Protein AF-0000000087420440 (afdb_homodimer)

Structure (mmCIF, N/CA/C/O backbone):
data_AF-0000000087420440-model_v1
#
loop_
_entity.id
_entity.type
_entity.pdbx_description
1 polymer 'Glycosyl hydrolase family 32 N-terminal domain-containing protein'
#
loop_
_atom_site.group_PDB
_atom_site.id
_atom_site.type_symbol
_atom_site.label_atom_id
_atom_site.label_alt_id
_atom_site.label_comp_id
_atom_site.label_asym_id
_atom_site.label_entity_id
_atom_site.label_seq_id
_atom_site.pdbx_PDB_ins_code
_atom_site.Cartn_x
_atom_site.Cartn_y
_atom_site.Cartn_z
_atom_site.occupancy
_atom_site.B_iso_or_equiv
_atom_site.auth_seq_id
_atom_site.auth_comp_id
_atom_site.auth_asym_id
_atom_site.auth_atom_id
_atom_site.pdbx_PDB_model_num
ATOM 1 N N . MET A 1 1 ? -36.844 3.465 -57.312 1 21.88 1 MET A N 1
ATOM 2 C CA . MET A 1 1 ? -37.281 4.461 -56.344 1 21.88 1 MET A CA 1
ATOM 3 C C . MET A 1 1 ? -37 3.984 -54.906 1 21.88 1 MET A C 1
ATOM 5 O O . MET A 1 1 ? -37.875 3.34 -54.312 1 21.88 1 MET A O 1
ATOM 9 N N . SER A 1 2 ? -35.875 3.406 -54.656 1 19.83 2 SER A N 1
ATOM 10 C CA . SER A 1 2 ? -35.188 2.447 -53.781 1 19.83 2 SER A CA 1
ATOM 11 C C . SER A 1 2 ? -34.969 3.025 -52.406 1 19.83 2 SER A C 1
ATOM 13 O O . SER A 1 2 ? -34.281 4.035 -52.25 1 19.83 2 SER A O 1
ATOM 15 N N . ARG A 1 3 ? -36.031 2.863 -51.5 1 21.91 3 ARG A N 1
ATOM 16 C CA . ARG A 1 3 ? -36.406 3.396 -50.188 1 21.91 3 ARG A CA 1
ATOM 17 C C . ARG A 1 3 ? -35.344 3.098 -49.156 1 21.91 3 ARG A C 1
ATOM 19 O O . ARG A 1 3 ? -34.938 1.946 -48.969 1 21.91 3 ARG A O 1
ATOM 26 N N . VAL A 1 4 ? -34.438 4.074 -48.781 1 22.33 4 VAL A N 1
ATOM 27 C CA . VAL A 1 4 ? -33.25 4.277 -47.938 1 22.33 4 VAL A CA 1
ATOM 28 C C . VAL A 1 4 ? -33.656 4.055 -46.469 1 22.33 4 VAL A C 1
ATOM 30 O O . VAL A 1 4 ? -34.438 4.809 -45.906 1 22.33 4 VAL A O 1
ATOM 33 N N . THR A 1 5 ? -33.969 2.795 -46.062 1 22.33 5 THR A N 1
ATOM 34 C CA . THR A 1 5 ? -34.562 2.502 -44.781 1 22.33 5 THR A CA 1
ATOM 35 C C . THR A 1 5 ? -33.688 3.043 -43.656 1 22.33 5 THR A C 1
ATOM 37 O O . THR A 1 5 ? -32.5 2.736 -43.562 1 22.33 5 THR A O 1
ATOM 40 N N . THR A 1 6 ? -33.938 4.254 -43.094 1 23.73 6 THR A N 1
ATOM 41 C CA . THR A 1 6 ? -33.406 5.16 -42.062 1 23.73 6 THR A CA 1
ATOM 42 C C . THR A 1 6 ? -33.344 4.477 -40.719 1 23.73 6 THR A C 1
ATOM 44 O O . THR A 1 6 ? -34.406 4.121 -40.156 1 23.73 6 THR A O 1
ATOM 47 N N . GLY A 1 7 ? -32.531 3.455 -40.531 1 22.56 7 GLY A N 1
ATOM 48 C CA . GLY A 1 7 ? -32.531 2.652 -39.312 1 22.56 7 GLY A CA 1
ATOM 49 C C . GLY A 1 7 ? -32.438 3.484 -38.062 1 22.56 7 GLY A C 1
ATOM 50 O O . GLY A 1 7 ? -31.656 4.445 -38 1 22.56 7 GLY A O 1
ATOM 51 N N . LEU A 1 8 ? -33.5 3.559 -37.219 1 22.64 8 LEU A N 1
ATOM 52 C CA . LEU A 1 8 ? -33.844 4.254 -36 1 22.64 8 LEU A CA 1
ATOM 53 C C . LEU A 1 8 ? -32.781 4.07 -34.938 1 22.64 8 LEU A C 1
ATOM 55 O O . LEU A 1 8 ? -32.312 2.953 -34.688 1 22.64 8 LEU A O 1
ATOM 59 N N . ALA A 1 9 ? -32 5.148 -34.562 1 24.34 9 ALA A N 1
ATOM 60 C CA . ALA A 1 9 ? -31 5.582 -33.594 1 24.34 9 ALA A CA 1
ATOM 61 C C . ALA A 1 9 ? -31.453 5.262 -32.156 1 24.34 9 ALA A C 1
ATOM 63 O O . ALA A 1 9 ? -32.312 5.934 -31.609 1 24.34 9 ALA A O 1
ATOM 64 N N . GLY A 1 10 ? -31.828 3.967 -31.859 1 22.31 10 GLY A N 1
ATOM 65 C CA . GLY A 1 10 ? -32.344 3.758 -30.516 1 22.31 10 GLY A CA 1
ATOM 66 C C . GLY A 1 10 ? -31.422 4.289 -29.438 1 22.31 10 GLY A C 1
ATOM 67 O O . GLY A 1 10 ? -30.203 4.055 -29.484 1 22.31 10 GLY A O 1
ATOM 68 N N . ASN A 1 11 ? -31.734 5.438 -28.844 1 22.7 11 ASN A N 1
ATOM 69 C CA . ASN A 1 11 ? -31.188 6.23 -27.734 1 22.7 11 ASN A CA 1
ATOM 70 C C . ASN A 1 11 ? -30.969 5.383 -26.484 1 22.7 11 ASN A C 1
ATOM 72 O O . ASN A 1 11 ? -31.922 5.062 -25.781 1 22.7 11 ASN A O 1
ATOM 76 N N . ALA A 1 12 ? -30.219 4.375 -26.5 1 24 12 ALA A N 1
ATOM 77 C CA . ALA A 1 12 ? -29.984 3.656 -25.25 1 24 12 ALA A CA 1
ATOM 78 C C . ALA A 1 12 ? -29.578 4.613 -24.141 1 24 12 ALA A C 1
ATOM 80 O O . ALA A 1 12 ? -28.5 5.211 -24.188 1 24 12 ALA A O 1
ATOM 81 N N . SER A 1 13 ? -30.531 5.266 -23.547 1 22.03 13 SER A N 1
ATOM 82 C CA . SER A 1 13 ? -30.359 6.051 -22.328 1 22.03 13 SER A CA 1
ATOM 83 C C . SER A 1 13 ? -29.469 5.332 -21.328 1 22.03 13 SER A C 1
ATOM 85 O O . SER A 1 13 ? -29.766 4.211 -20.906 1 22.03 13 SER A O 1
ATOM 87 N N . ARG A 1 14 ? -28.25 5.473 -21.375 1 25.09 14 ARG A N 1
ATOM 88 C CA . ARG A 1 14 ? -27.25 5.09 -20.375 1 25.09 14 ARG A CA 1
ATOM 89 C C . ARG A 1 14 ? -27.734 5.402 -18.969 1 25.09 14 ARG A C 1
ATOM 91 O O . ARG A 1 14 ? -28.047 6.555 -18.656 1 25.09 14 ARG A O 1
ATOM 98 N N . SER A 1 15 ? -28.516 4.422 -18.453 1 23.16 15 SER A N 1
ATOM 99 C CA . SER A 1 15 ? -28.938 4.516 -17.062 1 23.16 15 SER A CA 1
ATOM 100 C C . SER A 1 15 ? -27.812 5.078 -16.188 1 23.16 15 SER A C 1
ATOM 102 O O . SER A 1 15 ? -26.734 4.5 -16.109 1 23.16 15 SER A O 1
ATOM 104 N N . VAL A 1 16 ? -27.609 6.371 -16.219 1 26.09 16 VAL A N 1
ATOM 105 C CA . VAL A 1 16 ? -27.016 7.016 -15.062 1 26.09 16 VAL A CA 1
ATOM 106 C C . VAL A 1 16 ? -27.453 6.297 -13.789 1 26.09 16 VAL A C 1
ATOM 108 O O . VAL A 1 16 ? -28.641 6.273 -13.461 1 26.09 16 VAL A O 1
ATOM 111 N N . SER A 1 17 ? -26.875 5.18 -13.555 1 27.86 17 SER A N 1
ATOM 112 C CA . SER A 1 17 ? -27.203 4.617 -12.25 1 27.86 17 SER A CA 1
ATOM 113 C C . SER A 1 17 ? -27.531 5.715 -11.242 1 27.86 17 SER A C 1
ATOM 115 O O . SER A 1 17 ? -26.734 6.637 -11.039 1 27.86 17 SER A O 1
ATOM 117 N N . ALA A 1 18 ? -28.703 6.098 -11.133 1 25.97 18 ALA A N 1
ATOM 118 C CA . ALA A 1 18 ? -29.281 6.895 -10.047 1 25.97 18 ALA A CA 1
ATOM 119 C C . ALA A 1 18 ? -28.547 6.641 -8.734 1 25.97 18 ALA A C 1
ATOM 121 O O . ALA A 1 18 ? -28.578 5.527 -8.203 1 25.97 18 ALA A O 1
ATOM 122 N N . PHE A 1 19 ? -27.359 7.184 -8.602 1 29.72 19 PHE A N 1
ATOM 123 C CA . PHE A 1 19 ? -26.969 7.332 -7.207 1 29.72 19 PHE A CA 1
ATOM 124 C C . PHE A 1 19 ? -28.172 7.625 -6.324 1 29.72 19 PHE A C 1
ATOM 126 O O . PHE A 1 19 ? -28.812 8.672 -6.469 1 29.72 19 PHE A O 1
ATOM 133 N N . SER A 1 20 ? -29.016 6.648 -6.148 1 29.95 20 SER A N 1
ATOM 134 C CA . SER A 1 20 ? -30.094 6.809 -5.168 1 29.95 20 SER A CA 1
ATOM 135 C C . SER A 1 20 ? -29.672 7.773 -4.062 1 29.95 20 SER A C 1
ATOM 137 O O . SER A 1 20 ? -28.484 7.934 -3.773 1 29.95 20 SER A O 1
ATOM 139 N N . GLU A 1 21 ? -30.5 8.766 -3.68 1 32.88 21 GLU A N 1
ATOM 140 C CA . GLU A 1 21 ? -30.547 9.68 -2.543 1 32.88 21 GLU A CA 1
ATOM 141 C C . GLU A 1 21 ? -30.031 9.008 -1.271 1 32.88 21 GLU A C 1
ATOM 143 O O . GLU A 1 21 ? -30.812 8.688 -0.373 1 32.88 21 GLU A O 1
ATOM 148 N N . THR A 1 22 ? -29.297 8.031 -1.387 1 32.94 22 THR A N 1
ATOM 149 C CA . THR A 1 22 ? -28.859 7.309 -0.197 1 32.94 22 THR A CA 1
ATOM 150 C C . THR A 1 22 ? -28.109 8.242 0.751 1 32.94 22 THR A C 1
ATOM 152 O O . THR A 1 22 ? -27.359 9.125 0.309 1 32.94 22 THR A O 1
ATOM 155 N N . SER A 1 23 ? -28.516 8.25 2.051 1 34.56 23 SER A N 1
ATOM 156 C CA . SER A 1 23 ? -28.156 8.867 3.322 1 34.56 23 SER A CA 1
ATOM 157 C C . SER A 1 23 ? -26.641 8.906 3.512 1 34.56 23 SER A C 1
ATOM 159 O O . SER A 1 23 ? -26.016 7.879 3.781 1 34.56 23 SER A O 1
ATOM 161 N N . PHE A 1 24 ? -26.062 9.727 2.811 1 40.41 24 PHE A N 1
ATOM 162 C CA . PHE A 1 24 ? -24.609 9.891 2.947 1 40.41 24 PHE A CA 1
ATOM 163 C C . PHE A 1 24 ? -24.266 10.5 4.301 1 40.41 24 PHE A C 1
ATOM 165 O O . PHE A 1 24 ? -24.812 11.539 4.68 1 40.41 24 PHE A O 1
ATOM 172 N N . ILE A 1 25 ? -23.969 9.891 5.277 1 38.62 25 ILE A N 1
ATOM 173 C CA . ILE A 1 25 ? -23.594 10.32 6.621 1 38.62 25 ILE A CA 1
ATOM 174 C C . ILE A 1 25 ? -22.328 11.172 6.555 1 38.62 25 ILE A C 1
ATOM 176 O O . ILE A 1 25 ? -21.828 11.633 7.586 1 38.62 25 ILE A O 1
ATOM 180 N N . VAL A 1 26 ? -21.703 11.266 5.344 1 42.38 26 VAL A N 1
ATOM 181 C CA . VAL A 1 26 ? -20.453 12.008 5.371 1 42.38 26 VAL A CA 1
ATOM 182 C C . VAL A 1 26 ? -20.656 13.383 4.727 1 42.38 26 VAL A C 1
ATOM 184 O O . VAL A 1 26 ? -21.359 13.508 3.73 1 42.38 26 VAL A O 1
ATOM 187 N N . TYR A 1 27 ? -20.469 14.438 5.551 1 41.41 27 TYR A N 1
ATOM 188 C CA . TYR A 1 27 ? -20.547 15.82 5.078 1 41.41 27 TYR A CA 1
ATOM 189 C C . TYR A 1 27 ? -19.891 15.961 3.713 1 41.41 27 TYR A C 1
ATOM 191 O O . TYR A 1 27 ? -18.719 15.625 3.543 1 41.41 27 TYR A O 1
ATOM 199 N N . THR A 1 28 ? -20.797 15.828 2.658 1 42.62 28 THR A N 1
ATOM 200 C CA . THR A 1 28 ? -20.297 16.203 1.34 1 42.62 28 THR A CA 1
ATOM 201 C C . THR A 1 28 ? -20.859 17.562 0.926 1 42.62 28 THR A C 1
ATOM 203 O O . THR A 1 28 ? -21.938 17.969 1.359 1 42.62 28 THR A O 1
ATOM 206 N N . GLU A 1 29 ? -20.156 18.484 0.527 1 39.81 29 GLU A N 1
ATOM 207 C CA . GLU A 1 29 ? -20.75 19.75 0.112 1 39.81 29 GLU A CA 1
ATOM 208 C C . GLU A 1 29 ? -22.016 19.516 -0.719 1 39.81 29 GLU A C 1
ATOM 210 O O . GLU A 1 29 ? -23.078 20.078 -0.427 1 39.81 29 GLU A O 1
ATOM 215 N N . THR A 1 30 ? -22.156 19.297 -2.092 1 38.19 30 THR A N 1
ATOM 216 C CA . THR A 1 30 ? -23.344 19.047 -2.904 1 38.19 30 THR A CA 1
ATOM 217 C C . THR A 1 30 ? -23.203 17.766 -3.709 1 38.19 30 THR A C 1
ATOM 219 O O . THR A 1 30 ? -22.203 17.562 -4.402 1 38.19 30 THR A O 1
ATOM 222 N N . GLU A 1 31 ? -24.062 16.891 -3.418 1 41.88 31 GLU A N 1
ATOM 223 C CA . GLU A 1 31 ? -24.172 15.75 -4.312 1 41.88 31 GLU A CA 1
ATOM 224 C C . GLU A 1 31 ? -24.344 16.188 -5.762 1 41.88 31 GLU A C 1
ATOM 226 O O . GLU A 1 31 ? -25.172 17.047 -6.059 1 41.88 31 GLU A O 1
ATOM 231 N N . GLY A 1 32 ? -23.641 15.75 -6.637 1 43.91 32 GLY A N 1
ATOM 232 C CA . GLY A 1 32 ? -23.688 16.156 -8.031 1 43.91 32 GLY A CA 1
ATOM 233 C C . GLY A 1 32 ? -22.906 17.422 -8.305 1 43.91 32 GLY A C 1
ATOM 234 O O . GLY A 1 32 ? -22.797 17.859 -9.461 1 43.91 32 GLY A O 1
ATOM 235 N N . SER A 1 33 ? -22.75 18.125 -7.16 1 50.22 33 SER A N 1
ATOM 236 C CA . SER A 1 33 ? -21.984 19.344 -7.406 1 50.22 33 SER A CA 1
ATOM 237 C C . SER A 1 33 ? -20.5 19.031 -7.574 1 50.22 33 SER A C 1
ATOM 239 O O . SER A 1 33 ? -20 18.016 -7.09 1 50.22 33 SER A O 1
ATOM 241 N N . ARG A 1 34 ? -19.969 19.766 -8.211 1 56.94 34 ARG A N 1
ATOM 242 C CA . ARG A 1 34 ? -18.531 19.781 -8.516 1 56.94 34 ARG A CA 1
ATOM 243 C C . ARG A 1 34 ? -17.719 20.281 -7.324 1 56.94 34 ARG A C 1
ATOM 245 O O . ARG A 1 34 ? -16.5 20.375 -7.398 1 56.94 34 ARG A O 1
ATOM 252 N N . LYS A 1 35 ? -18.484 20.438 -6.066 1 63.03 35 LYS A N 1
ATOM 253 C CA . LYS A 1 35 ? -17.75 21.016 -4.941 1 63.03 35 LYS A CA 1
ATOM 254 C C . LYS A 1 35 ? -17.422 19.953 -3.898 1 63.03 35 LYS A C 1
ATOM 256 O O . LYS A 1 35 ? -18.141 18.953 -3.781 1 63.03 35 LYS A O 1
ATOM 261 N N . ALA A 1 36 ? -16.344 20.234 -3.176 1 76.62 36 ALA A N 1
ATOM 262 C CA . ALA A 1 36 ? -15.859 19.328 -2.141 1 76.62 36 ALA A CA 1
ATOM 263 C C . ALA A 1 36 ? -15.391 20.094 -0.908 1 76.62 36 ALA A C 1
ATOM 265 O O . ALA A 1 36 ? -15.102 21.297 -0.99 1 76.62 36 ALA A O 1
ATOM 266 N N . ILE A 1 37 ? -15.469 19.406 0.214 1 84.69 37 ILE A N 1
ATOM 267 C CA . ILE A 1 37 ? -14.953 20 1.444 1 84.69 37 ILE A CA 1
ATOM 268 C C . ILE A 1 37 ? -13.422 20 1.416 1 84.69 37 ILE A C 1
ATOM 270 O O . ILE A 1 37 ? -12.805 19.031 0.957 1 84.69 37 ILE A O 1
ATOM 274 N N . GLY A 1 38 ? -12.906 21.109 1.828 1 89.81 38 GLY A N 1
ATOM 275 C CA . GLY A 1 38 ? -11.469 21.203 2.002 1 89.81 38 GLY A CA 1
ATOM 276 C C . GLY A 1 38 ? -11.039 21.156 3.455 1 89.81 38 GLY A C 1
ATOM 277 O O . GLY A 1 38 ? -11.586 20.375 4.242 1 89.81 38 GLY A O 1
ATOM 278 N N . ASP A 1 39 ? -10.07 21.938 3.725 1 94.19 39 ASP A N 1
ATOM 279 C CA . ASP A 1 39 ? -9.562 22 5.094 1 94.19 39 ASP A CA 1
ATOM 280 C C . ASP A 1 39 ? -10.656 22.453 6.062 1 94.19 39 ASP A C 1
ATOM 282 O O . ASP A 1 39 ? -11.492 23.281 5.723 1 94.19 39 ASP A O 1
ATOM 286 N N . VAL A 1 40 ? -10.547 21.938 7.273 1 95.19 40 VAL A N 1
ATOM 287 C CA . VAL A 1 40 ? -11.594 22.203 8.25 1 95.19 40 VAL A CA 1
ATOM 288 C C . VAL A 1 40 ? -10.977 22.828 9.508 1 95.19 40 VAL A C 1
ATOM 290 O O . VAL A 1 40 ? -9.781 22.688 9.75 1 95.19 40 VAL A O 1
ATOM 293 N N . ASP A 1 41 ? -11.758 23.547 10.219 1 97.88 41 ASP A N 1
ATOM 294 C CA . ASP A 1 41 ? -11.531 23.938 11.609 1 97.88 41 ASP A CA 1
ATOM 295 C C . ASP A 1 41 ? -12.812 23.844 12.422 1 97.88 41 ASP A C 1
ATOM 297 O O . ASP A 1 41 ? -13.891 24.203 11.945 1 97.88 41 ASP A O 1
ATOM 301 N N . VAL A 1 42 ? -12.688 23.266 13.594 1 97.62 42 VAL A N 1
ATOM 302 C CA . VAL A 1 42 ? -13.875 23.062 14.414 1 97.62 42 VAL A CA 1
ATOM 303 C C . VAL A 1 42 ? -13.656 23.656 15.805 1 97.62 42 VAL A C 1
ATOM 305 O O . VAL A 1 42 ? -12.578 23.5 16.391 1 97.62 42 VAL A O 1
ATOM 308 N N . LEU A 1 43 ? -14.656 24.297 16.25 1 97 43 LEU A N 1
ATOM 309 C CA . LEU A 1 43 ? -14.688 24.859 17.594 1 97 43 LEU A CA 1
ATOM 310 C C . LEU A 1 43 ? -15.922 24.391 18.359 1 97 43 LEU A C 1
ATOM 312 O O . LEU A 1 43 ? -17.016 24.297 17.781 1 97 43 LEU A O 1
ATOM 316 N N . TYR A 1 44 ? -15.711 24.016 19.625 1 97.75 44 TYR A N 1
ATOM 317 C CA . TYR A 1 44 ? -16.828 23.656 20.5 1 97.75 44 TYR A CA 1
ATOM 318 C C . TYR A 1 44 ? -17.125 24.781 21.484 1 97.75 44 TYR A C 1
ATOM 320 O O . TYR A 1 44 ? -16.25 25.203 22.234 1 97.75 44 TYR A O 1
ATOM 328 N N . HIS A 1 45 ? -18.359 25.297 21.438 1 97.06 45 HIS A N 1
ATOM 329 C CA . HIS A 1 45 ? -18.75 26.406 22.297 1 97.06 45 HIS A CA 1
ATOM 330 C C . HIS A 1 45 ? -20.219 26.312 22.672 1 97.06 45 HIS A C 1
ATOM 332 O O . HIS A 1 45 ? -21.094 26.234 21.797 1 97.06 45 HIS A O 1
ATOM 338 N N . ASP A 1 46 ? -20.484 26.312 23.969 1 95.19 46 ASP A N 1
ATOM 339 C CA . ASP A 1 46 ? -21.828 26.328 24.531 1 95.19 46 ASP A CA 1
ATOM 340 C C . ASP A 1 46 ? -22.688 25.203 23.953 1 95.19 46 ASP A C 1
ATOM 342 O O . ASP A 1 46 ? -23.797 25.438 23.469 1 95.19 46 ASP A O 1
ATOM 346 N N . GLY A 1 47 ? -22.094 24.047 23.844 1 96.25 47 GLY A N 1
ATOM 347 C CA . GLY A 1 47 ? -22.828 22.859 23.469 1 96.25 47 GLY A CA 1
ATOM 348 C C . GLY A 1 47 ? -22.953 22.703 21.953 1 96.25 47 GLY A C 1
ATOM 349 O O . GLY A 1 47 ? -23.609 21.766 21.484 1 96.25 47 GLY A O 1
ATOM 350 N N . LEU A 1 48 ? -22.281 23.594 21.266 1 97.19 48 LEU A N 1
ATOM 351 C CA . LEU A 1 48 ? -22.391 23.578 19.812 1 97.19 48 LEU A CA 1
ATOM 352 C C . LEU A 1 48 ? -21.031 23.438 19.172 1 97.19 48 LEU A C 1
ATOM 354 O O . LEU A 1 48 ? -20.078 24.109 19.562 1 97.19 48 LEU A O 1
ATOM 358 N N . TYR A 1 49 ? -20.969 22.5 18.203 1 97.44 49 TYR A N 1
ATOM 359 C CA . TYR A 1 49 ? -19.797 22.438 17.328 1 97.44 49 TYR A CA 1
ATOM 360 C C . TYR A 1 49 ? -19.938 23.406 16.172 1 97.44 49 TYR A C 1
ATOM 362 O O . TYR A 1 49 ? -20.953 23.406 15.461 1 97.44 49 TYR A O 1
ATOM 370 N N . HIS A 1 50 ? -18.984 24.25 16 1 97.88 50 HIS A N 1
ATOM 371 C CA . HIS A 1 50 ? -18.891 25.156 14.859 1 97.88 50 HIS A CA 1
ATOM 372 C C . HIS A 1 50 ? -17.844 24.672 13.859 1 97.88 50 HIS A C 1
ATOM 374 O O . HIS A 1 50 ? -16.656 24.594 14.195 1 97.88 50 HIS A O 1
ATOM 380 N N . LEU A 1 51 ? -18.297 24.359 12.695 1 96.94 51 LEU A N 1
ATOM 381 C CA . LEU A 1 51 ? -17.406 23.922 11.625 1 96.94 51 LEU A CA 1
ATOM 382 C C . LEU A 1 51 ? -17.156 25.031 10.625 1 96.94 51 LEU A C 1
ATOM 384 O O . LEU A 1 51 ? -18.094 25.562 10.023 1 96.94 51 LEU A O 1
ATOM 388 N N . PHE A 1 52 ? -15.984 25.469 10.508 1 97.56 52 PHE A N 1
ATOM 389 C CA . PHE A 1 52 ? -15.531 26.328 9.43 1 97.56 52 PHE A CA 1
ATOM 390 C C . PHE A 1 52 ? -14.711 25.547 8.406 1 97.56 52 PHE A C 1
ATOM 392 O O . PHE A 1 52 ? -13.836 24.766 8.781 1 97.56 52 PHE A O 1
ATOM 399 N N . HIS A 1 53 ? -15 25.688 7.164 1 94.69 53 HIS A N 1
ATOM 400 C CA . HIS A 1 53 ? -14.258 24.875 6.215 1 94.69 53 HIS A CA 1
ATOM 401 C C . HIS A 1 53 ? -14.148 25.562 4.859 1 94.69 53 HIS A C 1
ATOM 403 O O . HIS A 1 53 ? -14.961 26.438 4.535 1 94.69 53 HIS A O 1
ATOM 409 N N . LEU A 1 54 ? -13.156 25.172 4.164 1 94 54 LEU A N 1
ATOM 410 C CA . LEU A 1 54 ? -12.984 25.609 2.779 1 94 54 LEU A CA 1
ATOM 411 C C . LEU A 1 54 ? -13.922 24.844 1.852 1 94 54 LEU A C 1
ATOM 413 O O . LEU A 1 54 ? -14.344 23.719 2.174 1 94 54 LEU A O 1
ATOM 417 N N . VAL A 1 55 ? -14.188 25.484 0.77 1 87.44 55 VAL A N 1
ATOM 418 C CA . VAL A 1 55 ? -14.992 24.875 -0.277 1 87.44 55 VAL A CA 1
ATOM 419 C C . VAL A 1 55 ? -14.172 24.766 -1.563 1 87.44 55 VAL A C 1
ATOM 421 O O . VAL A 1 55 ? -13.711 25.781 -2.096 1 87.44 55 VAL A O 1
ATOM 424 N N . LEU A 1 56 ? -14.031 23.594 -1.996 1 83.88 56 LEU A N 1
ATOM 425 C CA . LEU A 1 56 ? -13.227 23.312 -3.186 1 83.88 56 LEU A CA 1
ATOM 426 C C . LEU A 1 56 ? -14.117 23.125 -4.41 1 83.88 56 LEU A C 1
ATOM 428 O O . LEU A 1 56 ? -15.242 22.641 -4.293 1 83.88 56 LEU A O 1
ATOM 432 N N . PRO A 1 57 ? -13.688 23.578 -5.645 1 79.38 57 PRO A N 1
ATOM 433 C CA . PRO A 1 57 ? -12.312 23.984 -5.945 1 79.38 57 PRO A CA 1
ATOM 434 C C . PRO A 1 57 ? -12.109 25.5 -5.871 1 79.38 57 PRO A C 1
ATOM 436 O O . PRO A 1 57 ? -10.977 25.969 -5.988 1 79.38 57 PRO A O 1
ATOM 439 N N . ASN A 1 58 ? -13.023 26.344 -5.688 1 76.75 58 ASN A N 1
ATOM 440 C CA . ASN A 1 58 ? -12.945 27.766 -5.953 1 76.75 58 ASN A CA 1
ATOM 441 C C . ASN A 1 58 ? -12.234 28.516 -4.82 1 76.75 58 ASN A C 1
ATOM 443 O O . ASN A 1 58 ? -11.555 29.5 -5.055 1 76.75 58 ASN A O 1
ATOM 447 N N . HIS A 1 59 ? -12.352 28.203 -3.582 1 89.31 59 HIS A N 1
ATOM 448 C CA . HIS A 1 59 ? -11.688 28.828 -2.443 1 89.31 59 HIS A CA 1
ATOM 449 C C . HIS A 1 59 ? -12.172 30.266 -2.256 1 89.31 59 HIS A C 1
ATOM 451 O O . HIS A 1 59 ? -11.391 31.141 -1.853 1 89.31 59 HIS A O 1
ATOM 457 N N . ASP A 1 60 ? -13.391 30.609 -2.564 1 91.5 60 ASP A N 1
ATOM 458 C CA . ASP A 1 60 ? -13.891 31.969 -2.584 1 91.5 60 ASP A CA 1
ATOM 459 C C . ASP A 1 60 ? -14.406 32.406 -1.208 1 91.5 60 ASP A C 1
ATOM 461 O O . ASP A 1 60 ? -14.555 33.594 -0.933 1 91.5 60 ASP A O 1
ATOM 465 N N . PHE A 1 61 ? -14.711 31.453 -0.456 1 94.31 61 PHE A N 1
ATOM 466 C CA . PHE A 1 61 ? -15.219 31.797 0.868 1 94.31 61 PHE A CA 1
ATOM 467 C C . PHE A 1 61 ? -14.945 30.672 1.857 1 94.31 61 PHE A C 1
ATOM 469 O O . PHE A 1 61 ? -14.617 29.547 1.457 1 94.31 61 PHE A O 1
ATOM 476 N N . ILE A 1 62 ? -15.008 31.016 3.117 1 96.94 62 ILE A N 1
ATOM 477 C CA . ILE A 1 62 ? -15.008 30.062 4.223 1 96.94 62 ILE A CA 1
ATOM 478 C C . ILE A 1 62 ? -16.438 29.812 4.684 1 96.94 62 ILE A C 1
ATOM 480 O O . ILE A 1 62 ? -17.141 30.734 5.109 1 96.94 62 ILE A O 1
ATOM 484 N N . ALA A 1 63 ? -16.797 28.531 4.598 1 94.5 63 ALA A N 1
ATOM 485 C CA . ALA A 1 63 ? -18.156 28.141 4.969 1 94.5 63 ALA A CA 1
ATOM 486 C C . ALA A 1 63 ? -18.25 27.875 6.473 1 94.5 63 ALA A C 1
ATOM 488 O O . ALA A 1 63 ? -17.234 27.703 7.148 1 94.5 63 ALA A O 1
ATOM 489 N N . HIS A 1 64 ? -19.484 27.969 6.973 1 95.44 64 HIS A N 1
ATOM 490 C CA . HIS A 1 64 ? -19.781 27.75 8.391 1 95.44 64 HIS A CA 1
ATOM 491 C C . HIS A 1 64 ? -20.984 26.828 8.57 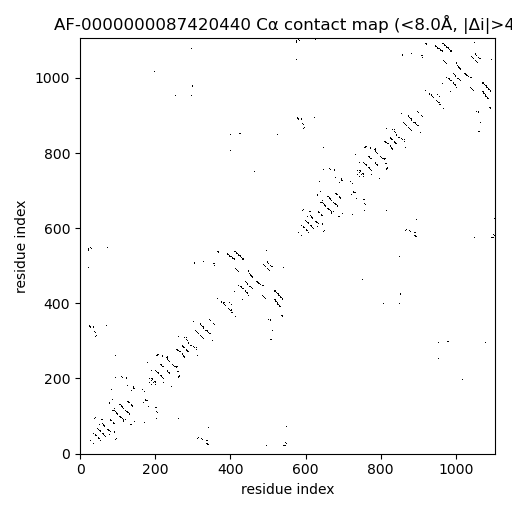1 95.44 64 HIS A C 1
ATOM 493 O O . HIS A 1 64 ? -22.016 27.031 7.945 1 95.44 64 HIS A O 1
ATOM 499 N N . ALA A 1 65 ? -20.766 25.75 9.297 1 93.94 65 ALA A N 1
ATOM 500 C CA . ALA A 1 65 ? -21.844 24.844 9.688 1 93.94 65 ALA A CA 1
ATOM 501 C C . ALA A 1 65 ? -21.812 24.562 11.188 1 93.94 65 ALA A C 1
ATOM 503 O O . ALA A 1 65 ? -20.781 24.781 11.844 1 93.94 65 ALA A O 1
ATOM 504 N N . VAL A 1 66 ? -22.969 24.188 11.734 1 94.88 66 VAL A N 1
ATOM 505 C CA . VAL A 1 66 ? -23.047 23.922 13.164 1 94.88 66 VAL A CA 1
ATOM 506 C C . VAL A 1 66 ? -23.672 22.547 13.406 1 94.88 66 VAL A C 1
ATOM 508 O O . VAL A 1 66 ? -24.406 22.031 12.555 1 94.88 66 VAL A O 1
ATOM 511 N N . SER A 1 67 ? -23.297 21.953 14.547 1 94.12 67 SER A N 1
ATOM 512 C CA . SER A 1 67 ? -23.812 20.641 14.922 1 94.12 67 SER A CA 1
ATOM 513 C C . SER A 1 67 ? -23.922 20.5 16.438 1 94.12 67 SER A C 1
ATOM 515 O O . SER A 1 67 ? -23.062 21.016 17.172 1 94.12 67 SER A O 1
ATOM 517 N N . THR A 1 68 ? -24.953 19.75 16.922 1 94.94 68 THR A N 1
ATOM 518 C CA . THR A 1 68 ? -25.078 19.453 18.344 1 94.94 68 THR A CA 1
ATOM 519 C C . THR A 1 68 ? -24.469 18.094 18.672 1 94.94 68 THR A C 1
ATOM 521 O O . THR A 1 68 ? -24.266 17.781 19.844 1 94.94 68 THR A O 1
ATOM 524 N N . ASP A 1 69 ? -24.156 17.344 17.578 1 93.25 69 ASP A N 1
ATOM 525 C CA . ASP A 1 69 ? -23.75 15.969 17.859 1 93.25 69 ASP A CA 1
ATOM 526 C C . ASP A 1 69 ? -22.5 15.602 17.062 1 93.25 69 ASP A C 1
ATOM 528 O O . ASP A 1 69 ? -22.047 14.445 17.094 1 93.25 69 ASP A O 1
ATOM 532 N N . ALA A 1 70 ? -21.906 16.516 16.297 1 94 70 ALA A N 1
ATOM 533 C CA . ALA A 1 70 ? -20.672 16.359 15.539 1 94 70 ALA A CA 1
ATOM 534 C C . ALA A 1 70 ? -20.875 15.438 14.336 1 94 70 ALA A C 1
ATOM 536 O O . ALA A 1 70 ? -19.906 15.039 13.688 1 94 70 ALA A O 1
ATOM 537 N N . ILE A 1 71 ? -22.047 15.047 14 1 91.94 71 ILE A N 1
ATOM 538 C CA . ILE A 1 71 ? -22.344 14.148 12.891 1 91.94 71 ILE A CA 1
ATOM 539 C C . ILE A 1 71 ? -23.281 14.844 11.898 1 91.94 71 ILE A C 1
ATOM 541 O O . ILE A 1 71 ? -22.969 14.922 10.703 1 91.94 71 ILE A O 1
ATOM 545 N N . ASN A 1 72 ? -24.312 15.352 12.453 1 88.56 72 ASN A N 1
ATOM 546 C CA . ASN A 1 72 ? -25.266 16.094 11.633 1 88.56 72 ASN A CA 1
ATOM 547 C C . ASN A 1 72 ? -24.953 17.594 11.625 1 88.56 72 ASN A C 1
ATOM 549 O O . ASN A 1 72 ? -24.938 18.234 12.672 1 88.56 72 ASN A O 1
ATOM 553 N N . TRP A 1 73 ? -24.797 18.109 10.469 1 90.38 73 TRP A N 1
ATOM 554 C CA . TRP A 1 73 ? -24.375 19.5 10.352 1 90.38 73 TRP A CA 1
ATOM 555 C C . TRP A 1 73 ? -25.422 20.328 9.617 1 90.38 73 TRP A C 1
ATOM 557 O O . TRP A 1 73 ? -26.062 19.828 8.68 1 90.38 73 TRP A O 1
ATOM 567 N N . ARG A 1 74 ? -25.578 21.516 10.039 1 90.12 74 ARG A N 1
ATOM 568 C CA . ARG A 1 74 ? -26.422 22.484 9.367 1 90.12 74 ARG A CA 1
ATOM 569 C C . ARG A 1 74 ? -25.625 23.703 8.922 1 90.12 74 ARG A C 1
ATOM 571 O O . ARG A 1 74 ? -25 24.375 9.75 1 90.12 74 ARG A O 1
ATOM 578 N N . ARG A 1 75 ? -25.75 24 7.684 1 91.38 75 ARG A N 1
ATOM 579 C CA . ARG A 1 75 ? -25.094 25.188 7.152 1 91.38 75 ARG A CA 1
ATOM 580 C C . ARG A 1 75 ? -25.766 26.453 7.66 1 91.38 75 ARG A C 1
ATOM 582 O O . ARG A 1 75 ? -27 26.516 7.746 1 91.38 75 ARG A O 1
ATOM 589 N N . VAL A 1 76 ? -24.938 27.406 7.918 1 93.25 76 VAL A N 1
ATOM 590 C CA . VAL A 1 76 ? -25.391 28.766 8.211 1 93.25 76 VAL A CA 1
ATOM 591 C C . VAL A 1 76 ? -24.703 29.75 7.27 1 93.25 76 VAL A C 1
ATOM 593 O O . VAL A 1 76 ? -24.266 29.391 6.18 1 93.25 76 VAL A O 1
ATOM 596 N N . ASN A 1 77 ? -24.688 31 7.668 1 92.31 77 ASN A N 1
ATOM 597 C CA . ASN A 1 77 ? -24.062 31.984 6.785 1 92.31 77 ASN A CA 1
ATOM 598 C C . ASN A 1 77 ? -22.562 31.703 6.633 1 92.31 77 ASN A C 1
ATOM 600 O O . ASN A 1 77 ? -21.906 31.297 7.59 1 92.31 77 ASN A O 1
ATOM 604 N N . ASN A 1 78 ? -22.125 31.953 5.438 1 94 78 ASN A N 1
ATOM 605 C CA . ASN A 1 78 ? -20.672 31.891 5.25 1 94 78 ASN A CA 1
ATOM 606 C C . ASN A 1 78 ? -19.953 32.875 6.152 1 94 78 ASN A C 1
ATOM 608 O O . ASN A 1 78 ? -20.469 33.969 6.445 1 94 78 ASN A O 1
ATOM 612 N N . ALA A 1 79 ? -18.797 32.5 6.508 1 96.81 79 ALA A N 1
ATOM 613 C CA . ALA A 1 79 ? -18.094 33.281 7.516 1 96.81 79 ALA A CA 1
ATOM 614 C C . ALA A 1 79 ? -17.281 34.406 6.867 1 96.81 79 ALA A C 1
ATOM 616 O O . ALA A 1 79 ? -17.328 35.562 7.312 1 96.81 79 ALA A O 1
ATOM 617 N N . LEU A 1 80 ? -16.531 34.125 5.902 1 97.12 80 LEU A N 1
ATOM 618 C CA . LEU A 1 80 ? -15.578 35.062 5.305 1 97.12 80 LEU A CA 1
ATOM 619 C C . LEU A 1 80 ? -15.523 34.875 3.789 1 97.12 80 LEU A C 1
ATOM 621 O O . LEU A 1 80 ? -15.68 33.75 3.283 1 97.12 80 LEU A O 1
ATOM 625 N N . PHE A 1 81 ? -15.273 36 3.035 1 96.31 81 PHE A N 1
ATOM 626 C CA . PHE A 1 81 ? -15.156 35.969 1.582 1 96.31 81 PHE A CA 1
ATOM 627 C C . PHE A 1 81 ? -13.82 36.531 1.137 1 96.31 81 PHE A C 1
ATOM 629 O O . PHE A 1 81 ? -13.188 37.312 1.876 1 96.31 81 PHE A O 1
ATOM 636 N N . ILE A 1 82 ? -13.43 36.219 -0.028 1 95.75 82 ILE A N 1
ATOM 637 C CA . ILE A 1 82 ? -12.258 36.844 -0.614 1 95.75 82 ILE A CA 1
ATOM 638 C C . ILE A 1 82 ? -12.492 38.375 -0.743 1 95.75 82 ILE A C 1
ATOM 640 O O . ILE A 1 82 ? -13.633 38.812 -0.865 1 95.75 82 ILE A O 1
ATOM 644 N N . GLY A 1 83 ? -11.414 39.062 -0.741 1 94.44 83 GLY A N 1
ATOM 645 C CA . GLY A 1 83 ? -11.508 40.5 -0.903 1 94.44 83 GLY A CA 1
ATOM 646 C C . GLY A 1 83 ? -11.734 40.906 -2.342 1 94.44 83 GLY A C 1
ATOM 647 O O . GLY A 1 83 ? -11.609 40.094 -3.262 1 94.44 83 GLY A O 1
ATOM 648 N N . ASP A 1 84 ? -12.07 42.156 -2.441 1 91.38 84 ASP A N 1
ATOM 649 C CA . ASP A 1 84 ? -12.227 42.75 -3.771 1 91.38 84 ASP A CA 1
ATOM 650 C C . ASP A 1 84 ? -10.875 42.844 -4.477 1 91.38 84 ASP A C 1
ATOM 652 O O . ASP A 1 84 ? -9.828 42.844 -3.832 1 91.38 84 ASP A O 1
ATOM 656 N N . PRO A 1 85 ? -10.945 43.031 -5.797 1 90.75 85 PRO A N 1
ATOM 657 C CA . PRO A 1 85 ? -9.688 43.156 -6.531 1 90.75 85 PRO A CA 1
ATOM 658 C C . PRO A 1 85 ? -8.773 44.219 -5.945 1 90.75 85 PRO A C 1
ATOM 660 O O . PRO A 1 85 ? -9.219 45.344 -5.664 1 90.75 85 PRO A O 1
ATOM 663 N N . GLY A 1 86 ? -7.523 43.875 -5.789 1 91.19 86 GLY A N 1
ATOM 664 C CA . GLY A 1 86 ? -6.551 44.781 -5.223 1 91.19 86 GLY A CA 1
ATOM 665 C C . GLY A 1 86 ? -6.258 44.5 -3.76 1 91.19 86 GLY A C 1
ATOM 666 O O . GLY A 1 86 ? -5.258 45 -3.223 1 91.19 86 GLY A O 1
ATOM 667 N N . SER A 1 87 ? -7.145 43.75 -3.107 1 93.94 87 SER A N 1
ATOM 668 C CA . SER A 1 87 ? -6.902 43.375 -1.723 1 93.94 87 SER A CA 1
ATOM 669 C C . SER A 1 87 ? -5.859 42.281 -1.634 1 93.94 87 SER A C 1
ATOM 671 O O . SER A 1 87 ? -5.547 41.625 -2.635 1 93.94 87 SER A O 1
ATOM 673 N N . TRP A 1 88 ? -5.273 42.031 -0.431 1 96.81 88 TRP A N 1
ATOM 674 C CA . TRP A 1 88 ? -4.18 41.094 -0.229 1 96.81 88 TRP A CA 1
ATOM 675 C C . TRP A 1 88 ? -4.676 39.656 -0.332 1 96.81 88 TRP A C 1
ATOM 677 O O . TRP A 1 88 ? -3.877 38.719 -0.461 1 96.81 88 TRP A O 1
ATOM 687 N N . ASP A 1 89 ? -5.945 39.438 -0.258 1 97.62 89 ASP A N 1
ATOM 688 C CA . ASP A 1 89 ? -6.562 38.094 -0.292 1 97.62 89 ASP A CA 1
ATOM 689 C C . ASP A 1 89 ? -7.629 38.031 -1.385 1 97.62 89 ASP A C 1
ATOM 691 O O . ASP A 1 89 ? -8.68 37.406 -1.191 1 97.62 89 ASP A O 1
ATOM 695 N N . ASP A 1 90 ? -7.375 38.625 -2.545 1 95.19 90 ASP A N 1
ATOM 696 C CA . ASP A 1 90 ? -8.383 38.781 -3.588 1 95.19 90 ASP A CA 1
ATOM 697 C C . ASP A 1 90 ? -8.367 37.562 -4.543 1 95.19 90 ASP A C 1
ATOM 699 O O . ASP A 1 90 ? -9.18 37.5 -5.469 1 95.19 90 ASP A O 1
ATOM 703 N N . LEU A 1 91 ? -7.48 36.625 -4.312 1 95.19 91 LEU A N 1
ATOM 704 C CA . LEU A 1 91 ? -7.426 35.469 -5.211 1 95.19 91 LEU A CA 1
ATOM 705 C C . LEU A 1 91 ? -8.086 34.25 -4.574 1 95.19 91 LEU A C 1
ATOM 707 O O . LEU A 1 91 ? -8.977 33.656 -5.164 1 95.19 91 LEU A O 1
ATOM 711 N N . MET A 1 92 ? -7.57 33.844 -3.412 1 96.06 92 MET A N 1
ATOM 712 C CA . MET A 1 92 ? -8.078 32.656 -2.738 1 96.06 92 MET A CA 1
ATOM 713 C C . MET A 1 92 ? -7.969 32.812 -1.224 1 96.06 92 MET A C 1
ATOM 715 O O . MET A 1 92 ? -7.094 33.531 -0.724 1 96.06 92 MET A O 1
ATOM 719 N N . LEU A 1 93 ? -8.859 32.156 -0.548 1 96.94 93 LEU A N 1
ATOM 720 C CA . LEU A 1 93 ? -8.734 31.891 0.878 1 96.94 93 LEU A CA 1
ATOM 721 C C . LEU A 1 93 ? -8.344 30.438 1.12 1 96.94 93 LEU A C 1
ATOM 723 O O . LEU A 1 93 ? -8.852 29.531 0.443 1 96.94 93 LEU A O 1
ATOM 727 N N . TRP A 1 94 ? -7.449 30.266 2.008 1 97.38 94 TRP A N 1
ATOM 728 C CA . TRP A 1 94 ? -7.031 28.922 2.389 1 97.38 94 TRP A CA 1
ATOM 729 C C . TRP A 1 94 ? -7.297 28.672 3.869 1 97.38 94 TRP A C 1
ATOM 731 O O . TRP A 1 94 ? -8.148 29.328 4.473 1 97.38 94 TRP A O 1
ATOM 741 N N . THR A 1 95 ? -6.699 27.719 4.469 1 97.25 95 THR A N 1
ATOM 742 C CA . THR A 1 95 ? -7.012 27.156 5.781 1 97.25 95 THR A CA 1
ATOM 743 C C . THR A 1 95 ? -7.09 28.266 6.832 1 97.25 95 THR A C 1
ATOM 745 O O . THR A 1 95 ? -6.332 29.234 6.777 1 97.25 95 THR A O 1
ATOM 748 N N . MET A 1 96 ? -7.988 28.062 7.809 1 98.19 96 MET A N 1
ATOM 749 C CA . MET A 1 96 ? -8.195 29.031 8.883 1 98.19 96 MET A CA 1
ATOM 750 C C . MET A 1 96 ? -8.133 28.344 10.242 1 98.19 96 MET A C 1
ATOM 752 O O . MET A 1 96 ? -8.125 27.125 10.328 1 98.19 96 MET A O 1
ATOM 756 N N . ALA A 1 97 ? -8.055 29.172 11.242 1 98 97 ALA A N 1
ATOM 757 C CA . ALA A 1 97 ? -8.148 28.734 12.625 1 98 97 ALA A CA 1
ATOM 758 C C . ALA A 1 97 ? -8.953 29.719 13.461 1 98 97 ALA A C 1
ATOM 760 O O . ALA A 1 97 ? -8.672 30.922 13.461 1 98 97 ALA A O 1
ATOM 761 N N . VAL A 1 98 ? -9.938 29.203 14.141 1 98.31 98 VAL A N 1
ATOM 762 C CA . VAL A 1 98 ? -10.797 30.031 14.984 1 98.31 98 VAL A CA 1
ATOM 763 C C . VAL A 1 98 ? -10.492 29.766 16.453 1 98.31 98 VAL A C 1
ATOM 765 O O . VAL A 1 98 ? -10.414 28.609 16.875 1 98.31 98 VAL A O 1
ATOM 768 N N . SER A 1 99 ? -10.336 30.844 17.25 1 97.19 99 SER A N 1
ATOM 769 C CA . SER A 1 99 ? -10.07 30.719 18.672 1 97.19 99 SER A CA 1
ATOM 770 C C . SER A 1 99 ? -10.633 31.906 19.453 1 97.19 99 SER A C 1
ATOM 772 O O . SER A 1 99 ? -10.945 32.938 18.859 1 97.19 99 SER A O 1
ATOM 774 N N . PRO A 1 100 ? -10.758 31.703 20.75 1 96.5 100 PRO A N 1
ATOM 775 C CA . PRO A 1 100 ? -11.133 32.875 21.547 1 96.5 100 PRO A CA 1
ATOM 776 C C . PRO A 1 100 ? -10.039 33.938 21.594 1 96.5 100 PRO A C 1
ATOM 778 O O . PRO A 1 100 ? -8.852 33.594 21.531 1 96.5 100 PRO A O 1
ATOM 781 N N . ASN A 1 101 ? -10.461 35.156 21.703 1 97.12 101 ASN A N 1
ATOM 782 C CA . ASN A 1 101 ? -9.523 36.25 21.922 1 97.12 101 ASN A CA 1
ATOM 783 C C . ASN A 1 101 ? -9.102 36.344 23.391 1 97.12 101 ASN A C 1
ATOM 785 O O . ASN A 1 101 ? -9.914 36.688 24.25 1 97.12 101 ASN A O 1
ATOM 789 N N . PRO A 1 102 ? -7.863 36.094 23.641 1 96.12 102 PRO A N 1
ATOM 790 C CA . PRO A 1 102 ? -7.449 36.094 25.047 1 96.12 102 PRO A CA 1
ATOM 791 C C . PRO A 1 102 ? -7.438 37.5 25.656 1 96.12 102 PRO A C 1
ATOM 793 O O . PRO A 1 102 ? -7.438 37.656 26.875 1 96.12 102 PRO A O 1
ATOM 796 N N . HIS A 1 103 ? -7.5 38.5 24.859 1 95.25 103 HIS A N 1
ATOM 797 C CA . HIS A 1 103 ? -7.375 39.875 25.328 1 95.25 103 HIS A CA 1
ATOM 798 C C . HIS A 1 103 ? -8.742 40.531 25.469 1 95.25 103 HIS A C 1
ATOM 800 O O . HIS A 1 103 ? -8.867 41.594 26.094 1 95.25 103 HIS A O 1
ATOM 806 N N . GLN A 1 104 ? -9.727 39.938 24.875 1 94.75 104 GLN A N 1
ATOM 807 C CA . GLN A 1 104 ? -11.094 40.469 24.922 1 94.75 104 GLN A CA 1
ATOM 808 C C . GLN A 1 104 ? -12.102 39.312 25.109 1 94.75 104 GLN A C 1
ATOM 810 O O . GLN A 1 104 ? -12.648 38.812 24.125 1 94.75 104 GLN A O 1
ATOM 815 N N . PRO A 1 105 ? -12.453 39.062 26.359 1 92.56 105 PRO A N 1
ATOM 816 C CA . PRO A 1 105 ? -13.383 37.969 26.625 1 92.56 105 PRO A CA 1
ATOM 817 C C . PRO A 1 105 ? -14.68 38.062 25.828 1 92.56 105 PRO A C 1
ATOM 819 O O . PRO A 1 105 ? -15.234 39.156 25.703 1 92.56 105 PRO A O 1
ATOM 822 N N . GLY A 1 106 ? -15.023 37 25.203 1 93.62 106 GLY A N 1
ATOM 823 C CA . GLY A 1 106 ? -16.266 36.938 24.438 1 93.62 106 GLY A CA 1
ATOM 824 C C . GLY A 1 106 ? -16.047 37.125 22.953 1 93.62 106 GLY A C 1
ATOM 825 O O . GLY A 1 106 ? -16.938 36.844 22.156 1 93.62 106 GLY A O 1
ATOM 826 N N . GLN A 1 107 ? -14.914 37.688 22.656 1 97 107 GLN A N 1
ATOM 827 C CA . GLN A 1 107 ? -14.602 37.906 21.25 1 97 107 GLN A CA 1
ATOM 828 C C . GLN A 1 107 ? -13.852 36.688 20.672 1 97 107 GLN A C 1
ATOM 830 O O . GLN A 1 107 ? -13.133 36 21.391 1 97 107 GLN A O 1
ATOM 835 N N . TRP A 1 108 ? -14.07 36.5 19.375 1 98 108 TRP A N 1
ATOM 836 C CA . TRP A 1 108 ? -13.438 35.406 18.656 1 98 108 TRP A CA 1
ATOM 837 C C . TRP A 1 108 ? -12.523 35.938 17.562 1 98 108 TRP A C 1
ATOM 839 O O . TRP A 1 108 ? -12.781 37 16.984 1 98 108 TRP A O 1
ATOM 849 N N . ARG A 1 109 ? -11.508 35.219 17.328 1 98.44 109 ARG A N 1
ATOM 850 C CA . ARG A 1 109 ? -10.555 35.531 16.266 1 98.44 109 ARG A CA 1
ATOM 851 C C . ARG A 1 109 ? -10.484 34.406 15.25 1 98.44 109 ARG A C 1
ATOM 853 O O . ARG A 1 109 ? -10.516 33.219 15.617 1 98.44 109 ARG A O 1
ATOM 860 N N . MET A 1 110 ? -10.508 34.781 13.992 1 98.62 110 MET A N 1
ATOM 861 C CA . MET A 1 110 ? -10.219 33.844 12.891 1 98.62 110 MET A CA 1
ATOM 862 C C . MET A 1 110 ? -8.945 34.281 12.164 1 98.62 110 MET A C 1
ATOM 864 O O . MET A 1 110 ? -8.945 35.25 11.398 1 98.62 110 MET A O 1
ATOM 868 N N . PHE A 1 111 ? -7.879 33.562 12.43 1 98.75 111 PHE A N 1
ATOM 869 C CA . PHE A 1 111 ? -6.719 33.719 11.555 1 98.75 111 PHE A CA 1
ATOM 870 C C . PHE A 1 111 ? -6.91 32.875 10.281 1 98.75 111 PHE A C 1
ATOM 872 O O . PHE A 1 111 ? -7.391 31.75 10.328 1 98.75 111 PHE A O 1
ATOM 879 N N . TYR A 1 112 ? -6.652 33.438 9.141 1 98.62 112 TYR A N 1
ATOM 880 C CA . TYR A 1 112 ? -6.891 32.719 7.891 1 98.62 112 TYR A CA 1
ATOM 881 C C . TYR A 1 112 ? -5.785 33.031 6.883 1 98.62 112 TYR A C 1
ATOM 883 O O . TYR A 1 112 ? -5.059 34 7.016 1 98.62 112 TYR A O 1
ATOM 891 N N . THR A 1 113 ? -5.617 32.125 5.906 1 98.75 113 THR A N 1
ATOM 892 C CA . THR A 1 113 ? -4.625 32.281 4.848 1 98.75 113 THR A CA 1
ATOM 893 C C . THR A 1 113 ? -5.242 32.938 3.623 1 98.75 113 THR A C 1
ATOM 895 O O . THR A 1 113 ? -6.332 32.562 3.188 1 98.75 113 THR A O 1
ATOM 898 N N . GLY A 1 114 ? -4.527 33.938 3.094 1 98.12 114 GLY A N 1
ATOM 899 C CA . GLY A 1 114 ? -4.949 34.594 1.874 1 98.12 114 GLY A CA 1
ATOM 900 C C . GLY A 1 114 ? -3.867 34.625 0.811 1 98.12 114 GLY A C 1
ATOM 901 O O . GLY A 1 114 ? -2.676 34.594 1.127 1 98.12 114 GLY A O 1
ATOM 902 N N . LEU A 1 115 ? -4.355 34.656 -0.401 1 97.06 115 LEU A N 1
ATOM 903 C CA . LEU A 1 115 ? -3.486 34.812 -1.562 1 97.06 115 LEU A CA 1
ATOM 904 C C . LEU A 1 115 ? -3.951 35.969 -2.439 1 97.06 115 LEU A C 1
ATOM 906 O O . LEU A 1 115 ? -5.152 36.219 -2.574 1 97.06 115 LEU A O 1
ATOM 910 N N . SER A 1 116 ? -2.955 36.594 -3.043 1 95.5 116 SER A N 1
ATOM 911 C CA . SER A 1 116 ? -3.254 37.781 -3.855 1 95.5 116 SER A CA 1
ATOM 912 C C . SER A 1 116 ? -3.01 37.5 -5.336 1 95.5 116 SER A C 1
ATOM 914 O O . SER A 1 116 ? -2.082 36.781 -5.691 1 95.5 116 SER A O 1
ATOM 916 N N . ARG A 1 117 ? -3.781 38.125 -6.152 1 93.06 117 ARG A N 1
ATOM 917 C CA . ARG A 1 117 ? -3.566 38.094 -7.598 1 93.06 117 ARG A CA 1
ATOM 918 C C . ARG A 1 117 ? -2.248 38.781 -7.969 1 93.06 117 ARG A C 1
ATOM 920 O O . ARG A 1 117 ? -1.62 38.406 -8.969 1 93.06 117 ARG A O 1
ATOM 927 N N . ARG A 1 118 ? -1.856 39.688 -7.168 1 91.94 118 ARG A N 1
ATOM 928 C CA . ARG A 1 118 ? -0.639 40.438 -7.43 1 91.94 118 ARG A CA 1
ATOM 929 C C . ARG A 1 118 ? 0.544 39.531 -7.68 1 91.94 118 ARG A C 1
ATOM 931 O O . ARG A 1 118 ? 1.347 39.75 -8.586 1 91.94 118 ARG A O 1
ATOM 938 N N . GLU A 1 119 ? 0.641 38.562 -6.883 1 92.44 119 GLU A N 1
ATOM 939 C CA . GLU A 1 119 ? 1.747 37.625 -7.012 1 92.44 119 GLU A CA 1
ATOM 940 C C . GLU A 1 119 ? 1.277 36.281 -7.609 1 92.44 119 GLU A C 1
ATOM 942 O O . GLU A 1 119 ? 1.947 35.281 -7.465 1 92.44 119 GLU A O 1
ATOM 947 N N . GLN A 1 120 ? 0.089 36.281 -8.188 1 91.19 120 GLN A N 1
ATOM 948 C CA . GLN A 1 120 ? -0.492 35.094 -8.812 1 91.19 120 GLN A CA 1
ATOM 949 C C . GLN A 1 120 ? -0.596 33.938 -7.82 1 91.19 120 GLN A C 1
ATOM 951 O O . GLN A 1 120 ? -0.406 32.781 -8.188 1 91.19 120 GLN A O 1
ATOM 956 N N . GLY A 1 121 ? -0.689 34.281 -6.559 1 92.56 121 GLY A N 1
ATOM 957 C CA . GLY A 1 121 ? -0.898 33.281 -5.527 1 92.56 121 GLY A CA 1
ATOM 958 C C . GLY A 1 121 ? 0.391 32.656 -5.043 1 92.56 121 GLY A C 1
ATOM 959 O O . GLY A 1 121 ? 0.363 31.656 -4.316 1 92.56 121 GLY A O 1
ATOM 960 N N . ASN A 1 122 ? 1.543 33.156 -5.363 1 94.12 122 ASN A N 1
ATOM 961 C CA . ASN A 1 122 ? 2.818 32.531 -5.07 1 94.12 122 ASN A CA 1
ATOM 962 C C . ASN A 1 122 ? 3.334 32.906 -3.686 1 94.12 122 ASN A C 1
ATOM 964 O O . ASN A 1 122 ? 4.301 32.312 -3.197 1 94.12 122 ASN A O 1
ATOM 968 N N . ILE A 1 123 ? 2.717 33.875 -3.088 1 96.38 123 ILE A N 1
ATOM 969 C CA . ILE A 1 123 ? 3.057 34.281 -1.726 1 96.38 123 ILE A CA 1
ATOM 970 C C . ILE A 1 123 ? 1.843 34.094 -0.817 1 96.38 123 ILE A C 1
ATOM 972 O O . ILE A 1 123 ? 0.784 34.688 -1.061 1 96.38 123 ILE A O 1
ATOM 976 N N . GLN A 1 124 ? 2 33.312 0.169 1 97.75 124 GLN A N 1
ATOM 977 C CA . GLN A 1 124 ? 0.951 33.094 1.151 1 97.75 124 GLN A CA 1
ATOM 978 C C . GLN A 1 124 ? 1.085 34 2.35 1 97.75 124 GLN A C 1
ATOM 980 O O . GLN A 1 124 ? 2.195 34.281 2.805 1 97.75 124 GLN A O 1
ATOM 985 N N . ARG A 1 125 ? -0.068 34.5 2.809 1 98.5 125 ARG A N 1
ATOM 986 C CA . ARG A 1 125 ? -0.094 35.438 3.941 1 98.5 125 ARG A CA 1
ATOM 987 C C . ARG A 1 125 ? -1.2 35.062 4.922 1 98.5 125 ARG A C 1
ATOM 989 O O . ARG A 1 125 ? -2.121 34.312 4.578 1 98.5 125 ARG A O 1
ATOM 996 N N . ILE A 1 126 ? -1.077 35.594 6.145 1 98.75 126 ILE A N 1
ATOM 997 C CA . ILE A 1 126 ? -2.07 35.281 7.172 1 98.75 126 ILE A CA 1
ATOM 998 C C . ILE A 1 126 ? -2.768 36.594 7.594 1 98.75 126 ILE A C 1
ATOM 1000 O O . ILE A 1 126 ? -2.109 37.594 7.867 1 98.75 126 ILE A O 1
ATOM 1004 N N . GLY A 1 127 ? -4.086 36.562 7.559 1 98.44 127 GLY A N 1
ATOM 1005 C CA . GLY A 1 127 ? -4.902 37.656 8.031 1 98.44 127 GLY A CA 1
ATOM 1006 C C . GLY A 1 127 ? -5.676 37.344 9.297 1 98.44 127 GLY A C 1
ATOM 1007 O O . GLY A 1 127 ? -5.496 36.281 9.883 1 98.44 127 GLY A O 1
ATOM 1008 N N . LEU A 1 128 ? -6.48 38.344 9.719 1 98.44 128 LEU A N 1
ATOM 1009 C CA . LEU A 1 128 ? -7.273 38.219 10.938 1 98.44 128 LEU A CA 1
ATOM 1010 C C . LEU A 1 128 ? -8.68 38.781 10.727 1 98.44 128 LEU A C 1
ATOM 1012 O O . LEU A 1 128 ? -8.844 39.844 10.133 1 98.44 128 LEU A O 1
ATOM 1016 N N . ALA A 1 129 ? -9.617 38.031 11.078 1 98.44 129 ALA A N 1
ATOM 1017 C CA . ALA A 1 129 ? -11 38.5 11.227 1 98.44 129 ALA A CA 1
ATOM 1018 C C . ALA A 1 129 ? -11.5 38.312 12.648 1 98.44 129 ALA A C 1
ATOM 1020 O O . ALA A 1 129 ? -11.023 37.406 13.359 1 98.44 129 ALA A O 1
ATOM 1021 N N . VAL A 1 130 ? -12.484 39.094 13.047 1 97.94 130 VAL A N 1
ATOM 1022 C CA . VAL A 1 130 ? -12.977 39.031 14.414 1 97.94 130 VAL A CA 1
ATOM 1023 C C . VAL A 1 130 ? -14.5 38.938 14.414 1 97.94 130 VAL A C 1
ATOM 1025 O O . VAL A 1 130 ? -15.156 39.344 13.461 1 97.94 130 VAL A O 1
ATOM 1028 N N . SER A 1 131 ? -14.984 38.312 15.422 1 98.06 131 SER A N 1
ATOM 1029 C CA . SER A 1 131 ? -16.422 38.156 15.625 1 98.06 131 SER A CA 1
ATOM 1030 C C . SER A 1 131 ? -16.781 38.219 17.109 1 98.06 131 SER A C 1
ATOM 1032 O O . SER A 1 131 ? -15.984 37.812 17.953 1 98.06 131 SER A O 1
ATOM 1034 N N . GLU A 1 132 ? -18.062 38.688 17.375 1 97 132 GLU A N 1
ATOM 1035 C CA . GLU A 1 132 ? -18.547 38.688 18.766 1 97 132 GLU A CA 1
ATOM 1036 C C . GLU A 1 132 ? -19.469 37.5 19.031 1 97 132 GLU A C 1
ATOM 1038 O O . GLU A 1 132 ? -19.859 37.281 20.172 1 97 132 GLU A O 1
ATOM 1043 N N . ASP A 1 133 ? -19.797 36.75 18 1 96.62 133 ASP A N 1
ATOM 1044 C CA . ASP A 1 133 ? -20.828 35.75 18.203 1 96.62 133 ASP A CA 1
ATOM 1045 C C . ASP A 1 133 ? -20.547 34.5 17.359 1 96.62 133 ASP A C 1
ATOM 1047 O O . ASP A 1 133 ? -21.375 33.562 17.312 1 96.62 133 ASP A O 1
ATOM 1051 N N . LEU A 1 134 ? -19.438 34.406 16.625 1 96.94 134 LEU A N 1
ATOM 1052 C CA . LEU A 1 134 ? -19 33.312 15.766 1 96.94 134 LEU A CA 1
ATOM 1053 C C . LEU A 1 134 ? -19.766 33.312 14.453 1 96.94 134 LEU A C 1
ATOM 1055 O O . LEU A 1 134 ? -19.469 32.5 13.555 1 96.94 134 LEU A O 1
ATOM 1059 N N . TYR A 1 135 ? -20.719 34.25 14.188 1 96.88 135 TYR A N 1
ATOM 1060 C CA . TYR A 1 135 ? -21.562 34.219 12.992 1 96.88 135 TYR A CA 1
ATOM 1061 C C . TYR A 1 135 ? -21.281 35.438 12.109 1 96.88 135 TYR A C 1
ATOM 1063 O O . TYR A 1 135 ? -21.344 35.344 10.883 1 96.88 135 TYR A O 1
ATOM 1071 N N . HIS A 1 136 ? -21.062 36.5 12.734 1 97.06 136 HIS A N 1
ATOM 1072 C CA . HIS A 1 136 ? -20.781 37.75 12.016 1 97.06 136 HIS A CA 1
ATOM 1073 C C . HIS A 1 136 ? -19.312 38.125 12.141 1 97.06 136 HIS A C 1
ATOM 1075 O O . HIS A 1 136 ? -18.859 38.531 13.211 1 97.06 136 HIS A O 1
ATOM 1081 N N . TRP A 1 137 ? -18.656 38.125 10.992 1 98 137 TRP A N 1
ATOM 1082 C CA . TRP A 1 137 ? -17.203 38.312 11 1 98 137 TRP A CA 1
ATOM 1083 C C . TRP A 1 137 ? -16.828 39.625 10.281 1 98 137 TRP A C 1
ATOM 1085 O O . TRP A 1 137 ? -17.453 39.969 9.281 1 98 137 TRP A O 1
ATOM 1095 N N . HIS A 1 138 ? -15.844 40.25 10.773 1 96.81 138 HIS A N 1
ATOM 1096 C CA . HIS A 1 138 ? -15.242 41.438 10.133 1 96.81 138 HIS A CA 1
ATOM 1097 C C . HIS A 1 138 ? -13.727 41.281 10.039 1 96.81 138 HIS A C 1
ATOM 1099 O O . HIS A 1 138 ? -13.07 40.938 11.023 1 96.81 138 HIS A O 1
ATOM 1105 N N . LYS A 1 139 ? -13.25 41.625 8.883 1 97.5 139 LYS A N 1
ATOM 1106 C CA . LYS A 1 139 ? -11.805 41.562 8.703 1 97.5 139 LYS A CA 1
ATOM 1107 C C . LYS A 1 139 ? -11.109 42.656 9.492 1 97.5 139 LYS A C 1
ATOM 1109 O O . LYS A 1 139 ? -11.602 43.781 9.555 1 97.5 139 LYS A O 1
ATOM 1114 N N . ALA A 1 140 ? -9.977 42.344 10.055 1 96.94 140 ALA A N 1
ATOM 1115 C CA . ALA A 1 140 ? -9.164 43.344 10.75 1 96.94 140 ALA A CA 1
ATOM 1116 C C . ALA A 1 140 ? -8.492 44.281 9.766 1 96.94 140 ALA A C 1
ATOM 1118 O O . ALA A 1 140 ? -8.32 43.969 8.594 1 96.94 140 ALA A O 1
ATOM 1119 N N . PRO A 1 141 ? -8.133 45.5 10.328 1 96.06 141 PRO A N 1
ATOM 1120 C CA . PRO A 1 141 ? -7.41 46.438 9.461 1 96.06 141 PRO A CA 1
ATOM 1121 C C . PRO A 1 141 ? -6.082 45.875 8.961 1 96.06 141 PRO A C 1
ATOM 1123 O O . PRO A 1 141 ? -5.441 45.062 9.664 1 96.06 141 PRO A O 1
ATOM 1126 N N . VAL A 1 142 ? -5.723 46.281 7.77 1 96.88 142 VAL A N 1
ATOM 1127 C CA . VAL A 1 142 ? -4.512 45.75 7.164 1 96.88 142 VAL A CA 1
ATOM 1128 C C . VAL A 1 142 ? -3.627 46.875 6.668 1 96.88 142 VAL A C 1
ATOM 1130 O O . VAL A 1 142 ? -4.125 47.938 6.297 1 96.88 142 VAL A O 1
ATOM 1133 N N . ASN A 1 143 ? -2.336 46.688 6.703 1 96.5 143 ASN A N 1
ATOM 1134 C CA . ASN A 1 143 ? -1.363 47.562 6.066 1 96.5 143 ASN A CA 1
ATOM 1135 C C . ASN A 1 143 ? -1.015 47.094 4.66 1 96.5 143 ASN A C 1
ATOM 1137 O O . ASN A 1 143 ? 0.097 46.625 4.414 1 96.5 143 ASN A O 1
ATOM 1141 N N . TRP A 1 144 ? -1.963 47.219 3.738 1 95.12 144 TRP A N 1
ATOM 1142 C CA . TRP A 1 144 ? -1.876 46.781 2.348 1 95.12 144 TRP A CA 1
ATOM 1143 C C . TRP A 1 144 ? -2.543 47.812 1.42 1 95.12 144 TRP A C 1
ATOM 1145 O O . TRP A 1 144 ? -3.695 48.188 1.635 1 95.12 144 TRP A O 1
ATOM 1155 N N . ARG A 1 145 ? -1.843 48.188 0.395 1 89.25 145 ARG A N 1
ATOM 1156 C CA . ARG A 1 145 ? -2.369 49.156 -0.553 1 89.25 145 ARG A CA 1
ATOM 1157 C C . ARG A 1 145 ? -2.498 48.562 -1.947 1 89.25 145 ARG A C 1
ATOM 1159 O O . ARG A 1 145 ? -1.638 47.781 -2.377 1 89.25 145 ARG A O 1
ATOM 1166 N N . ASP A 1 146 ? -3.613 48.875 -2.541 1 86.44 146 ASP A N 1
ATOM 1167 C CA . ASP A 1 146 ? -3.791 48.531 -3.951 1 86.44 146 ASP A CA 1
ATOM 1168 C C . ASP A 1 146 ? -2.912 49.406 -4.84 1 86.44 146 ASP A C 1
ATOM 1170 O O . ASP A 1 146 ? -3.154 50.625 -4.969 1 86.44 146 ASP A O 1
ATOM 1174 N N . GLU A 1 147 ? -1.983 48.812 -5.441 1 81.38 147 GLU A N 1
ATOM 1175 C CA . GLU A 1 147 ? -1.045 49.562 -6.246 1 81.38 147 GLU A CA 1
ATOM 1176 C C . GLU A 1 147 ? -1.315 49.406 -7.738 1 81.38 147 GLU A C 1
ATOM 1178 O O . GLU A 1 147 ? -0.521 49.844 -8.578 1 81.38 147 GLU A O 1
ATOM 1183 N N . ARG A 1 148 ? -2.336 48.875 -8.031 1 81.69 148 ARG A N 1
ATOM 1184 C CA . ARG A 1 148 ? -2.65 48.656 -9.445 1 81.69 148 ARG A CA 1
ATOM 1185 C C . ARG A 1 148 ? -2.949 50 -10.133 1 81.69 148 ARG A C 1
ATOM 1187 O O . ARG A 1 148 ? -3.404 50.938 -9.492 1 81.69 148 ARG A O 1
ATOM 1194 N N . GLY A 1 149 ? -2.65 50.219 -11.391 1 82.81 149 GLY A N 1
ATOM 1195 C CA . GLY A 1 149 ? -3.043 51.25 -12.312 1 82.81 149 GLY A CA 1
ATOM 1196 C C . GLY A 1 149 ? -2.604 52.656 -11.859 1 82.81 149 GLY A C 1
ATOM 1197 O O . GLY A 1 149 ? -3.41 53.562 -11.82 1 82.81 149 GLY A O 1
ATOM 1198 N N . PRO A 1 150 ? -1.419 52.781 -11.609 1 81.12 150 PRO A N 1
ATOM 1199 C CA . PRO A 1 150 ? -0.983 54.125 -11.148 1 81.12 150 PRO A CA 1
ATOM 1200 C C . PRO A 1 150 ? -1.154 55.188 -12.219 1 81.12 150 PRO A C 1
ATOM 1202 O O . PRO A 1 150 ? -1.278 56.375 -11.891 1 81.12 150 PRO A O 1
ATOM 1205 N N . ASN A 1 151 ? -1.243 54.75 -13.492 1 89.81 151 ASN A N 1
ATOM 1206 C CA . ASN A 1 151 ? -1.357 55.688 -14.586 1 89.81 151 ASN A CA 1
ATOM 1207 C C . ASN A 1 151 ? -2.773 55.719 -15.156 1 89.81 151 ASN A C 1
ATOM 1209 O O . ASN A 1 151 ? -2.984 56.188 -16.281 1 89.81 151 ASN A O 1
ATOM 1213 N N . ASP A 1 152 ? -3.564 55.188 -14.367 1 90 152 ASP A N 1
ATOM 1214 C CA . ASP A 1 152 ? -4.953 55.219 -14.82 1 90 152 ASP A CA 1
ATOM 1215 C C . ASP A 1 152 ? -5.457 56.656 -14.953 1 90 152 ASP A C 1
ATOM 1217 O O . ASP A 1 152 ? -4.98 57.562 -14.25 1 90 152 ASP A O 1
ATOM 1221 N N . PRO A 1 153 ? -6.41 56.844 -15.875 1 92 153 PRO A N 1
ATOM 1222 C CA . PRO A 1 153 ? -7.016 58.188 -15.977 1 92 153 PRO A CA 1
ATOM 1223 C C . PRO A 1 153 ? -7.645 58.656 -14.664 1 92 153 PRO A C 1
ATOM 1225 O O . PRO A 1 153 ? -8.125 57.812 -13.883 1 92 153 PRO A O 1
ATOM 1228 N N . PRO A 1 154 ? -7.711 59.938 -14.461 1 88.75 154 PRO A N 1
ATOM 1229 C CA . PRO A 1 154 ? -8.234 60.469 -13.203 1 88.75 154 PRO A CA 1
ATOM 1230 C C . PRO A 1 154 ? -9.641 59.969 -12.883 1 88.75 154 PRO A C 1
ATOM 1232 O O . PRO A 1 154 ? -9.953 59.688 -11.719 1 88.75 154 PRO A O 1
ATOM 1235 N N . ALA A 1 155 ? -10.391 59.844 -13.891 1 89.06 155 ALA A N 1
ATOM 1236 C CA . ALA A 1 155 ? -11.75 59.344 -13.672 1 89.06 155 ALA A CA 1
ATOM 1237 C C . ALA A 1 155 ? -11.742 57.938 -13.102 1 89.06 155 ALA A C 1
ATOM 1239 O O . ALA A 1 155 ? -12.586 57.594 -12.266 1 89.06 155 ALA A O 1
ATOM 1240 N N . VAL A 1 156 ? -10.883 57.219 -13.602 1 88 156 VAL A N 1
ATOM 1241 C CA . VAL A 1 156 ? -10.758 55.844 -13.141 1 88 156 VAL A CA 1
ATOM 1242 C C . VAL A 1 156 ? -10.203 55.812 -11.719 1 88 156 VAL A C 1
ATOM 1244 O O . VAL A 1 156 ? -10.68 55.062 -10.875 1 88 156 VAL A O 1
ATOM 1247 N N . LEU A 1 157 ? -9.234 56.594 -11.43 1 86.44 157 LEU A N 1
ATOM 1248 C CA . LEU A 1 157 ? -8.656 56.719 -10.094 1 86.44 157 LEU A CA 1
ATOM 1249 C C . LEU A 1 157 ? -9.711 57.125 -9.07 1 86.44 157 LEU A C 1
ATOM 1251 O O . LEU A 1 157 ? -9.758 56.562 -7.969 1 86.44 157 LEU A O 1
ATOM 1255 N N . ARG A 1 158 ? -10.531 58.062 -9.492 1 86.62 158 ARG A N 1
ATOM 1256 C CA . ARG A 1 158 ? -11.602 58.531 -8.617 1 86.62 158 ARG A CA 1
ATOM 1257 C C . ARG A 1 158 ? -12.625 57.438 -8.359 1 86.62 158 ARG A C 1
ATOM 1259 O O . ARG A 1 158 ? -13.117 57.312 -7.238 1 86.62 158 ARG A O 1
ATOM 1266 N N . ALA A 1 159 ? -12.945 56.75 -9.32 1 87.62 159 ALA A N 1
ATOM 1267 C CA . ALA A 1 159 ? -13.898 55.656 -9.18 1 87.62 159 ALA A CA 1
ATOM 1268 C C . ALA A 1 159 ? -13.383 54.594 -8.219 1 87.62 159 ALA A C 1
ATOM 1270 O O . ALA A 1 159 ? -14.148 54.062 -7.414 1 87.62 159 ALA A O 1
ATOM 1271 N N . ARG A 1 160 ? -12.188 54.312 -8.305 1 83.38 160 ARG A N 1
ATOM 1272 C CA . ARG A 1 160 ? -11.578 53.344 -7.414 1 83.38 160 ARG A CA 1
ATOM 1273 C C . ARG A 1 160 ? -11.578 53.812 -5.969 1 83.38 160 ARG A C 1
ATOM 1275 O O . ARG A 1 160 ? -11.773 53.031 -5.039 1 83.38 160 ARG A O 1
ATOM 1282 N N . GLU A 1 161 ? -11.359 55 -5.812 1 82.19 161 GLU A N 1
ATOM 1283 C CA . GLU A 1 161 ? -11.375 55.594 -4.477 1 82.19 161 GLU A CA 1
ATOM 1284 C C . GLU A 1 161 ? -12.766 55.531 -3.854 1 82.19 161 GLU A C 1
ATOM 1286 O O . GLU A 1 161 ? -12.898 55.25 -2.658 1 82.19 161 GLU A O 1
ATOM 1291 N N . ILE A 1 162 ? -13.734 55.812 -4.57 1 83.25 162 ILE A N 1
ATOM 1292 C CA . ILE A 1 162 ? -15.117 55.781 -4.102 1 83.25 162 ILE A CA 1
ATOM 1293 C C . ILE A 1 162 ? -15.484 54.344 -3.756 1 83.25 162 ILE A C 1
ATOM 1295 O O . ILE A 1 162 ? -16.109 54.062 -2.721 1 83.25 162 ILE A O 1
ATOM 1299 N N . ALA A 1 163 ? -15.078 53.5 -4.582 1 79.06 163 ALA A N 1
ATOM 1300 C CA . ALA A 1 163 ? -15.414 52.094 -4.414 1 79.06 163 ALA A CA 1
ATOM 1301 C C . ALA A 1 163 ? -14.789 51.531 -3.135 1 79.06 163 ALA A C 1
ATOM 1303 O O . ALA A 1 163 ? -15.359 50.625 -2.506 1 79.06 163 ALA A O 1
ATOM 1304 N N . ARG A 1 164 ? -13.781 52.062 -2.725 1 78.94 164 ARG A N 1
ATOM 1305 C CA . ARG A 1 164 ? -13.031 51.531 -1.581 1 78.94 164 ARG A CA 1
ATOM 1306 C C . ARG A 1 164 ? -13.609 52.062 -0.27 1 78.94 164 ARG A C 1
ATOM 1308 O O . ARG A 1 164 ? -13.312 51.531 0.801 1 78.94 164 ARG A O 1
ATOM 1315 N N . GLN A 1 165 ? -14.391 53.031 -0.449 1 76.69 165 GLN A N 1
ATOM 1316 C CA . GLN A 1 165 ? -14.977 53.625 0.748 1 76.69 165 GLN A CA 1
ATOM 1317 C C . GLN A 1 165 ? -16.109 52.75 1.291 1 76.69 165 GLN A C 1
ATOM 1319 O O . GLN A 1 165 ? -17.281 53.062 1.077 1 76.69 165 GLN A O 1
ATOM 1324 N N . GLN A 1 166 ? -15.773 51.656 1.879 1 79.75 166 GLN A N 1
ATOM 1325 C CA . GLN A 1 166 ? -16.703 50.719 2.49 1 79.75 166 GLN A CA 1
ATOM 1326 C C . GLN A 1 166 ? -16.297 50.375 3.916 1 79.75 166 GLN A C 1
ATOM 1328 O O . GLN A 1 166 ? -15.102 50.375 4.234 1 79.75 166 GLN A O 1
ATOM 1333 N N . PRO A 1 167 ? -17.281 50.219 4.703 1 81.25 167 PRO A N 1
ATOM 1334 C CA . PRO A 1 167 ? -16.922 49.75 6.051 1 81.25 167 PRO A CA 1
ATOM 1335 C C . PRO A 1 167 ? -16.344 48.344 6.074 1 81.25 167 PRO A C 1
ATOM 1337 O O . PRO A 1 167 ? -16.484 47.594 5.102 1 81.25 167 PRO A O 1
ATOM 1340 N N . THR A 1 168 ? -15.688 48.125 7.176 1 82.94 168 THR A N 1
ATOM 1341 C CA . THR A 1 168 ? -15.18 46.781 7.363 1 82.94 168 THR A CA 1
ATOM 1342 C C . THR A 1 168 ? -16.312 45.75 7.312 1 82.94 168 THR A C 1
ATOM 1344 O O . THR A 1 168 ? -17.438 46.031 7.75 1 82.94 168 THR A O 1
ATOM 1347 N N . SER A 1 169 ? -15.984 44.562 6.746 1 87.06 169 SER A N 1
ATOM 1348 C CA . SER A 1 169 ? -16.938 43.469 6.617 1 87.06 169 SER A CA 1
ATOM 1349 C C . SER A 1 169 ? -16.219 42.125 6.477 1 87.06 169 SER A C 1
ATOM 1351 O O . SER A 1 169 ? -15 42.062 6.688 1 87.06 169 SER A O 1
ATOM 1353 N N . CYS A 1 170 ? -17.031 41.188 6.195 1 91.31 170 CYS A N 1
ATOM 1354 C CA . CYS A 1 170 ? -16.469 39.875 5.965 1 91.31 170 CYS A CA 1
ATOM 1355 C C . CYS A 1 170 ? -15.789 39.781 4.602 1 91.31 170 CYS A C 1
ATOM 1357 O O . CYS A 1 170 ? -15.219 38.75 4.25 1 91.31 170 CYS A O 1
ATOM 1359 N N . ARG A 1 171 ? -15.797 40.875 3.91 1 91.81 171 ARG A N 1
ATOM 1360 C CA . ARG A 1 171 ? -15.188 40.938 2.586 1 91.81 171 ARG A CA 1
ATOM 1361 C C . ARG A 1 171 ? -14.086 42 2.539 1 91.81 171 ARG A C 1
ATOM 1363 O O . ARG A 1 171 ? -13.125 41.875 1.779 1 91.81 171 ARG A O 1
ATOM 1370 N N . HIS A 1 172 ? -14.266 43 3.324 1 92.12 172 HIS A N 1
ATOM 1371 C CA . HIS A 1 172 ? -13.438 44.188 3.168 1 92.12 172 HIS A CA 1
ATOM 1372 C C . HIS A 1 172 ? -12.672 44.5 4.453 1 92.12 172 HIS A C 1
ATOM 1374 O O . HIS A 1 172 ? -13.266 44.562 5.535 1 92.12 172 HIS A O 1
ATOM 1380 N N . ALA A 1 173 ? -11.43 44.75 4.312 1 94.31 173 ALA A N 1
ATOM 1381 C CA . ALA A 1 173 ? -10.586 45.219 5.402 1 94.31 173 ALA A CA 1
ATOM 1382 C C . ALA A 1 173 ? -10.18 46.688 5.168 1 94.31 173 ALA A C 1
ATOM 1384 O O . ALA A 1 173 ? -9.82 47.062 4.051 1 94.31 173 ALA A O 1
ATOM 1385 N N . VAL A 1 174 ? -10.219 47.438 6.203 1 92.62 174 VAL A N 1
ATOM 1386 C CA . VAL A 1 174 ? -9.836 48.844 6.082 1 92.62 174 VAL A CA 1
ATOM 1387 C C . VAL A 1 174 ? -8.312 48.969 6.176 1 92.62 174 VAL A C 1
ATOM 1389 O O . VAL A 1 174 ? -7.656 48.125 6.809 1 92.62 174 VAL A O 1
ATOM 1392 N N . PHE A 1 175 ? -7.836 50.062 5.547 1 93.31 175 PHE A N 1
ATOM 1393 C CA . PHE A 1 175 ? -6.402 50.312 5.574 1 93.31 175 PHE A CA 1
ATOM 1394 C C . PHE A 1 175 ? -5.984 50.938 6.902 1 93.31 175 PHE A C 1
ATOM 1396 O O . PHE A 1 175 ? -6.645 51.875 7.398 1 93.31 175 PHE A O 1
ATOM 1403 N N . ASP A 1 176 ? -4.934 50.406 7.484 1 95.38 176 ASP A N 1
ATOM 1404 C CA . ASP A 1 176 ? -4.281 50.969 8.672 1 95.38 176 ASP A CA 1
ATOM 1405 C C . ASP A 1 176 ? -2.77 50.75 8.617 1 95.38 176 ASP A C 1
ATOM 1407 O O . ASP A 1 176 ? -2.297 49.594 8.727 1 95.38 176 ASP A O 1
ATOM 1411 N N . ALA A 1 177 ? -2.004 51.781 8.625 1 94.38 177 ALA A N 1
ATOM 1412 C CA . ALA A 1 177 ? -0.554 51.719 8.469 1 94.38 177 ALA A CA 1
ATOM 1413 C C . ALA A 1 177 ? 0.105 51.094 9.688 1 94.38 177 ALA A C 1
ATOM 1415 O O . ALA A 1 177 ? 1.245 50.625 9.617 1 94.38 177 ALA A O 1
ATOM 1416 N N . GLU A 1 178 ? -0.56 51.094 10.75 1 94.06 178 GLU A N 1
ATOM 1417 C CA . GLU A 1 178 ? 0.017 50.594 11.984 1 94.06 178 GLU A CA 1
ATOM 1418 C C . GLU A 1 178 ? -0.31 49.125 12.18 1 94.06 178 GLU A C 1
ATOM 1420 O O . GLU A 1 178 ? 0.168 48.469 13.125 1 94.06 178 GLU A O 1
ATOM 1425 N N . SER A 1 179 ? -1.078 48.562 11.242 1 96 179 SER A N 1
ATOM 1426 C CA . SER A 1 179 ? -1.467 47.156 11.359 1 96 179 SER A CA 1
ATOM 1427 C C . SER A 1 179 ? -0.315 46.219 10.984 1 96 179 SER A C 1
ATOM 1429 O O . SER A 1 179 ? 0.44 46.5 10.055 1 96 179 SER A O 1
ATOM 1431 N N . ASP A 1 180 ? -0.218 45.094 11.727 1 95.31 180 ASP A N 1
ATOM 1432 C CA . ASP A 1 180 ? 0.752 44.062 11.375 1 95.31 180 ASP A CA 1
ATOM 1433 C C . ASP A 1 180 ? 0.235 43.188 10.242 1 95.31 180 ASP A C 1
ATOM 1435 O O . ASP A 1 180 ? 0.999 42.438 9.641 1 95.31 180 ASP A O 1
ATOM 1439 N N . PHE A 1 181 ? -1.076 43.312 9.945 1 97.75 181 PHE A N 1
ATOM 1440 C CA . PHE A 1 181 ? -1.675 42.406 8.992 1 97.75 181 PHE A CA 1
ATOM 1441 C C . PHE A 1 181 ? -1.678 43 7.59 1 97.75 181 PHE A C 1
ATOM 1443 O O . PHE A 1 181 ? -1.731 44.219 7.434 1 97.75 181 PHE A O 1
ATOM 1450 N N . PRO A 1 182 ? -1.632 42.125 6.566 1 98 182 PRO A N 1
ATOM 1451 C CA . PRO A 1 182 ? -1.432 40.688 6.707 1 98 182 PRO A CA 1
ATOM 1452 C C . PRO A 1 182 ? -0.014 40.344 7.148 1 98 182 PRO A C 1
ATOM 1454 O O . PRO A 1 182 ? 0.933 41.062 6.844 1 98 182 PRO A O 1
ATOM 1457 N N . LEU A 1 183 ? 0.141 39.219 7.855 1 98.38 183 LEU A N 1
ATOM 1458 C CA . LEU A 1 183 ? 1.444 38.719 8.25 1 98.38 183 LEU A CA 1
ATOM 1459 C C . LEU A 1 183 ? 2.109 37.969 7.086 1 98.38 183 LEU A C 1
ATOM 1461 O O . LEU A 1 183 ? 1.444 37.25 6.34 1 98.38 183 LEU A O 1
ATOM 1465 N N . GLU A 1 184 ? 3.367 38.156 6.973 1 97.5 184 GLU A N 1
ATOM 1466 C CA . GLU A 1 184 ? 4.172 37.5 5.945 1 97.5 184 GLU A CA 1
ATOM 1467 C C . GLU A 1 184 ? 5.367 36.781 6.562 1 97.5 184 GLU A C 1
ATOM 1469 O O . GLU A 1 184 ? 5.75 37.062 7.699 1 97.5 184 GLU A O 1
ATOM 1474 N N . ALA A 1 185 ? 5.91 35.906 5.789 1 98.12 185 ALA A N 1
ATOM 1475 C CA . ALA A 1 185 ? 7.082 35.156 6.273 1 98.12 185 ALA A CA 1
ATOM 1476 C C . ALA A 1 185 ? 8.25 36.125 6.527 1 98.12 185 ALA A C 1
ATOM 1478 O O . ALA A 1 185 ? 8.695 36.812 5.621 1 98.12 185 ALA A O 1
ATOM 1479 N N . PRO A 1 186 ? 8.75 36.125 7.754 1 97.44 186 PRO A N 1
ATOM 1480 C CA . PRO A 1 186 ? 9.891 37 8.039 1 97.44 186 PRO A CA 1
ATOM 1481 C C . PRO A 1 186 ? 11.188 36.5 7.398 1 97.44 186 PRO A C 1
ATOM 1483 O O . PRO A 1 186 ? 11.555 35.312 7.547 1 97.44 186 PRO A O 1
ATOM 1486 N N . GLN A 1 187 ? 11.859 37.344 6.828 1 95.88 187 GLN A N 1
ATOM 1487 C CA . GLN A 1 187 ? 13.062 37 6.082 1 95.88 187 GLN A CA 1
ATOM 1488 C C . GLN A 1 187 ? 14.156 36.5 7.012 1 95.88 187 GLN A C 1
ATOM 1490 O O . GLN A 1 187 ? 15.039 35.75 6.586 1 95.88 187 GLN A O 1
ATOM 1495 N N . GLU A 1 188 ? 14.07 36.906 8.211 1 95.69 188 GLU A N 1
ATOM 1496 C CA . GLU A 1 188 ? 15.094 36.5 9.172 1 95.69 188 GLU A CA 1
ATOM 1497 C C . GLU A 1 188 ? 15.141 35 9.359 1 95.69 188 GLU A C 1
ATOM 1499 O O . GLU A 1 188 ? 16.219 34.438 9.562 1 95.69 188 GLU A O 1
ATOM 1504 N N . PHE A 1 189 ? 13.984 34.312 9.258 1 96.81 189 PHE A N 1
ATOM 1505 C CA . PHE A 1 189 ? 13.977 32.906 9.695 1 96.81 189 PHE A CA 1
ATOM 1506 C C . PHE A 1 189 ? 13.438 32 8.594 1 96.81 189 PHE A C 1
ATOM 1508 O O . PHE A 1 189 ? 13.711 30.812 8.586 1 96.81 189 PHE A O 1
ATOM 1515 N N . TYR A 1 190 ? 12.656 32.562 7.652 1 98.12 190 TYR A N 1
ATOM 1516 C CA . TYR A 1 190 ? 11.906 31.734 6.723 1 98.12 190 TYR A CA 1
ATOM 1517 C C . TYR A 1 190 ? 12.141 32.188 5.285 1 98.12 190 TYR A C 1
ATOM 1519 O O . TYR A 1 190 ? 12.586 33.281 5.035 1 98.12 190 TYR A O 1
ATOM 1527 N N . GLU A 1 191 ? 11.898 31.219 4.328 1 96.12 191 GLU A N 1
ATOM 1528 C CA . GLU A 1 191 ? 11.789 31.641 2.938 1 96.12 191 GLU A CA 1
ATOM 1529 C C . GLU A 1 191 ? 10.734 32.75 2.777 1 96.12 191 GLU A C 1
ATOM 1531 O O . GLU A 1 191 ? 9.586 32.562 3.186 1 96.12 191 GLU A O 1
ATOM 1536 N N . SER A 1 192 ? 11.211 33.875 2.156 1 96.25 192 SER A N 1
ATOM 1537 C CA . SER A 1 192 ? 10.32 35.031 2.188 1 96.25 192 SER A CA 1
ATOM 1538 C C . SER A 1 192 ? 10.266 35.719 0.833 1 96.25 192 SER A C 1
ATOM 1540 O O . SER A 1 192 ? 9.578 36.719 0.672 1 96.25 192 SER A O 1
ATOM 1542 N N . SER A 1 193 ? 11.031 35.188 -0.128 1 94.31 193 SER A N 1
ATOM 1543 C CA . SER A 1 193 ? 11.078 35.781 -1.458 1 94.31 193 SER A CA 1
ATOM 1544 C C . SER A 1 193 ? 10.898 34.719 -2.545 1 94.31 193 SER A C 1
ATOM 1546 O O . SER A 1 193 ? 11.281 33.562 -2.363 1 94.31 193 SER A O 1
ATOM 1548 N N . LEU A 1 194 ? 10.391 35.219 -3.668 1 92.31 194 LEU A N 1
ATOM 1549 C CA . LEU A 1 194 ? 10.156 34.281 -4.777 1 92.31 194 LEU A CA 1
ATOM 1550 C C . LEU A 1 194 ? 11.477 33.875 -5.434 1 92.31 194 LEU A C 1
ATOM 1552 O O . LEU A 1 194 ? 11.5 32.969 -6.27 1 92.31 194 LEU A O 1
ATOM 1556 N N . ASN A 1 195 ? 12.531 34.469 -5.059 1 90.75 195 ASN A N 1
ATOM 1557 C CA . ASN A 1 195 ? 13.844 34.094 -5.586 1 90.75 195 ASN A CA 1
ATOM 1558 C C . ASN A 1 195 ? 14.508 33 -4.746 1 90.75 195 ASN A C 1
ATOM 1560 O O . ASN A 1 195 ? 15.633 32.594 -5.039 1 90.75 195 ASN A O 1
ATOM 1564 N N . GLU A 1 196 ? 13.805 32.594 -3.791 1 89.62 196 GLU A N 1
ATOM 1565 C CA . GLU A 1 196 ? 14.359 31.578 -2.9 1 89.62 196 GLU A CA 1
ATOM 1566 C C . GLU A 1 196 ? 13.656 30.234 -3.096 1 89.62 196 GLU A C 1
ATOM 1568 O O . GLU A 1 196 ? 12.508 30.188 -3.541 1 89.62 196 GLU A O 1
ATOM 1573 N N . GLY A 1 197 ? 14.492 29.203 -2.822 1 88 197 GLY A N 1
ATOM 1574 C CA . GLY A 1 197 ? 13.922 27.875 -2.697 1 88 197 GLY A CA 1
ATOM 1575 C C . GLY A 1 197 ? 13.156 27.438 -3.932 1 88 197 GLY A C 1
ATOM 1576 O O . GLY A 1 197 ? 13.703 27.422 -5.035 1 88 197 GLY A O 1
ATOM 1577 N N . ARG A 1 198 ? 11.828 27.156 -3.748 1 88.75 198 ARG A N 1
ATOM 1578 C CA . ARG A 1 198 ? 10.984 26.641 -4.816 1 88.75 198 ARG A CA 1
ATOM 1579 C C . ARG A 1 198 ? 10.281 27.766 -5.57 1 88.75 198 ARG A C 1
ATOM 1581 O O . ARG A 1 198 ? 9.445 27.5 -6.434 1 88.75 198 ARG A O 1
ATOM 1588 N N . HIS A 1 199 ? 10.508 28.984 -5.23 1 89.44 199 HIS A N 1
ATOM 1589 C CA . HIS A 1 199 ? 9.883 30.156 -5.836 1 89.44 199 HIS A CA 1
ATOM 1590 C C . HIS A 1 199 ? 8.391 30.203 -5.531 1 89.44 199 HIS A C 1
ATOM 1592 O O . HIS A 1 199 ? 7.59 30.578 -6.391 1 89.44 199 HIS A O 1
ATOM 1598 N N . TRP A 1 200 ? 8.109 29.703 -4.422 1 92.25 200 TRP A N 1
ATOM 1599 C CA . TRP A 1 200 ? 6.773 29.641 -3.848 1 92.25 200 TRP A CA 1
ATOM 1600 C C . TRP A 1 200 ? 6.828 29.734 -2.326 1 92.25 200 TRP A C 1
ATOM 1602 O O . TRP A 1 200 ? 7.41 28.859 -1.668 1 92.25 200 TRP A O 1
ATOM 1612 N N . ILE A 1 201 ? 6.246 30.781 -1.771 1 95.19 201 ILE A N 1
ATOM 1613 C CA . ILE A 1 201 ? 6.449 31.047 -0.352 1 95.19 201 ILE A CA 1
ATOM 1614 C C . ILE A 1 201 ? 5.328 30.406 0.46 1 95.19 201 ILE A C 1
ATOM 1616 O O . ILE A 1 201 ? 4.148 30.688 0.236 1 95.19 201 ILE A O 1
ATOM 1620 N N . SER A 1 202 ? 5.785 29.547 1.355 1 96.44 202 SER A N 1
ATOM 1621 C CA . SER A 1 202 ? 4.855 28.938 2.301 1 96.44 202 SER A CA 1
ATOM 1622 C C . SER A 1 202 ? 4.75 29.766 3.58 1 96.44 202 SER A C 1
ATOM 1624 O O . SER A 1 202 ? 5.75 29.984 4.27 1 96.44 202 SER A O 1
ATOM 1626 N N . PHE A 1 203 ? 3.648 30.203 3.916 1 98.31 203 PHE A N 1
ATOM 1627 C CA . PHE A 1 203 ? 3.273 30.875 5.148 1 98.31 203 PHE A CA 1
ATOM 1628 C C . PHE A 1 203 ? 1.764 30.844 5.352 1 98.31 203 PHE A C 1
ATOM 1630 O O . PHE A 1 203 ? 1.077 31.844 5.137 1 98.31 203 PHE A O 1
ATOM 1637 N N . ARG A 1 204 ? 1.314 29.641 5.863 1 98.38 204 ARG A N 1
ATOM 1638 C CA . ARG A 1 204 ? -0.114 29.344 5.785 1 98.38 204 ARG A CA 1
ATOM 1639 C C . ARG A 1 204 ? -0.548 28.422 6.918 1 98.38 204 ARG A C 1
ATOM 1641 O O . ARG A 1 204 ? 0.282 27.969 7.703 1 98.38 204 ARG A O 1
ATOM 1648 N N . ASP A 1 205 ? -1.844 28.156 6.973 1 98.56 205 ASP A N 1
ATOM 1649 C CA . ASP A 1 205 ? -2.467 27.203 7.883 1 98.56 205 ASP A CA 1
ATOM 1650 C C . ASP A 1 205 ? -2.232 27.594 9.336 1 98.56 205 ASP A C 1
ATOM 1652 O O . ASP A 1 205 ? -1.717 26.797 10.133 1 98.56 205 ASP A O 1
ATOM 1656 N N . PRO A 1 206 ? -2.73 28.766 9.688 1 98.75 206 PRO A N 1
ATOM 1657 C CA . PRO A 1 206 ? -2.461 29.266 11.031 1 98.75 206 PRO A CA 1
ATOM 1658 C C . PRO A 1 206 ? -3.129 28.438 12.125 1 98.75 206 PRO A C 1
ATOM 1660 O O . PRO A 1 206 ? -4.16 27.812 11.883 1 98.75 206 PRO A O 1
ATOM 1663 N N . PHE A 1 207 ? -2.518 28.438 13.305 1 98.62 207 PHE A N 1
ATOM 1664 C CA . PHE A 1 207 ? -3.055 27.891 14.547 1 98.62 207 PHE A CA 1
ATOM 1665 C C . PHE A 1 207 ? -2.617 28.719 15.742 1 98.62 207 PHE A C 1
ATOM 1667 O O . PHE A 1 207 ? -1.42 28.891 15.984 1 98.62 207 PHE A O 1
ATOM 1674 N N . TYR A 1 208 ? -3.562 29.219 16.469 1 98.19 208 TYR A N 1
ATOM 1675 C CA . TYR A 1 208 ? -3.232 30.078 17.609 1 98.19 208 TYR A CA 1
ATOM 1676 C C . TYR A 1 208 ? -3.234 29.297 18.906 1 98.19 208 TYR A C 1
ATOM 1678 O O . TYR A 1 208 ? -4.223 28.625 19.234 1 98.19 208 TYR A O 1
ATOM 1686 N N . TYR A 1 209 ? -2.123 29.344 19.609 1 97.12 209 TYR A N 1
ATOM 1687 C CA . TYR A 1 209 ? -1.968 28.703 20.922 1 97.12 209 TYR A CA 1
ATOM 1688 C C . TYR A 1 209 ? -1.704 29.75 22 1 97.12 209 TYR A C 1
ATOM 1690 O O . TYR A 1 209 ? -0.852 30.625 21.844 1 97.12 209 TYR A O 1
ATOM 1698 N N . HIS A 1 210 ? -2.492 29.625 23.047 1 95.31 210 HIS A N 1
ATOM 1699 C CA . HIS A 1 210 ? -2.35 30.562 24.156 1 95.31 210 HIS A CA 1
ATOM 1700 C C . HIS A 1 210 ? -2.156 29.828 25.469 1 95.31 210 HIS A C 1
ATOM 1702 O O . HIS A 1 210 ? -2.848 28.844 25.75 1 95.31 210 HIS A O 1
ATOM 1708 N N . GLU A 1 211 ? -1.194 30.25 26.219 1 92 211 GLU A N 1
ATOM 1709 C CA . GLU A 1 211 ? -0.923 29.719 27.547 1 92 211 GLU A CA 1
ATOM 1710 C C . GLU A 1 211 ? -0.463 30.812 28.5 1 92 211 GLU A C 1
ATOM 1712 O O . GLU A 1 211 ? 0.577 31.438 28.281 1 92 211 GLU A O 1
ATOM 1717 N N . GLY A 1 212 ? -1.202 30.953 29.562 1 89.81 212 GLY A N 1
ATOM 1718 C CA . GLY A 1 212 ? -0.896 32.062 30.453 1 89.81 212 GLY A CA 1
ATOM 1719 C C . GLY A 1 212 ? -0.933 33.406 29.766 1 89.81 212 GLY A C 1
ATOM 1720 O O . GLY A 1 212 ? -1.938 33.781 29.156 1 89.81 212 GLY A O 1
ATOM 1721 N N . ASP A 1 213 ? 0.208 34.031 29.781 1 89.12 213 ASP A N 1
ATOM 1722 C CA . ASP A 1 213 ? 0.275 35.344 29.188 1 89.12 213 ASP A CA 1
ATOM 1723 C C . ASP A 1 213 ? 0.969 35.312 27.828 1 89.12 213 ASP A C 1
ATOM 1725 O O . ASP A 1 213 ? 1.246 36.375 27.25 1 89.12 213 ASP A O 1
ATOM 1729 N N . ARG A 1 214 ? 1.148 34.125 27.422 1 90.88 214 ARG A N 1
ATOM 1730 C CA . ARG A 1 214 ? 1.876 34 26.172 1 90.88 214 ARG A CA 1
ATOM 1731 C C . ARG A 1 214 ? 0.964 33.469 25.062 1 90.88 214 ARG A C 1
ATOM 1733 O O . ARG A 1 214 ? 0.109 32.625 25.297 1 90.88 214 ARG A O 1
ATOM 1740 N N . GLY A 1 215 ? 1.1 34.125 23.875 1 95.12 215 GLY A N 1
ATOM 1741 C CA . GLY A 1 215 ? 0.377 33.719 22.688 1 95.12 215 GLY A CA 1
ATOM 1742 C C . GLY A 1 215 ? 1.286 33.438 21.5 1 95.12 215 GLY A C 1
ATOM 1743 O O . GLY A 1 215 ? 2.225 34.188 21.25 1 95.12 215 GLY A O 1
ATOM 1744 N N . TRP A 1 216 ? 1.077 32.25 20.875 1 95.88 216 TRP A N 1
ATOM 1745 C CA . TRP A 1 216 ? 1.858 31.844 19.719 1 95.88 216 TRP A CA 1
ATOM 1746 C C . TRP A 1 216 ? 0.952 31.578 18.516 1 95.88 216 TRP A C 1
ATOM 1748 O O . TRP A 1 216 ? -0.078 30.906 18.656 1 95.88 216 TRP A O 1
ATOM 1758 N N . LEU A 1 217 ? 1.325 32.219 17.453 1 98.25 217 LEU A N 1
ATOM 1759 C CA . LEU A 1 217 ? 0.687 31.875 16.172 1 98.25 217 LEU A CA 1
ATOM 1760 C C . LEU A 1 217 ? 1.567 30.938 15.359 1 98.25 217 LEU A C 1
ATOM 1762 O O . LEU A 1 217 ? 2.623 31.344 14.859 1 98.25 217 LEU A O 1
ATOM 1766 N N . LEU A 1 218 ? 1.126 29.688 15.242 1 98.44 218 LEU A N 1
ATOM 1767 C CA . LEU A 1 218 ? 1.839 28.703 14.438 1 98.44 218 LEU A CA 1
ATOM 1768 C C . LEU A 1 218 ? 1.385 28.75 12.984 1 98.44 218 LEU A C 1
ATOM 1770 O O . LEU A 1 218 ? 0.242 29.109 12.695 1 98.44 218 LEU A O 1
ATOM 1774 N N . MET A 1 219 ? 2.26 28.375 12.078 1 98.69 219 MET A N 1
ATOM 1775 C CA . MET A 1 219 ? 1.905 28.25 10.664 1 98.69 219 MET A CA 1
ATOM 1776 C C . MET A 1 219 ? 2.855 27.297 9.945 1 98.69 219 MET A C 1
ATOM 1778 O O . MET A 1 219 ? 3.926 26.969 10.461 1 98.69 219 MET A O 1
ATOM 1782 N N . ALA A 1 220 ? 2.443 26.766 8.859 1 98.31 220 ALA A N 1
ATOM 1783 C CA . ALA A 1 220 ? 3.348 26.062 7.945 1 98.31 220 ALA A CA 1
ATOM 1784 C C . ALA A 1 220 ? 4.312 27.047 7.273 1 98.31 220 ALA A C 1
ATOM 1786 O O . ALA A 1 220 ? 3.887 28.016 6.66 1 98.31 220 ALA A O 1
ATOM 1787 N N . ALA A 1 221 ? 5.52 26.844 7.41 1 98.5 221 ALA A N 1
ATOM 1788 C CA . ALA A 1 221 ? 6.57 27.672 6.82 1 98.5 221 ALA A CA 1
ATOM 1789 C C . ALA A 1 221 ? 7.75 26.812 6.359 1 98.5 221 ALA A C 1
ATOM 1791 O O . ALA A 1 221 ? 7.691 25.578 6.414 1 98.5 221 ALA A O 1
ATOM 1792 N N . ARG A 1 222 ? 8.703 27.438 5.766 1 97.19 222 ARG A N 1
ATOM 1793 C CA . ARG A 1 222 ? 9.906 26.766 5.309 1 97.19 222 ARG A CA 1
ATOM 1794 C C . ARG A 1 222 ? 11.156 27.5 5.758 1 97.19 222 ARG A C 1
ATOM 1796 O O . ARG A 1 222 ? 11.219 28.734 5.668 1 97.19 222 ARG A O 1
ATOM 1803 N N . THR A 1 223 ? 12.125 26.781 6.227 1 95.88 223 THR A N 1
ATOM 1804 C CA . THR A 1 223 ? 13.383 27.391 6.621 1 95.88 223 THR A CA 1
ATOM 1805 C C . THR A 1 223 ? 14.188 27.812 5.395 1 95.88 223 THR A C 1
ATOM 1807 O O . THR A 1 223 ? 13.859 27.438 4.27 1 95.88 223 THR A O 1
ATOM 1810 N N . LYS A 1 224 ? 15.266 28.469 5.672 1 93.44 224 LYS A N 1
ATOM 1811 C CA . LYS A 1 224 ? 16.078 29.016 4.578 1 93.44 224 LYS A CA 1
ATOM 1812 C C . LYS A 1 224 ? 17.203 28.062 4.211 1 93.44 224 LYS A C 1
ATOM 1814 O O . LYS A 1 224 ? 17.734 28.125 3.1 1 93.44 224 LYS A O 1
ATOM 1819 N N . GLU A 1 225 ? 17.5 27.219 5.125 1 88.69 225 GLU A N 1
ATOM 1820 C CA . GLU A 1 225 ? 18.656 26.359 4.93 1 88.69 225 GLU A CA 1
ATOM 1821 C C . GLU A 1 225 ? 18.25 24.891 4.82 1 88.69 225 GLU A C 1
ATOM 1823 O O . GLU A 1 225 ? 17.141 24.516 5.238 1 88.69 225 GLU A O 1
ATOM 1828 N N . GLY A 1 226 ? 19.219 24.109 4.211 1 87.31 226 GLY A N 1
ATOM 1829 C CA . GLY A 1 226 ? 18.953 22.688 4.008 1 87.31 226 GLY A CA 1
ATOM 1830 C C . GLY A 1 226 ? 18.5 22.359 2.598 1 87.31 226 GLY A C 1
ATOM 1831 O O . GLY A 1 226 ? 18.344 23.266 1.769 1 87.31 226 GLY A O 1
ATOM 1832 N N . PRO A 1 227 ? 18.281 21.047 2.377 1 89.06 227 PRO A N 1
ATOM 1833 C CA . PRO A 1 227 ? 17.766 20.688 1.052 1 89.06 227 PRO A CA 1
ATOM 1834 C C . PRO A 1 227 ? 16.422 21.344 0.737 1 89.06 227 PRO A C 1
ATOM 1836 O O . PRO A 1 227 ? 15.516 21.312 1.565 1 89.06 227 PRO A O 1
ATOM 1839 N N . VAL A 1 228 ? 16.266 21.844 -0.41 1 89.81 228 VAL A N 1
ATOM 1840 C CA . VAL A 1 228 ? 15.148 22.703 -0.761 1 89.81 228 VAL A CA 1
ATOM 1841 C C . VAL A 1 228 ? 13.828 21.984 -0.522 1 89.81 228 VAL A C 1
ATOM 1843 O O . VAL A 1 228 ? 12.875 22.562 0.007 1 89.81 228 VAL A O 1
ATOM 1846 N N . VAL A 1 229 ? 13.75 20.703 -0.84 1 90.56 229 VAL A N 1
ATOM 1847 C CA . VAL A 1 229 ? 12.469 20 -0.806 1 90.56 229 VAL A CA 1
ATOM 1848 C C . VAL A 1 229 ? 12.219 19.453 0.595 1 90.56 229 VAL A C 1
ATOM 1850 O O . VAL A 1 229 ? 11.25 18.719 0.819 1 90.56 229 VAL A O 1
ATOM 1853 N N . ARG A 1 230 ? 13.031 19.781 1.56 1 92 230 ARG A N 1
ATOM 1854 C CA . ARG A 1 230 ? 12.875 19.281 2.92 1 92 230 ARG A CA 1
ATOM 1855 C C . ARG A 1 230 ? 12.961 20.422 3.938 1 92 230 ARG A C 1
ATOM 1857 O O . ARG A 1 230 ? 13.422 20.203 5.062 1 92 230 ARG A O 1
ATOM 1864 N N . ARG A 1 231 ? 12.578 21.562 3.576 1 94.06 231 ARG A N 1
ATOM 1865 C CA . ARG A 1 231 ? 12.727 22.75 4.414 1 94.06 231 ARG A CA 1
ATOM 1866 C C . ARG A 1 231 ? 11.438 23.047 5.172 1 94.06 231 ARG A C 1
ATOM 1868 O O . ARG A 1 231 ? 11.352 24.047 5.891 1 94.06 231 ARG A O 1
ATOM 1875 N N . GLY A 1 232 ? 10.461 22.172 5.023 1 95.81 232 GLY A N 1
ATOM 1876 C CA . GLY A 1 232 ? 9.203 22.391 5.719 1 95.81 232 GLY A CA 1
ATOM 1877 C C . GLY A 1 232 ? 9.352 22.422 7.23 1 95.81 232 GLY A C 1
ATOM 1878 O O . GLY A 1 232 ? 10.023 21.562 7.805 1 95.81 232 GLY A O 1
ATOM 1879 N N . CYS A 1 233 ? 8.734 23.406 7.871 1 97.06 233 CYS A N 1
ATOM 1880 C CA . CYS A 1 233 ? 8.82 23.531 9.32 1 97.06 233 CYS A CA 1
ATOM 1881 C C . CYS A 1 233 ? 7.535 24.125 9.891 1 97.06 233 CYS A C 1
ATOM 1883 O O . CYS A 1 233 ? 6.676 24.578 9.141 1 97.06 233 CYS A O 1
ATOM 1885 N N . VAL A 1 234 ? 7.422 23.969 11.188 1 97.94 234 VAL A N 1
ATOM 1886 C CA . VAL A 1 234 ? 6.359 24.672 11.906 1 97.94 234 VAL A CA 1
ATOM 1887 C C . VAL A 1 234 ? 6.859 26.031 12.359 1 97.94 234 VAL A C 1
ATOM 1889 O O . VAL A 1 234 ? 7.555 26.141 13.367 1 97.94 234 VAL A O 1
ATOM 1892 N N . GLY A 1 235 ? 6.473 27.031 11.578 1 97.94 235 GLY A N 1
ATOM 1893 C CA . GLY A 1 235 ? 6.812 28.406 11.945 1 97.94 235 GLY A CA 1
ATOM 1894 C C . GLY A 1 235 ? 6.008 28.922 13.125 1 97.94 235 GLY A C 1
ATOM 1895 O O . GLY A 1 235 ? 4.992 28.328 13.492 1 97.94 235 GLY A O 1
ATOM 1896 N N . VAL A 1 236 ? 6.578 30.016 13.695 1 97.81 236 VAL A N 1
ATOM 1897 C CA . VAL A 1 236 ? 5.875 30.578 14.836 1 97.81 236 VAL A CA 1
ATOM 1898 C C . VAL A 1 236 ? 6.121 32.094 14.914 1 97.81 236 VAL A C 1
ATOM 1900 O O . VAL A 1 236 ? 7.195 32.562 14.531 1 97.81 236 VAL A O 1
ATOM 1903 N N . MET A 1 237 ? 5.094 32.781 15.227 1 97.75 237 MET A N 1
ATOM 1904 C CA . MET A 1 237 ? 5.172 34.156 15.656 1 97.75 237 MET A CA 1
ATOM 1905 C C . MET A 1 237 ? 4.609 34.344 17.062 1 97.75 237 MET A C 1
ATOM 1907 O O . MET A 1 237 ? 3.637 33.688 17.438 1 97.75 237 MET A O 1
ATOM 1911 N N . GLU A 1 238 ? 5.219 35.188 17.828 1 96.88 238 GLU A N 1
ATOM 1912 C CA . GLU A 1 238 ? 4.77 35.438 19.188 1 96.88 238 GLU A CA 1
ATOM 1913 C C . GLU A 1 238 ? 3.914 36.719 19.266 1 96.88 238 GLU A C 1
ATOM 1915 O O . GLU A 1 238 ? 4.281 37.75 18.703 1 96.88 238 GLU A O 1
ATOM 1920 N N . GLU A 1 239 ? 2.744 36.562 19.859 1 97.31 239 GLU A N 1
ATOM 1921 C CA . GLU A 1 239 ? 1.929 37.75 20.109 1 97.31 239 GLU A CA 1
ATOM 1922 C C . GLU A 1 239 ? 2.439 38.531 21.312 1 97.31 239 GLU A C 1
ATOM 1924 O O . GLU A 1 239 ? 2.133 38.188 22.453 1 97.31 239 GLU A O 1
ATOM 1929 N N . THR A 1 240 ? 3.066 39.656 21.109 1 95.62 240 THR A N 1
ATOM 1930 C CA . THR A 1 240 ? 3.723 40.406 22.156 1 95.62 240 THR A CA 1
ATOM 1931 C C . THR A 1 240 ? 2.762 41.438 22.766 1 95.62 240 THR A C 1
ATOM 1933 O O . THR A 1 240 ? 2.965 41.875 23.891 1 95.62 240 THR A O 1
ATOM 1936 N N . ALA A 1 241 ? 1.811 41.844 22 1 94.38 241 ALA A N 1
ATOM 1937 C CA . ALA A 1 241 ? 0.665 42.688 22.375 1 94.38 241 ALA A CA 1
ATOM 1938 C C . ALA A 1 241 ? -0.572 42.312 21.562 1 94.38 241 ALA A C 1
ATOM 1940 O O . ALA A 1 241 ? -0.473 41.594 20.562 1 94.38 241 ALA A O 1
ATOM 1941 N N . PRO A 1 242 ? -1.713 42.719 22.062 1 93.19 242 PRO A N 1
ATOM 1942 C CA . PRO A 1 242 ? -2.91 42.344 21.297 1 93.19 242 PRO A CA 1
ATOM 1943 C C . PRO A 1 242 ? -2.818 42.688 19.828 1 93.19 242 PRO A C 1
ATOM 1945 O O . PRO A 1 242 ? -2.787 43.875 19.484 1 93.19 242 PRO A O 1
ATOM 1948 N N . GLY A 1 243 ? -2.666 41.688 19.016 1 92.62 243 GLY A N 1
ATOM 1949 C CA . GLY A 1 243 ? -2.654 41.875 17.562 1 92.62 243 GLY A CA 1
ATOM 1950 C C . GLY A 1 243 ? -1.271 42.188 17.016 1 92.62 243 GLY A C 1
ATOM 1951 O O . GLY A 1 243 ? -1.115 42.438 15.828 1 92.62 243 GLY A O 1
ATOM 1952 N N . LYS A 1 244 ? -0.289 42.188 17.891 1 95.75 244 LYS A N 1
ATOM 1953 C CA . LYS A 1 244 ? 1.088 42.438 17.469 1 95.75 244 LYS A CA 1
ATOM 1954 C C . LYS A 1 244 ? 1.911 41.156 17.531 1 95.75 244 LYS A C 1
ATOM 1956 O O . LYS A 1 244 ? 1.972 40.5 18.562 1 95.75 244 LYS A O 1
ATOM 1961 N N . PHE A 1 245 ? 2.527 40.875 16.391 1 97.31 245 PHE A N 1
ATOM 1962 C CA . PHE A 1 245 ? 3.215 39.594 16.297 1 97.31 245 PHE A CA 1
ATOM 1963 C C . PHE A 1 245 ? 4.684 39.781 15.945 1 97.31 245 PHE A C 1
ATOM 1965 O O . PHE A 1 245 ? 5.004 40.5 15 1 97.31 245 PHE A O 1
ATOM 1972 N N . ALA A 1 246 ? 5.562 39.094 16.719 1 97.12 246 ALA A N 1
ATOM 1973 C CA . ALA A 1 246 ? 7.004 39.156 16.469 1 97.12 246 ALA A CA 1
ATOM 1974 C C . ALA A 1 246 ? 7.5 37.844 15.883 1 97.12 246 ALA A C 1
ATOM 1976 O O . ALA A 1 246 ? 7.07 36.75 16.297 1 97.12 246 ALA A O 1
ATOM 1977 N N . ALA A 1 247 ? 8.391 37.938 15 1 95.12 247 ALA A N 1
ATOM 1978 C CA . ALA A 1 247 ? 8.969 36.781 14.352 1 95.12 247 ALA A CA 1
ATOM 1979 C C . ALA A 1 247 ? 9.828 35.969 15.336 1 95.12 247 ALA A C 1
ATOM 1981 O O . ALA A 1 247 ? 10.508 36.562 16.188 1 95.12 247 ALA A O 1
ATOM 1982 N N . ARG A 1 248 ? 9.789 34.656 15.258 1 96.31 248 ARG A N 1
ATOM 1983 C CA . ARG A 1 248 ? 10.633 33.719 16.016 1 96.31 248 ARG A CA 1
ATOM 1984 C C . ARG A 1 248 ? 11.117 32.594 15.125 1 96.31 248 ARG A C 1
ATOM 1986 O O . ARG A 1 248 ? 10.531 32.312 14.07 1 96.31 248 ARG A O 1
ATOM 1993 N N . PRO A 1 249 ? 12.258 31.922 15.547 1 94.94 249 PRO A N 1
ATOM 1994 C CA . PRO A 1 249 ? 12.625 30.703 14.828 1 94.94 249 PRO A CA 1
ATOM 1995 C C . PRO A 1 249 ? 11.547 29.625 14.906 1 94.94 249 PRO A C 1
ATOM 1997 O O . PRO A 1 249 ? 10.75 29.609 15.844 1 94.94 249 PRO A O 1
ATOM 2000 N N . CYS A 1 250 ? 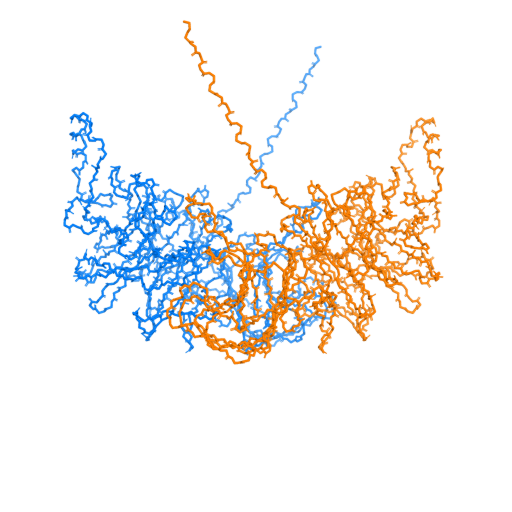11.57 28.812 13.914 1 95.88 250 CYS A N 1
ATOM 2001 C CA . CYS A 1 250 ? 10.523 27.797 13.852 1 95.88 250 CYS A CA 1
ATOM 2002 C C . CYS A 1 250 ? 10.539 26.922 15.094 1 95.88 250 CYS A C 1
ATOM 2004 O O . CYS A 1 250 ? 11.586 26.734 15.719 1 95.88 250 CYS A O 1
ATOM 2006 N N . LEU A 1 251 ? 9.406 26.375 15.453 1 95.44 251 LEU A N 1
ATOM 2007 C CA . LEU A 1 251 ? 9.281 25.469 16.594 1 95.44 251 LEU A CA 1
ATOM 2008 C C . LEU A 1 251 ? 9.914 24.125 16.297 1 95.44 251 LEU A C 1
ATOM 2010 O O . LEU A 1 251 ? 10.508 23.5 17.188 1 95.44 251 LEU A O 1
ATOM 2014 N N . HIS A 1 252 ? 9.742 23.688 15.102 1 95.62 252 HIS A N 1
ATOM 2015 C CA . HIS A 1 252 ? 10.211 22.344 14.734 1 95.62 252 HIS A CA 1
ATOM 2016 C C . HIS A 1 252 ? 10.5 22.25 13.242 1 95.62 252 HIS A C 1
ATOM 2018 O O . HIS A 1 252 ? 9.672 22.656 12.422 1 95.62 252 HIS A O 1
ATOM 2024 N N . HIS A 1 253 ? 11.625 21.812 12.93 1 94.94 253 HIS A N 1
ATOM 2025 C CA . HIS A 1 253 ? 12.047 21.5 11.57 1 94.94 253 HIS A CA 1
ATOM 2026 C C . HIS A 1 253 ? 12.555 20.062 11.477 1 94.94 253 HIS A C 1
ATOM 2028 O O . HIS A 1 253 ? 13.727 19.797 11.742 1 94.94 253 HIS A O 1
ATOM 2034 N N . PRO A 1 254 ? 11.727 19.172 10.984 1 92 254 PRO A N 1
ATOM 2035 C CA . PRO A 1 254 ? 12.133 17.766 10.938 1 92 254 PRO A CA 1
ATOM 2036 C C . PRO A 1 254 ? 13.188 17.5 9.867 1 92 254 PRO A C 1
ATOM 2038 O O . PRO A 1 254 ? 13.93 16.516 9.969 1 92 254 PRO A O 1
ATOM 2041 N N . GLY A 1 255 ? 13.219 18.25 8.82 1 90.12 255 GLY A N 1
ATOM 2042 C CA . GLY A 1 255 ? 14.156 18.031 7.723 1 90.12 255 GLY A CA 1
ATOM 2043 C C . GLY A 1 255 ? 13.734 16.906 6.793 1 90.12 255 GLY A C 1
ATOM 2044 O O . GLY A 1 255 ? 14.57 16.297 6.125 1 90.12 255 GLY A O 1
ATOM 2045 N N . LEU A 1 256 ? 12.484 16.625 6.742 1 90.31 256 LEU A N 1
ATOM 2046 C CA . LEU A 1 256 ? 12 15.477 5.992 1 90.31 256 LEU A CA 1
ATOM 2047 C C . LEU A 1 256 ? 10.945 15.898 4.977 1 90.31 256 LEU A C 1
ATOM 2049 O O . LEU A 1 256 ? 10.758 15.234 3.955 1 90.31 256 LEU A O 1
ATOM 2053 N N . TYR A 1 257 ? 10.328 16.984 5.242 1 92.5 257 TYR A N 1
ATOM 2054 C CA . TYR A 1 257 ? 9.102 17.25 4.5 1 92.5 257 TYR A CA 1
ATOM 2055 C C . TYR A 1 257 ? 9.203 18.578 3.752 1 92.5 257 TYR A C 1
ATOM 2057 O O . TYR A 1 257 ? 9.977 19.453 4.137 1 92.5 257 TYR A O 1
ATOM 2065 N N . ASP A 1 258 ? 8.375 18.641 2.723 1 93.75 258 ASP A N 1
ATOM 2066 C CA . ASP A 1 258 ? 8.281 19.891 1.97 1 93.75 258 ASP A CA 1
ATOM 2067 C C . ASP A 1 258 ? 7.555 20.969 2.771 1 93.75 258 ASP A C 1
ATOM 2069 O O . ASP A 1 258 ? 7.926 22.141 2.727 1 93.75 258 ASP A O 1
ATOM 2073 N N . ASP A 1 259 ? 6.52 20.578 3.383 1 95.81 259 ASP A N 1
ATOM 2074 C CA . ASP A 1 259 ? 5.73 21.422 4.281 1 95.81 259 ASP A CA 1
ATOM 2075 C C . ASP A 1 259 ? 5.121 20.594 5.41 1 95.81 259 ASP A C 1
ATOM 2077 O O . ASP A 1 259 ? 4.953 19.375 5.277 1 95.81 259 ASP A O 1
ATOM 2081 N N . ILE A 1 260 ? 4.945 21.203 6.508 1 97 260 ILE A N 1
ATOM 2082 C CA . ILE A 1 260 ? 4.102 20.656 7.566 1 97 260 ILE A CA 1
ATOM 2083 C C . ILE A 1 260 ? 2.775 21.422 7.609 1 97 260 ILE A C 1
ATOM 2085 O O . ILE A 1 260 ? 2.672 22.469 8.234 1 97 260 ILE A O 1
ATOM 2089 N N . GLU A 1 261 ? 1.843 20.828 7.035 1 97.25 261 GLU A N 1
ATOM 2090 C CA . GLU A 1 261 ? 0.59 21.531 6.805 1 97.25 261 GLU A CA 1
ATOM 2091 C C . GLU A 1 261 ? -0.333 21.438 8.016 1 97.25 261 GLU A C 1
ATOM 2093 O O . GLU A 1 261 ? -0.242 20.484 8.797 1 97.25 261 GLU A O 1
ATOM 2098 N N . VAL A 1 262 ? -1.132 22.438 8.133 1 98.19 262 VAL A N 1
ATOM 2099 C CA . VAL A 1 262 ? -2.215 22.516 9.109 1 98.19 262 VAL A CA 1
ATOM 2100 C C . VAL A 1 262 ? -1.689 22.141 10.492 1 98.19 262 VAL A C 1
ATOM 2102 O O . VAL A 1 262 ? -2.227 21.25 11.148 1 98.19 262 VAL A O 1
ATOM 2105 N N . PRO A 1 263 ? -0.712 22.844 10.93 1 98.38 263 PRO A N 1
ATOM 2106 C CA . PRO A 1 263 ? -0.148 22.5 12.242 1 98.38 263 PRO A CA 1
ATOM 2107 C C . PRO A 1 263 ? -1.111 22.797 13.391 1 98.38 263 PRO A C 1
ATOM 2109 O O . PRO A 1 263 ? -1.917 23.734 13.305 1 98.38 263 PRO A O 1
ATOM 2112 N N . ASN A 1 264 ? -1.05 22 14.43 1 98.06 264 ASN A N 1
ATOM 2113 C CA . ASN A 1 264 ? -1.735 22.125 15.711 1 98.06 264 ASN A CA 1
ATOM 2114 C C . ASN A 1 264 ? -0.763 22.016 16.891 1 98.06 264 ASN A C 1
ATOM 2116 O O . ASN A 1 264 ? 0.271 21.359 16.766 1 98.06 264 ASN A O 1
ATOM 2120 N N . LEU A 1 265 ? -1.107 22.656 17.938 1 97.94 265 LEU A N 1
ATOM 2121 C CA . LEU A 1 265 ? -0.379 22.484 19.188 1 97.94 265 LEU A CA 1
ATOM 2122 C C . LEU A 1 265 ? -1.342 22.266 20.344 1 97.94 265 LEU A C 1
ATOM 2124 O O . LEU A 1 265 ? -2.24 23.078 20.578 1 97.94 265 LEU A O 1
ATOM 2128 N N . ILE A 1 266 ? -1.131 21.172 21.062 1 97.38 266 ILE A N 1
ATOM 2129 C CA . ILE A 1 266 ? -1.96 20.906 22.234 1 97.38 266 ILE A CA 1
ATOM 2130 C C . ILE A 1 266 ? -1.08 20.438 23.391 1 97.38 266 ILE A C 1
ATOM 2132 O O . ILE A 1 266 ? 0.056 20 23.188 1 97.38 266 ILE A O 1
ATOM 2136 N N . ARG A 1 267 ? -1.635 20.609 24.516 1 96.44 267 ARG A N 1
ATOM 2137 C CA . ARG A 1 267 ? -0.993 20.109 25.734 1 96.44 267 ARG A CA 1
ATOM 2138 C C . ARG A 1 267 ? -1.879 19.094 26.438 1 96.44 267 ARG A C 1
ATOM 2140 O O . ARG A 1 267 ? -3.074 19.328 26.641 1 96.44 267 ARG A O 1
ATOM 2147 N N . ILE A 1 268 ? -1.358 17.953 26.688 1 96.19 268 ILE A N 1
ATOM 2148 C CA . ILE A 1 268 ? -2.004 16.938 27.516 1 96.19 268 ILE A CA 1
ATOM 2149 C C . ILE A 1 268 ? -1.125 16.625 28.734 1 96.19 268 ILE A C 1
ATOM 2151 O O . ILE A 1 268 ? -0.022 16.094 28.578 1 96.19 268 ILE A O 1
ATOM 2155 N N . GLU A 1 269 ? -1.628 17.016 29.891 1 92.06 269 GLU A N 1
ATOM 2156 C CA . GLU A 1 269 ? -0.846 16.938 31.125 1 92.06 269 GLU A CA 1
ATOM 2157 C C . GLU A 1 269 ? 0.439 17.75 31.016 1 92.06 269 GLU A C 1
ATOM 2159 O O . GLU A 1 269 ? 0.399 18.938 30.719 1 92.06 269 GLU A O 1
ATOM 2164 N N . ASN A 1 270 ? 1.56 17.094 31.047 1 91.19 270 ASN A N 1
ATOM 2165 C CA . ASN A 1 270 ? 2.799 17.859 31.062 1 91.19 270 ASN A CA 1
ATOM 2166 C C . ASN A 1 270 ? 3.584 17.688 29.766 1 91.19 270 ASN A C 1
ATOM 2168 O O . ASN A 1 270 ? 4.797 17.906 29.734 1 91.19 270 ASN A O 1
ATOM 2172 N N . GLU A 1 271 ? 2.877 17.359 28.797 1 95.5 271 GLU A N 1
ATOM 2173 C CA . GLU A 1 271 ? 3.533 17.141 27.516 1 95.5 271 GLU A CA 1
ATOM 2174 C C . GLU A 1 271 ? 2.842 17.938 26.406 1 95.5 271 GLU A C 1
ATOM 2176 O O . GLU A 1 271 ? 1.614 18.062 26.391 1 95.5 271 GLU A O 1
ATOM 2181 N N . TYR A 1 272 ? 3.684 18.484 25.531 1 97.31 272 TYR A N 1
ATOM 2182 C CA . TYR A 1 272 ? 3.178 19.203 24.375 1 97.31 272 TYR A CA 1
ATOM 2183 C C . TYR A 1 272 ? 3.244 18.328 23.125 1 97.31 272 TYR A C 1
ATOM 2185 O O . TYR A 1 272 ? 4.195 17.562 22.953 1 97.31 272 TYR A O 1
ATOM 2193 N N . TYR A 1 273 ? 2.262 18.438 22.312 1 98.12 273 TYR A N 1
ATOM 2194 C CA . TYR A 1 273 ? 2.213 17.703 21.062 1 98.12 273 TYR A CA 1
ATOM 2195 C C . TYR A 1 273 ? 1.982 18.641 19.875 1 98.12 273 TYR A C 1
ATOM 2197 O O . TYR A 1 273 ? 1.074 19.469 19.906 1 98.12 273 TYR A O 1
ATOM 2205 N N . LEU A 1 274 ? 2.842 18.531 18.906 1 98 274 LEU A N 1
ATOM 2206 C CA . LEU A 1 274 ? 2.633 19.141 17.594 1 98 274 LEU A CA 1
ATOM 2207 C C . LEU A 1 274 ? 2.014 18.141 16.625 1 98 274 LEU A C 1
ATOM 2209 O O . LEU A 1 274 ? 2.486 17 16.5 1 98 274 LEU A O 1
ATOM 2213 N N . ILE A 1 275 ? 0.941 18.484 15.992 1 98.19 275 ILE A N 1
ATOM 2214 C CA . ILE A 1 275 ? 0.285 17.656 15 1 98.19 275 ILE A CA 1
ATOM 2215 C C . ILE A 1 275 ? 0.306 18.359 13.641 1 98.19 275 ILE A C 1
ATOM 2217 O O . ILE A 1 275 ? 0.056 19.562 13.555 1 98.19 275 ILE A O 1
ATOM 2221 N N . GLY A 1 276 ? 0.67 17.672 12.602 1 97.81 276 GLY A N 1
ATOM 2222 C CA . GLY A 1 276 ? 0.699 18.219 11.25 1 97.81 276 GLY A CA 1
ATOM 2223 C C . GLY A 1 276 ? 0.36 17.203 10.18 1 97.81 276 GLY A C 1
ATOM 2224 O O . GLY A 1 276 ? 0.34 16 10.445 1 97.81 276 GLY A O 1
ATOM 2225 N N . SER A 1 277 ? -0.005 17.703 9.016 1 96.31 277 SER A N 1
ATOM 2226 C CA . SER A 1 277 ? -0.344 16.859 7.871 1 96.31 277 SER A CA 1
ATOM 2227 C C . SER A 1 277 ? 0.717 16.969 6.781 1 96.31 277 SER A C 1
ATOM 2229 O O . SER A 1 277 ? 1.204 18.047 6.48 1 96.31 277 SER A O 1
ATOM 2231 N N . LEU A 1 278 ? 1.076 15.844 6.277 1 93.06 278 LEU A N 1
ATOM 2232 C CA . LEU A 1 278 ? 2.139 15.766 5.277 1 93.06 278 LEU A CA 1
ATOM 2233 C C . LEU A 1 278 ? 1.595 15.281 3.939 1 93.06 278 LEU A C 1
ATOM 2235 O O . LEU A 1 278 ? 0.975 14.219 3.867 1 93.06 278 LEU A O 1
ATOM 2239 N N . ARG A 1 279 ? 1.903 15.93 2.939 1 86.25 279 ARG A N 1
ATOM 2240 C CA . ARG A 1 279 ? 1.342 15.672 1.619 1 86.25 279 ARG A CA 1
ATOM 2241 C C . ARG A 1 279 ? 1.987 14.445 0.985 1 86.25 279 ARG A C 1
ATOM 2243 O O . ARG A 1 279 ? 1.341 13.719 0.226 1 86.25 279 ARG A O 1
ATOM 2250 N N . GLU A 1 280 ? 3.258 14.203 1.263 1 80.62 280 GLU A N 1
ATOM 2251 C CA . GLU A 1 280 ? 4.059 13.172 0.614 1 80.62 280 GLU A CA 1
ATOM 2252 C C . GLU A 1 280 ? 3.404 11.797 0.747 1 80.62 280 GLU A C 1
ATOM 2254 O O . GLU A 1 280 ? 3.385 11.016 -0.208 1 80.62 280 GLU A O 1
ATOM 2259 N N . ASP A 1 281 ? 2.85 11.57 1.833 1 76.19 281 ASP A N 1
ATOM 2260 C CA . ASP A 1 281 ? 2.195 10.273 2.006 1 76.19 281 ASP A CA 1
ATOM 2261 C C . ASP A 1 281 ? 0.786 10.445 2.566 1 76.19 281 ASP A C 1
ATOM 2263 O O . ASP A 1 281 ? 0.166 9.469 3.004 1 76.19 281 ASP A O 1
ATOM 2267 N N . ALA A 1 282 ? 0.31 11.711 2.557 1 82.19 282 ALA A N 1
ATOM 2268 C CA . ALA A 1 282 ? -1.051 12.039 2.973 1 82.19 282 ALA A CA 1
ATOM 2269 C C . ALA A 1 282 ? -1.36 11.453 4.348 1 82.19 282 ALA A C 1
ATOM 2271 O O . ALA A 1 282 ? -2.35 10.734 4.516 1 82.19 282 ALA A O 1
ATOM 2272 N N . LYS A 1 283 ? -0.528 11.789 5.289 1 90.88 283 LYS A N 1
ATOM 2273 C CA . LYS A 1 283 ? -0.717 11.297 6.648 1 90.88 283 LYS A CA 1
ATOM 2274 C C . LYS A 1 283 ? -0.72 12.445 7.652 1 90.88 283 LYS A C 1
ATOM 2276 O O . LYS A 1 283 ? -0.198 13.531 7.371 1 90.88 283 LYS A O 1
ATOM 2281 N N . ILE A 1 284 ? -1.338 12.156 8.727 1 96.94 284 ILE A N 1
ATOM 2282 C CA . ILE A 1 284 ? -1.306 13.047 9.883 1 96.94 284 ILE A CA 1
ATOM 2283 C C . ILE A 1 284 ? -0.28 12.539 10.898 1 96.94 284 ILE A C 1
ATOM 2285 O O . ILE A 1 284 ? -0.4 11.422 11.406 1 96.94 284 ILE A O 1
ATOM 2289 N N . ARG A 1 285 ? 0.691 13.367 11.125 1 96.62 285 ARG A N 1
ATOM 2290 C CA . ARG A 1 285 ? 1.75 12.969 12.055 1 96.62 285 ARG A CA 1
ATOM 2291 C C . ARG A 1 285 ? 1.809 13.914 13.25 1 96.62 285 ARG A C 1
ATOM 2293 O O . ARG A 1 285 ? 1.198 14.984 13.234 1 96.62 285 ARG A O 1
ATOM 2300 N N . TYR A 1 286 ? 2.547 13.453 14.297 1 97.44 286 TYR A N 1
ATOM 2301 C CA . TYR A 1 286 ? 2.709 14.312 15.461 1 97.44 286 TYR A CA 1
ATOM 2302 C C . TYR A 1 286 ? 4.109 14.18 16.047 1 97.44 286 TYR A C 1
ATOM 2304 O O . TYR A 1 286 ? 4.812 13.203 15.781 1 97.44 286 TYR A O 1
ATOM 2312 N N . TRP A 1 287 ? 4.531 15.172 16.781 1 97.12 287 TRP A N 1
ATOM 2313 C CA . TRP A 1 287 ? 5.777 15.281 17.531 1 97.12 287 TRP A CA 1
ATOM 2314 C C . TRP A 1 287 ? 5.52 15.742 18.969 1 97.12 287 TRP A C 1
ATOM 2316 O O . TRP A 1 287 ? 4.449 16.281 19.266 1 97.12 287 TRP A O 1
ATOM 2326 N N . HIS A 1 288 ? 6.504 15.523 19.859 1 96.44 288 HIS A N 1
ATOM 2327 C CA . HIS A 1 288 ? 6.258 15.859 21.266 1 96.44 288 HIS A CA 1
ATOM 2328 C C . HIS A 1 288 ? 7.488 16.484 21.906 1 96.44 288 HIS A C 1
ATOM 2330 O O . HIS A 1 288 ? 8.609 16.312 21.406 1 96.44 288 HIS A O 1
ATOM 2336 N N . THR A 1 289 ? 7.254 17.266 22.875 1 96.19 289 THR A N 1
ATOM 2337 C CA . THR A 1 289 ? 8.289 17.844 23.734 1 96.19 289 THR A CA 1
ATOM 2338 C C . THR A 1 289 ? 7.742 18.141 25.125 1 96.19 289 THR A C 1
ATOM 2340 O O . THR A 1 289 ? 6.527 18.188 25.328 1 96.19 289 THR A O 1
ATOM 2343 N N . ASN A 1 290 ? 8.641 18.281 26.078 1 94.19 290 ASN A N 1
ATOM 2344 C CA . ASN A 1 290 ? 8.211 18.625 27.438 1 94.19 290 ASN A CA 1
ATOM 2345 C C . ASN A 1 290 ? 8.188 20.125 27.656 1 94.19 290 ASN A C 1
ATOM 2347 O O . ASN A 1 290 ? 7.555 20.609 28.594 1 94.19 290 ASN A O 1
ATOM 2351 N N . GLN A 1 291 ? 8.898 20.75 26.812 1 92.88 291 GLN A N 1
ATOM 2352 C CA . GLN A 1 291 ? 8.914 22.219 26.828 1 92.88 291 GLN A CA 1
ATOM 2353 C C . GLN A 1 291 ? 8.891 22.766 25.406 1 92.88 291 GLN A C 1
ATOM 2355 O O . GLN A 1 291 ? 9.672 22.344 24.547 1 92.88 291 GLN A O 1
ATOM 2360 N N . ILE A 1 292 ? 8.102 23.766 25.125 1 89.69 292 ILE A N 1
ATOM 2361 C CA . ILE A 1 292 ? 7.797 24.25 23.797 1 89.69 292 ILE A CA 1
ATOM 2362 C C . ILE A 1 292 ? 9.086 24.688 23.094 1 89.69 292 ILE A C 1
ATOM 2364 O O . ILE A 1 292 ? 9.227 24.516 21.875 1 89.69 292 ILE A O 1
ATOM 2368 N N . ARG A 1 293 ? 10.062 25.203 23.828 1 84.31 293 ARG A N 1
ATOM 2369 C CA . ARG A 1 293 ? 11.273 25.734 23.203 1 84.31 293 ARG A CA 1
ATOM 2370 C C . ARG A 1 293 ? 12.391 24.703 23.188 1 84.31 293 ARG A C 1
ATOM 2372 O O . ARG A 1 293 ? 13.516 25 22.797 1 84.31 293 ARG A O 1
ATOM 2379 N N . GLN A 1 294 ? 12.039 23.469 23.625 1 88.94 294 GLN A N 1
ATOM 2380 C CA . GLN A 1 294 ? 12.977 22.344 23.547 1 88.94 294 GLN A CA 1
ATOM 2381 C C . GLN A 1 294 ? 12.742 21.531 22.266 1 88.94 294 GLN A C 1
ATOM 2383 O O . GLN A 1 294 ? 11.688 21.641 21.641 1 88.94 294 GLN A O 1
ATOM 2388 N N . PRO A 1 295 ? 13.75 20.766 21.984 1 91.81 295 PRO A N 1
ATOM 2389 C CA . PRO A 1 295 ? 13.648 19.969 20.766 1 91.81 295 PRO A CA 1
ATOM 2390 C C . PRO A 1 295 ? 12.43 19.062 20.75 1 91.81 295 PRO A C 1
ATOM 2392 O O . PRO A 1 295 ? 12.086 18.469 21.781 1 91.81 295 PRO A O 1
ATOM 2395 N N . TRP A 1 296 ? 11.836 19.062 19.609 1 95 296 TRP A N 1
ATOM 2396 C CA . TRP A 1 296 ? 10.688 18.188 19.391 1 95 296 TRP A CA 1
ATOM 2397 C C . TRP A 1 296 ? 11.141 16.828 18.875 1 95 296 TRP A C 1
ATOM 2399 O O . TRP A 1 296 ? 12.055 16.734 18.047 1 95 296 TRP A O 1
ATOM 2409 N N . ARG A 1 297 ? 10.445 15.781 19.375 1 93.31 297 ARG A N 1
ATOM 2410 C CA . ARG A 1 297 ? 10.852 14.406 19.078 1 93.31 297 ARG A CA 1
ATOM 2411 C C . ARG A 1 297 ? 9.695 13.617 18.469 1 93.31 297 ARG A C 1
ATOM 2413 O O . ARG A 1 297 ? 8.531 13.969 18.641 1 93.31 297 ARG A O 1
ATOM 2420 N N . SER A 1 298 ? 10.141 12.594 17.766 1 92.25 298 SER A N 1
ATOM 2421 C CA . SER A 1 298 ? 9.156 11.695 17.172 1 92.25 298 SER A CA 1
ATOM 2422 C C . SER A 1 298 ? 9.141 10.344 17.875 1 92.25 298 SER A C 1
ATOM 2424 O O . SER A 1 298 ? 10.172 9.875 18.359 1 92.25 298 SER A O 1
ATOM 2426 N N . TYR A 1 299 ? 7.957 9.758 17.906 1 91.69 299 TYR A N 1
ATOM 2427 C CA . TYR A 1 299 ? 7.836 8.352 18.281 1 91.69 299 TYR A CA 1
ATOM 2428 C C . TYR A 1 299 ? 7.957 7.445 17.062 1 91.69 299 TYR A C 1
ATOM 2430 O O . TYR A 1 299 ? 7.809 7.898 15.93 1 91.69 299 TYR A O 1
ATOM 2438 N N . TYR A 1 300 ? 8.172 6.148 17.328 1 88.31 300 TYR A N 1
ATOM 2439 C CA . TYR A 1 300 ? 8.234 5.176 16.234 1 88.31 300 TYR A CA 1
ATOM 2440 C C . TYR A 1 300 ? 6.922 5.129 15.469 1 88.31 300 TYR A C 1
ATOM 2442 O O . TYR A 1 300 ? 6.91 4.844 14.273 1 88.31 300 TYR A O 1
ATOM 2450 N N . ASP A 1 301 ? 5.914 5.328 16.203 1 91.12 301 ASP A N 1
ATOM 2451 C CA . ASP A 1 301 ? 4.57 5.391 15.633 1 91.12 301 ASP A CA 1
ATOM 2452 C C . ASP A 1 301 ? 3.936 6.758 15.867 1 91.12 301 ASP A C 1
ATOM 2454 O O . ASP A 1 301 ? 3.223 6.953 16.859 1 91.12 301 ASP A O 1
ATOM 2458 N N . ASN A 1 302 ? 4.168 7.641 14.898 1 93.88 302 ASN A N 1
ATOM 2459 C CA . ASN A 1 302 ? 3.686 9.008 15.078 1 93.88 302 ASN A CA 1
ATOM 2460 C C . ASN A 1 302 ? 2.598 9.352 14.062 1 93.88 302 ASN A C 1
ATOM 2462 O O . ASN A 1 302 ? 2.391 10.523 13.75 1 93.88 302 ASN A O 1
ATOM 2466 N N . VAL A 1 303 ? 2.01 8.297 13.484 1 94.5 303 VAL A N 1
ATOM 2467 C CA . VAL A 1 303 ? 0.911 8.484 12.539 1 94.5 303 VAL A CA 1
ATOM 2468 C C . VAL A 1 303 ? -0.424 8.312 13.266 1 94.5 303 VAL A C 1
ATOM 2470 O O . VAL A 1 303 ? -0.642 7.312 13.953 1 94.5 303 VAL A O 1
ATOM 2473 N N . LEU A 1 304 ? -1.302 9.211 13.07 1 96.62 304 LEU A N 1
ATOM 2474 C CA . LEU A 1 304 ? -2.537 9.203 13.844 1 96.62 304 LEU A CA 1
ATOM 2475 C C . LEU A 1 304 ? -3.646 8.477 13.086 1 96.62 304 LEU A C 1
ATOM 2477 O O . LEU A 1 304 ? -4.469 7.789 13.695 1 96.62 304 LEU A O 1
ATOM 2481 N N . LEU A 1 305 ? -3.744 8.656 11.812 1 95.81 305 LEU A N 1
ATOM 2482 C CA . LEU A 1 305 ? -4.793 8.023 11.016 1 95.81 305 LEU A CA 1
ATOM 2483 C C . LEU A 1 305 ? -4.219 7.441 9.727 1 95.81 305 LEU A C 1
ATOM 2485 O O . LEU A 1 305 ? -3.195 7.914 9.227 1 95.81 305 LEU A O 1
ATOM 2489 N N . ALA A 1 306 ? -4.918 6.492 9.227 1 94 306 ALA A N 1
ATOM 2490 C CA . ALA A 1 306 ? -4.488 5.812 8.008 1 94 306 ALA A CA 1
ATOM 2491 C C . ALA A 1 306 ? -4.488 6.766 6.812 1 94 306 ALA A C 1
ATOM 2493 O O . ALA A 1 306 ? -5.117 7.824 6.859 1 94 306 ALA A O 1
ATOM 2494 N N . GLN A 1 307 ? -3.793 6.277 5.832 1 90.62 307 GLN A N 1
ATOM 2495 C CA . GLN A 1 307 ? -3.613 7.086 4.629 1 90.62 307 GLN A CA 1
ATOM 2496 C C . GLN A 1 307 ? -4.961 7.504 4.043 1 90.62 307 GLN A C 1
ATOM 2498 O O . GLN A 1 307 ? -5.91 6.719 4.035 1 90.62 307 GLN A O 1
ATOM 2503 N N . GLY A 1 308 ? -5.008 8.68 3.512 1 89.38 308 GLY A N 1
ATOM 2504 C CA . GLY A 1 308 ? -6.223 9.234 2.939 1 89.38 308 GLY A CA 1
ATOM 2505 C C . GLY A 1 308 ? -6.863 10.297 3.814 1 89.38 308 GLY A C 1
ATOM 2506 O O . GLY A 1 308 ? -7.66 11.102 3.336 1 89.38 308 GLY A O 1
ATOM 2507 N N . ASN A 1 309 ? -6.582 10.227 5.098 1 94 309 ASN A N 1
ATOM 2508 C CA . ASN A 1 309 ? -7.023 11.242 6.047 1 94 309 ASN A CA 1
ATOM 2509 C C . ASN A 1 309 ? -6.016 12.383 6.148 1 94 309 ASN A C 1
ATOM 2511 O O . ASN A 1 309 ? -4.824 12.148 6.359 1 94 309 ASN A O 1
ATOM 2515 N N . TYR A 1 310 ? -6.586 13.602 6.051 1 92.94 310 TYR A N 1
ATOM 2516 C CA . TYR A 1 310 ? -5.625 14.68 5.859 1 92.94 310 TYR A CA 1
ATOM 2517 C C . TYR A 1 310 ? -6.137 15.977 6.48 1 92.94 310 TYR A C 1
ATOM 2519 O O . TYR A 1 310 ? -7.316 16.094 6.82 1 92.94 310 TYR A O 1
ATOM 2527 N N . ALA A 1 311 ? -5.211 16.922 6.73 1 95.06 311 ALA A N 1
ATOM 2528 C CA . ALA A 1 311 ? -5.473 18.297 7.188 1 95.06 311 ALA A CA 1
ATOM 2529 C C . ALA A 1 311 ? -6.246 18.297 8.5 1 95.06 311 ALA A C 1
ATOM 2531 O O . ALA A 1 311 ? -7.297 18.922 8.609 1 95.06 311 ALA A O 1
ATOM 2532 N N . ALA A 1 312 ? -5.648 17.672 9.445 1 97.19 312 ALA A N 1
ATOM 2533 C CA . ALA A 1 312 ? -6.363 17.453 10.695 1 97.19 312 ALA A CA 1
ATOM 2534 C C . ALA A 1 312 ? -6.324 18.703 11.578 1 97.19 312 ALA A C 1
ATOM 2536 O O . ALA A 1 312 ? -5.309 19.406 11.633 1 97.19 312 ALA A O 1
ATOM 2537 N N . ARG A 1 313 ? -7.41 18.953 12.242 1 98.25 313 ARG A N 1
ATOM 2538 C CA . ARG A 1 313 ? -7.539 20 13.25 1 98.25 313 ARG A CA 1
ATOM 2539 C C . ARG A 1 313 ? -8.07 19.438 14.562 1 98.25 313 ARG A C 1
ATOM 2541 O O . ARG A 1 313 ? -8.844 18.469 14.57 1 98.25 313 ARG A O 1
ATOM 2548 N N . VAL A 1 314 ? -7.66 20.078 15.648 1 98 314 VAL A N 1
ATOM 2549 C CA . VAL A 1 314 ? -8.078 19.609 16.969 1 98 314 VAL A CA 1
ATOM 2550 C C . VAL A 1 314 ? -9.094 20.578 17.562 1 98 314 VAL A C 1
ATOM 2552 O O . VAL A 1 314 ? -9.07 21.766 17.266 1 98 314 VAL A O 1
ATOM 2555 N N . CYS A 1 315 ? -9.984 20.062 18.328 1 96.69 315 CYS A N 1
ATOM 2556 C CA . CYS A 1 315 ? -10.984 20.781 19.109 1 96.69 315 CYS A CA 1
ATOM 2557 C C . CYS A 1 315 ? -11.203 20.109 20.453 1 96.69 315 CYS A C 1
ATOM 2559 O O . CYS A 1 315 ? -11.25 18.875 20.547 1 96.69 315 CYS A O 1
ATOM 2561 N N . ARG A 1 316 ? -11.273 20.922 21.438 1 96.81 316 ARG A N 1
ATOM 2562 C CA . ARG A 1 316 ? -11.562 20.344 22.75 1 96.81 316 ARG A CA 1
ATOM 2563 C C . ARG A 1 316 ? -13.039 20.516 23.109 1 96.81 316 ARG A C 1
ATOM 2565 O O . ARG A 1 316 ? -13.562 21.625 23.094 1 96.81 316 ARG A O 1
ATOM 2572 N N . ASP A 1 317 ? -13.672 19.469 23.391 1 97.44 317 ASP A N 1
ATOM 2573 C CA . ASP A 1 317 ? -15.031 19.547 23.938 1 97.44 317 ASP A CA 1
ATOM 2574 C C . ASP A 1 317 ? -15.055 19.141 25.406 1 97.44 317 ASP A C 1
ATOM 2576 O O . ASP A 1 317 ? -14.023 19.172 26.078 1 97.44 317 ASP A O 1
ATOM 2580 N N . ASP A 1 318 ? -16.203 18.844 25.969 1 96.25 318 ASP A N 1
ATOM 2581 C CA . ASP A 1 318 ? -16.375 18.578 27.391 1 96.25 318 ASP A CA 1
ATOM 2582 C C . ASP A 1 318 ? -15.68 17.281 27.797 1 96.25 318 ASP A C 1
ATOM 2584 O O . ASP A 1 318 ? -15.422 17.047 28.984 1 96.25 318 ASP A O 1
ATOM 2588 N N . ARG A 1 319 ? -15.359 16.453 26.797 1 96.06 319 ARG A N 1
ATOM 2589 C CA . ARG A 1 319 ? -14.805 15.141 27.109 1 96.06 319 ARG A CA 1
ATOM 2590 C C . ARG A 1 319 ? -13.328 15.062 26.719 1 96.06 319 ARG A C 1
ATOM 2592 O O . ARG A 1 319 ? -12.688 14.031 26.906 1 96.06 319 ARG A O 1
ATOM 2599 N N . GLY A 1 320 ? -12.844 16.125 26.156 1 96.94 320 GLY A N 1
ATOM 2600 C CA . GLY A 1 320 ? -11.43 16.125 25.828 1 96.94 320 GLY A CA 1
ATOM 2601 C C . GLY A 1 320 ? -11.164 16.516 24.375 1 96.94 320 GLY A C 1
ATOM 2602 O O . GLY A 1 320 ? -11.984 17.172 23.75 1 96.94 320 GLY A O 1
ATOM 2603 N N . TRP A 1 321 ? -9.938 16.125 23.891 1 98.12 321 TRP A N 1
ATOM 2604 C CA . TRP A 1 321 ? -9.5 16.547 22.562 1 98.12 321 TRP A CA 1
ATOM 2605 C C . TRP A 1 321 ? -10.094 15.641 21.484 1 98.12 321 TRP A C 1
ATOM 2607 O O . TRP A 1 321 ? -10.109 14.422 21.641 1 98.12 321 TRP A O 1
ATOM 2617 N N . LEU A 1 322 ? -10.609 16.266 20.453 1 98.5 322 LEU A N 1
ATOM 2618 C CA . LEU A 1 322 ? -11.086 15.586 19.25 1 98.5 322 LEU A CA 1
ATOM 2619 C C . LEU A 1 322 ? -10.211 15.922 18.047 1 98.5 322 LEU A C 1
ATOM 2621 O O . LEU A 1 322 ? -9.656 17.016 17.969 1 98.5 322 LEU A O 1
ATOM 2625 N N . LEU A 1 323 ? -10.039 14.961 17.188 1 98.44 323 LEU A N 1
ATOM 2626 C CA . LEU A 1 323 ? -9.344 15.133 15.93 1 98.44 323 LEU A CA 1
ATOM 2627 C C . LEU A 1 323 ? -10.32 15.133 14.758 1 98.44 323 LEU A C 1
ATOM 2629 O O . LEU A 1 323 ? -11.109 14.195 14.609 1 98.44 323 LEU A O 1
ATOM 2633 N N . TRP A 1 324 ? -10.312 16.219 13.961 1 97.69 324 TRP A N 1
ATOM 2634 C CA . TRP A 1 324 ? -11.148 16.391 12.781 1 97.69 324 TRP A CA 1
ATOM 2635 C C . TRP A 1 324 ? -10.297 16.406 11.516 1 97.69 324 TRP A C 1
ATOM 2637 O O . TRP A 1 324 ? -9.164 16.906 11.531 1 97.69 324 TRP A O 1
ATOM 2647 N N . ASN A 1 325 ? -10.773 15.836 10.43 1 95.75 325 ASN A N 1
ATOM 2648 C CA . ASN A 1 325 ? -10.062 15.828 9.164 1 95.75 325 ASN A CA 1
ATOM 2649 C C . ASN A 1 325 ? -11.008 15.594 7.988 1 95.75 325 ASN A C 1
ATOM 2651 O O . ASN A 1 325 ? -12.172 15.258 8.188 1 95.75 325 ASN A O 1
ATOM 2655 N N . PHE A 1 326 ? -10.539 15.844 6.836 1 91.12 326 PHE A N 1
ATOM 2656 C CA . PHE A 1 326 ? -11.281 15.336 5.691 1 91.12 326 PHE A CA 1
ATOM 2657 C C . PHE A 1 326 ? -10.656 14.055 5.156 1 91.12 326 PHE A C 1
ATOM 2659 O O . PHE A 1 326 ? -9.508 13.742 5.477 1 91.12 326 PHE A O 1
ATOM 2666 N N . TYR A 1 327 ? -11.43 13.25 4.477 1 90.5 327 TYR A N 1
ATOM 2667 C CA . TYR A 1 327 ? -11.008 12.031 3.795 1 90.5 327 TYR A CA 1
ATOM 2668 C C . TYR A 1 327 ? -11.203 12.156 2.289 1 90.5 327 TYR A C 1
ATOM 2670 O O . TYR A 1 327 ? -12.266 12.586 1.828 1 90.5 327 TYR A O 1
ATOM 2678 N N . SER A 1 328 ? -10.125 11.734 1.587 1 86.25 328 SER A N 1
ATOM 2679 C CA . SER A 1 328 ? -10.219 11.773 0.131 1 86.25 328 SER A CA 1
ATOM 2680 C C . SER A 1 328 ? -10.531 10.398 -0.439 1 86.25 328 SER A C 1
ATOM 2682 O O . SER A 1 328 ? -9.828 9.422 -0.157 1 86.25 328 SER A O 1
ATOM 2684 N N . LEU A 1 329 ? -11.516 10.32 -1.319 1 77.88 329 LEU A N 1
ATOM 2685 C CA . LEU A 1 329 ? -11.906 9.07 -1.95 1 77.88 329 LEU A CA 1
ATOM 2686 C C . LEU A 1 329 ? -10.93 8.688 -3.062 1 77.88 329 LEU A C 1
ATOM 2688 O O . LEU A 1 329 ? -10.859 7.527 -3.467 1 77.88 329 LEU A O 1
ATOM 2692 N N . ASP A 1 330 ? -10.336 9.625 -3.592 1 71.44 330 ASP A N 1
ATOM 2693 C CA . ASP A 1 330 ? -9.367 9.406 -4.66 1 71.44 330 ASP A CA 1
ATOM 2694 C C . ASP A 1 330 ? -7.949 9.711 -4.184 1 71.44 330 ASP A C 1
ATOM 2696 O O . ASP A 1 330 ? -7.641 10.844 -3.814 1 71.44 330 ASP A O 1
ATOM 2700 N N . ASP A 1 331 ? -7.168 8.727 -4.285 1 64.5 331 ASP A N 1
ATOM 2701 C CA . ASP A 1 331 ? -5.797 8.883 -3.801 1 64.5 331 ASP A CA 1
ATOM 2702 C C . ASP A 1 331 ? -5.012 9.852 -4.68 1 64.5 331 ASP A C 1
ATOM 2704 O O . ASP A 1 331 ? -4.098 10.531 -4.203 1 64.5 331 ASP A O 1
ATOM 2708 N N . SER A 1 332 ? -5.414 9.852 -5.84 1 62.84 332 SER A N 1
ATOM 2709 C CA . SER A 1 332 ? -4.617 10.633 -6.781 1 62.84 332 SER A CA 1
ATOM 2710 C C . SER A 1 332 ? -5.094 12.086 -6.836 1 62.84 332 SER A C 1
ATOM 2712 O O . SER A 1 332 ? -4.355 12.969 -7.277 1 62.84 332 SER A O 1
ATOM 2714 N N . ASN A 1 333 ? -6.309 12.289 -6.367 1 62.56 333 ASN A N 1
ATOM 2715 C CA . ASN A 1 333 ? -6.871 13.633 -6.406 1 62.56 333 ASN A CA 1
ATOM 2716 C C . ASN A 1 333 ? -7.574 13.984 -5.098 1 62.56 333 ASN A C 1
ATOM 2718 O O . ASN A 1 333 ? -8.734 13.625 -4.898 1 62.56 333 ASN A O 1
ATOM 2722 N N . ARG A 1 334 ? -6.988 14.844 -4.352 1 64.31 334 ARG A N 1
ATOM 2723 C CA . ARG A 1 334 ? -7.52 15.18 -3.033 1 64.31 334 ARG A CA 1
ATOM 2724 C C . ARG A 1 334 ? -8.406 16.422 -3.098 1 64.31 334 ARG A C 1
ATOM 2726 O O . ARG A 1 334 ? -8.711 17.016 -2.068 1 64.31 334 ARG A O 1
ATOM 2733 N N . THR A 1 335 ? -8.672 16.812 -4.207 1 64.44 335 THR A N 1
ATOM 2734 C CA . THR A 1 335 ? -9.43 18.047 -4.316 1 64.44 335 THR A CA 1
ATOM 2735 C C . THR A 1 335 ? -10.859 17.766 -4.77 1 64.44 335 THR A C 1
ATOM 2737 O O . THR A 1 335 ? -11.68 18.688 -4.879 1 64.44 335 THR A O 1
ATOM 2740 N N . SER A 1 336 ? -11.031 16.453 -4.973 1 68 336 SER A N 1
ATOM 2741 C CA . SER A 1 336 ? -12.367 16.094 -5.434 1 68 336 SER A CA 1
ATOM 2742 C C . SER A 1 336 ? -12.969 14.977 -4.582 1 68 336 SER A C 1
ATOM 2744 O O . SER A 1 336 ? -12.242 14.141 -4.035 1 68 336 SER A O 1
ATOM 2746 N N . ARG A 1 337 ? -14.125 15.094 -4.207 1 73.5 337 ARG A N 1
ATOM 2747 C CA . ARG A 1 337 ? -14.953 14.078 -3.566 1 73.5 337 ARG A CA 1
ATOM 2748 C C . ARG A 1 337 ? -14.492 13.828 -2.131 1 73.5 337 ARG A C 1
ATOM 2750 O O . ARG A 1 337 ? -14.406 12.68 -1.689 1 73.5 337 ARG A O 1
ATOM 2757 N N . ASN A 1 338 ? -14.023 14.867 -1.5 1 82.06 338 ASN A N 1
ATOM 2758 C CA . ASN A 1 338 ? -13.656 14.789 -0.09 1 82.06 338 ASN A CA 1
ATOM 2759 C C . ASN A 1 338 ? -14.891 14.758 0.811 1 82.06 338 ASN A C 1
ATOM 2761 O O . ASN A 1 338 ? -15.93 15.32 0.462 1 82.06 338 ASN A O 1
ATOM 2765 N N . LEU A 1 339 ? -14.719 14.062 1.863 1 85.69 339 LEU A N 1
ATOM 2766 C CA . LEU A 1 339 ? -15.75 14.07 2.895 1 85.69 339 LEU A CA 1
ATOM 2767 C C . LEU A 1 339 ? -15.125 14.188 4.281 1 85.69 339 LEU A C 1
ATOM 2769 O O . LEU A 1 339 ? -13.93 13.977 4.449 1 85.69 339 LEU A O 1
ATOM 2773 N N . MET A 1 340 ? -15.883 14.641 5.219 1 91.31 340 MET A N 1
ATOM 2774 C CA . MET A 1 340 ? -15.43 14.688 6.605 1 91.31 340 MET A CA 1
ATOM 2775 C C . MET A 1 340 ? -16.016 13.531 7.406 1 91.31 340 MET A C 1
ATOM 2777 O O . MET A 1 340 ? -17.234 13.492 7.652 1 91.31 340 MET A O 1
ATOM 2781 N N . PRO A 1 341 ? -15.203 12.609 7.836 1 92.75 341 PRO A N 1
ATOM 2782 C CA . PRO A 1 341 ? -15.688 11.523 8.695 1 92.75 341 PRO A CA 1
ATOM 2783 C C . PRO A 1 341 ? -15.961 11.984 10.125 1 92.75 341 PRO A C 1
ATOM 2785 O O . PRO A 1 341 ? -15.617 13.109 10.492 1 92.75 341 PRO A O 1
ATOM 2788 N N . PRO A 1 342 ? -16.656 11.094 10.914 1 94.88 342 PRO A N 1
ATOM 2789 C CA . PRO A 1 342 ? -16.766 11.414 12.336 1 94.88 342 PRO A CA 1
ATOM 2790 C C . PRO A 1 342 ? -15.398 11.695 12.977 1 94.88 342 PRO A C 1
ATOM 2792 O O . PRO A 1 342 ? -14.398 11.094 12.594 1 94.88 342 PRO A O 1
ATOM 2795 N N . PRO A 1 343 ? -15.406 12.648 13.883 1 97.56 343 PRO A N 1
ATOM 2796 C CA . PRO A 1 343 ? -14.125 12.922 14.547 1 97.56 343 PRO A CA 1
ATOM 2797 C C . PRO A 1 343 ? -13.633 11.742 15.375 1 97.56 343 PRO A C 1
ATOM 2799 O O . PRO A 1 343 ? -14.367 10.766 15.562 1 97.56 343 PRO A O 1
ATOM 2802 N N . LYS A 1 344 ? -12.422 11.773 15.781 1 98.56 344 LYS A N 1
ATOM 2803 C CA . LYS A 1 344 ? -11.836 10.766 16.672 1 98.56 344 LYS A CA 1
ATOM 2804 C C . LYS A 1 344 ? -11.461 11.367 18.016 1 98.56 344 LYS A C 1
ATOM 2806 O O . LYS A 1 344 ? -10.984 12.508 18.078 1 98.56 344 LYS A O 1
ATOM 2811 N N . ARG A 1 345 ? -11.68 10.617 19.078 1 98.5 345 ARG A N 1
ATOM 2812 C CA . ARG A 1 345 ? -11.219 11.016 20.391 1 98.5 345 ARG A CA 1
ATOM 2813 C C . ARG A 1 345 ? -9.727 10.719 20.562 1 98.5 345 ARG A C 1
ATOM 2815 O O . ARG A 1 345 ? -9.273 9.602 20.297 1 98.5 345 ARG A O 1
ATOM 2822 N N . LEU A 1 346 ? -8.953 11.734 20.938 1 97.94 346 LEU A N 1
ATOM 2823 C CA . LEU A 1 346 ? -7.527 11.539 21.172 1 97.94 346 LEU A CA 1
ATOM 2824 C C . LEU A 1 346 ? -7.273 11.078 22.609 1 97.94 346 LEU A C 1
ATOM 2826 O O . LEU A 1 346 ? -7.91 11.562 23.531 1 97.94 346 LEU A O 1
ATOM 2830 N N . TYR A 1 347 ? -6.41 10.102 22.609 1 94.19 347 TYR A N 1
ATOM 2831 C CA . TYR A 1 347 ? -6.016 9.508 23.891 1 94.19 347 TYR A CA 1
ATOM 2832 C C . TYR A 1 347 ? -4.5 9.406 24 1 94.19 347 TYR A C 1
ATOM 2834 O O . TYR A 1 347 ? -3.82 9.086 23.016 1 94.19 347 TYR A O 1
ATOM 2842 N N . ARG A 1 348 ? -3.932 9.852 25.156 1 96.12 348 ARG A N 1
ATOM 2843 C CA . ARG A 1 348 ? -2.506 9.68 25.422 1 96.12 348 ARG A CA 1
ATOM 2844 C C . ARG A 1 348 ? -2.236 8.375 26.172 1 96.12 348 ARG A C 1
ATOM 2846 O O . ARG A 1 348 ? -2.787 8.148 27.25 1 96.12 348 ARG A O 1
ATOM 2853 N N . THR A 1 349 ? -1.354 7.566 25.625 1 93.94 349 THR A N 1
ATOM 2854 C CA . THR A 1 349 ? -0.999 6.316 26.297 1 93.94 349 THR A CA 1
ATOM 2855 C C . THR A 1 349 ? -0.067 6.574 27.469 1 93.94 349 THR A C 1
ATOM 2857 O O . THR A 1 349 ? 0.41 7.695 27.656 1 93.94 349 THR A O 1
ATOM 2860 N N . GLU A 1 350 ? 0.205 5.523 28.219 1 91.31 350 GLU A N 1
ATOM 2861 C CA . GLU A 1 350 ? 1.093 5.633 29.375 1 91.31 350 GLU A CA 1
ATOM 2862 C C . GLU A 1 350 ? 2.51 6.004 28.938 1 91.31 350 GLU A C 1
ATOM 2864 O O . GLU A 1 350 ? 3.219 6.707 29.672 1 91.31 350 GLU A O 1
ATOM 2869 N N . GLU A 1 351 ? 2.871 5.656 27.766 1 89.19 351 GLU A N 1
ATOM 2870 C CA . GLU A 1 351 ? 4.211 5.93 27.25 1 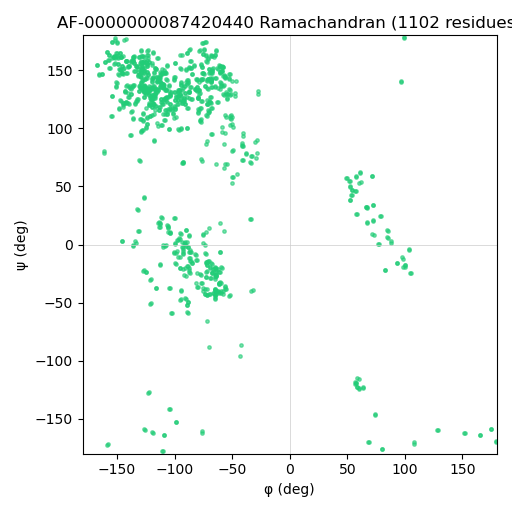89.19 351 GLU A CA 1
ATOM 2871 C C . GLU A 1 351 ? 4.289 7.312 26.609 1 89.19 351 GLU A C 1
ATOM 2873 O O . GLU A 1 351 ? 5.367 7.758 26.219 1 89.19 351 GLU A O 1
ATOM 2878 N N . GLY A 1 352 ? 3.146 7.988 26.484 1 93.19 352 GLY A N 1
ATOM 2879 C CA . GLY A 1 352 ? 3.133 9.352 25.969 1 93.19 352 GLY A CA 1
ATOM 2880 C C . GLY A 1 352 ? 2.66 9.438 24.531 1 93.19 352 GLY A C 1
ATOM 2881 O O . GLY A 1 352 ? 2.445 10.539 24.016 1 93.19 352 GLY A O 1
ATOM 2882 N N . MET A 1 353 ? 2.406 8.312 23.922 1 94.69 353 MET A N 1
ATOM 2883 C CA . MET A 1 353 ? 1.977 8.336 22.516 1 94.69 353 MET A CA 1
ATOM 2884 C C . MET A 1 353 ? 0.519 8.766 22.406 1 94.69 353 MET A C 1
ATOM 2886 O O . MET A 1 353 ? -0.287 8.484 23.297 1 94.69 353 MET A O 1
ATOM 2890 N N . LEU A 1 354 ? 0.234 9.445 21.328 1 96.31 354 LEU A N 1
ATOM 2891 C CA . LEU A 1 354 ? -1.146 9.812 21.031 1 96.31 354 LEU A CA 1
ATOM 2892 C C . LEU A 1 354 ? -1.823 8.742 20.172 1 96.31 354 LEU A C 1
ATOM 2894 O O . LEU A 1 354 ? -1.218 8.203 19.25 1 96.31 354 LEU A O 1
ATOM 2898 N N . ARG A 1 355 ? -3.049 8.461 20.578 1 96.88 355 ARG A N 1
ATOM 2899 C CA . ARG A 1 355 ? -3.863 7.527 19.812 1 96.88 355 ARG A CA 1
ATOM 2900 C C . ARG A 1 355 ? -5.234 8.117 19.5 1 96.88 355 ARG A C 1
ATOM 2902 O O . ARG A 1 355 ? -5.812 8.828 20.328 1 96.88 355 ARG A O 1
ATOM 2909 N N . ALA A 1 356 ? -5.691 7.871 18.297 1 97.94 356 ALA A N 1
ATOM 2910 C CA . ALA A 1 356 ? -7.066 8.188 17.922 1 97.94 356 ALA A CA 1
ATOM 2911 C C . ALA A 1 356 ? -8.008 7.031 18.25 1 97.94 356 ALA A C 1
ATOM 2913 O O . ALA A 1 356 ? -7.707 5.875 17.938 1 97.94 356 ALA A O 1
ATOM 2914 N N . THR A 1 357 ? -9.07 7.312 18.875 1 98.25 357 THR A N 1
ATOM 2915 C CA . THR A 1 357 ? -10.07 6.305 19.203 1 98.25 357 THR A CA 1
ATOM 2916 C C . THR A 1 357 ? -11.438 6.688 18.641 1 98.25 357 THR A C 1
ATOM 2918 O O . THR A 1 357 ? -11.641 7.828 18.219 1 98.25 357 THR A O 1
ATOM 2921 N N . THR A 1 358 ? -12.312 5.742 18.656 1 98.31 358 THR A N 1
ATOM 2922 C CA . THR A 1 358 ? -13.648 5.957 18.109 1 98.31 358 THR A CA 1
ATOM 2923 C C . THR A 1 358 ? -14.359 7.082 18.859 1 98.31 358 THR A C 1
ATOM 2925 O O . THR A 1 358 ? -14.281 7.168 20.094 1 98.31 358 THR A O 1
ATOM 2928 N N . PHE A 1 359 ? -15.094 7.945 18.125 1 98 359 PHE A N 1
ATOM 2929 C CA . PHE A 1 359 ? -15.898 9.008 18.719 1 98 359 PHE A CA 1
ATOM 2930 C C . PHE A 1 359 ? -17.078 8.422 19.484 1 98 359 PHE A C 1
ATOM 2932 O O . PHE A 1 359 ? -17.953 7.789 18.891 1 98 359 PHE A O 1
ATOM 2939 N N . GLU A 1 360 ? -17.125 8.633 20.703 1 97.56 360 GLU A N 1
ATOM 2940 C CA . GLU A 1 360 ? -18.141 8.047 21.562 1 97.56 360 GLU A CA 1
ATOM 2941 C C . GLU A 1 360 ? -19.531 8.539 21.203 1 97.56 360 GLU A C 1
ATOM 2943 O O . GLU A 1 360 ? -20.531 7.898 21.531 1 97.56 360 GLU A O 1
ATOM 2948 N N . GLY A 1 361 ? -19.672 9.711 20.531 1 95.75 361 GLY A N 1
ATOM 2949 C CA . GLY A 1 361 ? -20.953 10.234 20.125 1 95.75 361 GLY A CA 1
ATOM 2950 C C . GLY A 1 361 ? -21.703 9.297 19.188 1 95.75 361 GLY A C 1
ATOM 2951 O O . GLY A 1 361 ? -22.938 9.367 19.094 1 95.75 361 GLY A O 1
ATOM 2952 N N . LEU A 1 362 ? -21.016 8.367 18.547 1 95.44 362 LEU A N 1
ATOM 2953 C CA . LEU A 1 362 ? -21.641 7.418 17.641 1 95.44 362 LEU A CA 1
ATOM 2954 C C . LEU A 1 362 ? -22.562 6.473 18.391 1 95.44 362 LEU A C 1
ATOM 2956 O O . LEU A 1 362 ? -23.453 5.859 17.781 1 95.44 362 LEU A O 1
ATOM 2960 N N . ASN A 1 363 ? -22.375 6.32 19.641 1 95.56 363 ASN A N 1
ATOM 2961 C CA . ASN A 1 363 ? -23.203 5.418 20.453 1 95.56 363 ASN A CA 1
ATOM 2962 C C . ASN A 1 363 ? -24.672 5.859 20.469 1 95.56 363 ASN A C 1
ATOM 2964 O O . ASN A 1 363 ? -25.547 5.062 20.766 1 95.56 363 ASN A O 1
ATOM 2968 N N . LYS A 1 364 ? -24.906 7.125 20.172 1 93.62 364 LYS A N 1
ATOM 2969 C CA . LYS A 1 364 ? -26.266 7.645 20.109 1 93.62 364 LYS A CA 1
ATOM 2970 C C . LYS A 1 364 ? -27.094 6.926 19.047 1 93.62 364 LYS A C 1
ATOM 2972 O O . LYS A 1 364 ? -28.312 6.902 19.109 1 93.62 364 LYS A O 1
ATOM 2977 N N . TRP A 1 365 ? -26.438 6.371 18.094 1 94.75 365 TRP A N 1
ATOM 2978 C CA . TRP A 1 365 ? -27.156 5.758 16.969 1 94.75 365 TRP A CA 1
ATOM 2979 C C . TRP A 1 365 ? -27.25 4.246 17.141 1 94.75 365 TRP A C 1
ATOM 2981 O O . TRP A 1 365 ? -27.812 3.551 16.297 1 94.75 365 TRP A O 1
ATOM 2991 N N . LEU A 1 366 ? -26.719 3.734 18.25 1 95.5 366 LEU A N 1
ATOM 2992 C CA . LEU A 1 366 ? -26.812 2.299 18.5 1 95.5 366 LEU A CA 1
ATOM 2993 C C . LEU A 1 366 ? -28.25 1.887 18.766 1 95.5 366 LEU A C 1
ATOM 2995 O O . LEU A 1 366 ? -28.984 2.59 19.469 1 95.5 366 LEU A O 1
ATOM 2999 N N . GLY A 1 367 ? -28.625 0.759 18.109 1 93.69 367 GLY A N 1
ATOM 3000 C CA . GLY A 1 367 ? -29.969 0.24 18.266 1 93.69 367 GLY A CA 1
ATOM 3001 C C . GLY A 1 367 ? -30 -1.192 18.766 1 93.69 367 GLY A C 1
ATOM 3002 O O . GLY A 1 367 ? -29.328 -1.53 19.75 1 93.69 367 GLY A O 1
ATOM 3003 N N . GLU A 1 368 ? -30.703 -1.951 18.047 1 91.62 368 GLU A N 1
ATOM 3004 C CA . GLU A 1 368 ? -31.016 -3.316 18.469 1 91.62 368 GLU A CA 1
ATOM 3005 C C . GLU A 1 368 ? -29.781 -4.211 18.375 1 91.62 368 GLU A C 1
ATOM 3007 O O . GLU A 1 368 ? -29 -4.102 17.438 1 91.62 368 GLU A O 1
ATOM 3012 N N . ARG A 1 369 ? -29.766 -5.055 19.422 1 93 369 ARG A N 1
ATOM 3013 C CA . ARG A 1 369 ? -28.719 -6.082 19.422 1 93 369 ARG A CA 1
ATOM 3014 C C . ARG A 1 369 ? -29.125 -7.262 18.531 1 93 369 ARG A C 1
ATOM 3016 O O . ARG A 1 369 ? -30.266 -7.719 18.594 1 93 369 ARG A O 1
ATOM 3023 N N . ILE A 1 370 ? -28.219 -7.648 17.734 1 91.44 370 ILE A N 1
ATOM 3024 C CA . ILE A 1 370 ? -28.422 -8.844 16.906 1 91.44 370 ILE A CA 1
ATOM 3025 C C . ILE A 1 370 ? -27.938 -10.078 17.672 1 91.44 370 ILE A C 1
ATOM 3027 O O . ILE A 1 370 ? -26.875 -10.047 18.312 1 91.44 370 ILE A O 1
ATOM 3031 N N . ASP A 1 371 ? -28.703 -11.133 17.578 1 89.25 371 ASP A N 1
ATOM 3032 C CA . ASP A 1 371 ? -28.312 -12.367 18.266 1 89.25 371 ASP A CA 1
ATOM 3033 C C . ASP A 1 371 ? -27.125 -13.031 17.562 1 89.25 371 ASP A C 1
ATOM 3035 O O . ASP A 1 371 ? -27.297 -13.664 16.516 1 89.25 371 ASP A O 1
ATOM 3039 N N . THR A 1 372 ? -26.078 -13.023 18.172 1 87.75 372 THR A N 1
ATOM 3040 C CA . THR A 1 372 ? -24.844 -13.523 17.578 1 87.75 372 THR A CA 1
ATOM 3041 C C . THR A 1 372 ? -24.719 -15.031 17.766 1 87.75 372 THR A C 1
ATOM 3043 O O . THR A 1 372 ? -23.797 -15.648 17.25 1 87.75 372 THR A O 1
ATOM 3046 N N . ARG A 1 373 ? -25.656 -15.57 18.531 1 84.62 373 ARG A N 1
ATOM 3047 C CA . ARG A 1 373 ? -25.703 -17.016 18.672 1 84.62 373 ARG A CA 1
ATOM 3048 C C . ARG A 1 373 ? -26.188 -17.688 17.391 1 84.62 373 ARG A C 1
ATOM 3050 O O . ARG A 1 373 ? -25.969 -18.875 17.172 1 84.62 373 ARG A O 1
ATOM 3057 N N . CYS A 1 374 ? -26.734 -16.797 16.594 1 85.12 374 CYS A N 1
ATOM 3058 C CA . CYS A 1 374 ? -27.188 -17.297 15.297 1 85.12 374 CYS A CA 1
ATOM 3059 C C . CYS A 1 374 ? -26.125 -17.125 14.227 1 85.12 374 CYS A C 1
ATOM 3061 O O . CYS A 1 374 ? -26.281 -16.328 13.297 1 85.12 374 CYS A O 1
ATOM 3063 N N . VAL A 1 375 ? -25.109 -17.891 14.359 1 90.44 375 VAL A N 1
ATOM 3064 C CA . VAL A 1 375 ? -23.984 -17.875 13.438 1 90.44 375 VAL A CA 1
ATOM 3065 C C . VAL A 1 375 ? -23.984 -19.156 12.594 1 90.44 375 VAL A C 1
ATOM 3067 O O . VAL A 1 375 ? -24.297 -20.234 13.102 1 90.44 375 VAL A O 1
ATOM 3070 N N . HIS A 1 376 ? -23.734 -19.016 11.32 1 90.5 376 HIS A N 1
ATOM 3071 C CA . HIS A 1 376 ? -23.688 -20.156 10.422 1 90.5 376 HIS A CA 1
ATOM 3072 C C . HIS A 1 376 ? -22.641 -19.969 9.328 1 90.5 376 HIS A C 1
ATOM 3074 O O . HIS A 1 376 ? -22.281 -18.828 9.008 1 90.5 376 HIS A O 1
ATOM 3080 N N . PRO A 1 377 ? -22.141 -21 8.812 1 91.75 377 PRO A N 1
ATOM 3081 C CA . PRO A 1 377 ? -21.188 -20.875 7.695 1 91.75 377 PRO A CA 1
ATOM 3082 C C . PRO A 1 377 ? -21.828 -20.281 6.441 1 91.75 377 PRO A C 1
ATOM 3084 O O . PRO A 1 377 ? -22.984 -20.578 6.141 1 91.75 377 PRO A O 1
ATOM 3087 N N . LEU A 1 378 ? -21.109 -19.391 5.891 1 90.88 378 LEU A N 1
ATOM 3088 C CA . LEU A 1 378 ? -21.531 -18.844 4.602 1 90.88 378 LEU A CA 1
ATOM 3089 C C . LEU A 1 378 ? -21.188 -19.812 3.471 1 90.88 378 LEU A C 1
ATOM 3091 O O . LEU A 1 378 ? -20 -20.047 3.191 1 90.88 378 LEU A O 1
ATOM 3095 N N . GLY A 1 379 ? -22.156 -20.312 2.824 1 80.69 379 GLY A N 1
ATOM 3096 C CA . GLY A 1 379 ? -21.938 -21.281 1.752 1 80.69 379 GLY A CA 1
ATOM 3097 C C . GLY A 1 379 ? -21.406 -22.609 2.244 1 80.69 379 GLY A C 1
ATOM 3098 O O . GLY A 1 379 ? -21.5 -22.922 3.432 1 80.69 379 GLY A O 1
ATOM 3099 N N . ARG A 1 380 ? -21 -23.422 1.318 1 68 380 ARG A N 1
ATOM 3100 C CA . ARG A 1 380 ? -20.484 -24.75 1.638 1 68 380 ARG A CA 1
ATOM 3101 C C . ARG A 1 380 ? -18.969 -24.734 1.707 1 68 380 ARG A C 1
ATOM 3103 O O . ARG A 1 380 ? -18.297 -24.344 0.749 1 68 380 ARG A O 1
ATOM 3110 N N . GLY A 1 381 ? -18.5 -24.641 2.924 1 62.78 381 GLY A N 1
ATOM 3111 C CA . GLY A 1 381 ? -17.047 -24.672 3.076 1 62.78 381 GLY A CA 1
ATOM 3112 C C . GLY A 1 381 ? -16.453 -26.047 2.807 1 62.78 381 GLY A C 1
ATOM 3113 O O . GLY A 1 381 ? -17.188 -27.016 2.623 1 62.78 381 GLY A O 1
ATOM 3114 N N . HIS A 1 382 ? -15.172 -26.047 2.516 1 66.12 382 HIS A N 1
ATOM 3115 C CA . HIS A 1 382 ? -14.438 -27.281 2.326 1 66.12 382 HIS A CA 1
ATOM 3116 C C . HIS A 1 382 ? -13.867 -27.797 3.646 1 66.12 382 HIS A C 1
ATOM 3118 O O . HIS A 1 382 ? -13.469 -27 4.504 1 66.12 382 HIS A O 1
ATOM 3124 N N . GLY A 1 383 ? -13.898 -29.047 3.887 1 65.94 383 GLY A N 1
ATOM 3125 C CA . GLY A 1 383 ? -13.344 -29.656 5.082 1 65.94 383 GLY A CA 1
ATOM 3126 C C . GLY A 1 383 ? -14.25 -29.531 6.293 1 65.94 383 GLY A C 1
ATOM 3127 O O . GLY A 1 383 ? -15.43 -29.203 6.16 1 65.94 383 GLY A O 1
ATOM 3128 N N . ARG A 1 384 ? -13.703 -30.031 7.496 1 68.38 384 ARG A N 1
ATOM 3129 C CA . ARG A 1 384 ? -14.461 -29.984 8.742 1 68.38 384 ARG A CA 1
ATOM 3130 C C . ARG A 1 384 ? -14.594 -28.547 9.25 1 68.38 384 ARG A C 1
ATOM 3132 O O . ARG A 1 384 ? -13.602 -27.828 9.367 1 68.38 384 ARG A O 1
ATOM 3139 N N . GLN A 1 385 ? -15.727 -28 9.305 1 74.94 385 GLN A N 1
ATOM 3140 C CA . GLN A 1 385 ? -16.062 -26.719 9.922 1 74.94 385 GLN A CA 1
ATOM 3141 C C . GLN A 1 385 ? -16.766 -26.922 11.258 1 74.94 385 GLN A C 1
ATOM 3143 O O . GLN A 1 385 ? -17.562 -27.844 11.414 1 74.94 385 GLN A O 1
ATOM 3148 N N . THR A 1 386 ? -16.188 -26.203 12.297 1 80.69 386 THR A N 1
ATOM 3149 C CA . THR A 1 386 ? -16.812 -26.297 13.609 1 80.69 386 THR A CA 1
ATOM 3150 C C . THR A 1 386 ? -17.312 -24.938 14.07 1 80.69 386 THR A C 1
ATOM 3152 O O . THR A 1 386 ? -16.641 -23.922 13.852 1 80.69 386 THR A O 1
ATOM 3155 N N . CYS A 1 387 ? -18.453 -24.906 14.453 1 80 387 CYS A N 1
ATOM 3156 C CA . CYS A 1 387 ? -19.062 -23.734 15.078 1 80 387 CYS A CA 1
ATOM 3157 C C . CYS A 1 387 ? -19.75 -24.109 16.391 1 80 387 CYS A C 1
ATOM 3159 O O . CYS A 1 387 ? -20.703 -24.875 16.391 1 80 387 CYS A O 1
ATOM 3161 N N . SER A 1 388 ? -19.062 -23.641 17.422 1 83.12 388 SER A N 1
ATOM 3162 C CA . SER A 1 388 ? -19.656 -23.891 18.734 1 83.12 388 SER A CA 1
ATOM 3163 C C . SER A 1 388 ? -19.969 -22.594 19.469 1 83.12 388 SER A C 1
ATOM 3165 O O . SER A 1 388 ? -19.203 -21.625 19.344 1 83.12 388 SER A O 1
ATOM 3167 N N . ILE A 1 389 ? -21.109 -22.609 20.125 1 83.5 389 ILE A N 1
ATOM 3168 C CA . ILE A 1 389 ? -21.578 -21.406 20.781 1 83.5 389 ILE A CA 1
ATOM 3169 C C . ILE A 1 389 ? -21.734 -21.656 22.281 1 83.5 389 ILE A C 1
ATOM 3171 O O . ILE A 1 389 ? -22.344 -22.656 22.688 1 83.5 389 ILE A O 1
ATOM 3175 N N . ASP A 1 390 ? -21.094 -20.875 23.047 1 81.31 390 ASP A N 1
ATOM 3176 C CA . ASP A 1 390 ? -21.266 -20.859 24.5 1 81.31 390 ASP A CA 1
ATOM 3177 C C . ASP A 1 390 ? -21.516 -19.422 25 1 81.31 390 ASP A C 1
ATOM 3179 O O . ASP A 1 390 ? -20.562 -18.688 25.281 1 81.31 390 ASP A O 1
ATOM 3183 N N . GLY A 1 391 ? -22.75 -19.078 25.203 1 76.81 391 GLY A N 1
ATOM 3184 C CA . GLY A 1 391 ? -23.062 -17.688 25.531 1 76.81 391 GLY A CA 1
ATOM 3185 C C . GLY A 1 391 ? -22.719 -16.719 24.406 1 76.81 391 GLY A C 1
ATOM 3186 O O . GLY A 1 391 ? -23.203 -16.859 23.281 1 76.81 391 GLY A O 1
ATOM 3187 N N . ASN A 1 392 ? -21.891 -15.789 24.828 1 78.19 392 ASN A N 1
ATOM 3188 C CA . ASN A 1 392 ? -21.438 -14.82 23.844 1 78.19 392 ASN A CA 1
ATOM 3189 C C . ASN A 1 392 ? -20.047 -15.164 23.312 1 78.19 392 ASN A C 1
ATOM 3191 O O . ASN A 1 392 ? -19.359 -14.297 22.766 1 78.19 392 ASN A O 1
ATOM 3195 N N . ASN A 1 393 ? -19.766 -16.438 23.453 1 87.69 393 ASN A N 1
ATOM 3196 C CA . ASN A 1 393 ? -18.484 -16.938 22.969 1 87.69 393 ASN A CA 1
ATOM 3197 C C . ASN A 1 393 ? -18.688 -17.922 21.812 1 87.69 393 ASN A C 1
ATOM 3199 O O . ASN A 1 393 ? -19.609 -18.75 21.844 1 87.69 393 ASN A O 1
ATOM 3203 N N . LEU A 1 394 ? -17.891 -17.672 20.812 1 92.75 394 LEU A N 1
ATOM 3204 C CA . LEU A 1 394 ? -17.922 -18.547 19.641 1 92.75 394 LEU A CA 1
ATOM 3205 C C . LEU A 1 394 ? -16.578 -19.219 19.422 1 92.75 394 LEU A C 1
ATOM 3207 O O . LEU A 1 394 ? -15.531 -18.609 19.609 1 92.75 394 LEU A O 1
ATOM 3211 N N . GLU A 1 395 ? -16.641 -20.484 19.156 1 92.81 395 GLU A N 1
ATOM 3212 C CA . GLU A 1 395 ? -15.469 -21.219 18.703 1 92.81 395 GLU A CA 1
ATOM 3213 C C . GLU A 1 395 ? -15.641 -21.688 17.266 1 92.81 395 GLU A C 1
ATOM 3215 O O . GLU A 1 395 ? -16.547 -22.469 16.969 1 92.81 395 GLU A O 1
ATOM 3220 N N . LEU A 1 396 ? -14.766 -21.188 16.469 1 92.56 396 LEU A N 1
ATOM 3221 C CA . LEU A 1 396 ? -14.852 -21.453 15.039 1 92.56 396 LEU A CA 1
ATOM 3222 C C . LEU A 1 396 ? -13.57 -22.094 14.531 1 92.56 396 LEU A C 1
ATOM 3224 O O . LEU A 1 396 ? -12.484 -21.812 15.039 1 92.56 396 LEU A O 1
ATOM 3228 N N . ALA A 1 397 ? -13.734 -22.938 13.57 1 91 397 ALA A N 1
ATOM 3229 C CA . ALA A 1 397 ? -12.555 -23.578 13 1 91 397 ALA A CA 1
ATOM 3230 C C . ALA A 1 397 ? -12.734 -23.812 11.5 1 91 397 ALA A C 1
ATOM 3232 O O . ALA A 1 397 ? -13.852 -24.016 11.023 1 91 397 ALA A O 1
ATOM 3233 N N . CYS A 1 398 ? -11.711 -23.75 10.812 1 89.38 398 CYS A N 1
ATOM 3234 C CA . CYS A 1 398 ? -11.578 -24.062 9.391 1 89.38 398 CYS A CA 1
ATOM 3235 C C . CYS A 1 398 ? -10.297 -24.844 9.125 1 89.38 398 CYS A C 1
ATOM 3237 O O . CYS A 1 398 ? -9.195 -24.297 9.258 1 89.38 398 CYS A O 1
ATOM 3239 N N . GLU A 1 399 ? -10.438 -26.016 8.727 1 86.5 399 GLU A N 1
ATOM 3240 C CA . GLU A 1 399 ? -9.281 -26.891 8.562 1 86.5 399 GLU A CA 1
ATOM 3241 C C . GLU A 1 399 ? -8.461 -26.5 7.332 1 86.5 399 GLU A C 1
ATOM 3243 O O . GLU A 1 399 ? -7.23 -26.547 7.355 1 86.5 399 GLU A O 1
ATOM 3248 N N . THR A 1 400 ? -9.219 -26.219 6.293 1 88.62 400 THR A N 1
ATOM 3249 C CA . THR A 1 400 ? -8.562 -25.922 5.023 1 88.62 400 THR A CA 1
ATOM 3250 C C . THR A 1 400 ? -9.344 -24.875 4.238 1 88.62 400 THR A C 1
ATOM 3252 O O . THR A 1 400 ? -10.57 -24.797 4.352 1 88.62 400 THR A O 1
ATOM 3255 N N . GLY A 1 401 ? -8.547 -24.125 3.537 1 87.75 401 GLY A N 1
ATOM 3256 C CA . GLY A 1 401 ? -9.203 -23.141 2.695 1 87.75 401 GLY A CA 1
ATOM 3257 C C . GLY A 1 401 ? -9.766 -21.969 3.479 1 87.75 401 GLY A C 1
ATOM 3258 O O . GLY A 1 401 ? -9.164 -21.516 4.453 1 87.75 401 GLY A O 1
ATOM 3259 N N . PHE A 1 402 ? -10.867 -21.484 2.984 1 91.94 402 PHE A N 1
ATOM 3260 C CA . PHE A 1 402 ? -11.508 -20.266 3.484 1 91.94 402 PHE A CA 1
ATOM 3261 C C . PHE A 1 402 ? -12.938 -20.562 3.926 1 91.94 402 PHE A C 1
ATOM 3263 O O . PHE A 1 402 ? -13.688 -21.234 3.219 1 91.94 402 PHE A O 1
ATOM 3270 N N . GLN A 1 403 ? -13.266 -20.047 5.121 1 93.12 403 GLN A N 1
ATOM 3271 C CA . GLN A 1 403 ? -14.648 -20.172 5.57 1 93.12 403 GLN A CA 1
ATOM 3272 C C . GLN A 1 403 ? -15.094 -18.906 6.312 1 93.12 403 GLN A C 1
ATOM 3274 O O . GLN A 1 403 ? -14.453 -18.5 7.285 1 93.12 403 GLN A O 1
ATOM 3279 N N . ALA A 1 404 ? -16.156 -18.328 5.801 1 94.62 404 ALA A N 1
ATOM 3280 C CA . ALA A 1 404 ? -16.797 -17.234 6.52 1 94.62 404 ALA A CA 1
ATOM 3281 C C . ALA A 1 404 ? -17.938 -17.734 7.383 1 94.62 404 ALA A C 1
ATOM 3283 O O . ALA A 1 404 ? -18.688 -18.625 6.973 1 94.62 404 ALA A O 1
ATOM 3284 N N . TYR A 1 405 ? -18.047 -17.25 8.547 1 95.5 405 TYR A N 1
ATOM 3285 C CA . TYR A 1 405 ? -19.172 -17.438 9.453 1 95.5 405 TYR A CA 1
ATOM 3286 C C . TYR A 1 405 ? -19.922 -16.141 9.656 1 95.5 405 TYR A C 1
ATOM 3288 O O . TYR A 1 405 ? -19.344 -15.125 10.047 1 95.5 405 TYR A O 1
ATOM 3296 N N . VAL A 1 406 ? -21.234 -16.188 9.328 1 95.88 406 VAL A N 1
ATOM 3297 C CA . VAL A 1 406 ? -21.969 -14.93 9.305 1 95.88 406 VAL A CA 1
ATOM 3298 C C . VAL A 1 406 ? -23.172 -15.016 10.234 1 95.88 406 VAL A C 1
ATOM 3300 O O . VAL A 1 406 ? -23.688 -16.109 10.508 1 95.88 406 VAL A O 1
ATOM 3303 N N . PHE A 1 407 ? -23.578 -13.914 10.711 1 94.38 407 PHE A N 1
ATOM 3304 C CA . PHE A 1 407 ? -24.781 -13.789 11.539 1 94.38 407 PHE A CA 1
ATOM 3305 C C . PHE A 1 407 ? -26.016 -13.602 10.672 1 94.38 407 PHE A C 1
ATOM 3307 O O . PHE A 1 407 ? -25.906 -13.336 9.477 1 94.38 407 PHE A O 1
ATOM 3314 N N . ASP A 1 408 ? -27.141 -13.742 11.367 1 90.56 408 ASP A N 1
ATOM 3315 C CA . ASP A 1 408 ? -28.406 -13.68 10.625 1 90.56 408 ASP A CA 1
ATOM 3316 C C . ASP A 1 408 ? -28.766 -12.242 10.281 1 90.56 408 ASP A C 1
ATOM 3318 O O . ASP A 1 408 ? -28.547 -11.328 11.078 1 90.56 408 ASP A O 1
ATOM 3322 N N . GLY A 1 409 ? -29.328 -12.117 9.031 1 90.69 409 GLY A N 1
ATOM 3323 C CA . GLY A 1 409 ? -29.969 -10.859 8.68 1 90.69 409 GLY A CA 1
ATOM 3324 C C . GLY A 1 409 ? -29.062 -9.93 7.891 1 90.69 409 GLY A C 1
ATOM 3325 O O . GLY A 1 409 ? -27.859 -9.867 8.141 1 90.69 409 GLY A O 1
ATOM 3326 N N . SER A 1 410 ? -29.656 -9.297 6.941 1 94.31 410 SER A N 1
ATOM 3327 C CA . SER A 1 410 ? -28.969 -8.242 6.195 1 94.31 410 SER A CA 1
ATOM 3328 C C . SER A 1 410 ? -28.953 -6.934 6.977 1 94.31 410 SER A C 1
ATOM 3330 O O . SER A 1 410 ? -29.984 -6.484 7.469 1 94.31 410 SER A O 1
ATOM 3332 N N . ILE A 1 411 ? -27.812 -6.375 7.141 1 95.56 411 ILE A N 1
ATOM 3333 C CA . ILE A 1 411 ? -27.625 -5.188 7.961 1 95.56 411 ILE A CA 1
ATOM 3334 C C . ILE A 1 411 ? -27.016 -4.07 7.117 1 95.56 411 ILE A C 1
ATOM 3336 O O . ILE A 1 411 ? -26.078 -4.309 6.352 1 95.56 411 ILE A O 1
ATOM 3340 N N . GLU A 1 412 ? -27.5 -2.863 7.246 1 94.88 412 GLU A N 1
ATOM 3341 C CA . GLU A 1 412 ? -26.969 -1.698 6.543 1 94.88 412 GLU A CA 1
ATOM 3342 C C . GLU A 1 412 ? -25.844 -1.029 7.344 1 94.88 412 GLU A C 1
ATOM 3344 O O . GLU A 1 412 ? -24.719 -0.931 6.871 1 94.88 412 GLU A O 1
ATOM 3349 N N . SER A 1 413 ? -26.188 -0.601 8.594 1 95.94 413 SER A N 1
ATOM 3350 C CA . SER A 1 413 ? -25.25 0.048 9.508 1 95.94 413 SER A CA 1
ATOM 3351 C C . SER A 1 413 ? -25.188 -0.688 10.844 1 95.94 413 SER A C 1
ATOM 3353 O O . SER A 1 413 ? -26.219 -1.108 11.375 1 95.94 413 SER A O 1
ATOM 3355 N N . ALA A 1 414 ? -23.953 -0.873 11.297 1 97.19 414 ALA A N 1
ATOM 3356 C CA . ALA A 1 414 ? -23.812 -1.601 12.555 1 97.19 414 ALA A CA 1
ATOM 3357 C C . ALA A 1 414 ? -22.453 -1.322 13.195 1 97.19 414 ALA A C 1
ATOM 3359 O O . ALA A 1 414 ? -21.531 -0.826 12.539 1 97.19 414 ALA A O 1
ATOM 3360 N N . LYS A 1 415 ? -22.422 -1.516 14.406 1 98.06 415 LYS A N 1
ATOM 3361 C CA . LYS A 1 415 ? -21.188 -1.615 15.172 1 98.06 415 LYS A CA 1
ATOM 3362 C C . LYS A 1 415 ? -20.969 -3.031 15.695 1 98.06 415 LYS A C 1
ATOM 3364 O O . LYS A 1 415 ? -21.859 -3.602 16.328 1 98.06 415 LYS A O 1
ATOM 3369 N N . MET A 1 416 ? -19.828 -3.607 15.391 1 97.69 416 MET A N 1
ATOM 3370 C CA . MET A 1 416 ? -19.484 -4.949 15.859 1 97.69 416 MET A CA 1
ATOM 3371 C C . MET A 1 416 ? -18.219 -4.926 16.688 1 97.69 416 MET A C 1
ATOM 3373 O O . MET A 1 416 ? -17.219 -4.32 16.297 1 97.69 416 MET A O 1
ATOM 3377 N N . SER A 1 417 ? -18.266 -5.508 17.859 1 97.19 417 SER A N 1
ATOM 3378 C CA . SER A 1 417 ? -17.078 -5.629 18.703 1 97.19 417 SER A CA 1
ATOM 3379 C C . SER A 1 417 ? -16.875 -7.066 19.172 1 97.19 417 SER A C 1
ATOM 3381 O O . SER A 1 417 ? -17.844 -7.816 19.328 1 97.19 417 SER A O 1
ATOM 3383 N N . ALA A 1 418 ? -15.648 -7.441 19.359 1 97.06 418 ALA A N 1
ATOM 3384 C CA . ALA A 1 418 ? -15.312 -8.773 19.844 1 97.06 418 ALA A CA 1
ATOM 3385 C C . ALA A 1 418 ? -13.844 -8.852 20.266 1 97.06 418 ALA A C 1
ATOM 3387 O O . ALA A 1 418 ? -13.031 -8.031 19.844 1 97.06 418 ALA A O 1
ATOM 3388 N N . LYS A 1 419 ? -13.578 -9.758 21.156 1 97.31 419 LYS A N 1
ATOM 3389 C CA . LYS A 1 419 ? -12.211 -10.164 21.438 1 97.31 419 LYS A CA 1
ATOM 3390 C C . LYS A 1 419 ? -11.836 -11.43 20.672 1 97.31 419 LYS A C 1
ATOM 3392 O O . LYS A 1 419 ? -12.562 -12.422 20.719 1 97.31 419 LYS A O 1
ATOM 3397 N N . ILE A 1 420 ? -10.758 -11.383 19.969 1 96.81 420 ILE A N 1
ATOM 3398 C CA . ILE A 1 420 ? -10.336 -12.492 19.109 1 96.81 420 ILE A CA 1
ATOM 3399 C C . ILE A 1 420 ? -9.133 -13.188 19.734 1 96.81 420 ILE A C 1
ATOM 3401 O O . ILE A 1 420 ? -8.188 -12.531 20.188 1 96.81 420 ILE A O 1
ATOM 3405 N N . ASP A 1 421 ? -9.172 -14.406 19.781 1 95.69 421 ASP A N 1
ATOM 3406 C CA . ASP A 1 421 ? -8.047 -15.281 20.078 1 95.69 421 ASP A CA 1
ATOM 3407 C C . ASP A 1 421 ? -7.828 -16.297 18.953 1 95.69 421 ASP A C 1
ATOM 3409 O O . ASP A 1 421 ? -8.602 -17.25 18.812 1 95.69 421 ASP A O 1
ATOM 3413 N N . LEU A 1 422 ? -6.836 -16.047 18.172 1 93.38 422 LEU A N 1
ATOM 3414 C CA . LEU A 1 422 ? -6.551 -16.922 17.031 1 93.38 422 LEU A CA 1
ATOM 3415 C C . LEU A 1 422 ? -5.57 -18.016 17.422 1 93.38 422 LEU A C 1
ATOM 3417 O O . LEU A 1 422 ? -4.484 -17.734 17.922 1 93.38 422 LEU A O 1
ATOM 3421 N N . CYS A 1 423 ? -6.031 -19.172 17.188 1 86.38 423 CYS A N 1
ATOM 3422 C CA . CYS A 1 423 ? -5.188 -20.344 17.438 1 86.38 423 CYS A CA 1
ATOM 3423 C C . CYS A 1 423 ? -4.805 -21.016 16.125 1 86.38 423 CYS A C 1
ATOM 3425 O O . CYS A 1 423 ? -5.605 -21.062 15.188 1 86.38 423 CYS A O 1
ATOM 3427 N N . GLY A 1 424 ? -3.629 -21.406 16.062 1 77.12 424 GLY A N 1
ATOM 3428 C CA . GLY A 1 424 ? -3.158 -22.031 14.844 1 77.12 424 GLY A CA 1
ATOM 3429 C C . GLY A 1 424 ? -2.211 -21.156 14.047 1 77.12 424 GLY A C 1
ATOM 3430 O O . GLY A 1 424 ? -1.771 -20.109 14.523 1 77.12 424 GLY A O 1
ATOM 3431 N N . LEU A 1 425 ? -1.919 -21.641 12.844 1 80.19 425 LEU A N 1
ATOM 3432 C CA . LEU A 1 425 ? -0.89 -20.969 12.055 1 80.19 425 LEU A CA 1
ATOM 3433 C C . LEU A 1 425 ? -1.495 -20.297 10.82 1 80.19 425 LEU A C 1
ATOM 3435 O O . LEU A 1 425 ? -0.773 -19.922 9.898 1 80.19 425 LEU A O 1
ATOM 3439 N N . GLY A 1 426 ? -2.881 -20.172 10.867 1 91 426 GLY A N 1
ATOM 3440 C CA . GLY A 1 426 ? -3.545 -19.641 9.688 1 91 426 GLY A CA 1
ATOM 3441 C C . GLY A 1 426 ? -3.877 -18.172 9.797 1 91 426 GLY A C 1
ATOM 3442 O O . GLY A 1 426 ? -3.102 -17.391 10.359 1 91 426 GLY A O 1
ATOM 3443 N N . LYS A 1 427 ? -4.988 -17.75 9.023 1 93.38 427 LYS A N 1
ATOM 3444 C CA . LYS A 1 427 ? -5.379 -16.344 8.906 1 93.38 427 LYS A CA 1
ATOM 3445 C C . LYS A 1 427 ? -6.824 -16.141 9.344 1 93.38 427 LYS A C 1
ATOM 3447 O O . LYS A 1 427 ? -7.57 -17.109 9.523 1 93.38 427 LYS A O 1
ATOM 3452 N N . CYS A 1 428 ? -7.145 -14.891 9.594 1 96.25 428 CYS A N 1
ATOM 3453 C CA . CYS A 1 428 ? -8.516 -14.555 9.961 1 96.25 428 CYS A CA 1
ATOM 3454 C C . CYS A 1 428 ? -8.875 -13.148 9.5 1 96.25 428 CYS A C 1
ATOM 3456 O O . CYS A 1 428 ? -8.031 -12.438 8.945 1 96.25 428 CYS A O 1
ATOM 3458 N N . GLY A 1 429 ? -10.094 -12.797 9.656 1 97.06 429 GLY A N 1
ATOM 3459 C CA . GLY A 1 429 ? -10.578 -11.469 9.336 1 97.06 429 GLY A CA 1
ATOM 3460 C C . GLY A 1 429 ? -12.062 -11.289 9.594 1 97.06 429 GLY A C 1
ATOM 3461 O O . GLY A 1 429 ? -12.672 -12.094 10.297 1 97.06 429 GLY A O 1
ATOM 3462 N N . LEU A 1 430 ? -12.594 -10.188 9.125 1 98.38 430 LEU A N 1
ATOM 3463 C CA . LEU A 1 430 ? -14.016 -9.859 9.219 1 98.38 430 LEU A CA 1
ATOM 3464 C C . LEU A 1 430 ? -14.641 -9.773 7.832 1 98.38 430 LEU A C 1
ATOM 3466 O O . LEU A 1 430 ? -13.945 -9.492 6.848 1 98.38 430 LEU A O 1
ATOM 3470 N N . VAL A 1 431 ? -15.891 -10.078 7.797 1 98.12 431 VAL A N 1
ATOM 3471 C CA . VAL A 1 431 ? -16.703 -9.82 6.605 1 98.12 431 VAL A CA 1
ATOM 3472 C C . VAL A 1 431 ? -17.922 -9 6.977 1 98.12 431 VAL A C 1
ATOM 3474 O O . VAL A 1 431 ? -18.5 -9.172 8.062 1 98.12 431 VAL A O 1
ATOM 3477 N N . PHE A 1 432 ? -18.25 -8.141 6.105 1 98.56 432 PHE A N 1
ATOM 3478 C CA . PHE A 1 432 ? -19.484 -7.391 6.363 1 98.56 432 PHE A CA 1
ATOM 3479 C C . PHE A 1 432 ? -20.078 -6.855 5.066 1 98.56 432 PHE A C 1
ATOM 3481 O O . PHE A 1 432 ? -19.359 -6.676 4.078 1 98.56 432 PHE A O 1
ATOM 3488 N N . ARG A 1 433 ? -21.406 -6.699 5.102 1 98.38 433 ARG A N 1
ATOM 3489 C CA . ARG A 1 433 ? -22.219 -6.309 3.957 1 98.38 433 ARG A CA 1
ATOM 3490 C C . ARG A 1 433 ? -21.984 -7.234 2.771 1 98.38 433 ARG A C 1
ATOM 3492 O O . ARG A 1 433 ? -21.766 -6.773 1.649 1 98.38 433 ARG A O 1
ATOM 3499 N N . VAL A 1 434 ? -22.016 -8.5 3.113 1 97.44 434 VAL A N 1
ATOM 3500 C CA . VAL A 1 434 ? -21.766 -9.547 2.125 1 97.44 434 VAL A CA 1
ATOM 3501 C C . VAL A 1 434 ? -23.094 -10.062 1.574 1 97.44 434 VAL A C 1
ATOM 3503 O O . VAL A 1 434 ? -24.016 -10.359 2.336 1 97.44 434 VAL A O 1
ATOM 3506 N N . ASP A 1 435 ? -23.188 -10.109 0.289 1 95.69 435 ASP A N 1
ATOM 3507 C CA . ASP A 1 435 ? -24.328 -10.742 -0.362 1 95.69 435 ASP A CA 1
ATOM 3508 C C . ASP A 1 435 ? -24.297 -12.258 -0.158 1 95.69 435 ASP A C 1
ATOM 3510 O O . ASP A 1 435 ? -23.297 -12.914 -0.453 1 95.69 435 ASP A O 1
ATOM 3514 N N . PRO A 1 436 ? -25.391 -12.797 0.34 1 92.62 436 PRO A N 1
ATOM 3515 C CA . PRO A 1 436 ? -25.359 -14.227 0.669 1 92.62 436 PRO A CA 1
ATOM 3516 C C . PRO A 1 436 ? -25.234 -15.117 -0.566 1 92.62 436 PRO A C 1
ATOM 3518 O O . PRO A 1 436 ? -24.797 -16.266 -0.465 1 92.62 436 PRO A O 1
ATOM 3521 N N . GLU A 1 437 ? -25.641 -14.625 -1.689 1 88.5 437 GLU A N 1
ATOM 3522 C CA . GLU A 1 437 ? -25.625 -15.445 -2.896 1 88.5 437 GLU A CA 1
ATOM 3523 C C . GLU A 1 437 ? -24.281 -15.328 -3.625 1 88.5 437 GLU A C 1
ATOM 3525 O O . GLU A 1 437 ? -23.578 -16.328 -3.822 1 88.5 437 GLU A O 1
ATOM 3530 N N . THR A 1 438 ? -23.891 -14.102 -3.877 1 88.94 438 THR A N 1
ATOM 3531 C CA . THR A 1 438 ? -22.688 -13.883 -4.656 1 88.94 438 THR A CA 1
ATOM 3532 C C . THR A 1 438 ? -21.453 -13.883 -3.756 1 88.94 438 THR A C 1
ATOM 3534 O O . THR A 1 438 ? -20.328 -14.055 -4.23 1 88.94 438 THR A O 1
ATOM 3537 N N . GLN A 1 439 ? -21.703 -13.57 -2.498 1 93.44 439 GLN A N 1
ATOM 3538 C CA . GLN A 1 439 ? -20.672 -13.406 -1.482 1 93.44 439 GLN A CA 1
ATOM 3539 C C . GLN A 1 439 ? -19.797 -12.188 -1.776 1 93.44 439 GLN A C 1
ATOM 3541 O O . GLN A 1 439 ? -18.641 -12.125 -1.337 1 93.44 439 GLN A O 1
ATOM 3546 N N . ASP A 1 440 ? -20.359 -11.266 -2.631 1 95.25 440 ASP A N 1
ATOM 3547 C CA . ASP A 1 440 ? -19.75 -9.953 -2.805 1 95.25 440 ASP A CA 1
ATOM 3548 C C . ASP A 1 440 ? -19.875 -9.109 -1.538 1 95.25 440 ASP A C 1
ATOM 3550 O O . ASP A 1 440 ? -20.906 -9.164 -0.855 1 95.25 440 ASP A O 1
ATOM 3554 N N . GLY A 1 441 ? -18.828 -8.406 -1.229 1 97.5 441 GLY A N 1
ATOM 3555 C CA . GLY A 1 441 ? -18.891 -7.566 -0.047 1 97.5 441 GLY A CA 1
ATOM 3556 C C . GLY A 1 441 ? -17.531 -7.082 0.412 1 97.5 441 GLY A C 1
ATOM 3557 O O . GLY A 1 441 ? -16.578 -7.062 -0.369 1 97.5 441 GLY A O 1
ATOM 3558 N N . TYR A 1 442 ? -17.516 -6.594 1.679 1 98.25 442 TYR A N 1
ATOM 3559 C CA . TYR A 1 442 ? -16.266 -6.141 2.271 1 98.25 442 TYR A CA 1
ATOM 3560 C C . TYR A 1 442 ? -15.57 -7.273 3.014 1 98.25 442 TYR A C 1
ATOM 3562 O O . TYR A 1 442 ? -16.203 -8.016 3.766 1 98.25 442 TYR A O 1
ATOM 3570 N N . TYR A 1 443 ? -14.328 -7.445 2.744 1 97.56 443 TYR A N 1
ATOM 3571 C CA . TYR A 1 443 ? -13.453 -8.391 3.428 1 97.56 443 TYR A CA 1
ATOM 3572 C C . TYR A 1 443 ? -12.289 -7.664 4.098 1 97.56 443 TYR A C 1
ATOM 3574 O O . TYR A 1 443 ? -11.508 -6.98 3.428 1 97.56 443 TYR A O 1
ATOM 3582 N N . LEU A 1 444 ? -12.203 -7.758 5.359 1 98.44 444 LEU A N 1
ATOM 3583 C CA . LEU A 1 444 ? -11.156 -7.129 6.152 1 98.44 444 LEU A CA 1
ATOM 3584 C C . LEU A 1 444 ? -10.188 -8.172 6.703 1 98.44 444 LEU A C 1
ATOM 3586 O O . LEU A 1 444 ? -10.539 -8.922 7.617 1 98.44 444 LEU A O 1
ATOM 3590 N N . SER A 1 445 ? -9.031 -8.211 6.164 1 96.88 445 SER A N 1
ATOM 3591 C CA . SER A 1 445 ? -8.023 -9.156 6.625 1 96.88 445 SER A CA 1
ATOM 3592 C C . SER A 1 445 ? -7.324 -8.648 7.883 1 96.88 445 SER A C 1
ATOM 3594 O O . SER A 1 445 ? -6.965 -7.469 7.969 1 96.88 445 SER A O 1
ATOM 3596 N N . LEU A 1 446 ? -7.145 -9.531 8.852 1 96.88 446 LEU A N 1
ATOM 3597 C CA . LEU A 1 446 ? -6.441 -9.242 10.094 1 96.88 446 LEU A CA 1
ATOM 3598 C C . LEU A 1 446 ? -5.258 -10.188 10.273 1 96.88 446 LEU A C 1
ATOM 3600 O O . LEU A 1 446 ? -5.441 -11.398 10.438 1 96.88 446 LEU A O 1
ATOM 3604 N N . ASP A 1 447 ? -4.105 -9.695 10.18 1 95.44 447 ASP A N 1
ATOM 3605 C CA . ASP A 1 447 ? -2.922 -10.438 10.602 1 95.44 447 ASP A CA 1
ATOM 3606 C C . ASP A 1 447 ? -2.533 -10.086 12.039 1 95.44 447 ASP A C 1
ATOM 3608 O O . ASP A 1 447 ? -1.863 -9.078 12.273 1 95.44 447 ASP A O 1
ATOM 3612 N N . LEU A 1 448 ? -2.869 -10.875 12.984 1 94.62 448 LEU A N 1
ATOM 3613 C CA . LEU A 1 448 ? -2.756 -10.562 14.406 1 94.62 448 LEU A CA 1
ATOM 3614 C C . LEU A 1 448 ? -1.336 -10.812 14.906 1 94.62 448 LEU A C 1
ATOM 3616 O O . LEU A 1 448 ? -1.002 -10.453 16.047 1 94.62 448 LEU A O 1
ATOM 3620 N N . LEU A 1 449 ? -0.521 -11.406 14.078 1 91.75 449 LEU A N 1
ATOM 3621 C CA . LEU A 1 449 ? 0.884 -11.578 14.43 1 91.75 449 LEU A CA 1
ATOM 3622 C C . LEU A 1 449 ? 1.717 -10.398 13.945 1 91.75 449 LEU A C 1
ATOM 3624 O O . LEU A 1 449 ? 2.451 -9.789 14.734 1 91.75 449 LEU A O 1
ATOM 3628 N N . LYS A 1 450 ? 1.536 -9.977 12.734 1 91.5 450 LYS A N 1
ATOM 3629 C CA . LYS A 1 450 ? 2.301 -8.875 12.156 1 91.5 450 LYS A CA 1
ATOM 3630 C C . LYS A 1 450 ? 1.671 -7.531 12.508 1 91.5 450 LYS A C 1
ATOM 3632 O O . LYS A 1 450 ? 2.293 -6.48 12.328 1 91.5 450 LYS A O 1
ATOM 3637 N N . GLY A 1 451 ? 0.449 -7.527 12.953 1 93.44 451 GLY A N 1
ATOM 3638 C CA . GLY A 1 451 ? -0.242 -6.281 13.242 1 93.44 451 GLY A CA 1
ATOM 3639 C C . GLY A 1 451 ? -0.61 -5.5 11.992 1 93.44 451 GLY A C 1
ATOM 3640 O O . GLY A 1 451 ? -0.205 -4.348 11.836 1 93.44 451 GLY A O 1
ATOM 3641 N N . MET A 1 452 ? -1.391 -6.176 11.172 1 95.38 452 MET A N 1
ATOM 3642 C CA . MET A 1 452 ? -1.789 -5.555 9.914 1 95.38 452 MET A CA 1
ATOM 3643 C C . MET A 1 452 ? -3.275 -5.773 9.648 1 95.38 452 MET A C 1
ATOM 3645 O O . MET A 1 452 ? -3.803 -6.859 9.891 1 95.38 452 MET A O 1
ATOM 3649 N N . ALA A 1 453 ? -3.943 -4.746 9.188 1 97.44 453 ALA A N 1
ATOM 3650 C CA . ALA A 1 453 ? -5.324 -4.812 8.719 1 97.44 453 ALA A CA 1
ATOM 3651 C C . ALA A 1 453 ? -5.449 -4.266 7.301 1 97.44 453 ALA A C 1
ATOM 3653 O O . ALA A 1 453 ? -4.812 -3.264 6.961 1 97.44 453 ALA A O 1
ATOM 3654 N N . GLN A 1 454 ? -6.148 -4.949 6.477 1 96.69 454 GLN A N 1
ATOM 3655 C CA . GLN A 1 454 ? -6.418 -4.492 5.117 1 96.69 454 GLN A CA 1
ATOM 3656 C C . GLN A 1 454 ? -7.887 -4.672 4.758 1 96.69 454 GLN A C 1
ATOM 3658 O O . GLN A 1 454 ? -8.406 -5.789 4.789 1 96.69 454 GLN A O 1
ATOM 3663 N N . LEU A 1 455 ? -8.539 -3.576 4.406 1 97.94 455 LEU A N 1
ATOM 3664 C CA . LEU A 1 455 ? -9.93 -3.639 3.971 1 97.94 455 LEU A CA 1
ATOM 3665 C C . LEU A 1 455 ? -10.023 -3.691 2.449 1 97.94 455 LEU A C 1
ATOM 3667 O O . LEU A 1 455 ? -9.391 -2.895 1.757 1 97.94 455 LEU A O 1
ATOM 3671 N N . ARG A 1 456 ? -10.852 -4.625 1.981 1 96.19 456 ARG A N 1
ATOM 3672 C CA . ARG A 1 456 ? -11.008 -4.82 0.543 1 96.19 456 ARG A CA 1
ATOM 3673 C C . ARG A 1 456 ? -12.484 -4.883 0.159 1 96.19 456 ARG A C 1
ATOM 3675 O O . ARG A 1 456 ? -13.312 -5.348 0.943 1 96.19 456 ARG A O 1
ATOM 3682 N N . ALA A 1 457 ? -12.758 -4.348 -1.023 1 95.94 457 ALA A N 1
ATOM 3683 C CA . ALA A 1 457 ? -14.039 -4.594 -1.688 1 95.94 457 ALA A CA 1
ATOM 3684 C C . ALA A 1 457 ? -13.906 -5.68 -2.75 1 95.94 457 ALA A C 1
ATOM 3686 O O . ALA A 1 457 ? -13.125 -5.539 -3.697 1 95.94 457 ALA A O 1
ATOM 3687 N N . TRP A 1 458 ? -14.586 -6.711 -2.521 1 92.94 458 TRP A N 1
ATOM 3688 C CA . TRP A 1 458 ? -14.555 -7.859 -3.42 1 92.94 458 TRP A CA 1
ATOM 3689 C C . TRP A 1 458 ? -15.875 -8 -4.164 1 92.94 458 TRP A C 1
ATOM 3691 O O . TRP A 1 458 ? -16.906 -8.305 -3.559 1 92.94 458 TRP A O 1
ATOM 3701 N N . HIS A 1 459 ? -15.781 -7.766 -5.469 1 90.19 459 HIS A N 1
ATOM 3702 C CA . HIS A 1 459 ? -17.016 -7.699 -6.258 1 90.19 459 HIS A CA 1
ATOM 3703 C C . HIS A 1 459 ? -16.906 -8.57 -7.508 1 90.19 459 HIS A C 1
ATOM 3705 O O . HIS A 1 459 ? -15.812 -8.773 -8.039 1 90.19 459 HIS A O 1
ATOM 3711 N N . THR A 1 460 ? -18.047 -9.133 -7.879 1 90.25 460 THR A N 1
ATOM 3712 C CA . THR A 1 460 ? -18.188 -9.82 -9.156 1 90.25 460 THR A CA 1
ATOM 3713 C C . THR A 1 460 ? -18.625 -8.852 -10.258 1 90.25 460 THR A C 1
ATOM 3715 O O . THR A 1 460 ? -19.672 -8.227 -10.156 1 90.25 460 THR A O 1
ATOM 3718 N N . GLY A 1 461 ? -17.781 -8.719 -11.203 1 86.69 461 GLY A N 1
ATOM 3719 C CA . GLY A 1 461 ? -18.078 -7.812 -12.305 1 86.69 461 GLY A CA 1
ATOM 3720 C C . GLY A 1 461 ? -19.078 -8.375 -13.289 1 86.69 461 GLY A C 1
ATOM 3721 O O . GLY A 1 461 ? -19.797 -9.312 -12.977 1 86.69 461 GLY A O 1
ATOM 3722 N N . GLN A 1 462 ? -19.062 -7.766 -14.484 1 84 462 GLN A N 1
ATOM 3723 C CA . GLN A 1 462 ? -20.016 -8.133 -15.531 1 84 462 GLN A CA 1
ATOM 3724 C C . GLN A 1 462 ? -19.75 -9.539 -16.062 1 84 462 GLN A C 1
ATOM 3726 O O . GLN A 1 462 ? -18.594 -9.93 -16.219 1 84 462 GLN A O 1
ATOM 3731 N N . PRO A 1 463 ? -20.859 -10.195 -16.297 1 79.81 463 PRO A N 1
ATOM 3732 C CA . PRO A 1 463 ? -20.672 -11.516 -16.891 1 79.81 463 PRO A CA 1
ATOM 3733 C C . PRO A 1 463 ? -19.875 -11.477 -18.203 1 79.81 463 PRO A C 1
ATOM 3735 O O . PRO A 1 463 ? -20 -10.516 -18.969 1 79.81 463 PRO A O 1
ATOM 3738 N N . ALA A 1 464 ? -19.078 -12.391 -18.469 1 73.19 464 ALA A N 1
ATOM 3739 C CA . ALA A 1 464 ? -18.328 -12.602 -19.703 1 73.19 464 ALA A CA 1
ATOM 3740 C C . ALA A 1 464 ? -17.203 -11.586 -19.844 1 73.19 464 ALA A C 1
ATOM 3742 O O . ALA A 1 464 ? -16.781 -11.266 -20.969 1 73.19 464 ALA A O 1
ATOM 3743 N N . SER A 1 465 ? -16.859 -11.047 -18.703 1 75.12 465 SER A N 1
ATOM 3744 C CA . SER A 1 465 ? -15.742 -10.109 -18.766 1 75.12 465 SER A CA 1
ATOM 3745 C C . SER A 1 465 ? -14.406 -10.812 -18.562 1 75.12 465 SER A C 1
ATOM 3747 O O . SER A 1 465 ? -13.375 -10.156 -18.422 1 75.12 465 SER A O 1
ATOM 3749 N N . GLY A 1 466 ? -14.555 -12.055 -18.641 1 71.5 466 GLY A N 1
ATOM 3750 C CA . GLY A 1 466 ? -13.328 -12.836 -18.562 1 71.5 466 GLY A CA 1
ATOM 3751 C C . GLY A 1 466 ? -12.547 -12.594 -17.281 1 71.5 466 GLY A C 1
ATOM 3752 O O . GLY A 1 466 ? -13.094 -12.695 -16.188 1 71.5 466 GLY A O 1
ATOM 3753 N N . GLU A 1 467 ? -11.289 -12.172 -17.5 1 71.25 467 GLU A N 1
ATOM 3754 C CA . GLU A 1 467 ? -10.359 -11.992 -16.375 1 71.25 467 GLU A CA 1
ATOM 3755 C C . GLU A 1 467 ? -10.734 -10.773 -15.539 1 71.25 467 GLU A C 1
ATOM 3757 O O . GLU A 1 467 ? -10.32 -10.656 -14.383 1 71.25 467 GLU A O 1
ATOM 3762 N N . LYS A 1 468 ? -11.477 -9.953 -16.047 1 75.69 468 LYS A N 1
ATOM 3763 C CA . LYS A 1 468 ? -11.828 -8.711 -15.359 1 75.69 468 LYS A CA 1
ATOM 3764 C C . LYS A 1 468 ? -13.047 -8.898 -14.469 1 75.69 468 LYS A C 1
ATOM 3766 O O . LYS A 1 468 ? -13.438 -7.984 -13.742 1 75.69 468 LYS A O 1
ATOM 3771 N N . MET A 1 469 ? -13.617 -10.117 -14.484 1 82 469 MET A N 1
ATOM 3772 C CA . MET A 1 469 ? -14.836 -10.352 -13.719 1 82 469 MET A CA 1
ATOM 3773 C C . MET A 1 469 ? -14.57 -10.211 -12.219 1 82 469 MET A C 1
ATOM 3775 O O . MET A 1 469 ? -15.406 -9.68 -11.484 1 82 469 MET A O 1
ATOM 3779 N N . MET A 1 470 ? -13.438 -10.68 -11.789 1 84.31 470 MET A N 1
ATOM 3780 C CA . MET A 1 470 ? -13.117 -10.484 -10.383 1 84.31 470 MET A CA 1
ATOM 3781 C C . MET A 1 470 ? -12.633 -9.055 -10.133 1 84.31 470 MET A C 1
ATOM 3783 O O . MET A 1 470 ? -11.672 -8.602 -10.75 1 84.31 470 MET A O 1
ATOM 3787 N N . GLN A 1 471 ? -13.352 -8.406 -9.367 1 85.12 471 GLN A N 1
ATOM 3788 C CA . GLN A 1 471 ? -12.969 -7.066 -8.945 1 85.12 471 GLN A CA 1
ATOM 3789 C C . GLN A 1 471 ? -12.508 -7.059 -7.488 1 85.12 471 GLN A C 1
ATOM 3791 O O . GLN A 1 471 ? -13.289 -7.383 -6.586 1 85.12 471 GLN A O 1
ATOM 3796 N N . PHE A 1 472 ? -11.344 -6.828 -7.367 1 87.81 472 PHE A N 1
ATOM 3797 C CA . PHE A 1 472 ? -10.672 -6.832 -6.07 1 87.81 472 PHE A CA 1
ATOM 3798 C C . PHE A 1 472 ? -9.969 -5.5 -5.82 1 87.81 472 PHE A C 1
ATOM 3800 O O . PHE A 1 472 ? -8.938 -5.211 -6.43 1 87.81 472 PHE A O 1
ATOM 3807 N N . ARG A 1 473 ? -10.508 -4.723 -4.906 1 90.5 473 ARG A N 1
ATOM 3808 C CA . ARG A 1 473 ? -9.953 -3.4 -4.652 1 90.5 473 ARG A CA 1
ATOM 3809 C C . ARG A 1 473 ? -9.516 -3.258 -3.199 1 90.5 473 ARG A C 1
ATOM 3811 O O . ARG A 1 473 ? -10.32 -3.436 -2.285 1 90.5 473 ARG A O 1
ATOM 3818 N N . THR A 1 474 ? -8.281 -2.98 -3.057 1 91.62 474 THR A N 1
ATOM 3819 C CA . THR A 1 474 ? -7.805 -2.615 -1.727 1 91.62 474 THR A CA 1
ATOM 3820 C C . THR A 1 474 ? -8.211 -1.184 -1.385 1 91.62 474 THR A C 1
ATOM 3822 O O . THR A 1 474 ? -7.867 -0.247 -2.109 1 91.62 474 THR A O 1
ATOM 3825 N N . LEU A 1 475 ? -8.898 -1.019 -0.301 1 94.5 475 LEU A N 1
ATOM 3826 C CA . LEU A 1 475 ? -9.438 0.293 0.039 1 94.5 475 LEU A CA 1
ATOM 3827 C C . LEU A 1 475 ? -8.508 1.036 0.989 1 94.5 475 LEU A C 1
ATOM 3829 O O . LEU A 1 475 ? -8.219 2.219 0.785 1 94.5 475 LEU A O 1
ATOM 3833 N N . GLN A 1 476 ? -8.07 0.429 1.985 1 95.44 476 GLN A N 1
ATOM 3834 C CA . GLN A 1 476 ? -7.176 1.041 2.965 1 95.44 476 GLN A CA 1
ATOM 3835 C C . GLN A 1 476 ? -6.477 -0.019 3.812 1 95.44 476 GLN A C 1
ATOM 3837 O O . GLN A 1 476 ? -7.039 -1.087 4.066 1 95.44 476 GLN A O 1
ATOM 3842 N N . GLY A 1 477 ? -5.301 0.222 4.211 1 95.56 477 GLY A N 1
ATOM 3843 C CA . GLY A 1 477 ? -4.547 -0.621 5.125 1 95.56 477 GLY A CA 1
ATOM 3844 C C . GLY A 1 477 ? -4 0.135 6.32 1 95.56 477 GLY A C 1
ATOM 3845 O O . GLY A 1 477 ? -3.912 1.365 6.297 1 95.56 477 GLY A O 1
ATOM 3846 N N . GLY A 1 478 ? -3.734 -0.59 7.34 1 95.5 478 GLY A N 1
ATOM 3847 C CA . GLY A 1 478 ? -3.145 -0.047 8.555 1 95.5 478 GLY A CA 1
ATOM 3848 C C . GLY A 1 478 ? -2.33 -1.065 9.328 1 95.5 478 GLY A C 1
ATOM 3849 O O . GLY A 1 478 ? -2.438 -2.27 9.086 1 95.5 478 GLY A O 1
ATOM 3850 N N . ASN A 1 479 ? -1.489 -0.542 10.195 1 95.12 479 ASN A N 1
ATOM 3851 C CA . ASN A 1 479 ? -0.588 -1.377 10.984 1 95.12 479 ASN A CA 1
ATOM 3852 C C . ASN A 1 479 ? -0.592 -0.974 12.453 1 95.12 479 ASN A C 1
ATOM 3854 O O . ASN A 1 479 ? -0.869 0.181 12.781 1 95.12 479 ASN A O 1
ATOM 3858 N N . TRP A 1 480 ? -0.277 -1.939 13.32 1 93.75 480 TRP A N 1
ATOM 3859 C CA . TRP A 1 480 ? -0.105 -1.658 14.742 1 93.75 480 TRP A CA 1
ATOM 3860 C C . TRP A 1 480 ? 0.914 -2.607 15.367 1 93.75 480 TRP A C 1
ATOM 3862 O O . TRP A 1 480 ? 1.216 -3.662 14.805 1 93.75 480 TRP A O 1
ATOM 3872 N N . TYR A 1 481 ? 1.501 -2.162 16.438 1 91.44 481 TYR A N 1
ATOM 3873 C CA . TYR A 1 481 ? 2.336 -3.029 17.25 1 91.44 481 TYR A CA 1
ATOM 3874 C C . TYR A 1 481 ? 1.505 -3.742 18.312 1 91.44 481 TYR A C 1
ATOM 3876 O O . TYR A 1 481 ? 0.723 -3.109 19.031 1 91.44 481 TYR A O 1
ATOM 3884 N N . SER A 1 482 ? 1.647 -5.055 18.328 1 88.31 482 SER A N 1
ATOM 3885 C CA . SER A 1 482 ? 0.9 -5.828 19.312 1 88.31 482 SER A CA 1
ATOM 3886 C C . SER A 1 482 ? 1.83 -6.445 20.344 1 88.31 482 SER A C 1
ATOM 3888 O O . SER A 1 482 ? 2.834 -7.07 20 1 88.31 482 SER A O 1
ATOM 3890 N N . ASP A 1 483 ? 1.373 -6.32 21.609 1 86.94 483 ASP A N 1
ATOM 3891 C CA . ASP A 1 483 ? 2.08 -6.992 22.688 1 86.94 483 ASP A CA 1
ATOM 3892 C C . ASP A 1 483 ? 1.484 -8.375 22.969 1 86.94 483 ASP A C 1
ATOM 3894 O O . ASP A 1 483 ? 2.01 -9.125 23.781 1 86.94 483 ASP A O 1
ATOM 3898 N N . THR A 1 484 ? 0.439 -8.703 22.297 1 89.56 484 THR A N 1
ATOM 3899 C CA . THR A 1 484 ? -0.225 -9.992 22.438 1 89.56 484 THR A CA 1
ATOM 3900 C C . THR A 1 484 ? -0.479 -10.617 21.078 1 89.56 484 THR A C 1
ATOM 3902 O O . THR A 1 484 ? -1.63 -10.75 20.641 1 89.56 484 THR A O 1
ATOM 3905 N N . PRO A 1 485 ? 0.573 -11.086 20.469 1 88.06 485 PRO A N 1
ATOM 3906 C CA . PRO A 1 485 ? 0.378 -11.656 19.141 1 88.06 485 PRO A CA 1
ATOM 3907 C C . PRO A 1 485 ? -0.671 -12.766 19.109 1 88.06 485 PRO A C 1
ATOM 3909 O O . PRO A 1 485 ? -0.689 -13.625 20 1 88.06 485 PRO A O 1
ATOM 3912 N N . GLY A 1 486 ? -1.581 -12.633 18.188 1 92.44 486 GLY A N 1
ATOM 3913 C CA . GLY A 1 486 ? -2.637 -13.625 18.031 1 92.44 486 GLY A CA 1
ATOM 3914 C C . GLY A 1 486 ? -3.934 -13.227 18.703 1 92.44 486 GLY A C 1
ATOM 3915 O O . GLY A 1 486 ? -4.973 -13.859 18.484 1 92.44 486 GLY A O 1
ATOM 3916 N N . GLN A 1 487 ? -3.852 -12.211 19.516 1 95.56 487 GLN A N 1
ATOM 3917 C CA . GLN A 1 487 ? -5.039 -11.742 20.219 1 95.56 487 GLN A CA 1
ATOM 3918 C C . GLN A 1 487 ? -5.293 -10.266 19.938 1 95.56 487 GLN A C 1
ATOM 3920 O O . GLN A 1 487 ? -4.348 -9.5 19.719 1 95.56 487 GLN A O 1
ATOM 3925 N N . ALA A 1 488 ? -6.562 -9.906 19.938 1 96.81 488 ALA A N 1
ATOM 3926 C CA . ALA A 1 488 ? -6.914 -8.492 19.766 1 96.81 488 ALA A CA 1
ATOM 3927 C C . ALA A 1 488 ? -8.375 -8.242 20.141 1 96.81 488 ALA A C 1
ATOM 3929 O O . ALA A 1 488 ? -9.211 -9.141 20 1 96.81 488 ALA A O 1
ATOM 3930 N N . GLU A 1 489 ? -8.609 -7.129 20.656 1 97.88 489 GLU A N 1
ATOM 3931 C CA . GLU A 1 489 ? -9.977 -6.617 20.75 1 97.88 489 GLU A CA 1
ATOM 3932 C C . GLU A 1 489 ? -10.312 -5.742 19.547 1 97.88 489 GLU A C 1
ATOM 3934 O O . GLU A 1 489 ? -9.625 -4.75 19.281 1 97.88 489 GLU A O 1
ATOM 3939 N N . ILE A 1 490 ? -11.367 -6.086 18.844 1 98 490 ILE A N 1
ATOM 3940 C CA . ILE A 1 490 ? -11.672 -5.352 17.625 1 98 490 ILE A CA 1
ATOM 3941 C C . ILE A 1 490 ? -13.023 -4.652 17.766 1 98 490 ILE A C 1
ATOM 3943 O O . ILE A 1 490 ? -13.875 -5.09 18.531 1 98 490 ILE A O 1
ATOM 3947 N N . SER A 1 491 ? -13.148 -3.576 17.062 1 98.56 491 SER A N 1
ATOM 3948 C CA . SER A 1 491 ? -14.414 -2.881 16.859 1 98.56 491 SER A CA 1
ATOM 3949 C C . SER A 1 491 ? -14.555 -2.383 15.422 1 98.56 491 SER A C 1
ATOM 3951 O O . SER A 1 491 ? -13.688 -1.667 14.922 1 98.56 491 SER A O 1
ATOM 3953 N N . LEU A 1 492 ? -15.586 -2.834 14.773 1 98.69 492 LEU A N 1
ATOM 3954 C CA . LEU A 1 492 ? -15.914 -2.412 13.414 1 98.69 492 LEU A CA 1
ATOM 3955 C C . LEU A 1 492 ? -17.156 -1.527 13.406 1 98.69 492 LEU A C 1
ATOM 3957 O O . LEU A 1 492 ? -18.203 -1.916 13.922 1 98.69 492 LEU A O 1
ATOM 3961 N N . VAL A 1 493 ? -17.016 -0.363 12.828 1 98.19 493 VAL A N 1
ATOM 3962 C CA . VAL A 1 493 ? -18.156 0.523 12.625 1 98.19 493 VAL A CA 1
ATOM 3963 C C . VAL A 1 493 ? -18.438 0.668 11.133 1 98.19 493 VAL A C 1
ATOM 3965 O O . VAL A 1 493 ? -17.562 1.094 10.367 1 98.19 493 VAL A O 1
ATOM 3968 N N . ALA A 1 494 ? -19.5 0.229 10.758 1 97.06 494 ALA A N 1
ATOM 3969 C CA . ALA A 1 494 ? -20.062 0.53 9.445 1 97.06 494 ALA A CA 1
ATOM 3970 C C . ALA A 1 494 ? -21.297 1.405 9.562 1 97.06 494 ALA A C 1
ATOM 3972 O O . ALA A 1 494 ? -22.391 0.916 9.898 1 97.06 494 ALA A O 1
ATOM 3973 N N . PHE A 1 495 ? -21.156 2.607 9.297 1 95.25 495 PHE A N 1
ATOM 3974 C CA . PHE A 1 495 ? -22.188 3.613 9.484 1 95.25 495 PHE A CA 1
ATOM 3975 C C . PHE A 1 495 ? -22.391 4.418 8.203 1 95.25 495 PHE A C 1
ATOM 3977 O O . PHE A 1 495 ? -21.688 5.395 7.957 1 95.25 495 PHE A O 1
ATOM 3984 N N . GLY A 1 496 ? -23.438 4.039 7.426 1 90.94 496 GLY A N 1
ATOM 3985 C CA . GLY A 1 496 ? -23.531 4.559 6.07 1 90.94 496 GLY A CA 1
ATOM 3986 C C . GLY A 1 496 ? -22.328 4.188 5.211 1 90.94 496 GLY A C 1
ATOM 3987 O O . GLY A 1 496 ? -21.969 3.016 5.129 1 90.94 496 GLY A O 1
ATOM 3988 N N . HIS A 1 497 ? -21.719 5.215 4.688 1 90.81 497 HIS A N 1
ATOM 3989 C CA . HIS A 1 497 ? -20.547 4.945 3.861 1 90.81 497 HIS A CA 1
ATOM 3990 C C . HIS A 1 497 ? -19.266 4.996 4.688 1 90.81 497 HIS A C 1
ATOM 3992 O O . HIS A 1 497 ? -18.188 4.691 4.184 1 90.81 497 HIS A O 1
ATOM 3998 N N . TYR A 1 498 ? -19.422 5.426 5.914 1 93.5 498 TYR A N 1
ATOM 3999 C CA . TYR A 1 498 ? -18.266 5.52 6.801 1 93.5 498 TYR A CA 1
ATOM 4000 C C . TYR A 1 498 ? -17.891 4.145 7.34 1 93.5 498 TYR A C 1
ATOM 4002 O O . TYR A 1 498 ? -18.734 3.402 7.828 1 93.5 498 TYR A O 1
ATOM 4010 N N . LEU A 1 499 ? -16.641 3.752 7.27 1 97.38 499 LEU A N 1
ATOM 4011 C CA . LEU A 1 499 ? -16.094 2.498 7.77 1 97.38 499 LEU A CA 1
ATOM 4012 C C . LEU A 1 499 ? -14.914 2.76 8.695 1 97.38 499 LEU A C 1
ATOM 4014 O O . LEU A 1 499 ? -14.023 3.557 8.375 1 97.38 499 LEU A O 1
ATOM 4018 N N . GLU A 1 500 ? -14.906 2.092 9.852 1 98.5 500 GLU A N 1
ATOM 4019 C CA . GLU A 1 500 ? -13.852 2.285 10.844 1 98.5 500 GLU A CA 1
ATOM 4020 C C . GLU A 1 500 ? -13.5 0.974 11.539 1 98.5 500 GLU A C 1
ATOM 4022 O O . GLU A 1 500 ? -14.391 0.211 11.922 1 98.5 500 GLU A O 1
ATOM 4027 N N . LEU A 1 501 ? -12.234 0.666 11.648 1 98.81 501 LEU A N 1
ATOM 4028 C CA . LEU A 1 501 ? -11.75 -0.465 12.43 1 98.81 501 LEU A CA 1
ATOM 4029 C C . LEU A 1 501 ? -10.859 0.01 13.57 1 98.81 501 LEU A C 1
ATOM 4031 O O . LEU A 1 501 ? -9.898 0.755 13.352 1 98.81 501 LEU A O 1
ATOM 4035 N N . SER A 1 502 ? -11.188 -0.404 14.734 1 98.38 502 SER A N 1
ATOM 4036 C CA . SER A 1 502 ? -10.305 -0.193 15.875 1 98.38 502 SER A CA 1
ATOM 4037 C C . SER A 1 502 ? -9.75 -1.513 16.391 1 98.38 502 SER A C 1
ATOM 4039 O O . SER A 1 502 ? -10.445 -2.527 16.406 1 98.38 502 SER A O 1
ATOM 4041 N N . VAL A 1 503 ? -8.539 -1.522 16.766 1 97.69 503 VAL A N 1
ATOM 4042 C CA . VAL A 1 503 ? -7.863 -2.652 17.391 1 97.69 503 VAL A CA 1
ATOM 4043 C C . VAL A 1 503 ? -7.312 -2.232 18.75 1 97.69 503 VAL A C 1
ATOM 4045 O O . VAL A 1 503 ? -6.512 -1.298 18.844 1 97.69 503 VAL A O 1
ATOM 4048 N N . ASP A 1 504 ? -7.766 -2.906 19.781 1 96.12 504 ASP A N 1
ATOM 4049 C CA . ASP A 1 504 ? -7.379 -2.615 21.156 1 96.12 504 ASP A CA 1
ATOM 4050 C C . ASP A 1 504 ? -7.586 -1.14 21.484 1 96.12 504 ASP A C 1
ATOM 4052 O O . ASP A 1 504 ? -6.699 -0.492 22.047 1 96.12 504 ASP A O 1
ATOM 4056 N N . GLY A 1 505 ? -8.664 -0.651 20.938 1 95.31 505 GLY A N 1
ATOM 4057 C CA . GLY A 1 505 ? -9.102 0.693 21.281 1 95.31 505 GLY A CA 1
ATOM 4058 C C . GLY A 1 505 ? -8.578 1.75 20.328 1 95.31 505 GLY A C 1
ATOM 4059 O O . GLY A 1 505 ? -9.086 2.875 20.312 1 95.31 505 GLY A O 1
ATOM 4060 N N . ARG A 1 506 ? -7.621 1.475 19.562 1 96.12 506 ARG A N 1
ATOM 4061 C CA . ARG A 1 506 ? -7.035 2.432 18.625 1 96.12 506 ARG A CA 1
ATOM 4062 C C . ARG A 1 506 ? -7.637 2.277 17.234 1 96.12 506 ARG A C 1
ATOM 4064 O O . ARG A 1 506 ? -7.719 1.165 16.719 1 96.12 506 ARG A O 1
ATOM 4071 N N . VAL A 1 507 ? -8.016 3.387 16.609 1 98.12 507 VAL A N 1
ATOM 4072 C CA . VAL A 1 507 ? -8.516 3.367 15.242 1 98.12 507 VAL A CA 1
ATOM 4073 C C . VAL A 1 507 ? -7.363 3.082 14.281 1 98.12 507 VAL A C 1
ATOM 4075 O O . VAL A 1 507 ? -6.395 3.844 14.219 1 98.12 507 VAL A O 1
ATOM 4078 N N . VAL A 1 508 ? -7.5 2.025 13.539 1 97.69 508 VAL A N 1
ATOM 4079 C CA . VAL A 1 508 ? -6.453 1.593 12.617 1 97.69 508 VAL A CA 1
ATOM 4080 C C . VAL A 1 508 ? -6.852 1.94 11.188 1 97.69 508 VAL A C 1
ATOM 4082 O O . VAL A 1 508 ? -5.996 2.273 10.359 1 97.69 508 VAL A O 1
ATOM 4085 N N . LEU A 1 509 ? -8.125 1.793 10.938 1 98.12 509 LEU A N 1
ATOM 4086 C CA . LEU A 1 509 ? -8.68 2.176 9.641 1 98.12 509 LEU A CA 1
ATOM 4087 C C . LEU A 1 509 ? -9.82 3.17 9.812 1 98.12 509 LEU A C 1
ATOM 4089 O O . LEU A 1 509 ? -10.609 3.066 10.75 1 98.12 509 LEU A O 1
ATOM 4093 N N . THR A 1 510 ? -9.922 4.098 8.938 1 97.19 510 THR A N 1
ATOM 4094 C CA . THR A 1 510 ? -11 5.07 8.852 1 97.19 510 THR A CA 1
ATOM 4095 C C . THR A 1 510 ? -11.156 5.594 7.43 1 97.19 510 THR A C 1
ATOM 4097 O O . THR A 1 510 ? -10.258 6.254 6.902 1 97.19 510 THR A O 1
ATOM 4100 N N . LEU A 1 511 ? -12.219 5.223 6.836 1 95.12 511 LEU A N 1
ATOM 4101 C CA . LEU A 1 511 ? -12.43 5.527 5.422 1 95.12 511 LEU A CA 1
ATOM 4102 C C . LEU A 1 511 ? -13.914 5.574 5.094 1 95.12 511 LEU A C 1
ATOM 4104 O O . LEU A 1 511 ? -14.758 5.379 5.973 1 95.12 511 LEU A O 1
ATOM 4108 N N . ALA A 1 512 ? -14.164 5.969 3.852 1 92.75 512 ALA A N 1
ATOM 4109 C CA . ALA A 1 512 ? -15.523 5.938 3.312 1 92.75 512 ALA A CA 1
ATOM 4110 C C . ALA A 1 512 ? -15.57 5.184 1.987 1 92.75 512 ALA A C 1
ATOM 4112 O O . ALA A 1 512 ? -14.672 5.32 1.154 1 92.75 512 ALA A O 1
ATOM 4113 N N . ASP A 1 513 ? -16.531 4.316 1.877 1 92.5 513 ASP A N 1
ATOM 4114 C CA . ASP A 1 513 ? -16.734 3.559 0.647 1 92.5 513 ASP A CA 1
ATOM 4115 C C . ASP A 1 513 ? -18.219 3.193 0.472 1 92.5 513 ASP A C 1
ATOM 4117 O O . ASP A 1 513 ? -18.875 2.818 1.437 1 92.5 513 ASP A O 1
ATOM 4121 N N . SER A 1 514 ? -18.719 3.371 -0.761 1 90 514 SER A N 1
ATOM 4122 C CA . SER A 1 514 ? -20.141 3.156 -0.993 1 90 514 SER A CA 1
ATOM 4123 C C . SER A 1 514 ? -20.375 1.941 -1.882 1 90 514 SER A C 1
ATOM 4125 O O . SER A 1 514 ? -21.453 1.79 -2.459 1 90 514 SER A O 1
ATOM 4127 N N . THR A 1 515 ? -19.438 1.071 -2.023 1 92.25 515 THR A N 1
ATOM 4128 C CA . THR A 1 515 ? -19.562 -0.062 -2.936 1 92.25 515 THR A CA 1
ATOM 4129 C C . THR A 1 515 ? -20.672 -1.003 -2.48 1 92.25 515 THR A C 1
ATOM 4131 O O . THR A 1 515 ? -21.469 -1.462 -3.295 1 92.25 515 THR A O 1
ATOM 4134 N N . PHE A 1 516 ? -20.672 -1.32 -1.223 1 95.88 516 PHE A N 1
ATOM 4135 C CA . PHE A 1 516 ? -21.703 -2.188 -0.651 1 95.88 516 PHE A CA 1
ATOM 4136 C C . PHE A 1 516 ? -22.438 -1.482 0.483 1 95.88 516 PHE A C 1
ATOM 4138 O O . PHE A 1 516 ? -21.812 -0.953 1.402 1 95.88 516 PHE A O 1
ATOM 4145 N N . THR A 1 517 ? -23.766 -1.578 0.465 1 93.75 517 THR A N 1
ATOM 4146 C CA . THR A 1 517 ? -24.531 -0.758 1.396 1 93.75 517 THR A CA 1
ATOM 4147 C C . THR A 1 517 ? -25.234 -1.629 2.434 1 93.75 517 THR A C 1
ATOM 4149 O O . THR A 1 517 ? -25.703 -1.127 3.453 1 93.75 517 THR A O 1
ATOM 4152 N N . GLU A 1 518 ? -25.344 -2.918 2.139 1 96.19 518 GLU A N 1
ATOM 4153 C CA . GLU A 1 518 ? -26 -3.826 3.08 1 96.19 518 GLU A CA 1
ATOM 4154 C C . GLU A 1 518 ? -25.547 -5.27 2.85 1 96.19 518 GLU A C 1
ATOM 4156 O O . GLU A 1 518 ? -24.984 -5.59 1.805 1 96.19 518 GLU A O 1
ATOM 4161 N N . GLY A 1 519 ? -25.781 -6.129 3.811 1 97.5 519 GLY A N 1
ATOM 4162 C CA . GLY A 1 519 ? -25.484 -7.551 3.711 1 97.5 519 GLY A CA 1
ATOM 4163 C C . GLY A 1 519 ? -25.172 -8.195 5.051 1 97.5 519 GLY A C 1
ATOM 4164 O O . GLY A 1 519 ? -25.562 -7.672 6.098 1 97.5 519 GLY A O 1
ATOM 4165 N N . LEU A 1 520 ? -24.578 -9.312 4.988 1 97.5 520 LEU A N 1
ATOM 4166 C CA . LEU A 1 520 ? -24.297 -10.109 6.176 1 97.5 520 LEU A CA 1
ATOM 4167 C C . LEU A 1 520 ? -23 -9.656 6.84 1 97.5 520 LEU A C 1
ATOM 4169 O O . LEU A 1 520 ? -22.078 -9.18 6.168 1 97.5 520 LEU A O 1
ATOM 4173 N N . PHE A 1 521 ? -22.984 -9.758 8.164 1 98 521 PHE A N 1
ATOM 4174 C CA . PHE A 1 521 ? -21.797 -9.492 8.969 1 98 521 PHE A CA 1
ATOM 4175 C C . PHE A 1 521 ? -21.25 -10.773 9.586 1 98 521 PHE A C 1
ATOM 4177 O O . PHE A 1 521 ? -22.016 -11.688 9.906 1 98 521 PHE A O 1
ATOM 4184 N N . GLY A 1 522 ? -19.938 -10.852 9.75 1 97.38 522 GLY A N 1
ATOM 4185 C CA . GLY A 1 522 ? -19.344 -12.023 10.383 1 97.38 522 GLY A CA 1
ATOM 4186 C C . GLY A 1 522 ? -17.828 -12 10.383 1 97.38 522 GLY A C 1
ATOM 4187 O O . GLY A 1 522 ? -17.219 -10.938 10.445 1 97.38 522 GLY A O 1
ATOM 4188 N N . VAL A 1 523 ? -17.266 -13.203 10.539 1 96.94 523 VAL A N 1
ATOM 4189 C CA . VAL A 1 523 ? -15.82 -13.406 10.57 1 96.94 523 VAL A CA 1
ATOM 4190 C C . VAL A 1 523 ? -15.43 -14.5 9.586 1 96.94 523 VAL A C 1
ATOM 4192 O O . VAL A 1 523 ? -16.297 -15.234 9.086 1 96.94 523 VAL A O 1
ATOM 4195 N N . TYR A 1 524 ? -14.164 -14.531 9.25 1 95.62 524 TYR A N 1
ATOM 4196 C CA . TYR A 1 524 ? -13.711 -15.648 8.43 1 95.62 524 TYR A CA 1
ATOM 4197 C C . TYR A 1 524 ? -12.383 -16.203 8.938 1 95.62 524 TYR A C 1
ATOM 4199 O O . TYR A 1 524 ? -11.672 -15.523 9.688 1 95.62 524 TYR A O 1
ATOM 4207 N N . LEU A 1 525 ? -12.109 -17.391 8.523 1 93.75 525 LEU A N 1
ATOM 4208 C CA . LEU A 1 525 ? -10.883 -18.109 8.859 1 93.75 525 LEU A CA 1
ATOM 4209 C C . LEU A 1 525 ? -10.281 -18.766 7.625 1 93.75 525 LEU A C 1
ATOM 4211 O O . LEU A 1 525 ? -11.008 -19.141 6.699 1 93.75 525 LEU A O 1
ATOM 4215 N N . GLU A 1 526 ? -9.016 -18.844 7.68 1 92.94 526 GLU A N 1
ATOM 4216 C CA . GLU A 1 526 ? -8.234 -19.656 6.746 1 92.94 526 GLU A CA 1
ATOM 4217 C C . GLU A 1 526 ? -7.289 -20.594 7.484 1 92.94 526 GLU A C 1
ATOM 4219 O O . GLU A 1 526 ? -6.262 -20.156 8.016 1 92.94 526 GLU A O 1
ATOM 4224 N N . SER A 1 527 ? -7.586 -21.812 7.492 1 90.94 527 SER A N 1
ATOM 4225 C CA . SER A 1 527 ? -6.766 -22.844 8.125 1 90.94 527 SER A CA 1
ATOM 4226 C C . SER A 1 527 ? -6.438 -22.484 9.562 1 90.94 527 SER A C 1
ATOM 4228 O O . SER A 1 527 ? -5.273 -22.531 9.969 1 90.94 527 SER A O 1
ATOM 4230 N N . ALA A 1 528 ? -7.434 -22.141 10.328 1 92.56 528 ALA A N 1
ATOM 4231 C CA . ALA A 1 528 ? -7.211 -21.688 11.703 1 92.56 528 ALA A CA 1
ATOM 4232 C C . ALA A 1 528 ? -8.414 -22.016 12.586 1 92.56 528 ALA A C 1
ATOM 4234 O O . ALA A 1 528 ? -9.43 -22.516 12.102 1 92.56 528 ALA A O 1
ATOM 4235 N N . ARG A 1 529 ? -8.109 -21.906 13.859 1 92.62 529 ARG A N 1
ATOM 4236 C CA . ARG A 1 529 ? -9.148 -21.906 14.883 1 92.62 529 ARG A CA 1
ATOM 4237 C C . ARG A 1 529 ? -9.203 -20.562 15.609 1 92.62 529 ARG A C 1
ATOM 4239 O O . ARG A 1 529 ? -8.164 -19.953 15.875 1 92.62 529 ARG A O 1
ATOM 4246 N N . MET A 1 530 ? -10.383 -20.141 15.867 1 93.56 530 MET A N 1
ATOM 4247 C CA . MET A 1 530 ? -10.562 -18.828 16.469 1 93.56 530 MET A CA 1
ATOM 4248 C C . MET A 1 530 ? -11.602 -18.891 17.578 1 93.56 530 MET A C 1
ATOM 4250 O O . MET A 1 530 ? -12.625 -19.562 17.453 1 93.56 530 MET A O 1
ATOM 4254 N N . ARG A 1 531 ? -11.281 -18.25 18.656 1 94.38 531 ARG A N 1
ATOM 4255 C CA . ARG A 1 531 ? -12.258 -18 19.719 1 94.38 531 ARG A CA 1
ATOM 4256 C C . ARG A 1 531 ? -12.648 -16.531 19.766 1 94.38 531 ARG A C 1
ATOM 4258 O O . ARG A 1 531 ? -11.781 -15.648 19.781 1 94.38 531 ARG A O 1
ATOM 4265 N N . LEU A 1 532 ? -13.914 -16.297 19.688 1 94.88 532 LEU A N 1
ATOM 4266 C CA . LEU A 1 532 ? -14.461 -14.961 19.859 1 94.88 532 LEU A CA 1
ATOM 4267 C C . LEU A 1 532 ? -15.141 -14.812 21.219 1 94.88 532 LEU A C 1
ATOM 4269 O O . LEU A 1 532 ? -16.031 -15.602 21.562 1 94.88 532 LEU A O 1
ATOM 4273 N N . TYR A 1 533 ? -14.695 -13.789 21.875 1 94.38 533 TYR A N 1
ATOM 4274 C CA . TYR A 1 533 ? -15.273 -13.5 23.172 1 94.38 533 TYR A CA 1
ATOM 4275 C C . TYR A 1 533 ? -16.047 -12.188 23.141 1 94.38 533 TYR A C 1
ATOM 4277 O O . TYR A 1 533 ? -15.664 -11.25 22.438 1 94.38 533 TYR A O 1
ATOM 4285 N N . ASP A 1 534 ? -17.172 -12.156 23.875 1 93.31 534 ASP A N 1
ATOM 4286 C CA . ASP A 1 534 ? -17.953 -10.945 24.109 1 93.31 534 ASP A CA 1
ATOM 4287 C C . ASP A 1 534 ? -18.391 -10.305 22.781 1 93.31 534 ASP A C 1
ATOM 4289 O O . ASP A 1 534 ? -18.188 -9.109 22.578 1 93.31 534 ASP A O 1
ATOM 4293 N N . VAL A 1 535 ? -18.875 -11.156 21.922 1 95.19 535 VAL A N 1
ATOM 4294 C CA . VAL A 1 535 ? -19.312 -10.648 20.625 1 95.19 535 VAL A CA 1
ATOM 4295 C C . VAL A 1 535 ? -20.562 -9.789 20.812 1 95.19 535 VAL A C 1
ATOM 4297 O O . VAL A 1 535 ? -21.562 -10.234 21.391 1 95.19 535 VAL A O 1
ATOM 4300 N N . ASP A 1 536 ? -20.469 -8.594 20.391 1 95.44 536 ASP A N 1
ATOM 4301 C CA . ASP A 1 536 ? -21.594 -7.66 20.422 1 95.44 536 ASP A CA 1
ATOM 4302 C C . ASP A 1 536 ? -21.828 -7.027 19.062 1 95.44 536 ASP A C 1
ATOM 4304 O O . ASP A 1 536 ? -20.938 -6.359 18.516 1 95.44 536 ASP A O 1
ATOM 4308 N N . LEU A 1 537 ? -22.906 -7.305 18.438 1 96.12 537 LEU A N 1
ATOM 4309 C CA . LEU A 1 537 ? -23.328 -6.727 17.156 1 96.12 537 LEU A CA 1
ATOM 4310 C C . LEU A 1 537 ? -24.609 -5.938 17.312 1 96.12 537 LEU A C 1
ATOM 4312 O O . LEU A 1 537 ? -25.656 -6.504 17.672 1 96.12 537 LEU A O 1
ATOM 4316 N N . ARG A 1 538 ? -24.516 -4.684 17.016 1 96.94 538 ARG A N 1
ATOM 4317 C CA . ARG A 1 538 ? -25.656 -3.805 17.188 1 96.94 538 ARG A CA 1
ATOM 4318 C C . ARG A 1 538 ? -25.969 -3.045 15.906 1 96.94 538 ARG A C 1
ATOM 4320 O O . ARG A 1 538 ? -25.062 -2.459 15.297 1 96.94 538 ARG A O 1
ATOM 4327 N N . LYS A 1 539 ? -27.188 -3.064 15.555 1 96.12 539 LYS A N 1
ATOM 4328 C CA . LYS A 1 539 ? -27.625 -2.234 14.438 1 96.12 539 LYS A CA 1
ATOM 4329 C C . LYS A 1 539 ? -27.547 -0.751 14.789 1 96.12 539 LYS A C 1
ATOM 4331 O O . LYS A 1 539 ? -27.781 -0.37 15.938 1 96.12 539 LYS A O 1
ATOM 4336 N N . MET A 1 540 ? -27.172 0.018 13.812 1 95.12 540 MET A N 1
ATOM 4337 C CA . MET A 1 540 ? -27.156 1.468 13.984 1 95.12 540 MET A CA 1
ATOM 4338 C C . MET A 1 540 ? -28.219 2.127 13.109 1 95.12 540 MET A C 1
ATOM 4340 O O . MET A 1 540 ? -28.422 1.725 11.961 1 95.12 540 MET A O 1
ATOM 4344 N N . ARG A 1 541 ? -28.906 3.066 13.672 1 88.56 541 ARG A N 1
ATOM 4345 C CA . ARG A 1 541 ? -29.906 3.805 12.906 1 88.56 541 ARG A CA 1
ATOM 4346 C C . ARG A 1 541 ? -29.25 4.734 11.898 1 88.56 541 ARG A C 1
ATOM 4348 O O . ARG A 1 541 ? -28.234 5.359 12.188 1 88.56 541 ARG A O 1
ATOM 4355 N N . GLY A 1 542 ? -29.609 4.582 10.656 1 71.75 542 GLY A N 1
ATOM 4356 C CA . GLY A 1 542 ? -28.984 5.348 9.578 1 71.75 542 GLY A CA 1
ATOM 4357 C C . GLY A 1 542 ? -28.938 6.836 9.859 1 71.75 542 GLY A C 1
ATOM 4358 O O . GLY A 1 542 ? -29.75 7.352 10.633 1 71.75 542 GLY A O 1
ATOM 4359 N N . PRO A 1 543 ? -27.844 7.438 9.484 1 60.62 543 PRO A N 1
ATOM 4360 C CA . PRO A 1 543 ? -27.797 8.891 9.664 1 60.62 543 PRO A CA 1
ATOM 4361 C C . PRO A 1 543 ? -28.969 9.609 8.977 1 60.62 543 PRO A C 1
ATOM 4363 O O . PRO A 1 543 ? -29.453 9.156 7.934 1 60.62 543 PRO A O 1
ATOM 4366 N N . GLU A 1 544 ? -29.953 10.195 9.609 1 53.28 544 GLU A N 1
ATOM 4367 C CA . GLU A 1 544 ? -31.094 10.922 9.047 1 53.28 544 GLU A CA 1
ATOM 4368 C C . GLU A 1 544 ? -30.625 12.078 8.164 1 53.28 544 GLU A C 1
ATOM 4370 O O . GLU A 1 544 ? -31.422 12.914 7.746 1 53.28 544 GLU A O 1
ATOM 4375 N N . GLN A 1 545 ? -29.5 12.258 7.785 1 48.12 545 GLN A N 1
ATOM 4376 C CA . GLN A 1 545 ? -29.25 13.562 7.176 1 48.12 545 GLN A CA 1
ATOM 4377 C C . GLN A 1 545 ? -29.781 13.609 5.746 1 48.12 545 GLN A C 1
ATOM 4379 O O . GLN A 1 545 ? -29.484 12.727 4.938 1 48.12 545 GLN A O 1
ATOM 4384 N N . SER A 1 546 ? -30.938 14.375 5.551 1 39 546 SER A N 1
ATOM 4385 C CA . SER A 1 546 ? -31.484 14.734 4.246 1 39 546 SER A CA 1
ATOM 4386 C C . SER A 1 546 ? -30.406 15.273 3.322 1 39 546 SER A C 1
ATOM 4388 O O . SER A 1 546 ? -29.516 16 3.764 1 39 546 SER A O 1
ATOM 4390 N N . ALA A 1 547 ? -30.234 14.867 2.168 1 35.41 547 ALA A N 1
ATOM 4391 C CA . ALA A 1 547 ? -29.438 15.43 1.082 1 35.41 547 ALA A CA 1
ATOM 4392 C C . ALA A 1 547 ? -29.406 16.953 1.163 1 35.41 547 ALA A C 1
ATOM 4394 O O . ALA A 1 547 ? -28.469 17.594 0.65 1 35.41 547 ALA A O 1
ATOM 4395 N N . HIS A 1 548 ? -30.469 17.547 1.492 1 33.78 548 HIS A N 1
ATOM 4396 C CA . HIS A 1 548 ? -30.703 18.969 1.297 1 33.78 548 HIS A CA 1
ATOM 4397 C C . HIS A 1 548 ? -29.875 19.797 2.279 1 33.78 548 HIS A C 1
ATOM 4399 O O . HIS A 1 548 ? -29.922 21.031 2.236 1 33.78 548 HIS A O 1
ATOM 4405 N N . HIS A 1 549 ? -29.484 19.344 3.307 1 34.53 549 HIS A N 1
ATOM 4406 C CA . HIS A 1 549 ? -29.125 20.328 4.328 1 34.53 549 HIS A CA 1
ATOM 4407 C C . HIS A 1 549 ? -27.781 21 4 1 34.53 549 HIS A C 1
ATOM 4409 O O . HIS A 1 549 ? -27.438 22.016 4.598 1 34.53 549 HIS A O 1
ATOM 4415 N N . LEU A 1 550 ? -26.844 20.312 3.535 1 37.47 550 LEU A N 1
ATOM 4416 C CA . LEU A 1 550 ? -25.672 21.188 3.445 1 37.47 550 LEU A CA 1
ATOM 4417 C C . LEU A 1 550 ? -25.844 22.203 2.318 1 37.47 550 LEU A C 1
ATOM 4419 O O . LEU A 1 550 ? -25.469 23.359 2.463 1 37.47 550 LEU A O 1
ATOM 4423 N N . VAL A 1 551 ? -25.906 21.859 1.04 1 31.81 551 VAL A N 1
ATOM 4424 C CA . VAL A 1 551 ? -25.812 22.812 -0.064 1 31.81 551 VAL A CA 1
ATOM 4425 C C . VAL A 1 551 ? -27.172 23.469 -0.293 1 31.81 551 VAL A C 1
ATOM 4427 O O . VAL A 1 551 ? -27.281 24.438 -1.063 1 31.81 551 VAL A O 1
ATOM 4430 N N . THR A 1 552 ? -28.344 22.828 -0.094 1 28.94 552 THR A N 1
ATOM 4431 C CA . THR A 1 552 ? -29.438 23.547 -0.739 1 28.94 552 THR A CA 1
ATOM 4432 C C . THR A 1 552 ? -29.766 24.828 0.021 1 28.94 552 THR A C 1
ATOM 4434 O O . THR A 1 552 ? -30.781 25.469 -0.245 1 28.94 552 THR A O 1
ATOM 4437 N N . GLY A 1 553 ? -29.047 25.219 0.885 1 24.69 553 GLY A N 1
ATOM 4438 C CA . GLY A 1 553 ? -29.406 26.609 1.137 1 24.69 553 GLY A CA 1
ATOM 4439 C C . GLY A 1 553 ? -28.875 27.562 0.072 1 24.69 553 GLY A C 1
ATOM 4440 O O . GLY A 1 553 ? -27.875 27.281 -0.578 1 24.69 553 GLY A O 1
ATOM 4441 N N . MET B 1 1 ? 6.73 46.281 -50.062 1 21.3 1 MET B N 1
ATOM 4442 C CA . MET B 1 1 ? 7.387 45.031 -50.375 1 21.3 1 MET B CA 1
ATOM 4443 C C . MET B 1 1 ? 7.84 44.312 -49.094 1 21.3 1 MET B C 1
ATOM 4445 O O . MET B 1 1 ? 9.016 44.375 -48.75 1 21.3 1 MET B O 1
ATOM 4449 N N . SER B 1 2 ? 7.066 44.375 -48.094 1 19.58 2 SER B N 1
ATOM 4450 C CA . SER B 1 2 ? 7.098 44.281 -46.625 1 19.58 2 SER B CA 1
ATOM 4451 C C . SER B 1 2 ? 7.336 42.844 -46.156 1 19.58 2 SER B C 1
ATOM 4453 O O . SER B 1 2 ? 6.562 41.938 -46.5 1 19.58 2 SER B O 1
ATOM 4455 N N . ARG B 1 3 ? 8.672 42.531 -46.031 1 21.44 3 ARG B N 1
ATOM 4456 C CA . ARG B 1 3 ? 9.422 41.281 -45.875 1 21.44 3 ARG B CA 1
ATOM 4457 C C . ARG B 1 3 ? 8.977 40.531 -44.625 1 21.44 3 ARG B C 1
ATOM 4459 O O . ARG B 1 3 ? 8.961 41.125 -43.531 1 21.44 3 ARG B O 1
ATOM 4466 N N . VAL B 1 4 ? 8.062 39.531 -44.75 1 21.41 4 VAL B N 1
ATOM 4467 C CA . VAL B 1 4 ? 7.348 38.594 -43.906 1 21.41 4 VAL B CA 1
ATOM 4468 C C . VAL B 1 4 ? 8.344 37.781 -43.094 1 21.41 4 VAL B C 1
ATOM 4470 O O . VAL B 1 4 ? 9.133 37 -43.656 1 21.41 4 VAL B O 1
ATOM 4473 N N . THR B 1 5 ? 9.055 38.375 -42.125 1 22.19 5 THR B N 1
ATOM 4474 C CA . THR B 1 5 ? 10.188 37.781 -41.438 1 22.19 5 THR B CA 1
ATOM 4475 C C . THR B 1 5 ? 9.781 36.438 -40.781 1 22.19 5 THR B C 1
ATOM 4477 O O . THR B 1 5 ? 8.844 36.406 -40 1 22.19 5 THR B O 1
ATOM 4480 N N . THR B 1 6 ? 9.852 35.312 -41.531 1 23.69 6 THR B N 1
ATOM 4481 C CA . THR B 1 6 ? 9.547 33.875 -41.312 1 23.69 6 THR B CA 1
ATOM 4482 C C . THR B 1 6 ? 10.297 33.344 -40.094 1 23.69 6 THR B C 1
ATOM 4484 O O . THR B 1 6 ? 11.523 33.375 -40.031 1 23.69 6 THR B O 1
ATOM 4487 N N . GLY B 1 7 ? 9.914 33.781 -38.875 1 22.53 7 GLY B N 1
ATOM 4488 C CA . GLY B 1 7 ? 10.617 33.438 -37.656 1 22.53 7 GLY B CA 1
ATOM 4489 C C . GLY B 1 7 ? 10.859 31.938 -37.531 1 22.53 7 GLY B C 1
ATOM 4490 O O . GLY B 1 7 ? 9.977 31.125 -37.812 1 22.53 7 GLY B O 1
ATOM 4491 N N . LEU B 1 8 ? 12.117 31.469 -37.656 1 23.22 8 LEU B N 1
ATOM 4492 C CA . LEU B 1 8 ? 12.773 30.172 -37.625 1 23.22 8 LEU B CA 1
ATOM 4493 C C . LEU B 1 8 ? 12.375 29.375 -36.406 1 23.22 8 LEU B C 1
ATOM 4495 O O . LEU B 1 8 ? 12.422 29.891 -35.281 1 23.22 8 LEU B O 1
ATOM 4499 N N . ALA B 1 9 ? 11.484 28.344 -36.531 1 24.27 9 ALA B N 1
ATOM 4500 C CA . ALA B 1 9 ? 10.953 27.234 -35.75 1 24.27 9 ALA B CA 1
ATOM 4501 C C . ALA B 1 9 ? 12.07 26.484 -35.031 1 24.27 9 ALA B C 1
ATOM 4503 O O . ALA B 1 9 ? 12.875 25.797 -35.656 1 24.27 9 ALA B O 1
ATOM 4504 N N . GLY B 1 10 ? 12.828 27.172 -34.125 1 22.52 10 GLY B N 1
ATOM 4505 C CA . GLY B 1 10 ? 13.906 26.469 -33.469 1 22.52 10 GLY B CA 1
ATOM 4506 C C . GLY B 1 10 ? 13.477 25.125 -32.875 1 22.52 10 GLY B C 1
ATOM 4507 O O . GLY B 1 10 ? 12.445 25.047 -32.188 1 22.52 10 GLY B O 1
ATOM 4508 N N . ASN B 1 11 ? 13.773 24.016 -33.562 1 23.06 11 ASN B N 1
ATOM 4509 C CA . ASN B 1 11 ? 13.633 22.594 -33.312 1 23.06 11 ASN B CA 1
ATOM 4510 C C . ASN B 1 11 ? 14.188 22.203 -31.938 1 23.06 11 ASN B C 1
ATOM 4512 O O . ASN B 1 11 ? 15.398 22.094 -31.766 1 23.06 11 ASN B O 1
ATOM 4516 N N . ALA B 1 12 ? 13.734 22.734 -30.891 1 24.34 12 ALA B N 1
ATOM 4517 C CA . ALA B 1 12 ? 14.242 22.25 -29.609 1 24.34 12 ALA B CA 1
ATOM 4518 C C . ALA B 1 12 ? 14.18 20.719 -29.547 1 24.34 12 ALA B C 1
ATOM 4520 O O . ALA B 1 12 ? 13.094 20.141 -29.531 1 24.34 12 ALA B O 1
ATOM 4521 N N . SER B 1 13 ? 15.133 20.078 -30.125 1 22.03 13 SER B N 1
ATOM 4522 C CA . SER B 1 13 ? 15.375 18.641 -29.984 1 22.03 13 SER B CA 1
ATOM 4523 C C . SER B 1 13 ? 15.195 18.188 -28.531 1 22.03 13 SER B C 1
ATOM 4525 O O . SER B 1 13 ? 15.883 18.672 -27.641 1 22.03 13 SER B O 1
ATOM 4527 N N . ARG B 1 14 ? 14.086 17.891 -28.125 1 25.61 14 ARG B N 1
ATOM 4528 C CA . ARG B 1 14 ? 13.758 17.203 -26.875 1 25.61 14 ARG B CA 1
ATOM 4529 C C . ARG B 1 14 ? 14.742 16.062 -26.609 1 25.61 14 ARG B C 1
ATOM 4531 O O . ARG B 1 14 ? 14.898 15.164 -27.438 1 25.61 14 ARG B O 1
ATOM 4538 N N . SER B 1 15 ? 15.867 16.5 -25.984 1 23.31 15 SER B N 1
ATOM 4539 C CA . SER B 1 15 ? 16.828 15.5 -25.531 1 23.31 15 SER B CA 1
ATOM 4540 C C . SER B 1 15 ? 16.125 14.266 -24.984 1 23.31 15 SER B C 1
ATOM 4542 O O . SER B 1 15 ? 15.344 14.359 -24.031 1 23.31 15 SER B O 1
ATOM 4544 N N . VAL B 1 16 ? 15.648 13.398 -25.828 1 25.77 16 VAL B N 1
ATOM 4545 C CA . VAL B 1 16 ? 15.508 12.008 -25.422 1 25.77 16 VAL B CA 1
ATOM 4546 C C . VAL B 1 16 ? 16.625 11.633 -24.453 1 25.77 16 VAL B C 1
ATOM 4548 O O . VAL B 1 16 ? 17.797 11.664 -24.812 1 25.77 16 VAL B O 1
ATOM 4551 N N . SER B 1 17 ? 16.469 12.078 -23.25 1 27.84 17 SER B N 1
ATOM 4552 C CA . SER B 1 17 ? 17.469 11.555 -22.328 1 27.84 17 SER B CA 1
ATOM 4553 C C . SER B 1 17 ? 17.938 10.164 -22.734 1 27.84 17 SER B C 1
ATOM 4555 O O . SER B 1 17 ? 17.109 9.258 -22.922 1 27.84 17 SER B O 1
ATOM 4557 N N . ALA B 1 18 ? 18.891 10.055 -23.531 1 26.2 18 ALA B N 1
ATOM 4558 C CA . ALA B 1 18 ? 19.672 8.852 -23.797 1 26.2 18 ALA B CA 1
ATOM 4559 C C . ALA B 1 18 ? 19.703 7.934 -22.578 1 26.2 18 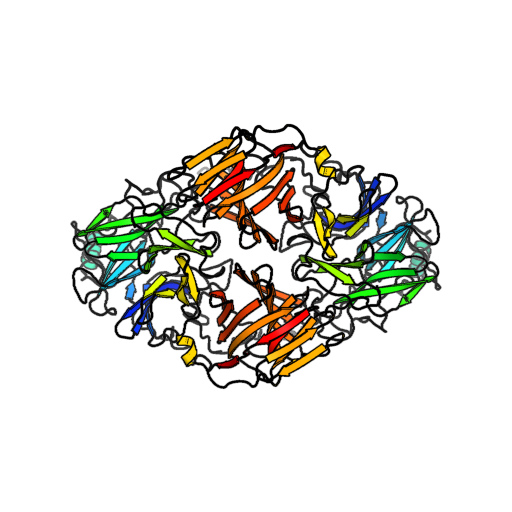ALA B C 1
ATOM 4561 O O . ALA B 1 18 ? 20.219 8.297 -21.531 1 26.2 18 ALA B O 1
ATOM 4562 N N . PHE B 1 19 ? 18.656 7.207 -22.359 1 29.53 19 PHE B N 1
ATOM 4563 C CA . PHE B 1 19 ? 18.891 6.031 -21.531 1 29.53 19 PHE B CA 1
ATOM 4564 C C . PHE B 1 19 ? 20.281 5.461 -21.797 1 29.53 19 PHE B C 1
ATOM 4566 O O . PHE B 1 19 ? 20.578 5.023 -22.906 1 29.53 19 PHE B O 1
ATOM 4573 N N . SER B 1 20 ? 21.281 6.156 -21.359 1 30.22 20 SER B N 1
ATOM 4574 C CA . SER B 1 20 ? 22.625 5.559 -21.406 1 30.22 20 SER B CA 1
ATOM 4575 C C . SER B 1 20 ? 22.547 4.039 -21.328 1 30.22 20 SER B C 1
ATOM 4577 O O . SER B 1 20 ? 21.609 3.488 -20.75 1 30.22 20 SER B O 1
ATOM 4579 N N . GLU B 1 21 ? 23.188 3.271 -22.203 1 33.25 21 GLU B N 1
ATOM 4580 C CA . GLU B 1 21 ? 23.531 1.854 -22.266 1 33.25 21 GLU B CA 1
ATOM 4581 C C . GLU B 1 21 ? 23.812 1.283 -20.875 1 33.25 21 GLU B C 1
ATOM 4583 O O . GLU B 1 21 ? 24.969 1.048 -20.516 1 33.25 21 GLU B O 1
ATOM 4588 N N . THR B 1 22 ? 23.344 1.874 -19.906 1 33.22 22 THR B N 1
ATOM 4589 C CA . THR B 1 22 ? 23.641 1.411 -18.562 1 33.22 22 THR B CA 1
ATOM 4590 C C . THR B 1 22 ? 23.219 -0.044 -18.391 1 33.22 22 THR B C 1
ATOM 4592 O O . THR B 1 22 ? 22.188 -0.463 -18.906 1 33.22 22 THR B O 1
ATOM 4595 N N . SER B 1 23 ? 24.156 -0.898 -17.891 1 34.91 23 SER B N 1
ATOM 4596 C CA . SER B 1 23 ? 24.297 -2.295 -17.484 1 34.91 23 SER B CA 1
ATOM 4597 C C . SER B 1 23 ? 23.062 -2.771 -16.719 1 34.91 23 SER B C 1
ATOM 4599 O O . SER B 1 23 ? 22.891 -2.428 -15.547 1 34.91 23 SER B O 1
ATOM 4601 N N . PHE B 1 24 ? 22.078 -2.939 -17.422 1 40.5 24 PHE B N 1
ATOM 4602 C CA . PHE B 1 24 ? 20.875 -3.465 -16.797 1 40.5 24 PHE B CA 1
ATOM 4603 C C . PHE B 1 24 ? 21.078 -4.91 -16.359 1 40.5 24 PHE B C 1
ATOM 4605 O O . PHE B 1 24 ? 21.484 -5.754 -17.156 1 40.5 24 PHE B O 1
ATOM 4612 N N . ILE B 1 25 ? 21.406 -5.258 -15.25 1 39.03 25 ILE B N 1
ATOM 4613 C CA . ILE B 1 25 ? 21.609 -6.578 -14.664 1 39.03 25 ILE B CA 1
ATOM 4614 C C . ILE B 1 25 ? 20.312 -7.371 -14.719 1 39.03 25 ILE B C 1
ATOM 4616 O O . ILE B 1 25 ? 20.266 -8.523 -14.273 1 39.03 25 ILE B O 1
ATOM 4620 N N . VAL B 1 26 ? 19.219 -6.688 -15.156 1 43.34 26 VAL B N 1
ATOM 4621 C CA . VAL B 1 26 ? 17.984 -7.477 -15.094 1 43.34 26 VAL B CA 1
ATOM 4622 C C . VAL B 1 26 ? 17.578 -7.902 -16.5 1 43.34 26 VAL B C 1
ATOM 4624 O O . VAL B 1 26 ? 17.688 -7.117 -17.453 1 43.34 26 VAL B O 1
ATOM 4627 N N . TYR B 1 27 ? 17.609 -9.25 -16.719 1 41.94 27 TYR B N 1
ATOM 4628 C CA . TYR B 1 27 ? 17.188 -9.805 -18 1 41.94 27 TYR B CA 1
ATOM 4629 C C . TYR B 1 27 ? 15.953 -9.078 -18.516 1 41.94 27 TYR B C 1
ATOM 4631 O O . TYR B 1 27 ? 14.93 -9 -17.828 1 41.94 27 TYR B O 1
ATOM 4639 N N . THR B 1 28 ? 16.266 -8.078 -19.391 1 43.34 28 THR B N 1
ATOM 4640 C CA . THR B 1 28 ? 15.156 -7.484 -20.141 1 43.34 28 THR B CA 1
ATOM 4641 C C . THR B 1 28 ? 15.148 -7.984 -21.578 1 43.34 28 THR B C 1
ATOM 4643 O O . THR B 1 28 ? 16.188 -8.344 -22.125 1 43.34 28 THR B O 1
ATOM 4646 N N . GLU B 1 29 ? 14.133 -8.422 -22.078 1 41.03 29 GLU B N 1
ATOM 4647 C CA . GLU B 1 29 ? 14.195 -8.812 -23.484 1 41.03 29 GLU B CA 1
ATOM 4648 C C . GLU B 1 29 ? 14.961 -7.777 -24.312 1 41.03 29 GLU B C 1
ATOM 4650 O O . GLU B 1 29 ? 15.969 -8.102 -24.938 1 41.03 29 GLU B O 1
ATOM 4655 N N . THR B 1 30 ? 14.477 -6.688 -25.078 1 38.47 30 THR B N 1
ATOM 4656 C CA . THR B 1 30 ? 15.164 -5.695 -25.891 1 38.47 30 THR B CA 1
ATOM 4657 C C . THR B 1 30 ? 14.953 -4.293 -25.328 1 38.47 30 THR B C 1
ATOM 4659 O O . THR B 1 30 ? 13.812 -3.873 -25.109 1 38.47 30 THR B O 1
ATOM 4662 N N . GLU B 1 31 ? 16 -3.736 -24.922 1 42.31 31 GLU B N 1
ATOM 4663 C CA . GLU B 1 31 ? 15.945 -2.309 -24.625 1 42.31 31 GLU B CA 1
ATOM 4664 C C . GLU B 1 31 ? 15.352 -1.527 -25.797 1 42.31 31 GLU B C 1
ATOM 4666 O O . GLU B 1 31 ? 15.766 -1.715 -26.938 1 42.31 31 GLU B O 1
ATOM 4671 N N . GLY B 1 32 ? 14.453 -0.739 -25.609 1 44.28 32 GLY B N 1
ATOM 4672 C CA . GLY B 1 32 ? 13.789 -0.005 -26.688 1 44.28 32 GLY B CA 1
ATOM 4673 C C . GLY B 1 32 ? 12.711 -0.813 -27.375 1 44.28 32 GLY B C 1
ATOM 4674 O O . GLY B 1 32 ? 12 -0.294 -28.234 1 44.28 32 GLY B O 1
ATOM 4675 N N . SER B 1 33 ? 12.93 -2.117 -27.172 1 50.28 33 SER B N 1
ATOM 4676 C CA . SER B 1 33 ? 11.898 -2.918 -27.828 1 50.28 33 SER B CA 1
ATOM 4677 C C . SER B 1 33 ? 10.594 -2.9 -27.047 1 50.28 33 SER B C 1
ATOM 4679 O O . SER B 1 33 ? 10.602 -2.666 -25.828 1 50.28 33 SER B O 1
ATOM 4681 N N . ARG B 1 34 ? 9.695 -3.051 -27.672 1 57.06 34 ARG B N 1
ATOM 4682 C CA . ARG B 1 34 ? 8.32 -3.141 -27.203 1 57.06 34 ARG B CA 1
ATOM 4683 C C . ARG B 1 34 ? 8.047 -4.488 -26.547 1 57.06 34 ARG B C 1
ATOM 4685 O O . ARG B 1 34 ? 6.93 -4.758 -26.109 1 57.06 34 ARG B O 1
ATOM 4692 N N . LYS B 1 35 ? 9.258 -5.336 -26.344 1 62.91 35 LYS B N 1
ATOM 4693 C CA . LYS B 1 35 ? 9.008 -6.672 -25.812 1 62.91 35 LYS B CA 1
ATOM 4694 C C . LYS B 1 35 ? 9.43 -6.773 -24.344 1 62.91 35 LYS B C 1
ATOM 4696 O O . LYS B 1 35 ? 10.305 -6.031 -23.891 1 62.91 35 LYS B O 1
ATOM 4701 N N . ALA B 1 36 ? 8.773 -7.711 -23.672 1 76.81 36 ALA B N 1
ATOM 4702 C CA . ALA B 1 36 ? 9.023 -7.938 -22.25 1 76.81 36 ALA B CA 1
ATOM 4703 C C . ALA B 1 36 ? 9.016 -9.43 -21.922 1 76.81 36 ALA B C 1
ATOM 4705 O O . ALA B 1 36 ? 8.461 -10.234 -22.672 1 76.81 36 ALA B O 1
ATOM 4706 N N . ILE B 1 37 ? 9.75 -9.75 -20.859 1 84.81 37 ILE B N 1
ATOM 4707 C CA . ILE B 1 37 ? 9.742 -11.133 -20.391 1 84.81 37 ILE B CA 1
ATOM 4708 C C . ILE B 1 37 ? 8.406 -11.43 -19.703 1 84.81 37 ILE B C 1
ATOM 4710 O O . ILE B 1 37 ? 7.871 -10.594 -18.984 1 84.81 37 ILE B O 1
ATOM 4714 N N . GLY B 1 38 ? 7.914 -12.586 -20.047 1 89.88 38 GLY B N 1
ATOM 4715 C CA . GLY B 1 38 ? 6.727 -13.078 -19.359 1 89.88 38 GLY B CA 1
ATOM 4716 C C . GLY B 1 38 ? 7.031 -14.172 -18.359 1 89.88 38 GLY B C 1
ATOM 4717 O O . GLY B 1 38 ? 8.031 -14.109 -17.641 1 89.88 38 GLY B O 1
ATOM 4718 N N . ASP B 1 39 ? 6.152 -15.102 -18.328 1 94.25 39 ASP B N 1
ATOM 4719 C CA . ASP B 1 39 ? 6.324 -16.219 -17.406 1 94.25 39 ASP B CA 1
ATOM 4720 C C . ASP B 1 39 ? 7.621 -16.984 -17.703 1 94.25 39 ASP B C 1
ATOM 4722 O O . ASP B 1 39 ? 8.008 -17.125 -18.859 1 94.25 39 ASP B O 1
ATOM 4726 N N . VAL B 1 40 ? 8.188 -17.516 -16.641 1 95.25 40 VAL B N 1
ATOM 4727 C CA . VAL B 1 40 ? 9.477 -18.172 -16.797 1 95.25 40 VAL B CA 1
ATOM 4728 C C . VAL B 1 40 ? 9.391 -19.609 -16.281 1 95.25 40 VAL B C 1
ATOM 4730 O O . VAL B 1 40 ? 8.492 -19.953 -15.508 1 95.25 40 VAL B O 1
ATOM 4733 N N . ASP B 1 41 ? 10.234 -20.438 -16.781 1 97.88 41 ASP B N 1
ATOM 4734 C CA . ASP B 1 41 ? 10.586 -21.75 -16.219 1 97.88 41 ASP B CA 1
ATOM 4735 C C . ASP B 1 41 ? 12.094 -21.984 -16.297 1 97.88 41 ASP B C 1
ATOM 4737 O O . ASP B 1 41 ? 12.727 -21.672 -17.312 1 97.88 41 ASP B O 1
ATOM 4741 N N . VAL B 1 42 ? 12.633 -22.453 -15.211 1 97.62 42 VAL B N 1
ATOM 4742 C CA . VAL B 1 42 ? 14.078 -22.656 -15.172 1 97.62 42 VAL B CA 1
ATOM 4743 C C . VAL B 1 42 ? 14.398 -24.078 -14.75 1 97.62 42 VAL B C 1
ATOM 4745 O O . VAL B 1 42 ? 13.758 -24.625 -13.844 1 97.62 42 VAL B O 1
ATOM 4748 N N . LEU B 1 43 ? 15.32 -24.641 -15.422 1 96.94 43 LEU B N 1
ATOM 4749 C CA . LEU B 1 43 ? 15.844 -25.969 -15.125 1 96.94 43 LEU B CA 1
ATOM 4750 C C . LEU B 1 43 ? 17.359 -25.922 -14.953 1 96.94 43 LEU B C 1
ATOM 4752 O O . LEU B 1 43 ? 18.062 -25.219 -15.688 1 96.94 43 LEU B O 1
ATOM 4756 N N . TYR B 1 44 ? 17.844 -26.625 -13.914 1 97.75 44 TYR B N 1
ATOM 4757 C CA . TYR B 1 44 ? 19.281 -26.766 -13.711 1 97.75 44 TYR B CA 1
ATOM 4758 C C . TYR B 1 44 ? 19.75 -28.156 -14.117 1 97.75 44 TYR B C 1
ATOM 4760 O O . TYR B 1 44 ? 19.25 -29.172 -13.617 1 97.75 44 TYR B O 1
ATOM 4768 N N . HIS B 1 45 ? 20.672 -28.219 -15.062 1 97.06 45 HIS B N 1
ATOM 4769 C CA . HIS B 1 45 ? 21.172 -29.484 -15.578 1 97.06 45 HIS B CA 1
ATOM 4770 C C . HIS B 1 45 ? 22.641 -29.391 -15.977 1 97.06 45 HIS B C 1
ATOM 4772 O O . HIS B 1 45 ? 23 -28.531 -16.781 1 97.06 45 HIS B O 1
ATOM 4778 N N . ASP B 1 46 ? 23.453 -30.25 -15.406 1 95.19 46 ASP B N 1
ATOM 4779 C CA . ASP B 1 46 ? 24.875 -30.375 -15.734 1 95.19 46 ASP B CA 1
ATOM 4780 C C . ASP B 1 46 ? 25.578 -29.031 -15.617 1 95.19 46 ASP B C 1
ATOM 4782 O O . ASP B 1 46 ? 26.281 -28.609 -16.547 1 95.19 46 ASP B O 1
ATOM 4786 N N . GLY B 1 47 ? 25.266 -28.312 -14.586 1 96.19 47 GLY B N 1
ATOM 4787 C CA . GLY B 1 47 ? 25.984 -27.078 -14.281 1 96.19 47 GLY B CA 1
ATOM 4788 C C . GLY B 1 47 ? 25.453 -25.875 -15.031 1 96.19 47 GLY B C 1
ATOM 4789 O O . GLY B 1 47 ? 26 -24.781 -14.93 1 96.19 47 GLY B O 1
ATOM 4790 N N . LEU B 1 48 ? 24.359 -26.125 -15.719 1 97.19 48 LEU B N 1
ATOM 4791 C CA . LEU B 1 48 ? 23.797 -25.062 -16.547 1 97.19 48 LEU B CA 1
ATOM 4792 C C . LEU B 1 48 ? 22.344 -24.781 -16.156 1 97.19 48 LEU B C 1
ATOM 4794 O O . LEU B 1 48 ? 21.562 -25.719 -15.992 1 97.19 48 LEU B O 1
ATOM 4798 N N . TYR B 1 49 ? 22.062 -23.484 -15.984 1 97.44 49 TYR B N 1
ATOM 4799 C CA . TYR B 1 49 ? 20.672 -23.078 -15.867 1 97.44 49 TYR B CA 1
ATOM 4800 C C . TYR B 1 49 ? 20.047 -22.859 -17.25 1 97.44 49 TYR B C 1
ATOM 4802 O O . TYR B 1 49 ? 20.594 -22.141 -18.078 1 97.44 49 TYR B O 1
ATOM 4810 N N . HIS B 1 50 ? 18.969 -23.516 -17.5 1 97.88 50 HIS B N 1
ATOM 4811 C CA . HIS B 1 50 ? 18.172 -23.312 -18.719 1 97.88 50 HIS B CA 1
ATOM 4812 C C . HIS B 1 50 ? 16.906 -22.5 -18.422 1 97.88 50 HIS B C 1
ATOM 4814 O O . HIS B 1 50 ? 16.062 -22.938 -17.641 1 97.88 50 HIS B O 1
ATOM 4820 N N . LEU B 1 51 ? 16.828 -21.359 -19.031 1 96.88 51 LEU B N 1
ATOM 4821 C CA . LEU B 1 51 ? 15.664 -20.5 -18.875 1 96.88 51 LEU B CA 1
ATOM 4822 C C . LEU B 1 51 ? 14.758 -20.594 -20.094 1 96.88 51 LEU B C 1
ATOM 4824 O O . LEU B 1 51 ? 15.18 -20.312 -21.219 1 96.88 51 LEU B O 1
ATOM 4828 N N . PHE B 1 52 ? 13.609 -21.031 -19.938 1 97.56 52 PHE B N 1
ATOM 4829 C CA . PHE B 1 52 ? 12.539 -20.938 -20.922 1 97.56 52 PHE B CA 1
ATOM 4830 C C . PHE B 1 52 ? 11.531 -19.875 -20.516 1 97.56 52 PHE B C 1
ATOM 4832 O O . PHE B 1 52 ? 11.117 -19.797 -19.359 1 97.56 52 PHE B O 1
ATOM 4839 N N . HIS B 1 53 ? 11.172 -19.031 -21.422 1 94.69 53 HIS B N 1
ATOM 4840 C CA . HIS B 1 53 ? 10.273 -17.953 -21 1 94.69 53 HIS B CA 1
ATOM 4841 C C . HIS B 1 53 ? 9.414 -17.469 -22.172 1 94.69 53 HIS B C 1
ATOM 4843 O O . HIS B 1 53 ? 9.773 -17.656 -23.328 1 94.69 53 HIS B O 1
ATOM 4849 N N . LEU B 1 54 ? 8.32 -16.922 -21.797 1 94 54 LEU B N 1
ATOM 4850 C CA . LEU B 1 54 ? 7.453 -16.25 -22.766 1 94 54 LEU B CA 1
ATOM 4851 C C . LEU B 1 54 ? 8 -14.883 -23.141 1 94 54 LEU B C 1
ATOM 4853 O O . LEU B 1 54 ? 8.75 -14.281 -22.375 1 94 54 LEU B O 1
ATOM 4857 N N . VAL B 1 55 ? 7.598 -14.5 -24.312 1 87.5 55 VAL B N 1
ATOM 4858 C CA . VAL B 1 55 ? 7.945 -13.172 -24.797 1 87.5 55 VAL B CA 1
ATOM 4859 C C . VAL B 1 55 ? 6.676 -12.359 -25.031 1 87.5 55 VAL B C 1
ATOM 4861 O O . VAL B 1 55 ? 5.816 -12.758 -25.828 1 87.5 55 VAL B O 1
ATOM 4864 N N . LEU B 1 56 ? 6.609 -11.281 -24.359 1 84 56 LEU B N 1
ATOM 4865 C CA . LEU B 1 56 ? 5.434 -10.422 -24.438 1 84 56 LEU B CA 1
ATOM 4866 C C . LEU B 1 56 ? 5.684 -9.234 -25.359 1 84 56 LEU B C 1
ATOM 4868 O O . LEU B 1 56 ? 6.809 -8.742 -25.453 1 84 56 LEU B O 1
ATOM 4872 N N . PRO B 1 57 ? 4.641 -8.766 -26.141 1 79.44 57 PRO B N 1
ATOM 4873 C CA . PRO B 1 57 ? 3.23 -9.102 -25.953 1 79.44 57 PRO B CA 1
ATOM 4874 C C . PRO B 1 57 ? 2.764 -10.211 -26.891 1 79.44 57 PRO B C 1
ATOM 4876 O O . PRO B 1 57 ? 1.632 -10.688 -26.781 1 79.44 57 PRO B O 1
ATOM 4879 N N . ASN B 1 58 ? 3.459 -10.703 -27.828 1 76.81 58 ASN B N 1
ATOM 4880 C CA . ASN B 1 58 ? 2.959 -11.5 -28.953 1 76.81 58 ASN B CA 1
ATOM 4881 C C . ASN B 1 58 ? 2.717 -12.945 -28.547 1 76.81 58 ASN B C 1
ATOM 4883 O O . ASN B 1 58 ? 1.808 -13.594 -29.062 1 76.81 58 ASN B O 1
ATOM 4887 N N . HIS B 1 59 ? 3.443 -13.602 -27.734 1 89.31 59 HIS B N 1
ATOM 4888 C CA . HIS B 1 59 ? 3.268 -14.977 -27.266 1 89.31 59 HIS B CA 1
ATOM 4889 C C . HIS B 1 59 ? 3.463 -15.969 -28.406 1 89.31 59 HIS B C 1
ATOM 4891 O O . HIS B 1 59 ? 2.793 -17 -28.453 1 89.31 59 HIS B O 1
ATOM 4897 N N . ASP B 1 60 ? 4.309 -15.711 -29.375 1 91.5 60 ASP B N 1
ATOM 4898 C CA . ASP B 1 60 ? 4.434 -16.516 -30.594 1 91.5 60 ASP B CA 1
ATOM 4899 C C . ASP B 1 60 ? 5.418 -17.656 -30.391 1 91.5 60 ASP B C 1
ATOM 4901 O O . ASP B 1 60 ? 5.426 -18.625 -31.156 1 91.5 60 ASP B O 1
ATOM 4905 N N . PHE B 1 61 ? 6.219 -17.5 -29.453 1 94.25 61 PHE B N 1
ATOM 4906 C CA . PHE B 1 61 ? 7.191 -18.562 -29.234 1 94.25 61 PHE B CA 1
ATOM 4907 C C . PHE B 1 61 ? 7.648 -18.578 -27.781 1 94.25 61 PHE B C 1
ATOM 4909 O O . PHE B 1 61 ? 7.422 -17.609 -27.047 1 94.25 61 PHE B O 1
ATOM 4916 N N . ILE B 1 62 ? 8.203 -19.703 -27.375 1 96.88 62 ILE B N 1
ATOM 4917 C CA . ILE B 1 62 ? 8.914 -19.844 -26.109 1 96.88 62 ILE B CA 1
ATOM 4918 C C . ILE B 1 62 ? 10.414 -19.703 -26.328 1 96.88 62 ILE B C 1
ATOM 4920 O O . ILE B 1 62 ? 11.016 -20.469 -27.094 1 96.88 62 ILE B O 1
ATOM 4924 N N . ALA B 1 63 ? 10.953 -18.703 -25.625 1 94.44 63 ALA B N 1
ATOM 4925 C CA . ALA B 1 63 ? 12.383 -18.422 -25.766 1 94.44 63 ALA B CA 1
ATOM 4926 C C . ALA B 1 63 ? 13.211 -19.297 -24.828 1 94.44 63 ALA B C 1
ATOM 4928 O O . ALA B 1 63 ? 12.672 -19.891 -23.891 1 94.44 63 ALA B O 1
ATOM 4929 N N . HIS B 1 64 ? 14.484 -19.453 -25.188 1 95.44 64 HIS B N 1
ATOM 4930 C CA . HIS B 1 64 ? 15.422 -20.25 -24.406 1 95.44 64 HIS B CA 1
ATOM 4931 C C . HIS B 1 64 ? 16.75 -19.516 -24.203 1 95.44 64 HIS B C 1
ATOM 4933 O O . HIS B 1 64 ? 17.312 -19 -25.172 1 95.44 64 HIS B O 1
ATOM 4939 N N . ALA B 1 65 ? 17.109 -19.359 -22.969 1 93.94 65 ALA B N 1
ATOM 4940 C CA . ALA B 1 65 ? 18.406 -18.797 -22.594 1 93.94 65 ALA B CA 1
ATOM 4941 C C . ALA B 1 65 ? 19.125 -19.688 -21.578 1 93.94 65 ALA B C 1
ATOM 4943 O O . ALA B 1 65 ? 18.5 -20.516 -20.922 1 93.94 65 ALA B O 1
ATOM 4944 N N . VAL B 1 66 ? 20.469 -19.578 -21.547 1 94.88 66 VAL B N 1
ATOM 4945 C CA . VAL B 1 66 ? 21.25 -20.406 -20.625 1 94.88 66 VAL B CA 1
ATOM 4946 C C . VAL B 1 66 ? 22.188 -19.516 -19.812 1 94.88 66 VAL B C 1
ATOM 4948 O O . VAL B 1 66 ? 22.531 -18.422 -20.234 1 94.88 66 VAL B O 1
ATOM 4951 N N . SER B 1 67 ? 22.516 -20.016 -18.609 1 94 67 SER B N 1
ATOM 4952 C CA . SER B 1 67 ? 23.406 -19.297 -17.719 1 94 67 SER B CA 1
ATOM 4953 C C . SER B 1 67 ? 24.219 -20.266 -16.859 1 94 67 SER B C 1
ATOM 4955 O O . SER B 1 67 ? 23.719 -21.312 -16.438 1 94 67 SER B O 1
ATOM 4957 N N . THR B 1 68 ? 25.484 -19.891 -16.531 1 94.88 68 THR B N 1
ATOM 4958 C CA . THR B 1 68 ? 26.312 -20.688 -15.633 1 94.88 68 THR B CA 1
ATOM 4959 C C . THR B 1 68 ? 26.234 -20.141 -14.211 1 94.88 68 THR B C 1
ATOM 4961 O O . THR B 1 68 ? 26.656 -20.797 -13.258 1 94.88 68 THR B O 1
ATOM 4964 N N . ASP B 1 69 ? 25.625 -18.922 -14.109 1 93.12 69 ASP B N 1
ATOM 4965 C CA . ASP B 1 69 ? 25.703 -18.281 -12.789 1 93.12 69 ASP B CA 1
ATOM 4966 C C . ASP B 1 69 ? 24.328 -17.75 -12.375 1 93.12 69 ASP B C 1
ATOM 4968 O O . ASP B 1 69 ? 24.203 -17.094 -11.336 1 93.12 69 ASP B O 1
ATOM 4972 N N . ALA B 1 70 ? 23.281 -17.922 -13.172 1 94.06 70 ALA B N 1
ATOM 4973 C CA . ALA B 1 70 ? 21.891 -17.547 -12.891 1 94.06 70 ALA B CA 1
ATOM 4974 C C . ALA B 1 70 ? 21.719 -16.031 -12.969 1 94.06 70 ALA B C 1
ATOM 4976 O O . ALA B 1 70 ? 20.672 -15.5 -12.586 1 94.06 70 ALA B O 1
ATOM 4977 N N . ILE B 1 71 ? 22.672 -15.273 -13.398 1 91.88 71 ILE B N 1
ATOM 4978 C CA . ILE B 1 71 ? 22.609 -13.82 -13.484 1 91.88 71 ILE B CA 1
ATOM 4979 C C . ILE B 1 71 ? 22.812 -13.375 -14.93 1 91.88 71 ILE B C 1
ATOM 4981 O O . ILE B 1 71 ? 21.984 -12.641 -15.477 1 91.88 71 ILE B O 1
ATOM 4985 N N . ASN B 1 72 ? 23.844 -13.906 -15.477 1 88.5 72 ASN B N 1
ATOM 4986 C CA . ASN B 1 72 ? 24.125 -13.609 -16.875 1 88.5 72 ASN B CA 1
ATOM 4987 C C . ASN B 1 72 ? 23.531 -14.672 -17.797 1 88.5 72 ASN B C 1
ATOM 4989 O O . ASN B 1 72 ? 23.859 -15.852 -17.703 1 88.5 72 ASN B O 1
ATOM 4993 N N . TRP B 1 73 ? 22.75 -14.227 -18.703 1 90.38 73 TRP B N 1
ATOM 4994 C CA . TRP B 1 73 ? 22.047 -15.164 -19.562 1 90.38 73 TRP B CA 1
ATOM 4995 C C . TRP B 1 73 ? 22.438 -14.961 -21.031 1 90.38 73 TRP B C 1
ATOM 4997 O O . TRP B 1 73 ? 22.672 -13.828 -21.469 1 90.38 73 TRP B O 1
ATOM 5007 N N . ARG B 1 74 ? 22.5 -16.031 -21.734 1 90 74 ARG B N 1
ATOM 5008 C CA . ARG B 1 74 ? 22.719 -16.016 -23.188 1 90 74 ARG B CA 1
ATOM 5009 C C . ARG B 1 74 ? 21.578 -16.688 -23.922 1 90 74 ARG B C 1
ATOM 5011 O O . ARG B 1 74 ? 21.281 -17.859 -23.672 1 90 74 ARG B O 1
ATOM 5018 N N . ARG B 1 75 ? 21.047 -15.977 -24.828 1 91.31 75 ARG B N 1
ATOM 5019 C CA . ARG B 1 75 ? 19.984 -16.531 -25.656 1 91.31 75 ARG B CA 1
ATOM 5020 C C . ARG B 1 75 ? 20.531 -17.609 -26.594 1 91.31 75 ARG B C 1
ATOM 5022 O O . ARG B 1 75 ? 21.609 -17.438 -27.172 1 91.31 75 ARG B O 1
ATOM 5029 N N . VAL B 1 76 ? 19.719 -18.594 -26.766 1 93.12 76 VAL B N 1
ATOM 5030 C CA . VAL B 1 76 ? 19.969 -19.609 -27.781 1 93.12 76 VAL B CA 1
ATOM 5031 C C . VAL B 1 76 ? 18.734 -19.75 -28.688 1 93.12 76 VAL B C 1
ATOM 5033 O O . VAL B 1 76 ? 17.953 -18.812 -28.812 1 93.12 76 VAL B O 1
ATOM 5036 N N . ASN B 1 77 ? 18.641 -20.891 -29.344 1 92.25 77 ASN B N 1
ATOM 5037 C CA . ASN B 1 77 ? 17.484 -21.047 -30.219 1 92.25 77 ASN B CA 1
ATOM 5038 C C . ASN B 1 77 ? 16.188 -21.062 -29.422 1 92.25 77 ASN B C 1
ATOM 5040 O O . ASN B 1 77 ? 16.141 -21.594 -28.312 1 92.25 77 ASN B O 1
ATOM 5044 N N . ASN B 1 78 ? 15.203 -20.453 -30.047 1 93.94 78 ASN B N 1
ATOM 5045 C CA . ASN B 1 78 ? 13.883 -20.594 -29.438 1 93.94 78 ASN B CA 1
ATOM 5046 C C . ASN B 1 78 ? 13.453 -22.062 -29.328 1 93.94 78 ASN B C 1
ATOM 5048 O O . ASN B 1 78 ? 13.82 -22.875 -30.172 1 93.94 78 ASN B O 1
ATOM 5052 N N . ALA B 1 79 ? 12.711 -22.297 -28.344 1 96.75 79 ALA B N 1
ATOM 5053 C CA . ALA B 1 79 ? 12.391 -23.688 -28.047 1 96.75 79 ALA B CA 1
ATOM 5054 C C . ALA B 1 79 ? 11.148 -24.141 -28.812 1 96.75 79 ALA B C 1
ATOM 5056 O O . ALA B 1 79 ? 11.148 -25.219 -29.422 1 96.75 79 ALA B O 1
ATOM 5057 N N . LEU B 1 80 ? 10.125 -23.438 -28.781 1 97.06 80 LEU B N 1
ATOM 5058 C CA . LEU B 1 80 ? 8.836 -23.828 -29.328 1 97.06 80 LEU B CA 1
ATOM 5059 C C . LEU B 1 80 ? 8.133 -22.656 -30 1 97.06 80 LEU B C 1
ATOM 5061 O O . LEU B 1 80 ? 8.273 -21.516 -29.547 1 97.06 80 LEU B O 1
ATOM 5065 N N . PHE B 1 81 ? 7.324 -22.906 -31.078 1 96.31 81 PHE B N 1
ATOM 5066 C CA . PHE B 1 81 ? 6.57 -21.891 -31.781 1 96.31 81 PHE B CA 1
ATOM 5067 C C . PHE B 1 81 ? 5.086 -22.234 -31.828 1 96.31 81 PHE B C 1
ATOM 5069 O O . PHE B 1 81 ? 4.715 -23.406 -31.688 1 96.31 81 PHE B O 1
ATOM 5076 N N . ILE B 1 82 ? 4.297 -21.266 -32.031 1 95.81 82 ILE B N 1
ATOM 5077 C CA . ILE B 1 82 ? 2.877 -21.516 -32.281 1 95.81 82 ILE B CA 1
ATOM 5078 C C . ILE B 1 82 ? 2.701 -22.391 -33.5 1 95.81 82 ILE B C 1
ATOM 5080 O O . ILE B 1 82 ? 3.535 -22.359 -34.438 1 95.81 82 ILE B O 1
ATOM 5084 N N . GLY B 1 83 ? 1.618 -23.078 -33.5 1 94.44 83 GLY B N 1
ATOM 5085 C CA . GLY B 1 83 ? 1.315 -23.922 -34.656 1 94.44 83 GLY B CA 1
ATOM 5086 C C . GLY B 1 83 ? 0.763 -23.125 -35.844 1 94.44 83 GLY B C 1
ATOM 5087 O O . GLY B 1 83 ? 0.396 -21.953 -35.688 1 94.44 83 GLY B O 1
ATOM 5088 N N . ASP B 1 84 ? 0.75 -23.812 -36.938 1 91.38 84 ASP B N 1
ATOM 5089 C CA . ASP B 1 84 ? 0.149 -23.219 -38.125 1 91.38 84 ASP B CA 1
ATOM 5090 C C . ASP B 1 84 ? -1.363 -23.078 -37.969 1 91.38 84 ASP B C 1
ATOM 5092 O O . ASP B 1 84 ? -1.97 -23.75 -37.125 1 91.38 84 ASP B O 1
ATOM 5096 N N . PRO B 1 85 ? -1.933 -22.234 -38.812 1 90.69 85 PRO B N 1
ATOM 5097 C CA . PRO B 1 85 ? -3.385 -22.062 -38.719 1 90.69 85 PRO B CA 1
ATOM 5098 C C . PRO B 1 85 ? -4.137 -23.391 -38.75 1 90.69 85 PRO B C 1
ATOM 5100 O O . PRO B 1 85 ? -3.855 -24.25 -39.594 1 90.69 85 PRO B O 1
ATOM 5103 N N . GLY B 1 86 ? -5.059 -23.516 -37.844 1 91.12 86 GLY B N 1
ATOM 5104 C CA . GLY B 1 86 ? -5.832 -24.75 -37.75 1 91.12 86 GLY B CA 1
ATOM 5105 C C . GLY B 1 86 ? -5.359 -25.672 -36.656 1 91.12 86 GLY B C 1
ATOM 5106 O O . GLY B 1 86 ? -6.078 -26.594 -36.25 1 91.12 86 GLY B O 1
ATOM 5107 N N . SER B 1 87 ? -4.145 -25.438 -36.188 1 93.94 87 SER B N 1
ATOM 5108 C CA . SER B 1 87 ? -3.637 -26.219 -35.062 1 93.94 87 SER B CA 1
ATOM 5109 C C . SER B 1 87 ? -4.266 -25.766 -33.75 1 93.94 87 SER B C 1
ATOM 5111 O O . SER B 1 87 ? -4.859 -24.688 -33.656 1 93.94 87 SER B O 1
ATOM 5113 N N . TRP B 1 88 ? -4.172 -26.594 -32.656 1 96.81 88 TRP B N 1
ATOM 5114 C CA . TRP B 1 88 ? -4.824 -26.328 -31.375 1 96.81 88 TRP B CA 1
ATOM 5115 C C . TRP B 1 88 ? -4.137 -25.203 -30.641 1 96.81 88 TRP B C 1
ATOM 5117 O O . TRP B 1 88 ? -4.688 -24.641 -29.688 1 96.81 88 TRP B O 1
ATOM 5127 N N . ASP B 1 89 ? -2.961 -24.828 -31.031 1 97.62 89 ASP B N 1
ATOM 5128 C CA . ASP B 1 89 ? -2.158 -23.797 -30.391 1 97.62 89 ASP B CA 1
ATOM 5129 C C . ASP B 1 89 ? -1.719 -22.734 -31.406 1 97.62 89 ASP B C 1
ATOM 5131 O O . ASP B 1 89 ? -0.592 -22.25 -31.344 1 97.62 89 ASP B O 1
ATOM 5135 N N . ASP B 1 90 ? -2.59 -22.359 -32.312 1 95.19 90 ASP B N 1
ATOM 5136 C CA . ASP B 1 90 ? -2.223 -21.5 -33.438 1 95.19 90 ASP B CA 1
ATOM 5137 C C . ASP B 1 90 ? -2.428 -20.031 -33.094 1 95.19 90 ASP B C 1
ATOM 5139 O O . ASP B 1 90 ? -2.139 -19.141 -33.906 1 95.19 90 ASP B O 1
ATOM 5143 N N . LEU B 1 91 ? -2.881 -19.75 -31.891 1 95.25 91 LEU B N 1
ATOM 5144 C CA . LEU B 1 91 ? -3.094 -18.344 -31.516 1 95.25 91 LEU B CA 1
ATOM 5145 C C . LEU B 1 91 ? -1.976 -17.844 -30.609 1 95.25 91 LEU B C 1
ATOM 5147 O O . LEU B 1 91 ? -1.34 -16.828 -30.906 1 95.25 91 LEU B O 1
ATOM 5151 N N . MET B 1 92 ? -1.807 -18.516 -29.469 1 96.06 92 MET B N 1
ATOM 5152 C CA . MET B 1 92 ? -0.809 -18.094 -28.5 1 96.06 92 MET B CA 1
ATOM 5153 C C . MET B 1 92 ? -0.239 -19.281 -27.75 1 96.06 92 MET B C 1
ATOM 5155 O O . MET B 1 92 ? -0.915 -20.297 -27.594 1 96.06 92 MET B O 1
ATOM 5159 N N . LEU B 1 93 ? 0.973 -19.141 -27.328 1 97 93 LEU B N 1
ATOM 5160 C CA . LEU B 1 93 ? 1.575 -20.016 -26.312 1 97 93 LEU B CA 1
ATOM 5161 C C . LEU B 1 93 ? 1.661 -19.297 -24.969 1 97 93 LEU B C 1
ATOM 5163 O O . LEU B 1 93 ? 1.977 -18.094 -24.922 1 97 93 LEU B O 1
ATOM 5167 N N . TRP B 1 94 ? 1.327 -20 -23.984 1 97.44 94 TRP B N 1
ATOM 5168 C CA . TRP B 1 94 ? 1.427 -19.469 -22.625 1 97.44 94 TRP B CA 1
ATOM 5169 C C . TRP B 1 94 ? 2.387 -20.297 -21.781 1 97.44 94 TRP B C 1
ATOM 5171 O O . TRP B 1 94 ? 3.256 -20.984 -22.312 1 97.44 94 TRP B O 1
ATOM 5181 N N . THR B 1 95 ? 2.35 -20.219 -20.5 1 97.25 95 THR B N 1
ATOM 5182 C CA . THR B 1 95 ? 3.338 -20.703 -19.547 1 97.25 95 THR B CA 1
ATOM 5183 C C . THR B 1 95 ? 3.65 -22.188 -19.812 1 97.25 95 THR B C 1
ATOM 5185 O O . THR B 1 95 ? 2.764 -22.953 -20.172 1 97.25 95 THR B O 1
ATOM 5188 N N . MET B 1 96 ? 4.914 -22.562 -19.562 1 98.19 96 MET B N 1
ATOM 5189 C CA . MET B 1 96 ? 5.383 -23.922 -19.781 1 98.19 96 MET B CA 1
ATOM 5190 C C . MET B 1 96 ? 6.098 -24.453 -18.531 1 98.19 96 MET B C 1
ATOM 5192 O O . MET B 1 96 ? 6.383 -23.688 -17.609 1 98.19 96 MET B O 1
ATOM 5196 N N . ALA B 1 97 ? 6.293 -25.734 -18.547 1 98 97 ALA B N 1
ATOM 5197 C CA . ALA B 1 97 ? 7.105 -26.406 -17.547 1 98 97 ALA B CA 1
ATOM 5198 C C . ALA B 1 97 ? 7.973 -27.5 -18.172 1 98 97 ALA B C 1
ATOM 5200 O O . ALA B 1 97 ? 7.469 -28.359 -18.891 1 98 97 ALA B O 1
ATOM 5201 N N . VAL B 1 98 ? 9.242 -27.422 -17.906 1 98.31 98 VAL B N 1
ATOM 5202 C CA . VAL B 1 98 ? 10.188 -28.391 -18.438 1 98.31 98 VAL B CA 1
ATOM 5203 C C . VAL B 1 98 ? 10.664 -29.312 -17.312 1 98.31 98 VAL B C 1
ATOM 5205 O O . VAL B 1 98 ? 11.023 -28.859 -16.234 1 98.31 98 VAL B O 1
ATOM 5208 N N . SER B 1 99 ? 10.664 -30.641 -17.609 1 97.19 99 SER B N 1
ATOM 5209 C CA . SER B 1 99 ? 11.109 -31.625 -16.625 1 97.19 99 SER B CA 1
ATOM 5210 C C . SER B 1 99 ? 11.695 -32.875 -17.312 1 97.19 99 SER B C 1
ATOM 5212 O O . SER B 1 99 ? 11.469 -33.062 -18.516 1 97.19 99 SER B O 1
ATOM 5214 N N . PRO B 1 100 ? 12.438 -33.625 -16.547 1 96.5 100 PRO B N 1
ATOM 5215 C CA . PRO B 1 100 ? 12.883 -34.906 -17.125 1 96.5 100 PRO B CA 1
ATOM 5216 C C . PRO B 1 100 ? 11.727 -35.875 -17.344 1 96.5 100 PRO B C 1
ATOM 5218 O O . PRO B 1 100 ? 10.734 -35.844 -16.609 1 96.5 100 PRO B O 1
ATOM 5221 N N . ASN B 1 101 ? 11.883 -36.688 -18.359 1 97.06 101 ASN B N 1
ATOM 5222 C CA . ASN B 1 101 ? 10.938 -37.781 -18.594 1 97.06 101 ASN B CA 1
ATOM 5223 C C . ASN B 1 101 ? 11.227 -38.969 -17.672 1 97.06 101 ASN B C 1
ATOM 5225 O O . ASN B 1 101 ? 12.25 -39.625 -17.828 1 97.06 101 ASN B O 1
ATOM 5229 N N . PRO B 1 102 ? 10.328 -39.219 -16.781 1 96.06 102 PRO B N 1
ATOM 5230 C CA . PRO B 1 102 ? 10.617 -40.312 -15.852 1 96.06 102 PRO B CA 1
ATOM 5231 C C . PRO B 1 102 ? 10.578 -41.688 -16.531 1 96.06 102 PRO B C 1
ATOM 5233 O O . PRO B 1 102 ? 11.109 -42.656 -15.984 1 96.06 102 PRO B O 1
ATOM 5236 N N . HIS B 1 103 ? 10.047 -41.781 -17.688 1 95.19 103 HIS B N 1
ATOM 5237 C CA . HIS B 1 103 ? 9.859 -43.062 -18.359 1 95.19 103 HIS B CA 1
ATOM 5238 C C . HIS B 1 103 ? 10.969 -43.312 -19.375 1 95.19 103 HIS B C 1
ATOM 5240 O O . HIS B 1 103 ? 11.133 -44.438 -19.844 1 95.19 103 HIS B O 1
ATOM 5246 N N . GLN B 1 104 ? 11.672 -42.281 -19.734 1 94.75 104 GLN B N 1
ATOM 5247 C CA . GLN B 1 104 ? 12.766 -42.375 -20.703 1 94.75 104 GLN B CA 1
ATOM 5248 C C . GLN B 1 104 ? 13.961 -41.531 -20.25 1 94.75 104 GLN B C 1
ATOM 5250 O O . GLN B 1 104 ? 14.102 -40.375 -20.656 1 94.75 104 GLN B O 1
ATOM 5255 N N . PRO B 1 105 ? 14.891 -42.188 -19.562 1 92.44 105 PRO B N 1
ATOM 5256 C CA . PRO B 1 105 ? 16.047 -41.438 -19.062 1 92.44 105 PRO B CA 1
ATOM 5257 C C . PRO B 1 105 ? 16.781 -40.688 -20.156 1 92.44 105 PRO B C 1
ATOM 5259 O O . PRO B 1 105 ? 16.969 -41.219 -21.25 1 92.44 105 PRO B O 1
ATOM 5262 N N . GLY B 1 106 ? 17.031 -39.438 -19.875 1 93.5 106 GLY B N 1
ATOM 5263 C CA . GLY B 1 106 ? 17.75 -38.594 -20.812 1 93.5 106 GLY B CA 1
ATOM 5264 C C . GLY B 1 106 ? 16.844 -37.719 -21.641 1 93.5 106 GLY B C 1
ATOM 5265 O O . GLY B 1 106 ? 17.312 -36.75 -22.266 1 93.5 106 GLY B O 1
ATOM 5266 N N . GLN B 1 107 ? 15.617 -38.125 -21.688 1 96.94 107 GLN B N 1
ATOM 5267 C CA . GLN B 1 107 ? 14.664 -37.312 -22.438 1 96.94 107 GLN B CA 1
ATOM 5268 C C . GLN B 1 107 ? 14.008 -36.25 -21.547 1 96.94 107 GLN B C 1
ATOM 5270 O O . GLN B 1 107 ? 13.852 -36.469 -20.344 1 96.94 107 GLN B O 1
ATOM 5275 N N . TRP B 1 108 ? 13.648 -35.156 -22.203 1 98 108 TRP B N 1
ATOM 5276 C CA . TRP B 1 108 ? 13.008 -34.062 -21.516 1 98 108 TRP B CA 1
ATOM 5277 C C . TRP B 1 108 ? 11.602 -33.812 -22.047 1 98 108 TRP B C 1
ATOM 5279 O O . TRP B 1 108 ? 11.336 -34.062 -23.234 1 98 108 TRP B O 1
ATOM 5289 N N . ARG B 1 109 ? 10.773 -33.375 -21.203 1 98.44 109 ARG B N 1
ATOM 5290 C CA . ARG B 1 109 ? 9.406 -33.031 -21.547 1 98.44 109 ARG B CA 1
ATOM 5291 C C . ARG B 1 109 ? 9.117 -31.562 -21.25 1 98.44 109 ARG B C 1
ATOM 5293 O O . ARG B 1 109 ? 9.562 -31.031 -20.234 1 98.44 109 ARG B O 1
ATOM 5300 N N . MET B 1 110 ? 8.477 -30.922 -22.203 1 98.62 110 MET B N 1
ATOM 5301 C CA . MET B 1 110 ? 7.922 -29.578 -22.016 1 98.62 110 MET B CA 1
ATOM 5302 C C . MET B 1 110 ? 6.398 -29.609 -22.109 1 98.62 110 MET B C 1
ATOM 5304 O O . MET B 1 110 ? 5.848 -29.719 -23.203 1 98.62 110 MET B O 1
ATOM 5308 N N . PHE B 1 111 ? 5.758 -29.562 -20.984 1 98.81 111 PHE B N 1
ATOM 5309 C CA . PHE B 1 111 ? 4.328 -29.266 -21.016 1 98.81 111 PHE B CA 1
ATOM 5310 C C . PHE B 1 111 ? 4.086 -27.766 -21.203 1 98.81 111 PHE B C 1
ATOM 5312 O O . PHE B 1 111 ? 4.766 -26.953 -20.578 1 98.81 111 PHE B O 1
ATOM 5319 N N . TYR B 1 112 ? 3.227 -27.391 -22.078 1 98.62 112 TYR B N 1
ATOM 5320 C CA . TYR B 1 112 ? 3.01 -25.969 -22.344 1 98.62 112 TYR B CA 1
ATOM 5321 C C . TYR B 1 112 ? 1.531 -25.672 -22.578 1 98.62 112 TYR B C 1
ATOM 5323 O O . TYR B 1 112 ? 0.753 -26.578 -22.891 1 98.62 112 TYR B O 1
ATOM 5331 N N . THR B 1 113 ? 1.137 -24.406 -22.375 1 98.75 113 THR B N 1
ATOM 5332 C CA . THR B 1 113 ? -0.236 -23.969 -22.609 1 98.75 113 THR B CA 1
ATOM 5333 C C . THR B 1 113 ? -0.404 -23.422 -24.016 1 98.75 113 THR B C 1
ATOM 5335 O O . THR B 1 113 ? 0.418 -22.625 -24.469 1 98.75 113 THR B O 1
ATOM 5338 N N . GLY B 1 114 ? -1.477 -23.844 -24.672 1 98.12 114 GLY B N 1
ATOM 5339 C CA . GLY B 1 114 ? -1.812 -23.328 -25.984 1 98.12 114 GLY B CA 1
ATOM 5340 C C . GLY B 1 114 ? -3.24 -22.828 -26.094 1 98.12 114 GLY B C 1
ATOM 5341 O O . GLY B 1 114 ? -4.117 -23.281 -25.344 1 98.12 114 GLY B O 1
ATOM 5342 N N . LEU B 1 115 ? -3.379 -21.891 -26.984 1 97.12 115 LEU B N 1
ATOM 5343 C CA . LEU B 1 115 ? -4.691 -21.344 -27.312 1 97.12 115 LEU B CA 1
ATOM 5344 C C . LEU B 1 115 ? -4.941 -21.391 -28.812 1 97.12 115 LEU B C 1
ATOM 5346 O O . LEU B 1 115 ? -4.016 -21.203 -29.609 1 97.12 115 LEU B O 1
ATOM 5350 N N . SER B 1 116 ? -6.207 -21.578 -29.125 1 95.56 116 SER B N 1
ATOM 5351 C CA . SER B 1 116 ? -6.57 -21.719 -30.531 1 95.56 116 SER B CA 1
ATOM 5352 C C . SER B 1 116 ? -7.402 -20.547 -31 1 95.56 116 SER B C 1
ATOM 5354 O O . SER B 1 116 ? -8.211 -20 -30.25 1 95.56 116 SER B O 1
ATOM 5356 N N . ARG B 1 117 ? -7.25 -20.219 -32.25 1 93.06 117 ARG B N 1
ATOM 5357 C CA . ARG B 1 117 ? -8.086 -19.219 -32.906 1 93.06 117 ARG B CA 1
ATOM 5358 C C . ARG B 1 117 ? -9.539 -19.688 -32.969 1 93.06 117 ARG B C 1
ATOM 5360 O O . ARG B 1 117 ? -10.461 -18.859 -32.969 1 93.06 117 ARG B O 1
ATOM 5367 N N . ARG B 1 118 ? -9.703 -20.953 -33.031 1 92 118 ARG B N 1
ATOM 5368 C CA . ARG B 1 118 ? -11.039 -21.531 -33.156 1 92 118 ARG B CA 1
ATOM 5369 C C . ARG B 1 118 ? -11.977 -20.984 -32.062 1 92 118 ARG B C 1
ATOM 5371 O O . ARG B 1 118 ? -13.133 -20.672 -32.375 1 92 118 ARG B O 1
ATOM 5378 N N . GLU B 1 119 ? -11.5 -20.922 -30.922 1 92.5 119 GLU B N 1
ATOM 5379 C CA . GLU B 1 119 ? -12.312 -20.422 -29.812 1 92.5 119 GLU B CA 1
ATOM 5380 C C . GLU B 1 119 ? -11.891 -19.016 -29.406 1 92.5 119 GLU B C 1
ATOM 5382 O O . GLU B 1 119 ? -12.188 -18.578 -28.297 1 92.5 119 GLU B O 1
ATOM 5387 N N . GLN B 1 120 ? -11.117 -18.344 -30.234 1 91.31 120 GLN B N 1
ATOM 5388 C CA . GLN B 1 120 ? -10.648 -16.984 -29.984 1 91.31 120 GLN B CA 1
ATOM 5389 C C . GLN B 1 120 ? -9.859 -16.906 -28.688 1 91.31 120 GLN B C 1
ATOM 5391 O O . GLN B 1 120 ? -9.945 -15.906 -27.969 1 91.31 120 GLN B O 1
ATOM 5396 N N . GLY B 1 121 ? -9.281 -18.016 -28.312 1 92.75 121 GLY B N 1
ATOM 5397 C CA . GLY B 1 121 ? -8.422 -18.047 -27.141 1 92.75 121 GLY B CA 1
ATOM 5398 C C . GLY B 1 121 ? -9.18 -18.234 -25.844 1 92.75 121 GLY B C 1
ATOM 5399 O O . GLY B 1 121 ? -8.609 -18.094 -24.75 1 92.75 121 GLY B O 1
ATOM 5400 N N . ASN B 1 122 ? -10.43 -18.594 -25.859 1 94.19 122 ASN B N 1
ATOM 5401 C CA . ASN B 1 122 ? -11.266 -18.641 -24.672 1 94.19 122 ASN B CA 1
ATOM 5402 C C . ASN B 1 122 ? -11.156 -20 -23.969 1 94.19 122 ASN B C 1
ATOM 5404 O O . ASN B 1 122 ? -11.641 -20.156 -22.844 1 94.19 122 ASN B O 1
ATOM 5408 N N . ILE B 1 123 ? -10.555 -20.953 -24.625 1 96.38 123 ILE B N 1
ATOM 5409 C CA . ILE B 1 123 ? -10.305 -22.25 -24.031 1 96.38 123 ILE B CA 1
ATOM 5410 C C . ILE B 1 123 ? -8.805 -22.516 -23.969 1 96.38 123 ILE B C 1
ATOM 5412 O O . ILE B 1 123 ? -8.125 -22.516 -25 1 96.38 123 ILE B O 1
ATOM 5416 N N . GLN B 1 124 ? -8.32 -22.734 -22.828 1 97.75 124 GLN B N 1
ATOM 5417 C CA . GLN B 1 124 ? -6.914 -23.047 -22.609 1 97.75 124 GLN B CA 1
ATOM 5418 C C . GLN B 1 124 ? -6.684 -24.547 -22.562 1 97.75 124 GLN B C 1
ATOM 5420 O O . GLN B 1 124 ? -7.496 -25.297 -22.016 1 97.75 124 GLN B O 1
ATOM 5425 N N . ARG B 1 125 ? -5.578 -24.984 -23.203 1 98.5 125 ARG B N 1
ATOM 5426 C CA . ARG B 1 125 ? -5.238 -26.391 -23.266 1 98.5 125 ARG B CA 1
ATOM 5427 C C . ARG B 1 125 ? -3.754 -26.609 -22.984 1 98.5 125 ARG B C 1
ATOM 5429 O O . ARG B 1 125 ? -2.957 -25.672 -23.062 1 98.5 125 ARG B O 1
ATOM 5436 N N . ILE B 1 126 ? -3.422 -27.859 -22.641 1 98.75 126 ILE B N 1
ATOM 5437 C CA . ILE B 1 126 ? -2.033 -28.188 -22.344 1 98.75 126 ILE B CA 1
ATOM 5438 C C . ILE B 1 126 ? -1.513 -29.203 -23.359 1 98.75 126 ILE B C 1
ATOM 5440 O O . ILE B 1 126 ? -2.168 -30.203 -23.625 1 98.75 126 ILE B O 1
ATOM 5444 N N . GLY B 1 127 ? -0.38 -28.875 -23.969 1 98.44 127 GLY B N 1
ATOM 5445 C CA . GLY B 1 127 ? 0.308 -29.781 -24.875 1 98.44 127 GLY B CA 1
ATOM 5446 C C . GLY B 1 127 ? 1.618 -30.312 -24.328 1 98.44 127 GLY B C 1
ATOM 5447 O O . GLY B 1 127 ? 1.958 -30.047 -23.172 1 98.44 127 GLY B O 1
ATOM 5448 N N . LEU B 1 128 ? 2.283 -31.109 -25.172 1 98.44 128 LEU B N 1
ATOM 5449 C CA . LEU B 1 128 ? 3.549 -31.719 -24.797 1 98.44 128 LEU B CA 1
ATOM 5450 C C . LEU B 1 128 ? 4.551 -31.656 -25.953 1 98.44 128 LEU B C 1
ATOM 5452 O O . LEU B 1 128 ? 4.195 -31.891 -27.109 1 98.44 128 LEU B O 1
ATOM 5456 N N . ALA B 1 129 ? 5.691 -31.203 -25.672 1 98.44 129 ALA B N 1
ATOM 5457 C CA . ALA B 1 129 ? 6.848 -31.328 -26.547 1 98.44 129 ALA B CA 1
ATOM 5458 C C . ALA B 1 129 ? 7.977 -32.094 -25.875 1 98.44 129 ALA B C 1
ATOM 5460 O O . ALA B 1 129 ? 8.086 -32.125 -24.656 1 98.44 129 ALA B O 1
ATOM 5461 N N . VAL B 1 130 ? 8.836 -32.719 -26.688 1 97.94 130 VAL B N 1
ATOM 5462 C CA . VAL B 1 130 ? 9.898 -33.531 -26.141 1 97.94 130 VAL B CA 1
ATOM 5463 C C . VAL B 1 130 ? 11.242 -33.156 -26.75 1 97.94 130 VAL B C 1
ATOM 5465 O O . VAL B 1 130 ? 11.281 -32.625 -27.875 1 97.94 130 VAL B O 1
ATOM 5468 N N . SER B 1 131 ? 12.242 -33.344 -26.016 1 98.06 131 SER B N 1
ATOM 5469 C CA . SER B 1 131 ? 13.609 -33.094 -26.438 1 98.06 131 SER B CA 1
ATOM 5470 C C . SER B 1 131 ? 14.586 -34.094 -25.859 1 98.06 131 SER B C 1
ATOM 5472 O O . SER B 1 131 ? 14.367 -34.625 -24.75 1 98.06 131 SER B O 1
ATOM 5474 N N . GLU B 1 132 ? 15.711 -34.344 -26.625 1 97 132 GLU B N 1
ATOM 5475 C CA . GLU B 1 132 ? 16.75 -35.219 -26.125 1 97 132 GLU B CA 1
ATOM 5476 C C . GLU B 1 132 ? 17.922 -34.438 -25.562 1 97 132 GLU B C 1
ATOM 5478 O O . GLU B 1 132 ? 18.844 -35.031 -24.969 1 97 132 GLU B O 1
ATOM 5483 N N . ASP B 1 133 ? 17.922 -33.125 -25.719 1 96.56 133 ASP B N 1
ATOM 5484 C CA . ASP B 1 133 ? 19.109 -32.375 -25.359 1 96.56 133 ASP B CA 1
ATOM 5485 C C . ASP B 1 133 ? 18.75 -31.016 -24.797 1 96.56 133 ASP B C 1
ATOM 5487 O O . ASP B 1 133 ? 19.625 -30.188 -24.547 1 96.56 133 ASP B O 1
ATOM 5491 N N . LEU B 1 134 ? 17.469 -30.656 -24.625 1 96.88 134 LEU B N 1
ATOM 5492 C CA . LEU B 1 134 ? 16.938 -29.406 -24.094 1 96.88 134 LEU B CA 1
ATOM 5493 C C . LEU B 1 134 ? 17 -28.297 -25.141 1 96.88 134 LEU B C 1
ATOM 5495 O O . LEU B 1 134 ? 16.484 -27.203 -24.922 1 96.88 134 LEU B O 1
ATOM 5499 N N . TYR B 1 135 ? 17.5 -28.547 -26.391 1 96.88 135 TYR B N 1
ATOM 5500 C CA . TYR B 1 135 ? 17.703 -27.5 -27.391 1 96.88 135 TYR B CA 1
ATOM 5501 C C . TYR B 1 135 ? 16.797 -27.734 -28.594 1 96.88 135 TYR B C 1
ATOM 5503 O O . TYR B 1 135 ? 16.312 -26.781 -29.219 1 96.88 135 TYR B O 1
ATOM 5511 N N . HIS B 1 136 ? 16.641 -28.953 -28.922 1 97 136 HIS B N 1
ATOM 5512 C CA . HIS B 1 136 ? 15.812 -29.328 -30.062 1 97 136 HIS B CA 1
ATOM 5513 C C . HIS B 1 136 ? 14.516 -29.984 -29.594 1 97 136 HIS B C 1
ATOM 5515 O O . HIS B 1 136 ? 14.523 -31.109 -29.109 1 97 136 HIS B O 1
ATOM 5521 N N . TRP B 1 137 ? 13.43 -29.297 -29.906 1 97.94 137 TRP B N 1
ATOM 5522 C CA . TRP B 1 137 ? 12.141 -29.734 -29.391 1 97.94 137 TRP B CA 1
ATOM 5523 C C . TRP B 1 137 ? 11.211 -30.172 -30.516 1 97.94 137 TRP B C 1
ATOM 5525 O O . TRP B 1 137 ? 11.227 -29.562 -31.594 1 97.94 137 TRP B O 1
ATOM 5535 N N . HIS B 1 138 ? 10.445 -31.156 -30.25 1 96.81 138 HIS B N 1
ATOM 5536 C CA . HIS B 1 138 ? 9.391 -31.609 -31.156 1 96.81 138 HIS B CA 1
ATOM 5537 C C . HIS B 1 138 ? 8.07 -31.766 -30.406 1 96.81 138 HIS B C 1
ATOM 5539 O O . HIS B 1 138 ? 8.023 -32.375 -29.344 1 96.81 138 HIS B O 1
ATOM 5545 N N . LYS B 1 139 ? 7.066 -31.266 -31.047 1 97.56 139 LYS B N 1
ATOM 5546 C CA . LYS B 1 139 ? 5.746 -31.406 -30.438 1 97.56 139 LYS B CA 1
ATOM 5547 C C . LYS B 1 139 ? 5.266 -32.844 -30.484 1 97.56 139 LYS B C 1
ATOM 5549 O O . LYS B 1 139 ? 5.48 -33.562 -31.484 1 97.56 139 LYS B O 1
ATOM 5554 N N . ALA B 1 140 ? 4.613 -33.281 -29.453 1 96.94 140 ALA B N 1
ATOM 5555 C CA . ALA B 1 140 ? 4.02 -34.625 -29.406 1 96.94 140 ALA B CA 1
ATOM 5556 C C . ALA B 1 140 ? 2.789 -34.719 -30.312 1 96.94 140 ALA B C 1
ATOM 5558 O O . ALA B 1 140 ? 2.17 -33.688 -30.625 1 96.94 140 ALA B O 1
ATOM 5559 N N . PRO B 1 141 ? 2.482 -36 -30.719 1 96.06 141 PRO B N 1
ATOM 5560 C CA . PRO B 1 141 ? 1.259 -36.156 -31.5 1 96.06 141 PRO B CA 1
ATOM 5561 C C . PRO B 1 141 ? 0.008 -35.688 -30.75 1 96.06 141 PRO B C 1
ATOM 5563 O O . PRO B 1 141 ? -0.055 -35.812 -29.531 1 96.06 141 PRO B O 1
ATOM 5566 N N . VAL B 1 142 ? -0.941 -35.219 -31.531 1 96.88 142 VAL B N 1
ATOM 5567 C CA . VAL B 1 142 ? -2.146 -34.688 -30.906 1 96.88 142 VAL B CA 1
ATOM 5568 C C . VAL B 1 142 ? -3.383 -35.25 -31.578 1 96.88 142 VAL B C 1
ATOM 5570 O O . VAL B 1 142 ? -3.352 -35.594 -32.75 1 96.88 142 VAL B O 1
ATOM 5573 N N . ASN B 1 143 ? -4.43 -35.406 -30.812 1 96.44 143 ASN B N 1
ATOM 5574 C CA . ASN B 1 143 ? -5.746 -35.75 -31.328 1 96.44 143 ASN B CA 1
ATOM 5575 C C . ASN B 1 143 ? -6.59 -34.5 -31.594 1 96.44 143 ASN B C 1
ATOM 5577 O O . ASN B 1 143 ? -7.562 -34.25 -30.875 1 96.44 143 ASN B O 1
ATOM 5581 N N . TRP B 1 144 ? -6.23 -33.75 -32.625 1 95.06 144 TRP B N 1
ATOM 5582 C CA . TRP B 1 144 ? -6.848 -32.5 -33 1 95.06 144 TRP B CA 1
ATOM 5583 C C . TRP B 1 144 ? -6.91 -32.375 -34.531 1 95.06 144 TRP B C 1
ATOM 5585 O O . TRP B 1 144 ? -5.898 -32.531 -35.219 1 95.06 144 TRP B O 1
ATOM 5595 N N . ARG B 1 145 ? -8.07 -32.031 -35.031 1 89.19 145 ARG B N 1
ATOM 5596 C CA . ARG B 1 145 ? -8.258 -31.906 -36.469 1 89.19 145 ARG B CA 1
ATOM 5597 C C . ARG B 1 145 ? -8.656 -30.469 -36.844 1 89.19 145 ARG B C 1
ATOM 5599 O O . ARG B 1 145 ? -9.43 -29.844 -36.125 1 89.19 145 ARG B O 1
ATOM 5606 N N . ASP B 1 146 ? -8.031 -30.031 -37.875 1 86.19 146 ASP B N 1
ATOM 5607 C CA . ASP B 1 146 ? -8.453 -28.766 -38.469 1 86.19 146 ASP B CA 1
ATOM 5608 C C . ASP B 1 146 ? -9.812 -28.906 -39.156 1 86.19 146 ASP B C 1
ATOM 5610 O O . ASP B 1 146 ? -9.93 -29.578 -40.188 1 86.19 146 ASP B O 1
ATOM 5614 N N . GLU B 1 147 ? -10.742 -28.25 -38.625 1 81.19 147 GLU B N 1
ATOM 5615 C CA . GLU B 1 147 ? -12.086 -28.391 -39.156 1 81.19 147 GLU B CA 1
ATOM 5616 C C . GLU B 1 147 ? -12.5 -27.156 -39.969 1 81.19 147 GLU B C 1
ATOM 5618 O O . GLU B 1 147 ? -13.664 -27.016 -40.344 1 81.19 147 GLU B O 1
ATOM 5623 N N . ARG B 1 148 ? -11.648 -26.375 -40.219 1 81.38 148 ARG B N 1
ATOM 5624 C CA . ARG B 1 148 ? -11.984 -25.172 -40.969 1 81.38 148 ARG B CA 1
ATOM 5625 C C . ARG B 1 148 ? -12.328 -25.516 -42.406 1 81.38 148 ARG B C 1
ATOM 5627 O O . ARG B 1 148 ? -11.836 -26.5 -42.969 1 81.38 148 ARG B O 1
ATOM 5634 N N . GLY B 1 149 ? -13.203 -24.812 -43.094 1 82.44 149 GLY B N 1
ATOM 5635 C CA . GLY B 1 149 ? -13.516 -24.781 -44.5 1 82.44 149 GLY B CA 1
ATOM 5636 C C . GLY B 1 149 ? -13.984 -26.109 -45.062 1 82.44 149 GLY B C 1
ATOM 5637 O O . GLY B 1 149 ? -13.477 -26.594 -46.062 1 82.44 149 GLY B O 1
ATOM 5638 N N . PRO B 1 150 ? -14.922 -26.641 -44.469 1 81.06 150 PRO B N 1
ATOM 5639 C CA . PRO B 1 150 ? -15.375 -27.938 -44.969 1 81.06 150 PRO B CA 1
ATOM 5640 C C . PRO B 1 150 ? -15.961 -27.859 -46.375 1 81.06 150 PRO B C 1
ATOM 5642 O O . PRO B 1 150 ? -15.961 -28.844 -47.125 1 81.06 150 PRO B O 1
ATOM 5645 N N . ASN B 1 151 ? -16.359 -26.625 -46.781 1 89.81 151 ASN B N 1
ATOM 5646 C CA . ASN B 1 151 ? -16.969 -26.453 -48.094 1 89.81 151 ASN B CA 1
ATOM 5647 C C . ASN B 1 151 ? -16.016 -25.766 -49.062 1 89.81 151 ASN B C 1
ATOM 5649 O O . ASN B 1 151 ? -16.453 -25.234 -50.094 1 89.81 151 ASN B O 1
ATOM 5653 N N . ASP B 1 152 ? -14.875 -25.812 -48.656 1 89.88 152 ASP B N 1
ATOM 5654 C CA . ASP B 1 152 ? -13.891 -25.219 -49.562 1 89.88 152 ASP B CA 1
ATOM 5655 C C . ASP B 1 152 ? -13.828 -25.984 -50.875 1 89.88 152 ASP B C 1
ATOM 5657 O O . ASP B 1 152 ? -14.109 -27.172 -50.906 1 89.88 152 ASP B O 1
ATOM 5661 N N . PRO B 1 153 ? -13.461 -25.25 -51.938 1 91.81 153 PRO B N 1
ATOM 5662 C CA . PRO B 1 153 ? -13.273 -25.938 -53.219 1 91.81 153 PRO B CA 1
ATOM 5663 C C . PRO B 1 153 ? -12.227 -27.047 -53.125 1 91.81 153 PRO B C 1
ATOM 5665 O O . PRO B 1 153 ? -11.281 -26.953 -52.344 1 91.81 153 PRO B O 1
ATOM 5668 N N . PRO B 1 154 ? -12.367 -28.031 -53.969 1 88.38 154 PRO B N 1
ATOM 5669 C CA . PRO B 1 154 ? -11.453 -29.172 -53.906 1 88.38 154 PRO B CA 1
ATOM 5670 C C . PRO B 1 154 ? -9.992 -28.766 -54.031 1 88.38 154 PRO B C 1
ATOM 5672 O O . PRO B 1 154 ? -9.125 -29.359 -53.375 1 88.38 154 PRO B O 1
ATOM 5675 N N . ALA B 1 155 ? -9.766 -27.812 -54.812 1 88.88 155 ALA B N 1
ATOM 5676 C CA . ALA B 1 155 ? -8.391 -27.359 -54.969 1 88.88 155 ALA B CA 1
ATOM 5677 C C . ALA B 1 155 ? -7.828 -26.812 -53.656 1 88.88 155 ALA B C 1
ATOM 5679 O O . ALA B 1 155 ? -6.645 -27 -53.375 1 88.88 155 ALA B O 1
ATOM 5680 N N . VAL B 1 156 ? -8.648 -26.156 -53.031 1 87.88 156 VAL B N 1
ATOM 5681 C CA . VAL B 1 156 ? -8.25 -25.594 -51.75 1 87.88 156 VAL B CA 1
ATOM 5682 C C . VAL B 1 156 ? -8.07 -26.703 -50.719 1 87.88 156 VAL B C 1
ATOM 5684 O O . VAL B 1 156 ? -7.102 -26.703 -49.969 1 87.88 156 VAL B O 1
ATOM 5687 N N . LEU B 1 157 ? -8.945 -27.641 -50.688 1 86.44 157 LEU B N 1
ATOM 5688 C CA . LEU B 1 157 ? -8.859 -28.797 -49.781 1 86.44 157 LEU B CA 1
ATOM 5689 C C . LEU B 1 157 ? -7.566 -29.578 -50.031 1 86.44 157 LEU B C 1
ATOM 5691 O O . LEU B 1 157 ? -6.902 -29.984 -49.062 1 86.44 157 LEU B O 1
ATOM 5695 N N . ARG B 1 158 ? -7.254 -29.734 -51.281 1 86.31 158 ARG B N 1
ATOM 5696 C CA . ARG B 1 158 ? -6.031 -30.453 -51.656 1 86.31 158 ARG B CA 1
ATOM 5697 C C . ARG B 1 158 ? -4.797 -29.672 -51.219 1 86.31 158 ARG B C 1
ATOM 5699 O O . ARG B 1 158 ? -3.824 -30.281 -50.75 1 86.31 158 ARG B O 1
ATOM 5706 N N . ALA B 1 159 ? -4.809 -28.469 -51.375 1 87.31 159 ALA B N 1
ATOM 5707 C CA . ALA B 1 159 ? -3.686 -27.625 -50.969 1 87.31 159 ALA B CA 1
ATOM 5708 C C . ALA B 1 159 ? -3.457 -27.719 -49.469 1 87.31 159 ALA B C 1
ATOM 5710 O O . ALA B 1 159 ? -2.314 -27.766 -49 1 87.31 159 ALA B O 1
ATOM 5711 N N . ARG B 1 160 ? -4.465 -27.719 -48.75 1 83.19 160 ARG B N 1
ATOM 5712 C CA . ARG B 1 160 ? -4.371 -27.828 -47.281 1 83.19 160 ARG B CA 1
ATOM 5713 C C . ARG B 1 160 ? -3.814 -29.172 -46.875 1 83.19 160 ARG B C 1
ATOM 5715 O O . ARG B 1 160 ? -3.041 -29.281 -45.906 1 83.19 160 ARG B O 1
ATOM 5722 N N . GLU B 1 161 ? -4.195 -30.141 -47.562 1 82 161 GLU B N 1
ATOM 5723 C CA . GLU B 1 161 ? -3.695 -31.484 -47.281 1 82 161 GLU B CA 1
ATOM 5724 C C . GLU B 1 161 ? -2.191 -31.578 -47.531 1 82 161 GLU B C 1
ATOM 5726 O O . GLU B 1 161 ? -1.467 -32.188 -46.75 1 82 161 GLU B O 1
ATOM 5731 N N . ILE B 1 162 ? -1.753 -31.062 -48.562 1 83.12 162 ILE B N 1
ATOM 5732 C CA . ILE B 1 162 ? -0.335 -31.062 -48.906 1 83.12 162 ILE B CA 1
ATOM 5733 C C . ILE B 1 162 ? 0.454 -30.266 -47.875 1 83.12 162 ILE B C 1
ATOM 5735 O O . ILE B 1 162 ? 1.512 -30.719 -47.406 1 83.12 162 ILE B O 1
ATOM 5739 N N . ALA B 1 163 ? -0.094 -29.203 -47.531 1 78.62 163 ALA B N 1
ATOM 5740 C CA . ALA B 1 163 ? 0.574 -28.312 -46.594 1 78.62 163 ALA B CA 1
ATOM 5741 C C . ALA B 1 163 ? 0.748 -28.984 -45.219 1 78.62 163 ALA B C 1
ATOM 5743 O O . ALA B 1 163 ? 1.718 -28.719 -44.5 1 78.62 163 ALA B O 1
ATOM 5744 N N . ARG B 1 164 ? -0.03 -29.859 -44.906 1 78.75 164 ARG B N 1
ATOM 5745 C CA . ARG B 1 164 ? -0.045 -30.484 -43.594 1 78.75 164 ARG B CA 1
ATOM 5746 C C . ARG B 1 164 ? 0.939 -31.656 -43.531 1 78.75 164 ARG B C 1
ATOM 5748 O O . ARG B 1 164 ? 1.279 -32.125 -42.438 1 78.75 164 ARG B O 1
ATOM 5755 N N . GLN B 1 165 ? 1.329 -32 -44.656 1 75.81 165 GLN B N 1
ATOM 5756 C CA . GLN B 1 165 ? 2.254 -33.125 -44.719 1 75.81 165 GLN B CA 1
ATOM 5757 C C . GLN B 1 165 ? 3.664 -32.719 -44.312 1 75.81 165 GLN B C 1
ATOM 5759 O O . GLN B 1 165 ? 4.523 -32.531 -45.188 1 75.81 165 GLN B O 1
ATOM 5764 N N . GLN B 1 166 ? 3.873 -32.469 -43.094 1 79.19 166 GLN B N 1
ATOM 5765 C CA . GLN B 1 166 ? 5.16 -32.062 -42.531 1 79.19 166 GLN B CA 1
ATOM 5766 C C . GLN B 1 166 ? 5.52 -32.938 -41.312 1 79.19 166 GLN B C 1
ATOM 5768 O O . GLN B 1 166 ? 4.637 -33.406 -40.594 1 79.19 166 GLN B O 1
ATOM 5773 N N . PRO B 1 167 ? 6.766 -33.188 -41.219 1 81 167 PRO B N 1
ATOM 5774 C CA . PRO B 1 167 ? 7.168 -33.938 -40.031 1 81 167 PRO B CA 1
ATOM 5775 C C . PRO B 1 167 ? 6.984 -33.125 -38.75 1 81 167 PRO B C 1
ATOM 5777 O O . PRO B 1 167 ? 6.812 -31.906 -38.781 1 81 167 PRO B O 1
ATOM 5780 N N . THR B 1 168 ? 6.977 -33.906 -37.719 1 82.75 168 THR B N 1
ATOM 5781 C CA . THR B 1 168 ? 6.914 -33.25 -36.406 1 82.75 168 THR B CA 1
ATOM 5782 C C . THR B 1 168 ? 8.094 -32.281 -36.25 1 82.75 168 THR B C 1
ATOM 5784 O O . THR B 1 168 ? 9.195 -32.562 -36.719 1 82.75 168 THR B O 1
ATOM 5787 N N . SER B 1 169 ? 7.797 -31.156 -35.531 1 86.81 169 SER B N 1
ATOM 5788 C CA . SER B 1 169 ? 8.789 -30.125 -35.25 1 86.81 169 SER B CA 1
ATOM 5789 C C . SER B 1 169 ? 8.391 -29.281 -34.062 1 86.81 169 SER B C 1
ATOM 5791 O O . SER B 1 169 ? 7.457 -29.641 -33.344 1 86.81 169 SER B O 1
ATOM 5793 N N . CYS B 1 170 ? 9.172 -28.281 -33.906 1 91.31 170 CYS B N 1
ATOM 5794 C CA . CYS B 1 170 ? 8.867 -27.344 -32.844 1 91.31 170 CYS B CA 1
ATOM 5795 C C . CYS B 1 170 ? 7.676 -26.469 -33.188 1 91.31 170 CYS B C 1
ATOM 5797 O O . CYS B 1 170 ? 7.238 -25.641 -32.375 1 91.31 170 CYS B O 1
ATOM 5799 N N . ARG B 1 171 ? 7.133 -26.688 -34.344 1 91.62 171 ARG B N 1
ATOM 5800 C CA . ARG B 1 171 ? 5.988 -25.922 -34.812 1 91.62 171 ARG B CA 1
ATOM 5801 C C . ARG B 1 171 ? 4.793 -26.828 -35.094 1 91.62 171 ARG B C 1
ATOM 5803 O O . ARG B 1 171 ? 3.645 -26.391 -34.938 1 91.62 171 ARG B O 1
ATOM 5810 N N . HIS B 1 172 ? 5.098 -28.031 -35.469 1 92.06 172 HIS B N 1
ATOM 5811 C CA . HIS B 1 172 ? 4.051 -28.891 -36 1 92.06 172 HIS B CA 1
ATOM 5812 C C . HIS B 1 172 ? 3.914 -30.172 -35.188 1 92.06 172 HIS B C 1
ATOM 5814 O O . HIS B 1 172 ? 4.91 -30.844 -34.938 1 92.06 172 HIS B O 1
ATOM 5820 N N . ALA B 1 173 ? 2.715 -30.484 -34.875 1 94.25 173 ALA B N 1
ATOM 5821 C CA . ALA B 1 173 ? 2.377 -31.766 -34.25 1 94.25 173 ALA B CA 1
ATOM 5822 C C . ALA B 1 173 ? 1.607 -32.656 -35.219 1 94.25 173 ALA B C 1
ATOM 5824 O O . ALA B 1 173 ? 0.708 -32.188 -35.938 1 94.25 173 ALA B O 1
ATOM 5825 N N . VAL B 1 174 ? 1.958 -33.906 -35.219 1 92.5 174 VAL B N 1
ATOM 5826 C CA . VAL B 1 174 ? 1.27 -34.844 -36.094 1 92.5 174 VAL B CA 1
ATOM 5827 C C . VAL B 1 174 ? -0.025 -35.312 -35.438 1 92.5 174 VAL B C 1
ATOM 5829 O O . VAL B 1 174 ? -0.125 -35.344 -34.219 1 92.5 174 VAL B O 1
ATOM 5832 N N . PHE B 1 175 ? -0.961 -35.688 -36.375 1 93.25 175 PHE B N 1
ATOM 5833 C CA . PHE B 1 175 ? -2.242 -36.188 -35.875 1 93.25 175 PHE B CA 1
ATOM 5834 C C . PHE B 1 175 ? -2.125 -37.656 -35.406 1 93.25 175 PHE B C 1
ATOM 5836 O O . PHE B 1 175 ? -1.534 -38.469 -36.094 1 93.25 175 PHE B O 1
ATOM 5843 N N . ASP B 1 176 ? -2.65 -37.906 -34.25 1 95.31 176 ASP B N 1
ATOM 5844 C CA . ASP B 1 176 ? -2.783 -39.281 -33.688 1 95.31 176 ASP B CA 1
ATOM 5845 C C . ASP B 1 176 ? -4.062 -39.406 -32.875 1 95.31 176 ASP B C 1
ATOM 5847 O O . ASP B 1 176 ? -4.176 -38.812 -31.797 1 95.31 176 ASP B O 1
ATOM 5851 N N . ALA B 1 177 ? -4.941 -40.281 -33.281 1 94.5 177 ALA B N 1
ATOM 5852 C CA . ALA B 1 177 ? -6.254 -40.438 -32.656 1 94.5 177 ALA B CA 1
ATOM 5853 C C . ALA B 1 177 ? -6.129 -41.031 -31.25 1 94.5 177 ALA B C 1
ATOM 5855 O O . ALA B 1 177 ? -7.047 -40.906 -30.438 1 94.5 177 ALA B O 1
ATOM 5856 N N . GLU B 1 178 ? -5.066 -41.625 -30.984 1 94.06 178 GLU B N 1
ATOM 5857 C CA . GLU B 1 178 ? -4.887 -42.281 -29.703 1 94.06 178 GLU B CA 1
ATOM 5858 C C . GLU B 1 178 ? -4.203 -41.375 -28.688 1 94.06 178 GLU B C 1
ATOM 5860 O O . GLU B 1 178 ? -4.043 -41.719 -27.531 1 94.06 178 GLU B O 1
ATOM 5865 N N . SER B 1 179 ? -3.85 -40.188 -29.141 1 96.06 179 SER B N 1
ATOM 5866 C CA . SER B 1 179 ? -3.162 -39.219 -28.266 1 96.06 179 SER B CA 1
ATOM 5867 C C . SER B 1 179 ? -4.129 -38.594 -27.281 1 96.06 179 SER B C 1
ATOM 5869 O O . SER B 1 179 ? -5.27 -38.281 -27.641 1 96.06 179 SER B O 1
ATOM 5871 N N . ASP B 1 180 ? -3.635 -38.375 -26.062 1 95.38 180 ASP B N 1
ATOM 5872 C CA . ASP B 1 180 ? -4.41 -37.656 -25.062 1 95.38 180 ASP B CA 1
ATOM 5873 C C . ASP B 1 180 ? -4.301 -36.156 -25.281 1 95.38 180 ASP B C 1
ATOM 5875 O O . ASP B 1 180 ? -5.07 -35.375 -24.703 1 95.38 180 ASP B O 1
ATOM 5879 N N . PHE B 1 181 ? -3.332 -35.75 -26.125 1 97.75 181 PHE B N 1
ATOM 5880 C CA . PHE B 1 181 ? -3.055 -34.312 -26.25 1 97.75 181 PHE B CA 1
ATOM 5881 C C . PHE B 1 181 ? -3.816 -33.719 -27.438 1 97.75 181 PHE B C 1
ATOM 5883 O O . PHE B 1 181 ? -4.102 -34.406 -28.406 1 97.75 181 PHE B O 1
ATOM 5890 N N . PRO B 1 182 ? -4.141 -32.406 -27.344 1 98 182 PRO B N 1
ATOM 5891 C CA . PRO B 1 182 ? -3.939 -31.594 -26.141 1 98 182 PRO B CA 1
ATOM 5892 C C . PRO B 1 182 ? -4.887 -31.969 -25.016 1 98 182 PRO B C 1
ATOM 5894 O O . PRO B 1 182 ? -6 -32.438 -25.266 1 98 182 PRO B O 1
ATOM 5897 N N . LEU B 1 183 ? -4.461 -31.766 -23.781 1 98.38 183 LEU B N 1
ATOM 5898 C CA . LEU B 1 183 ? -5.297 -31.969 -22.594 1 98.38 183 LEU B CA 1
ATOM 5899 C C . LEU B 1 183 ? -6.242 -30.797 -22.391 1 98.38 183 LEU B C 1
ATOM 5901 O O . LEU B 1 183 ? -5.855 -29.641 -22.578 1 98.38 183 LEU B O 1
ATOM 5905 N N . GLU B 1 184 ? -7.434 -31.109 -22.016 1 97.5 184 GLU B N 1
ATOM 5906 C CA . GLU B 1 184 ? -8.453 -30.109 -21.734 1 97.5 184 GLU B CA 1
ATOM 5907 C C . GLU B 1 184 ? -9.055 -30.312 -20.344 1 97.5 184 GLU B C 1
ATOM 5909 O O . GLU B 1 184 ? -8.922 -31.391 -19.766 1 97.5 184 GLU B O 1
ATOM 5914 N N . ALA B 1 185 ? -9.68 -29.281 -19.859 1 98.12 185 ALA B N 1
ATOM 5915 C CA . ALA B 1 185 ? -10.312 -29.391 -18.547 1 98.12 185 ALA B CA 1
ATOM 5916 C C . ALA B 1 185 ? -11.406 -30.453 -18.547 1 98.12 185 ALA B C 1
ATOM 5918 O O . ALA B 1 185 ? -12.352 -30.391 -19.344 1 98.12 185 ALA B O 1
ATOM 5919 N N . PRO B 1 186 ? -11.281 -31.438 -17.672 1 97.44 186 PRO B N 1
ATOM 5920 C CA . PRO B 1 186 ? -12.32 -32.469 -17.609 1 97.44 186 PRO B CA 1
ATOM 5921 C C . PRO B 1 186 ? -13.625 -31.953 -17.016 1 97.44 186 PRO B C 1
ATOM 5923 O O . PRO B 1 186 ? -13.625 -31.344 -15.938 1 97.44 186 PRO B O 1
ATOM 5926 N N . GLN B 1 187 ? -14.648 -32.25 -17.625 1 95.88 187 GLN B N 1
ATOM 5927 C CA . GLN B 1 187 ? -15.961 -31.766 -17.234 1 95.88 187 GLN B CA 1
ATOM 5928 C C . GLN B 1 187 ? -16.359 -32.312 -15.859 1 95.88 187 GLN B C 1
ATOM 5930 O O . GLN B 1 187 ? -17.172 -31.688 -15.156 1 95.88 187 GLN B O 1
ATOM 5935 N N . GLU B 1 188 ? -15.828 -33.406 -15.547 1 95.69 188 GLU B N 1
ATOM 5936 C CA . GLU B 1 188 ? -16.188 -34.062 -14.289 1 95.69 188 GLU B CA 1
ATOM 5937 C C . GLU B 1 188 ? -15.828 -33.188 -13.086 1 95.69 188 GLU B C 1
ATOM 5939 O O . GLU B 1 188 ? -16.531 -33.188 -12.086 1 95.69 188 GLU B O 1
ATOM 5944 N N . PHE B 1 189 ? -14.734 -32.406 -13.188 1 96.81 189 PHE B N 1
ATOM 5945 C CA . PHE B 1 189 ? -14.227 -31.797 -11.969 1 96.81 189 PHE B CA 1
ATOM 5946 C C . PHE B 1 189 ? -14.07 -30.281 -12.156 1 96.81 189 PHE B C 1
ATOM 5948 O O . PHE B 1 189 ? -14.055 -29.531 -11.18 1 96.81 189 PHE B O 1
ATOM 5955 N N . TYR B 1 190 ? -13.945 -29.828 -13.414 1 98.12 190 TYR B N 1
ATOM 5956 C CA . TYR B 1 190 ? -13.547 -28.438 -13.656 1 98.12 190 TYR B CA 1
ATOM 5957 C C . TYR B 1 190 ? -14.5 -27.766 -14.633 1 98.12 190 TYR B C 1
ATOM 5959 O O . TYR B 1 190 ? -15.234 -28.438 -15.359 1 98.12 190 TYR B O 1
ATOM 5967 N N . GLU B 1 191 ? -14.531 -26.391 -14.57 1 96.12 191 GLU B N 1
ATOM 5968 C CA . GLU B 1 191 ? -15.164 -25.656 -15.664 1 96.12 191 GLU B CA 1
ATOM 5969 C C . GLU B 1 191 ? -14.562 -26.047 -17.016 1 96.12 191 GLU B C 1
ATOM 5971 O O . GLU B 1 191 ? -13.344 -25.984 -17.203 1 96.12 191 GLU B O 1
ATOM 5976 N N . SER B 1 192 ? -15.492 -26.469 -17.922 1 96.25 192 SER B N 1
ATOM 5977 C CA . SER B 1 192 ? -14.953 -27.078 -19.141 1 96.25 192 SER B CA 1
ATOM 5978 C C . SER B 1 192 ? -15.68 -26.562 -20.375 1 96.25 192 SER B C 1
ATOM 5980 O O . SER B 1 192 ? -15.367 -26.969 -21.5 1 96.25 192 SER B O 1
ATOM 5982 N N . SER B 1 193 ? -16.656 -25.672 -20.156 1 94.25 193 SER B N 1
ATOM 5983 C CA . SER B 1 193 ? -17.438 -25.141 -21.266 1 94.25 193 SER B CA 1
ATOM 5984 C C . SER B 1 193 ? -17.562 -23.625 -21.188 1 94.25 193 SER B C 1
ATOM 5986 O O . SER B 1 193 ? -17.547 -23.047 -20.094 1 94.25 193 SER B O 1
ATOM 5988 N N . LEU B 1 194 ? -17.734 -23.047 -22.359 1 92.38 194 LEU B N 1
ATOM 5989 C CA . LEU B 1 194 ? -17.859 -21.594 -22.422 1 92.38 194 LEU B CA 1
ATOM 5990 C C . LEU B 1 194 ? -19.203 -21.141 -21.875 1 92.38 194 LEU B C 1
ATOM 5992 O O . LEU B 1 194 ? -19.406 -19.938 -21.672 1 92.38 194 LEU B O 1
ATOM 5996 N N . ASN B 1 195 ? -20.062 -22 -21.594 1 90.75 195 ASN B N 1
ATOM 5997 C CA . ASN B 1 195 ? -21.359 -21.672 -21.016 1 90.75 195 ASN B CA 1
ATOM 5998 C C . ASN B 1 195 ? -21.312 -21.688 -19.484 1 90.75 195 ASN B C 1
ATOM 6000 O O . ASN B 1 195 ? -22.328 -21.438 -18.828 1 90.75 195 ASN B O 1
ATOM 6004 N N . GLU B 1 196 ? -20.172 -21.938 -19 1 89.5 196 GLU B N 1
ATOM 6005 C CA . GLU B 1 196 ? -20.031 -22 -17.547 1 89.5 196 GLU B CA 1
ATOM 6006 C C . GLU B 1 196 ? -19.219 -20.828 -17.016 1 89.5 196 GLU B C 1
ATOM 6008 O O . GLU B 1 196 ? -18.422 -20.234 -17.75 1 89.5 196 GLU B O 1
ATOM 6013 N N . GLY B 1 197 ? -19.594 -20.5 -15.75 1 88 197 GLY B N 1
ATOM 6014 C CA . GLY B 1 197 ? -18.766 -19.578 -15 1 88 197 GLY B CA 1
ATOM 6015 C C . GLY B 1 197 ? -18.578 -18.25 -15.688 1 88 197 GLY B C 1
ATOM 6016 O O . GLY B 1 197 ? -19.547 -17.562 -16 1 88 197 GLY B O 1
ATOM 6017 N N . ARG B 1 198 ? -17.297 -17.906 -16.016 1 88.75 198 ARG B N 1
ATOM 6018 C CA . ARG B 1 198 ? -16.953 -16.609 -16.594 1 88.75 198 ARG B CA 1
ATOM 6019 C C . ARG B 1 198 ? -16.922 -16.688 -18.109 1 88.75 198 ARG B C 1
ATOM 6021 O O . ARG B 1 198 ? -16.516 -15.719 -18.781 1 88.75 198 ARG B O 1
ATOM 6028 N N . HIS B 1 199 ? -17.219 -17.781 -18.703 1 89.44 199 HIS B N 1
ATOM 6029 C CA . HIS B 1 199 ? -17.203 -18 -20.156 1 89.44 199 HIS B CA 1
ATOM 6030 C C . HIS B 1 199 ? -15.781 -17.938 -20.703 1 89.44 199 HIS B C 1
ATOM 6032 O O . HIS B 1 199 ? -15.562 -17.406 -21.797 1 89.44 199 HIS B O 1
ATOM 6038 N N . TRP B 1 200 ? -14.93 -18.344 -19.891 1 92.38 200 TRP B N 1
ATOM 6039 C CA . TRP B 1 200 ? -13.5 -18.422 -20.156 1 92.38 200 TRP B CA 1
ATOM 6040 C C . TRP B 1 200 ? -12.875 -19.594 -19.375 1 92.38 200 TRP B C 1
ATOM 6042 O O . TRP B 1 200 ? -12.898 -19.609 -18.156 1 92.38 200 TRP B O 1
ATOM 6052 N N . ILE B 1 201 ? -12.336 -20.562 -20.094 1 95.25 201 ILE B N 1
ATOM 6053 C CA . ILE B 1 201 ? -11.922 -21.781 -19.438 1 95.25 201 ILE B CA 1
ATOM 6054 C C . ILE B 1 201 ? -10.438 -21.703 -19.062 1 95.25 201 ILE B C 1
ATOM 6056 O O . ILE B 1 201 ? -9.586 -21.484 -19.922 1 95.25 201 ILE B O 1
ATOM 6060 N N . SER B 1 202 ? -10.242 -21.859 -17.766 1 96.44 202 SER B N 1
ATOM 6061 C CA . SER B 1 202 ? -8.875 -21.922 -17.25 1 96.44 202 SER B CA 1
ATOM 6062 C C . SER B 1 202 ? -8.375 -23.375 -17.203 1 96.44 202 SER B C 1
ATOM 6064 O O . SER B 1 202 ? -8.969 -24.219 -16.531 1 96.44 202 SER B O 1
ATOM 6066 N N . PHE B 1 203 ? -7.363 -23.672 -17.844 1 98.25 203 PHE B N 1
ATOM 6067 C CA . PHE B 1 203 ? -6.625 -24.922 -17.844 1 98.25 203 PHE B CA 1
ATOM 6068 C C . PHE B 1 203 ? -5.219 -24.734 -18.391 1 98.25 203 PHE B C 1
ATOM 6070 O O . PHE B 1 203 ? -4.938 -25.094 -19.531 1 98.25 203 PHE B O 1
ATOM 6077 N N . ARG B 1 204 ? -4.344 -24.188 -17.469 1 98.44 204 ARG B N 1
ATOM 6078 C CA . ARG B 1 204 ? -3.086 -23.641 -17.969 1 98.44 204 ARG B CA 1
ATOM 6079 C C . ARG B 1 204 ? -1.997 -23.734 -16.891 1 98.44 204 ARG B C 1
ATOM 6081 O O . ARG B 1 204 ? -2.258 -24.156 -15.773 1 98.44 204 ARG B O 1
ATOM 6088 N N . ASP B 1 205 ? -0.796 -23.312 -17.266 1 98.56 205 ASP B N 1
ATOM 6089 C CA . ASP B 1 205 ? 0.361 -23.188 -16.391 1 98.56 205 ASP B CA 1
ATOM 6090 C C . ASP B 1 205 ? 0.742 -24.547 -15.789 1 98.56 205 ASP B C 1
ATOM 6092 O O . ASP B 1 205 ? 0.826 -24.688 -14.57 1 98.56 205 ASP B O 1
ATOM 6096 N N . PRO B 1 206 ? 1.096 -25.469 -16.656 1 98.75 206 PRO B N 1
ATOM 6097 C CA . PRO B 1 206 ? 1.371 -26.828 -16.188 1 98.75 206 PRO B CA 1
ATOM 6098 C C . PRO B 1 206 ? 2.623 -26.906 -15.312 1 98.75 206 PRO B C 1
ATOM 6100 O O . PRO B 1 206 ? 3.539 -26.094 -15.461 1 98.75 206 PRO B O 1
ATOM 6103 N N . PHE B 1 207 ? 2.631 -27.875 -14.398 1 98.62 207 PHE B N 1
ATOM 6104 C CA . PHE B 1 207 ? 3.777 -28.266 -13.594 1 98.62 207 PHE B CA 1
ATOM 6105 C C . PHE B 1 207 ? 3.768 -29.781 -13.344 1 98.62 207 PHE B C 1
ATOM 6107 O O . PHE B 1 207 ? 2.805 -30.312 -12.797 1 98.62 207 PHE B O 1
ATOM 6114 N N . TYR B 1 208 ? 4.805 -30.438 -13.75 1 98.19 208 TYR B N 1
ATOM 6115 C CA . TYR B 1 208 ? 4.855 -31.891 -13.609 1 98.19 208 TYR B CA 1
ATOM 6116 C C . TYR B 1 208 ? 5.617 -32.281 -12.352 1 98.19 208 TYR B C 1
ATOM 6118 O O . TYR B 1 208 ? 6.762 -31.875 -12.156 1 98.19 208 TYR B O 1
ATOM 6126 N N . TYR B 1 209 ? 4.969 -33.062 -11.5 1 97.19 209 TYR B N 1
ATOM 6127 C CA . TYR B 1 209 ? 5.566 -33.594 -10.281 1 97.19 209 TYR B CA 1
ATOM 6128 C C . TYR B 1 209 ? 5.609 -35.125 -10.32 1 97.19 209 TYR B C 1
ATOM 6130 O O . TYR B 1 209 ? 4.613 -35.781 -10.648 1 97.19 209 TYR B O 1
ATOM 6138 N N . HIS B 1 210 ? 6.793 -35.625 -10.047 1 95.31 210 HIS B N 1
ATOM 6139 C CA . HIS B 1 210 ? 6.977 -37.062 -10.055 1 95.31 210 HIS B CA 1
ATOM 6140 C C . HIS B 1 210 ? 7.57 -37.562 -8.734 1 95.31 210 HIS B C 1
ATOM 6142 O O . HIS B 1 210 ? 8.508 -36.938 -8.211 1 95.31 210 HIS B O 1
ATOM 6148 N N . GLU B 1 211 ? 6.98 -38.562 -8.203 1 92.06 211 GLU B N 1
ATOM 6149 C CA . GLU B 1 211 ? 7.469 -39.219 -6.988 1 92.06 211 GLU B CA 1
ATOM 6150 C C . GLU B 1 211 ? 7.27 -40.719 -7.051 1 92.06 211 GLU B C 1
ATOM 6152 O O . GLU B 1 211 ? 6.137 -41.188 -7.133 1 92.06 211 GLU B O 1
ATOM 6157 N N . GLY B 1 212 ? 8.359 -41.406 -6.922 1 89.81 212 GLY B N 1
ATOM 6158 C CA . GLY B 1 212 ? 8.266 -42.844 -7.094 1 89.81 212 GLY B CA 1
ATOM 6159 C C . GLY B 1 212 ? 7.699 -43.25 -8.438 1 89.81 212 GLY B C 1
ATOM 6160 O O . GLY B 1 212 ? 8.203 -42.844 -9.484 1 89.81 212 GLY B O 1
ATOM 6161 N N . ASP B 1 213 ? 6.582 -43.938 -8.352 1 89.19 213 ASP B N 1
ATOM 6162 C CA . ASP B 1 213 ? 5.969 -44.406 -9.586 1 89.19 213 ASP B CA 1
ATOM 6163 C C . ASP B 1 213 ? 4.758 -43.562 -9.961 1 89.19 213 ASP B C 1
ATOM 6165 O O . ASP B 1 213 ? 4.023 -43.906 -10.898 1 89.19 213 ASP B O 1
ATOM 6169 N N . ARG B 1 214 ? 4.676 -42.531 -9.242 1 91 214 ARG B N 1
ATOM 6170 C CA . ARG B 1 214 ? 3.502 -41.688 -9.484 1 91 214 ARG B CA 1
ATOM 6171 C C . ARG B 1 214 ? 3.893 -40.375 -10.133 1 91 214 ARG B C 1
ATOM 6173 O O . ARG B 1 214 ? 4.922 -39.781 -9.789 1 91 214 ARG B O 1
ATOM 6180 N N . GLY B 1 215 ? 3.092 -40 -11.164 1 95.19 215 GLY B N 1
ATOM 6181 C CA . GLY B 1 215 ? 3.264 -38.719 -11.828 1 95.19 215 GLY B CA 1
ATOM 6182 C C . GLY B 1 215 ? 1.998 -37.875 -11.852 1 95.19 215 GLY B C 1
ATOM 6183 O O . GLY B 1 215 ? 0.907 -38.406 -12.086 1 95.19 215 GLY B O 1
ATOM 6184 N N . TRP B 1 216 ? 2.154 -36.594 -11.438 1 96 216 TRP B N 1
ATOM 6185 C CA . TRP B 1 216 ? 1.038 -35.656 -11.406 1 96 216 TRP B CA 1
ATOM 6186 C C . TRP B 1 216 ? 1.333 -34.438 -12.266 1 96 216 TRP B C 1
ATOM 6188 O O . TRP B 1 216 ? 2.424 -33.875 -12.188 1 96 216 TRP B O 1
ATOM 6198 N N . LEU B 1 217 ? 0.389 -34.156 -13.117 1 98.31 217 LEU B N 1
ATOM 6199 C CA . LEU B 1 217 ? 0.433 -32.906 -13.852 1 98.31 217 LEU B CA 1
ATOM 6200 C C . LEU B 1 217 ? -0.505 -31.875 -13.227 1 98.31 217 LEU B C 1
ATOM 6202 O O . LEU B 1 217 ? -1.728 -32.031 -13.297 1 98.31 217 LEU B O 1
ATOM 6206 N N . LEU B 1 218 ? 0.091 -30.859 -12.594 1 98.44 218 LEU B N 1
ATOM 6207 C CA . LEU B 1 218 ? -0.68 -29.781 -11.992 1 98.44 218 LEU B CA 1
ATOM 6208 C C . LEU B 1 218 ? -0.964 -28.688 -13.016 1 98.44 218 LEU B C 1
ATOM 6210 O O . LEU B 1 218 ? -0.187 -28.484 -13.945 1 98.44 218 LEU B O 1
ATOM 6214 N N . MET B 1 219 ? -2.053 -27.953 -12.828 1 98.62 219 MET B N 1
ATOM 6215 C CA . MET B 1 219 ? -2.363 -26.797 -13.656 1 98.62 219 MET B CA 1
ATOM 6216 C C . MET B 1 219 ? -3.311 -25.844 -12.922 1 98.62 219 MET B C 1
ATOM 6218 O O . MET B 1 219 ? -3.926 -26.219 -11.93 1 98.62 219 MET B O 1
ATOM 6222 N N . ALA B 1 220 ? -3.346 -24.641 -13.32 1 98.31 220 ALA B N 1
ATOM 6223 C CA . ALA B 1 220 ? -4.395 -23.719 -12.891 1 98.31 220 ALA B CA 1
ATOM 6224 C C . ALA B 1 220 ? -5.742 -24.094 -13.5 1 98.31 220 ALA B C 1
ATOM 6226 O O . ALA B 1 220 ? -5.863 -24.219 -14.719 1 98.31 220 ALA B O 1
ATOM 6227 N N . ALA B 1 221 ? -6.672 -24.297 -12.734 1 98.5 221 ALA B N 1
ATOM 6228 C CA . ALA B 1 221 ? -8.023 -24.656 -13.156 1 98.5 221 ALA B CA 1
ATOM 6229 C C . ALA B 1 221 ? -9.07 -24.016 -12.25 1 98.5 221 ALA B C 1
ATOM 6231 O O . ALA B 1 221 ? -8.734 -23.219 -11.375 1 98.5 221 ALA B O 1
ATOM 6232 N N . ARG B 1 222 ? -10.305 -24.203 -12.586 1 97.25 222 ARG B N 1
ATOM 6233 C CA . ARG B 1 222 ? -11.406 -23.688 -11.781 1 97.25 222 ARG B CA 1
ATOM 6234 C C . ARG B 1 222 ? -12.438 -24.766 -11.508 1 97.25 222 ARG B C 1
ATOM 6236 O O . ARG B 1 222 ? -12.797 -25.531 -12.398 1 97.25 222 ARG B O 1
ATOM 6243 N N . THR B 1 223 ? -12.898 -24.812 -10.289 1 95.94 223 THR B N 1
ATOM 6244 C CA . THR B 1 223 ? -13.938 -25.781 -9.938 1 95.94 223 THR B CA 1
ATOM 6245 C C . THR B 1 223 ? -15.281 -25.359 -10.531 1 95.94 223 THR B C 1
ATOM 6247 O O . THR B 1 223 ? -15.43 -24.234 -11.008 1 95.94 223 THR B O 1
ATOM 6250 N N . LYS B 1 224 ? -16.219 -26.219 -10.367 1 93.5 224 LYS B N 1
ATOM 6251 C CA . LYS B 1 224 ? -17.531 -25.969 -10.961 1 93.5 224 LYS B CA 1
ATOM 6252 C C . LYS B 1 224 ? -18.484 -25.312 -9.961 1 93.5 224 LYS B C 1
ATOM 6254 O O . LYS B 1 224 ? -19.453 -24.656 -10.359 1 93.5 224 LYS B O 1
ATOM 6259 N N . GLU B 1 225 ? -18.141 -25.469 -8.734 1 88.75 225 GLU B N 1
ATOM 6260 C CA . GLU B 1 225 ? -19.047 -24.984 -7.695 1 88.75 225 GLU B CA 1
ATOM 6261 C C . GLU B 1 225 ? -18.422 -23.844 -6.898 1 88.75 225 GLU B C 1
ATOM 6263 O O . GLU B 1 225 ? -17.203 -23.672 -6.914 1 88.75 225 GLU B O 1
ATOM 6268 N N . GLY B 1 226 ? -19.375 -23.078 -6.211 1 87.31 226 GLY B N 1
ATOM 6269 C CA . GLY B 1 226 ? -18.938 -21.938 -5.43 1 87.31 226 GLY B CA 1
ATOM 6270 C C . GLY B 1 226 ? -19.109 -20.625 -6.156 1 87.31 226 GLY B C 1
ATOM 6271 O O . GLY B 1 226 ? -19.547 -20.594 -7.312 1 87.31 226 GLY B O 1
ATOM 6272 N N . PRO B 1 227 ? -18.75 -19.547 -5.434 1 89 227 PRO B N 1
ATOM 6273 C CA . PRO B 1 227 ? -18.844 -18.25 -6.113 1 89 227 PRO B CA 1
ATOM 6274 C C . PRO B 1 227 ? -17.969 -18.188 -7.359 1 89 227 PRO B C 1
ATOM 6276 O O . PRO B 1 227 ? -16.797 -18.562 -7.312 1 89 227 PRO B O 1
ATOM 6279 N N . VAL B 1 228 ? -18.453 -17.656 -8.406 1 89.75 228 VAL B N 1
ATOM 6280 C CA . VAL B 1 228 ? -17.844 -17.75 -9.719 1 89.75 228 VAL B CA 1
ATOM 6281 C C . VAL B 1 228 ? -16.438 -17.156 -9.68 1 89.75 228 VAL B C 1
ATOM 6283 O O . VAL B 1 228 ? -15.492 -17.719 -10.242 1 89.75 228 VAL B O 1
ATOM 6286 N N . VAL B 1 229 ? -16.25 -16.062 -8.977 1 90.5 229 VAL B N 1
ATOM 6287 C CA . VAL B 1 229 ? -14.977 -15.336 -9.039 1 90.5 229 VAL B CA 1
ATOM 6288 C C . VAL B 1 229 ? -14 -15.914 -8.016 1 90.5 229 VAL B C 1
ATOM 6290 O O . VAL B 1 229 ? -12.898 -15.383 -7.828 1 90.5 229 VAL B O 1
ATOM 6293 N N . ARG B 1 230 ? -14.328 -17.016 -7.375 1 92 230 ARG B N 1
ATOM 6294 C CA . ARG B 1 230 ? -13.461 -17.609 -6.367 1 92 230 ARG B CA 1
ATOM 6295 C C . ARG B 1 230 ? -13.312 -19.109 -6.59 1 92 230 ARG B C 1
ATOM 6297 O O . ARG B 1 230 ? -13.164 -19.875 -5.637 1 92 230 ARG B O 1
ATOM 6304 N N . ARG B 1 231 ? -13.383 -19.531 -7.781 1 94.06 231 ARG B N 1
ATOM 6305 C CA . ARG B 1 231 ? -13.383 -20.953 -8.117 1 94.06 231 ARG B CA 1
ATOM 6306 C C . ARG B 1 231 ? -11.992 -21.422 -8.516 1 94.06 231 ARG B C 1
ATOM 6308 O O . ARG B 1 231 ? -11.805 -22.594 -8.891 1 94.06 231 ARG B O 1
ATOM 6315 N N . GLY B 1 232 ? -11.023 -20.531 -8.414 1 95.81 232 GLY B N 1
ATOM 6316 C CA . GLY B 1 232 ? -9.672 -20.922 -8.781 1 95.81 232 GLY B CA 1
ATOM 6317 C C . GLY B 1 232 ? -9.117 -22.047 -7.922 1 95.81 232 GLY B C 1
ATOM 6318 O O . GLY B 1 232 ? -9.25 -22.016 -6.699 1 95.81 232 GLY B O 1
ATOM 6319 N N . CYS B 1 233 ? -8.508 -23.016 -8.555 1 97.06 233 CYS B N 1
ATOM 6320 C CA . CYS B 1 233 ? -7.949 -24.156 -7.836 1 97.06 233 CYS B CA 1
ATOM 6321 C C . CYS B 1 233 ? -6.703 -24.688 -8.539 1 97.06 233 CYS B C 1
ATOM 6323 O O . CYS B 1 233 ? -6.402 -24.281 -9.664 1 97.06 233 CYS B O 1
ATOM 6325 N N . VAL B 1 234 ? -5.98 -25.484 -7.797 1 98 234 VAL B N 1
ATOM 6326 C CA . VAL B 1 234 ? -4.887 -26.234 -8.398 1 98 234 VAL B CA 1
ATOM 6327 C C . VAL B 1 234 ? -5.402 -27.578 -8.906 1 98 234 VAL B C 1
ATOM 6329 O O . VAL B 1 234 ? -5.57 -28.516 -8.133 1 98 234 VAL B O 1
ATOM 6332 N N . GLY B 1 235 ? -5.633 -27.594 -10.211 1 97.94 235 GLY B N 1
ATOM 6333 C CA . GLY B 1 235 ? -6.047 -28.844 -10.828 1 97.94 235 GLY B CA 1
ATOM 6334 C C . GLY B 1 235 ? -4.922 -29.859 -10.93 1 97.94 235 GLY B C 1
ATOM 6335 O O . GLY B 1 235 ? -3.75 -29.516 -10.781 1 97.94 235 GLY B O 1
ATOM 6336 N N . VAL B 1 236 ? -5.391 -31.125 -11.156 1 97.81 236 VAL B N 1
ATOM 6337 C CA . VAL B 1 236 ? -4.379 -32.156 -11.266 1 97.81 236 VAL B CA 1
ATOM 6338 C C . VAL B 1 236 ? -4.883 -33.281 -12.188 1 97.81 236 VAL B C 1
ATOM 6340 O O . VAL B 1 236 ? -6.086 -33.562 -12.234 1 97.81 236 VAL B O 1
ATOM 6343 N N . MET B 1 237 ? -3.994 -33.75 -12.984 1 97.81 237 MET B N 1
ATOM 6344 C CA . MET B 1 237 ? -4.164 -35 -13.703 1 97.81 237 MET B CA 1
ATOM 6345 C C . MET B 1 237 ? -3.074 -36 -13.336 1 97.81 237 MET B C 1
ATOM 6347 O O . MET B 1 237 ? -1.924 -35.625 -13.117 1 97.81 237 MET B O 1
ATOM 6351 N N . GLU B 1 238 ? -3.441 -37.25 -13.258 1 97 238 GLU B N 1
ATOM 6352 C CA . GLU B 1 238 ? -2.484 -38.312 -12.914 1 97 238 GLU B CA 1
ATOM 6353 C C . GLU B 1 238 ? -1.984 -39.031 -14.164 1 97 238 GLU B C 1
ATOM 6355 O O . GLU B 1 238 ? -2.777 -39.406 -15.031 1 97 238 GLU B O 1
ATOM 6360 N N . GLU B 1 239 ? -0.669 -39.094 -14.289 1 97.38 239 GLU B N 1
ATOM 6361 C CA . GLU B 1 239 ? -0.106 -39.906 -15.375 1 97.38 239 GLU B CA 1
ATOM 6362 C C . GLU B 1 239 ? -0.159 -41.406 -15.055 1 97.38 239 GLU B C 1
ATOM 6364 O O . GLU B 1 239 ? 0.705 -41.906 -14.344 1 97.38 239 GLU B O 1
ATOM 6369 N N . THR B 1 240 ? -1.042 -42.125 -15.672 1 95.69 240 THR B N 1
ATOM 6370 C CA . THR B 1 240 ? -1.288 -43.531 -15.352 1 95.69 240 THR B CA 1
ATOM 6371 C C . THR B 1 240 ? -0.396 -44.438 -16.188 1 95.69 240 THR B C 1
ATOM 6373 O O . THR B 1 240 ? -0.157 -45.594 -15.828 1 95.69 240 THR B O 1
ATOM 6376 N N . ALA B 1 241 ? -0.023 -43.969 -17.344 1 94.38 241 ALA B N 1
ATOM 6377 C CA . ALA B 1 241 ? 0.965 -44.531 -18.25 1 94.38 241 ALA B CA 1
ATOM 6378 C C . ALA B 1 241 ? 1.741 -43.469 -18.984 1 94.38 241 ALA B C 1
ATOM 6380 O O . ALA B 1 241 ? 1.349 -42.281 -18.969 1 94.38 241 ALA B O 1
ATOM 6381 N N . PRO B 1 242 ? 2.867 -43.844 -19.531 1 93.19 242 PRO B N 1
ATOM 6382 C CA . PRO B 1 242 ? 3.641 -42.781 -20.219 1 93.19 242 PRO B CA 1
ATOM 6383 C C . PRO B 1 242 ? 2.807 -42 -21.219 1 93.19 242 PRO B C 1
ATOM 6385 O O . PRO B 1 242 ? 2.367 -42.562 -22.234 1 93.19 242 PRO B O 1
ATOM 6388 N N . GLY B 1 243 ? 2.521 -40.781 -20.859 1 92.62 243 GLY B N 1
ATOM 6389 C CA . GLY B 1 243 ? 1.812 -39.875 -21.75 1 92.62 243 GLY B CA 1
ATOM 6390 C C . GLY B 1 243 ? 0.303 -39.969 -21.625 1 92.62 243 GLY B C 1
ATOM 6391 O O . GLY B 1 243 ? -0.432 -39.344 -22.391 1 92.62 243 GLY B O 1
ATOM 6392 N N . LYS B 1 244 ? -0.154 -40.812 -20.734 1 95.81 244 LYS B N 1
ATOM 6393 C CA . LYS B 1 244 ? -1.587 -40.969 -20.5 1 95.81 244 LYS B CA 1
ATOM 6394 C C . LYS B 1 244 ? -1.996 -40.344 -19.172 1 95.81 244 LYS B C 1
ATOM 6396 O O . LYS B 1 244 ? -1.43 -40.656 -18.125 1 95.81 244 LYS B O 1
ATOM 6401 N N . PHE B 1 245 ? -2.988 -39.469 -19.297 1 97.38 245 PHE B N 1
ATOM 6402 C CA . PHE B 1 245 ? -3.35 -38.688 -18.125 1 97.38 245 PHE B CA 1
ATOM 6403 C C . PHE B 1 245 ? -4.824 -38.875 -17.781 1 97.38 245 PHE B C 1
ATOM 6405 O O . PHE B 1 245 ? -5.688 -38.781 -18.641 1 97.38 245 PHE B O 1
ATOM 6412 N N . ALA B 1 246 ? -5.09 -39.156 -16.484 1 97.19 246 ALA B N 1
ATOM 6413 C CA . ALA B 1 246 ? -6.453 -39.312 -15.977 1 97.19 246 ALA B CA 1
ATOM 6414 C C . ALA B 1 246 ? -6.875 -38.125 -15.133 1 97.19 246 ALA B C 1
ATOM 6416 O O . ALA B 1 246 ? -6.082 -37.594 -14.344 1 97.19 246 ALA B O 1
ATOM 6417 N N . ALA B 1 247 ? -8.062 -37.75 -15.273 1 95.06 247 ALA B N 1
ATOM 6418 C CA . ALA B 1 247 ? -8.617 -36.625 -14.523 1 95.06 247 ALA B CA 1
ATOM 6419 C C . ALA B 1 247 ? -8.734 -36.969 -13.039 1 95.06 247 ALA B C 1
ATOM 6421 O O . ALA B 1 247 ? -9.047 -38.125 -12.68 1 95.06 247 ALA B O 1
ATOM 6422 N N . ARG B 1 248 ? -8.453 -36.031 -12.164 1 96.38 248 ARG B N 1
ATOM 6423 C CA . ARG B 1 248 ? -8.633 -36.125 -10.719 1 96.38 248 ARG B CA 1
ATOM 6424 C C . ARG B 1 248 ? -9.211 -34.812 -10.156 1 96.38 248 ARG B C 1
ATOM 6426 O O . ARG B 1 248 ? -9.133 -33.781 -10.797 1 96.38 248 ARG B O 1
ATOM 6433 N N . PRO B 1 249 ? -9.867 -34.938 -8.938 1 95 249 PRO B N 1
ATOM 6434 C CA . PRO B 1 249 ? -10.258 -33.688 -8.289 1 95 249 PRO B CA 1
ATOM 6435 C C . PRO B 1 249 ? -9.062 -32.781 -7.969 1 95 249 PRO B C 1
ATOM 6437 O O . PRO B 1 249 ? -7.938 -33.281 -7.836 1 95 249 PRO B O 1
ATOM 6440 N N . CYS B 1 250 ? -9.352 -31.531 -7.906 1 95.88 250 CYS B N 1
ATOM 6441 C CA . CYS B 1 250 ? -8.266 -30.594 -7.695 1 95.88 250 CYS B CA 1
ATOM 6442 C C . CYS B 1 250 ? -7.52 -30.891 -6.402 1 95.88 250 CYS B C 1
ATOM 6444 O O . CYS B 1 250 ? -8.102 -31.438 -5.457 1 95.88 250 CYS B O 1
ATOM 6446 N N . LEU B 1 251 ? -6.262 -30.531 -6.336 1 95.44 251 LEU B N 1
ATOM 6447 C CA . LEU B 1 251 ? -5.441 -30.734 -5.145 1 95.44 251 LEU B CA 1
ATOM 6448 C C . LEU B 1 251 ? -5.836 -29.734 -4.051 1 95.44 251 LEU B C 1
ATOM 6450 O O . LEU B 1 251 ? -5.809 -30.078 -2.863 1 95.44 251 LEU B O 1
ATOM 6454 N N . HIS B 1 252 ? -6.133 -28.562 -4.453 1 95.69 252 HIS B N 1
ATOM 6455 C CA . HIS B 1 252 ? -6.418 -27.516 -3.484 1 95.69 252 HIS B CA 1
ATOM 6456 C C . HIS B 1 252 ? -7.328 -26.453 -4.082 1 95.69 252 HIS B C 1
ATOM 6458 O O . HIS B 1 252 ? -7.074 -25.953 -5.18 1 95.69 252 HIS B O 1
ATOM 6464 N N . HIS B 1 253 ? -8.352 -26.172 -3.426 1 95 253 HIS B N 1
ATOM 6465 C CA . HIS B 1 253 ? -9.266 -25.062 -3.723 1 95 253 HIS B CA 1
ATOM 6466 C C . HIS B 1 253 ? -9.445 -24.156 -2.516 1 95 253 HIS B C 1
ATOM 6468 O O . HIS B 1 253 ? -10.273 -24.422 -1.645 1 95 253 HIS B O 1
ATOM 6474 N N . PRO B 1 254 ? -8.766 -23.031 -2.525 1 92 254 PRO B N 1
ATOM 6475 C CA . PRO B 1 254 ? -8.844 -22.156 -1.357 1 92 254 PRO B CA 1
ATOM 6476 C C . PRO B 1 254 ? -10.18 -21.438 -1.251 1 92 254 PRO B C 1
ATOM 6478 O O . PRO B 1 254 ? -10.57 -21 -0.161 1 92 254 PRO B O 1
ATOM 6481 N N . GLY B 1 255 ? -10.852 -21.188 -2.334 1 90.12 255 GLY B N 1
ATOM 6482 C CA . GLY B 1 255 ? -12.109 -20.453 -2.336 1 90.12 255 GLY B CA 1
ATOM 6483 C C . GLY B 1 255 ? -11.93 -18.953 -2.225 1 90.12 255 GLY B C 1
ATOM 6484 O O . GLY B 1 255 ? -12.836 -18.25 -1.767 1 90.12 255 GLY B O 1
ATOM 6485 N N . LEU B 1 256 ? -10.82 -18.484 -2.621 1 90.25 256 LEU B N 1
ATOM 6486 C CA . LEU B 1 256 ? -10.5 -17.078 -2.422 1 90.25 256 LEU B CA 1
ATOM 6487 C C . LEU B 1 256 ? -10.133 -16.406 -3.744 1 90.25 256 LEU B C 1
ATOM 6489 O O . LEU B 1 256 ? -10.289 -15.195 -3.895 1 90.25 256 LEU B O 1
ATOM 6493 N N . TYR B 1 257 ? -9.711 -17.188 -4.656 1 92.5 257 TYR B N 1
ATOM 6494 C CA . TYR B 1 257 ? -9.055 -16.578 -5.809 1 92.5 257 TYR B CA 1
ATOM 6495 C C . TYR B 1 257 ? -9.766 -16.953 -7.105 1 92.5 257 TYR B C 1
ATOM 6497 O O . TYR B 1 257 ? -10.445 -17.984 -7.168 1 92.5 257 TYR B O 1
ATOM 6505 N N . ASP B 1 258 ? -9.539 -16.094 -8.078 1 93.75 258 ASP B N 1
ATOM 6506 C CA . ASP B 1 258 ? -10.07 -16.375 -9.414 1 93.75 258 ASP B CA 1
ATOM 6507 C C . ASP B 1 258 ? -9.305 -17.516 -10.086 1 93.75 258 ASP B C 1
ATOM 6509 O O . ASP B 1 258 ? -9.891 -18.344 -10.766 1 93.75 258 ASP B O 1
ATOM 6513 N N . ASP B 1 259 ? -8.047 -17.469 -9.961 1 95.88 259 ASP B N 1
ATOM 6514 C CA . ASP B 1 259 ? -7.137 -18.5 -10.438 1 95.88 259 ASP B CA 1
ATOM 6515 C C . ASP B 1 259 ? -5.918 -18.625 -9.523 1 95.88 259 ASP B C 1
ATOM 6517 O O . ASP B 1 259 ? -5.574 -17.672 -8.812 1 95.88 259 ASP B O 1
ATOM 6521 N N . ILE B 1 260 ? -5.398 -19.766 -9.461 1 97 260 ILE B N 1
ATOM 6522 C CA . ILE B 1 260 ? -4.07 -19.984 -8.898 1 97 260 ILE B CA 1
ATOM 6523 C C . ILE B 1 260 ? -3.066 -20.234 -10.016 1 97 260 ILE B C 1
ATOM 6525 O O . ILE B 1 260 ? -2.92 -21.375 -10.484 1 97 260 ILE B O 1
ATOM 6529 N N . GLU B 1 261 ? -2.391 -19.234 -10.328 1 97.25 261 GLU B N 1
ATOM 6530 C CA . GLU B 1 261 ? -1.567 -19.281 -11.531 1 97.25 261 GLU B CA 1
ATOM 6531 C C . GLU B 1 261 ? -0.196 -19.891 -11.234 1 97.25 261 GLU B C 1
ATOM 6533 O O . GLU B 1 261 ? 0.283 -19.828 -10.102 1 97.25 261 GLU B O 1
ATOM 6538 N N . VAL B 1 262 ? 0.328 -20.484 -12.25 1 98.19 262 VAL B N 1
ATOM 6539 C CA . VAL B 1 262 ? 1.692 -21 -12.281 1 98.19 262 VAL B CA 1
ATOM 6540 C C . VAL B 1 262 ? 1.952 -21.844 -11.039 1 98.19 262 VAL B C 1
ATOM 6542 O O . VAL B 1 262 ? 2.908 -21.594 -10.305 1 98.19 262 VAL B O 1
ATOM 6545 N N . PRO B 1 263 ? 1.16 -22.828 -10.859 1 98.38 263 PRO B N 1
ATOM 6546 C CA . PRO B 1 263 ? 1.347 -23.656 -9.664 1 98.38 263 PRO B CA 1
ATOM 6547 C C . PRO B 1 263 ? 2.641 -24.453 -9.703 1 98.38 263 PRO B C 1
ATOM 6549 O O . PRO B 1 263 ? 3.098 -24.844 -10.781 1 98.38 263 PRO B O 1
ATOM 6552 N N . ASN B 1 264 ? 3.23 -24.672 -8.547 1 98 264 ASN B N 1
ATOM 6553 C CA . ASN B 1 264 ? 4.383 -25.531 -8.273 1 98 264 ASN B CA 1
ATOM 6554 C C . ASN B 1 264 ? 4.102 -26.5 -7.121 1 98 264 ASN B C 1
ATOM 6556 O O . ASN B 1 264 ? 3.297 -26.188 -6.238 1 98 264 ASN B O 1
ATOM 6560 N N . LEU B 1 265 ? 4.746 -27.609 -7.188 1 97.94 265 LEU B N 1
ATOM 6561 C CA . LEU B 1 265 ? 4.723 -28.547 -6.066 1 97.94 265 LEU B CA 1
ATOM 6562 C C . LEU B 1 265 ? 6.133 -29.016 -5.73 1 97.94 265 LEU B C 1
ATOM 6564 O O . LEU B 1 265 ? 6.84 -29.531 -6.598 1 97.94 265 LEU B O 1
ATOM 6568 N N . ILE B 1 266 ? 6.508 -28.844 -4.461 1 97.38 266 ILE B N 1
ATOM 6569 C CA . ILE B 1 266 ? 7.816 -29.312 -4.023 1 97.38 266 ILE B CA 1
ATOM 6570 C C . ILE B 1 266 ? 7.684 -30.016 -2.676 1 97.38 266 ILE B C 1
ATOM 6572 O O . ILE B 1 266 ? 6.695 -29.828 -1.962 1 97.38 266 ILE B O 1
ATOM 6576 N N . ARG B 1 267 ? 8.641 -30.812 -2.445 1 96.44 267 ARG B N 1
ATOM 6577 C CA . ARG B 1 267 ? 8.75 -31.484 -1.151 1 96.44 267 ARG B CA 1
ATOM 6578 C C . ARG B 1 267 ? 10.055 -31.125 -0.453 1 96.44 267 ARG B C 1
ATOM 6580 O O . ARG B 1 267 ? 11.125 -31.156 -1.064 1 96.44 267 ARG B O 1
ATOM 6587 N N . ILE B 1 268 ? 9.953 -30.625 0.726 1 96.12 268 ILE B N 1
ATOM 6588 C CA . ILE B 1 268 ? 11.102 -30.406 1.593 1 96.12 268 ILE B CA 1
ATOM 6589 C C . ILE B 1 268 ? 10.969 -31.234 2.863 1 96.12 268 ILE B C 1
ATOM 6591 O O . ILE B 1 268 ? 10.055 -31.016 3.666 1 96.12 268 ILE B O 1
ATOM 6595 N N . GLU B 1 269 ? 11.852 -32.219 2.973 1 92 269 GLU B N 1
ATOM 6596 C CA . GLU B 1 269 ? 11.758 -33.188 4.051 1 92 269 GLU B CA 1
ATOM 6597 C C . GLU B 1 269 ? 10.43 -33.938 4 1 92 269 GLU B C 1
ATOM 6599 O O . GLU B 1 269 ? 10.078 -34.531 2.973 1 92 269 GLU B O 1
ATOM 6604 N N . ASN B 1 270 ? 9.609 -33.781 4.996 1 91.25 270 ASN B N 1
ATOM 6605 C CA . ASN B 1 270 ? 8.391 -34.562 5.023 1 91.25 270 ASN B CA 1
ATOM 6606 C C . ASN B 1 270 ? 7.148 -33.688 4.805 1 91.25 270 ASN B C 1
ATOM 6608 O O . ASN B 1 270 ? 6.039 -34.094 5.172 1 91.25 270 ASN B O 1
ATOM 6612 N N . GLU B 1 271 ? 7.395 -32.625 4.223 1 95.44 271 GLU B N 1
ATOM 6613 C CA . GLU B 1 271 ? 6.277 -31.734 3.98 1 95.44 271 GLU B CA 1
ATOM 6614 C C . GLU B 1 271 ? 6.203 -31.328 2.51 1 95.44 271 GLU B C 1
ATOM 6616 O O . GLU B 1 271 ? 7.234 -31.141 1.857 1 95.44 271 GLU B O 1
ATOM 6621 N N . TYR B 1 272 ? 4.961 -31.25 2.049 1 97.38 272 TYR B N 1
ATOM 6622 C CA . TYR B 1 272 ? 4.715 -30.797 0.687 1 97.38 272 TYR B CA 1
ATOM 6623 C C . TYR B 1 272 ? 4.273 -29.328 0.678 1 97.38 272 TYR B C 1
ATOM 6625 O O . TYR B 1 272 ? 3.535 -28.891 1.562 1 97.38 272 TYR B O 1
ATOM 6633 N N . TYR B 1 273 ? 4.73 -28.625 -0.293 1 98.12 273 TYR B N 1
ATOM 6634 C CA . TYR B 1 273 ? 4.359 -27.219 -0.455 1 98.12 273 TYR B CA 1
ATOM 6635 C C . TYR B 1 273 ? 3.82 -26.953 -1.855 1 98.12 273 TYR B C 1
ATOM 6637 O O . TYR B 1 273 ? 4.438 -27.344 -2.85 1 98.12 273 TYR B O 1
ATOM 6645 N N . LEU B 1 274 ? 2.654 -26.375 -1.9 1 98 274 LEU B N 1
ATOM 6646 C CA . LEU B 1 274 ? 2.107 -25.797 -3.127 1 98 274 LEU B CA 1
ATOM 6647 C C . LEU B 1 274 ? 2.412 -24.312 -3.217 1 98 274 LEU B C 1
ATOM 6649 O O . LEU B 1 274 ? 2.195 -23.562 -2.254 1 98 274 LEU B O 1
ATOM 6653 N N . ILE B 1 275 ? 2.975 -23.875 -4.297 1 98.19 275 ILE B N 1
ATOM 6654 C CA . ILE B 1 275 ? 3.264 -22.469 -4.535 1 98.19 275 ILE B CA 1
ATOM 6655 C C . ILE B 1 275 ? 2.475 -21.969 -5.746 1 98.19 275 ILE B C 1
ATOM 6657 O O . ILE B 1 275 ? 2.393 -22.672 -6.766 1 98.19 275 ILE B O 1
ATOM 6661 N N . GLY B 1 276 ? 1.834 -20.844 -5.656 1 97.81 276 GLY B N 1
ATOM 6662 C CA . GLY B 1 276 ? 1.077 -20.25 -6.75 1 97.81 276 GLY B CA 1
ATOM 6663 C C . GLY B 1 276 ? 1.101 -18.734 -6.754 1 97.81 276 GLY B C 1
ATOM 6664 O O . GLY B 1 276 ? 1.501 -18.125 -5.766 1 97.81 276 GLY B O 1
ATOM 6665 N N . SER B 1 277 ? 0.779 -18.172 -7.887 1 96.31 277 SER B N 1
ATOM 6666 C CA . SER B 1 277 ? 0.728 -16.719 -8.055 1 96.31 277 SER B CA 1
ATOM 6667 C C . SER B 1 277 ? -0.708 -16.234 -8.219 1 96.31 277 SER B C 1
ATOM 6669 O O . SER B 1 277 ? -1.499 -16.844 -8.938 1 96.31 277 SER B O 1
ATOM 6671 N N . LEU B 1 278 ? -1.008 -15.195 -7.543 1 93.06 278 LEU B N 1
ATOM 6672 C CA . LEU B 1 278 ? -2.365 -14.664 -7.535 1 93.06 278 LEU B CA 1
ATOM 6673 C C . LEU B 1 278 ? -2.404 -13.266 -8.148 1 93.06 278 LEU B C 1
ATOM 6675 O O . LEU B 1 278 ? -1.679 -12.367 -7.715 1 93.06 278 LEU B O 1
ATOM 6679 N N . ARG B 1 279 ? -3.27 -13.062 -9.008 1 86.25 279 ARG B N 1
ATOM 6680 C CA . ARG B 1 279 ? -3.336 -11.828 -9.781 1 86.25 279 ARG B CA 1
ATOM 6681 C C . ARG B 1 279 ? -3.918 -10.688 -8.945 1 86.25 279 ARG B C 1
ATOM 6683 O O . ARG B 1 279 ? -3.555 -9.523 -9.133 1 86.25 279 ARG B O 1
ATOM 6690 N N . GLU B 1 280 ? -4.84 -11 -8.039 1 80.69 280 GLU B N 1
ATOM 6691 C CA . GLU B 1 280 ? -5.605 -10.008 -7.285 1 80.69 280 GLU B CA 1
ATOM 6692 C C . GLU B 1 280 ? -4.684 -9.047 -6.543 1 80.69 280 GLU B C 1
ATOM 6694 O O . GLU B 1 280 ? -4.934 -7.84 -6.508 1 80.69 280 GLU B O 1
ATOM 6699 N N . ASP B 1 281 ? -3.66 -9.547 -6.055 1 76.12 281 ASP B N 1
ATOM 6700 C CA . ASP B 1 281 ? -2.74 -8.664 -5.344 1 76.12 281 ASP B CA 1
ATOM 6701 C C . ASP B 1 281 ? -1.303 -8.875 -5.812 1 76.12 281 ASP B C 1
ATOM 6703 O O . ASP B 1 281 ? -0.36 -8.398 -5.18 1 76.12 281 ASP B O 1
ATOM 6707 N N . ALA B 1 282 ? -1.169 -9.625 -6.926 1 82.38 282 ALA B N 1
ATOM 6708 C CA . ALA B 1 282 ? 0.124 -9.852 -7.566 1 82.38 282 ALA B CA 1
ATOM 6709 C C . ALA B 1 282 ? 1.148 -10.375 -6.562 1 82.38 282 ALA B C 1
ATOM 6711 O O . ALA B 1 282 ? 2.238 -9.812 -6.43 1 82.38 282 ALA B O 1
ATOM 6712 N N . LYS B 1 283 ? 0.78 -11.438 -5.918 1 90.88 283 LYS B N 1
ATOM 6713 C CA . LYS B 1 283 ? 1.673 -12.039 -4.93 1 90.88 283 LYS B CA 1
ATOM 6714 C C . LYS B 1 283 ? 1.885 -13.523 -5.211 1 90.88 283 LYS B C 1
ATOM 6716 O O . LYS B 1 283 ? 1.074 -14.156 -5.895 1 90.88 283 LYS B O 1
ATOM 6721 N N . ILE B 1 284 ? 2.969 -13.961 -4.699 1 96.94 284 ILE B N 1
ATOM 6722 C CA . ILE B 1 284 ? 3.279 -15.391 -4.699 1 96.94 284 ILE B CA 1
ATOM 6723 C C . ILE B 1 284 ? 2.959 -15.984 -3.33 1 96.94 284 ILE B C 1
ATOM 6725 O O . ILE B 1 284 ? 3.529 -15.578 -2.318 1 96.94 284 ILE B O 1
ATOM 6729 N N . ARG B 1 285 ? 2.051 -16.922 -3.355 1 96.56 285 ARG B N 1
ATOM 6730 C CA . ARG B 1 285 ? 1.641 -17.547 -2.1 1 96.56 285 ARG B CA 1
ATOM 6731 C C . ARG B 1 285 ? 1.938 -19.047 -2.107 1 96.56 285 ARG B C 1
ATOM 6733 O O . ARG B 1 285 ? 2.234 -19.609 -3.158 1 96.56 285 ARG B O 1
ATOM 6740 N N . TYR B 1 286 ? 1.886 -19.625 -0.881 1 97.5 286 TYR B N 1
ATOM 6741 C CA . TYR B 1 286 ? 2.1 -21.062 -0.796 1 97.5 286 TYR B CA 1
ATOM 6742 C C . TYR B 1 286 ? 1.186 -21.688 0.25 1 97.5 286 TYR B C 1
ATOM 6744 O O . TYR B 1 286 ? 0.659 -21 1.121 1 97.5 286 TYR B O 1
ATOM 6752 N N . TRP B 1 287 ? 0.948 -22.969 0.132 1 97.12 287 TRP B N 1
ATOM 6753 C CA . TRP B 1 287 ? 0.188 -23.844 1.023 1 97.12 287 TRP B CA 1
ATOM 6754 C C . TRP B 1 287 ? 0.968 -25.109 1.34 1 97.12 287 TRP B C 1
ATOM 6756 O O . TRP B 1 287 ? 1.912 -25.469 0.628 1 97.12 287 TRP B O 1
ATOM 6766 N N . HIS B 1 288 ? 0.58 -25.812 2.422 1 96.38 288 HIS B N 1
ATOM 6767 C CA . HIS B 1 288 ? 1.358 -26.984 2.82 1 96.38 288 HIS B CA 1
ATOM 6768 C C . HIS B 1 288 ? 0.451 -28.125 3.271 1 96.38 288 HIS B C 1
ATOM 6770 O O . HIS B 1 288 ? -0.703 -27.891 3.641 1 96.38 288 HIS B O 1
ATOM 6776 N N . THR B 1 289 ? 0.935 -29.297 3.139 1 96.19 289 THR B N 1
ATOM 6777 C CA . THR B 1 289 ? 0.302 -30.516 3.643 1 96.19 289 THR B CA 1
ATOM 6778 C C . THR B 1 289 ? 1.347 -31.578 3.934 1 96.19 289 THR B C 1
ATOM 6780 O O . THR B 1 289 ? 2.48 -31.5 3.455 1 96.19 289 THR B O 1
ATOM 6783 N N . ASN B 1 290 ? 0.973 -32.562 4.727 1 94.19 290 ASN B N 1
ATOM 6784 C CA . ASN B 1 290 ? 1.889 -33.656 5.016 1 94.19 290 ASN B CA 1
ATOM 6785 C C . ASN B 1 290 ? 1.698 -34.812 4.039 1 94.19 290 ASN B C 1
ATOM 6787 O O . ASN B 1 290 ? 2.576 -35.656 3.902 1 94.19 290 ASN B O 1
ATOM 6791 N N . GLN B 1 291 ? 0.56 -34.781 3.48 1 93 291 GLN B N 1
ATOM 6792 C CA . GLN B 1 291 ? 0.241 -35.781 2.445 1 93 291 GLN B CA 1
ATOM 6793 C C . GLN B 1 291 ? -0.502 -35.125 1.283 1 93 291 GLN B C 1
ATOM 6795 O O . GLN B 1 291 ? -1.479 -34.406 1.491 1 93 291 GLN B O 1
ATOM 6800 N N . ILE B 1 292 ? -0.158 -35.438 0.07 1 89.88 292 ILE B N 1
ATOM 6801 C CA . ILE B 1 292 ? -0.607 -34.719 -1.13 1 89.88 292 ILE B CA 1
ATOM 6802 C C . ILE B 1 292 ? -2.131 -34.781 -1.221 1 89.88 292 ILE B C 1
ATOM 6804 O O . ILE B 1 292 ? -2.768 -33.844 -1.678 1 89.88 292 ILE B O 1
ATOM 6808 N N . ARG B 1 293 ? -2.748 -35.875 -0.753 1 84.56 293 ARG B N 1
ATOM 6809 C CA . ARG B 1 293 ? -4.188 -36.031 -0.913 1 84.56 293 ARG B CA 1
ATOM 6810 C C . ARG B 1 293 ? -4.934 -35.562 0.332 1 84.56 293 ARG B C 1
ATOM 6812 O O . ARG B 1 293 ? -6.156 -35.719 0.425 1 84.56 293 ARG B O 1
ATOM 6819 N N . GLN B 1 294 ? -4.176 -35 1.289 1 89 294 GLN B N 1
ATOM 6820 C CA . GLN B 1 294 ? -4.785 -34.375 2.469 1 89 294 GLN B CA 1
ATOM 6821 C C . GLN B 1 294 ? -4.992 -32.875 2.271 1 89 294 GLN B C 1
ATOM 6823 O O . GLN B 1 294 ? -4.391 -32.281 1.38 1 89 294 GLN B O 1
ATOM 6828 N N . PRO B 1 295 ? -5.832 -32.375 3.127 1 91.81 295 PRO B N 1
ATOM 6829 C CA . PRO B 1 295 ? -6.141 -30.953 2.986 1 91.81 295 PRO B CA 1
ATOM 6830 C C . PRO B 1 295 ? -4.898 -30.062 3.078 1 91.81 295 PRO B C 1
ATOM 6832 O O . PRO B 1 295 ? -4 -30.344 3.879 1 91.81 295 PRO B O 1
ATOM 6835 N N . TRP B 1 296 ? -4.902 -29.141 2.191 1 95.06 296 TRP B N 1
ATOM 6836 C CA . TRP B 1 296 ? -3.828 -28.156 2.176 1 95.0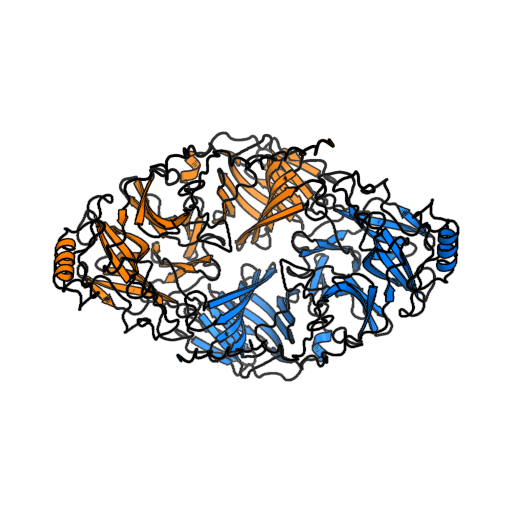6 296 TRP B CA 1
ATOM 6837 C C . TRP B 1 296 ? -4.164 -26.969 3.076 1 95.06 296 TRP B C 1
ATOM 6839 O O . TRP B 1 296 ? -5.309 -26.516 3.117 1 95.06 296 TRP B O 1
ATOM 6849 N N . ARG B 1 297 ? -3.119 -26.469 3.771 1 93.31 297 ARG B N 1
ATOM 6850 C CA . ARG B 1 297 ? -3.312 -25.438 4.773 1 93.31 297 ARG B CA 1
ATOM 6851 C C . ARG B 1 297 ? -2.426 -24.219 4.488 1 93.31 297 ARG B C 1
ATOM 6853 O O . ARG B 1 297 ? -1.408 -24.344 3.803 1 93.31 297 ARG B O 1
ATOM 6860 N N . SER B 1 298 ? -2.914 -23.141 5.047 1 92.25 298 SER B N 1
ATOM 6861 C CA . SER B 1 298 ? -2.15 -21.906 4.922 1 92.25 298 SER B CA 1
ATOM 6862 C C . SER B 1 298 ? -1.515 -21.5 6.254 1 92.25 298 SER B C 1
ATOM 6864 O O . SER B 1 298 ? -2.082 -21.766 7.316 1 92.25 298 SER B O 1
ATOM 6866 N N . TYR B 1 299 ? -0.356 -20.875 6.145 1 91.81 299 TYR B N 1
ATOM 6867 C CA . TYR B 1 299 ? 0.222 -20.172 7.293 1 91.81 299 TYR B CA 1
ATOM 6868 C C . TYR B 1 299 ? -0.243 -18.734 7.344 1 91.81 299 TYR B C 1
ATOM 6870 O O . TYR B 1 299 ? -0.728 -18.188 6.348 1 91.81 299 TYR B O 1
ATOM 6878 N N . TYR B 1 300 ? -0.035 -18.094 8.5 1 88.44 300 TYR B N 1
ATOM 6879 C CA . TYR B 1 300 ? -0.381 -16.688 8.641 1 88.44 300 TYR B CA 1
ATOM 6880 C C . TYR B 1 300 ? 0.42 -15.828 7.664 1 88.44 300 TYR B C 1
ATOM 6882 O O . TYR B 1 300 ? -0.052 -14.781 7.219 1 88.44 300 TYR B O 1
ATOM 6890 N N . ASP B 1 301 ? 1.583 -16.266 7.461 1 91.12 301 ASP B N 1
ATOM 6891 C CA . ASP B 1 301 ? 2.479 -15.617 6.508 1 91.12 301 ASP B CA 1
ATOM 6892 C C . ASP B 1 301 ? 2.842 -16.562 5.363 1 91.12 301 ASP B C 1
ATOM 6894 O O . ASP B 1 301 ? 3.875 -17.234 5.41 1 91.12 301 ASP B O 1
ATOM 6898 N N . ASN B 1 302 ? 1.993 -16.516 4.332 1 93.81 302 ASN B N 1
ATOM 6899 C CA . ASN B 1 302 ? 2.201 -17.453 3.23 1 93.81 302 ASN B CA 1
ATOM 6900 C C . ASN B 1 302 ? 2.596 -16.734 1.946 1 93.81 302 ASN B C 1
ATOM 6902 O O . ASN B 1 302 ? 2.383 -17.25 0.848 1 93.81 302 ASN B O 1
ATOM 6906 N N . VAL B 1 303 ? 3.068 -15.492 2.109 1 94.44 303 VAL B N 1
ATOM 6907 C CA . VAL B 1 303 ? 3.545 -14.711 0.972 1 94.44 303 VAL B CA 1
ATOM 6908 C C . VAL B 1 303 ? 5.066 -14.828 0.867 1 94.44 303 VAL B C 1
ATOM 6910 O O . VAL B 1 303 ? 5.781 -14.602 1.845 1 94.44 303 VAL B O 1
ATOM 6913 N N . LEU B 1 304 ? 5.539 -15.102 -0.28 1 96.5 304 LEU B N 1
ATOM 6914 C CA . LEU B 1 304 ? 6.965 -15.383 -0.426 1 96.5 304 LEU B CA 1
ATOM 6915 C C . LEU B 1 304 ? 7.73 -14.125 -0.816 1 96.5 304 LEU B C 1
ATOM 6917 O O . LEU B 1 304 ? 8.867 -13.922 -0.378 1 96.5 304 LEU B O 1
ATOM 6921 N N . LEU B 1 305 ? 7.184 -13.312 -1.669 1 95.75 305 LEU B N 1
ATOM 6922 C CA . LEU B 1 305 ? 7.859 -12.094 -2.121 1 95.75 305 LEU B CA 1
ATOM 6923 C C . LEU B 1 305 ? 6.902 -10.914 -2.131 1 95.75 305 LEU B C 1
ATOM 6925 O O . LEU B 1 305 ? 5.688 -11.086 -2.271 1 95.75 305 LEU B O 1
ATOM 6929 N N . ALA B 1 306 ? 7.477 -9.773 -2.035 1 93.94 306 ALA B N 1
ATOM 6930 C CA . ALA B 1 306 ? 6.691 -8.539 -2.004 1 93.94 306 ALA B CA 1
ATOM 6931 C C . ALA B 1 306 ? 5.949 -8.328 -3.32 1 93.94 306 ALA B C 1
ATOM 6933 O O . ALA B 1 306 ? 6.289 -8.938 -4.336 1 93.94 306 ALA B O 1
ATOM 6934 N N . GLN B 1 307 ? 5.008 -7.453 -3.176 1 90.56 307 GLN B N 1
ATOM 6935 C CA . GLN B 1 307 ? 4.137 -7.176 -4.312 1 90.56 307 GLN B CA 1
ATOM 6936 C C . GLN B 1 307 ? 4.941 -6.754 -5.535 1 90.56 307 GLN B C 1
ATOM 6938 O O . GLN B 1 307 ? 5.926 -6.02 -5.414 1 90.56 307 GLN B O 1
ATOM 6943 N N . GLY B 1 308 ? 4.48 -7.152 -6.684 1 89.44 308 GLY B N 1
ATOM 6944 C CA . GLY B 1 308 ? 5.148 -6.863 -7.945 1 89.44 308 GLY B CA 1
ATOM 6945 C C . GLY B 1 308 ? 5.879 -8.062 -8.523 1 89.44 308 GLY B C 1
ATOM 6946 O O . GLY B 1 308 ? 6.18 -8.094 -9.719 1 89.44 308 GLY B O 1
ATOM 6947 N N . ASN B 1 309 ? 6.25 -8.977 -7.66 1 94 309 ASN B N 1
ATOM 6948 C CA . ASN B 1 309 ? 6.852 -10.242 -8.078 1 94 309 ASN B CA 1
ATOM 6949 C C . ASN B 1 309 ? 5.789 -11.297 -8.375 1 94 309 ASN B C 1
ATOM 6951 O O . ASN B 1 309 ? 4.91 -11.547 -7.551 1 94 309 ASN B O 1
ATOM 6955 N N . TYR B 1 310 ? 5.977 -11.922 -9.555 1 92.94 310 TYR B N 1
ATOM 6956 C CA . TYR B 1 310 ? 4.832 -12.711 -9.992 1 92.94 310 TYR B CA 1
ATOM 6957 C C . TYR B 1 310 ? 5.281 -13.914 -10.82 1 92.94 310 TYR B C 1
ATOM 6959 O O . TYR B 1 310 ? 6.434 -13.977 -11.25 1 92.94 310 TYR B O 1
ATOM 6967 N N . ALA B 1 311 ? 4.387 -14.914 -10.945 1 95.06 311 ALA B N 1
ATOM 6968 C CA . ALA B 1 311 ? 4.531 -16.094 -11.789 1 95.06 311 ALA B CA 1
ATOM 6969 C C . ALA B 1 311 ? 5.801 -16.875 -11.438 1 95.06 311 ALA B C 1
ATOM 6971 O O . ALA B 1 311 ? 6.625 -17.156 -12.312 1 95.06 311 ALA B O 1
ATOM 6972 N N . ALA B 1 312 ? 5.844 -17.266 -10.234 1 97.25 312 ALA B N 1
ATOM 6973 C CA . ALA B 1 312 ? 7.078 -17.859 -9.727 1 97.25 312 ALA B CA 1
ATOM 6974 C C . ALA B 1 312 ? 7.184 -19.328 -10.133 1 97.25 312 ALA B C 1
ATOM 6976 O O . ALA B 1 312 ? 6.184 -20.047 -10.148 1 97.25 312 ALA B O 1
ATOM 6977 N N . ARG B 1 313 ? 8.383 -19.719 -10.445 1 98.25 313 ARG B N 1
ATOM 6978 C CA . ARG B 1 313 ? 8.727 -21.109 -10.719 1 98.25 313 ARG B CA 1
ATOM 6979 C C . ARG B 1 313 ? 9.906 -21.562 -9.859 1 98.25 313 ARG B C 1
ATOM 6981 O O . ARG B 1 313 ? 10.781 -20.766 -9.531 1 98.25 313 ARG B O 1
ATOM 6988 N N . VAL B 1 314 ? 9.914 -22.859 -9.539 1 98 314 VAL B N 1
ATOM 6989 C CA . VAL B 1 314 ? 10.977 -23.391 -8.695 1 98 314 VAL B CA 1
ATOM 6990 C C . VAL B 1 314 ? 11.922 -24.25 -9.531 1 98 314 VAL B C 1
ATOM 6992 O O . VAL B 1 314 ? 11.516 -24.844 -10.531 1 98 314 VAL B O 1
ATOM 6995 N N . CYS B 1 315 ? 13.141 -24.25 -9.164 1 96.69 315 CYS B N 1
ATOM 6996 C CA . CYS B 1 315 ? 14.211 -25.078 -9.719 1 96.69 315 CYS B CA 1
ATOM 6997 C C . CYS B 1 315 ? 15.148 -25.547 -8.617 1 96.69 315 CYS B C 1
ATOM 6999 O O . CYS B 1 315 ? 15.492 -24.781 -7.711 1 96.69 315 CYS B O 1
ATOM 7001 N N . ARG B 1 316 ? 15.492 -26.781 -8.711 1 96.81 316 ARG B N 1
ATOM 7002 C CA . ARG B 1 316 ? 16.469 -27.281 -7.738 1 96.81 316 ARG B CA 1
ATOM 7003 C C . ARG B 1 316 ? 17.859 -27.328 -8.336 1 96.81 316 ARG B C 1
ATOM 7005 O O . ARG B 1 316 ? 18.078 -27.953 -9.383 1 96.81 316 ARG B O 1
ATOM 7012 N N . ASP B 1 317 ? 18.766 -26.703 -7.734 1 97.5 317 ASP B N 1
ATOM 7013 C CA . ASP B 1 317 ? 20.172 -26.844 -8.117 1 97.5 317 ASP B CA 1
ATOM 7014 C C . ASP B 1 317 ? 20.953 -27.625 -7.055 1 97.5 317 ASP B C 1
ATOM 7016 O O . ASP B 1 317 ? 20.359 -28.344 -6.242 1 97.5 317 ASP B O 1
ATOM 7020 N N . ASP B 1 318 ? 22.266 -27.578 -7.07 1 96.25 318 ASP B N 1
ATOM 7021 C CA . ASP B 1 318 ? 23.109 -28.375 -6.199 1 96.25 318 ASP B CA 1
ATOM 7022 C C . ASP B 1 318 ? 22.984 -27.938 -4.742 1 96.25 318 ASP B C 1
ATOM 7024 O O . ASP B 1 318 ? 23.344 -28.672 -3.828 1 96.25 318 ASP B O 1
ATOM 7028 N N . ARG B 1 319 ? 22.422 -26.734 -4.543 1 96.06 319 ARG B N 1
ATOM 7029 C CA . ARG B 1 319 ? 22.359 -26.203 -3.189 1 96.06 319 ARG B CA 1
ATOM 7030 C C . ARG B 1 319 ? 20.938 -26.172 -2.666 1 96.06 319 ARG B C 1
ATOM 7032 O O . ARG B 1 319 ? 20.688 -25.766 -1.531 1 96.06 319 ARG B O 1
ATOM 7039 N N . GLY B 1 320 ? 20.031 -26.594 -3.488 1 96.88 320 GLY B N 1
ATOM 7040 C CA . GLY B 1 320 ? 18.656 -26.656 -3.029 1 96.88 320 GLY B CA 1
ATOM 7041 C C . GLY B 1 320 ? 17.688 -25.953 -3.947 1 96.88 320 GLY B C 1
ATOM 7042 O O . GLY B 1 320 ? 17.969 -25.781 -5.137 1 96.88 320 GLY B O 1
ATOM 7043 N N . TRP B 1 321 ? 16.484 -25.594 -3.377 1 98.12 321 TRP B N 1
ATOM 7044 C CA . TRP B 1 321 ? 15.406 -25.031 -4.18 1 98.12 321 TRP B CA 1
ATOM 7045 C C . TRP B 1 321 ? 15.617 -23.531 -4.383 1 98.12 321 TRP B C 1
ATOM 7047 O O . TRP B 1 321 ? 15.961 -22.812 -3.438 1 98.12 321 TRP B O 1
ATOM 7057 N N . LEU B 1 322 ? 15.453 -23.109 -5.609 1 98.44 322 LEU B N 1
ATOM 7058 C CA . LEU B 1 322 ? 15.461 -21.688 -5.988 1 98.44 322 LEU B CA 1
ATOM 7059 C C . LEU B 1 322 ? 14.078 -21.25 -6.465 1 98.44 322 LEU B C 1
ATOM 7061 O O . LEU B 1 322 ? 13.328 -22.047 -7.031 1 98.44 322 LEU B O 1
ATOM 7065 N N . LEU B 1 323 ? 13.758 -20.031 -6.164 1 98.44 323 LEU B N 1
ATOM 7066 C CA . LEU B 1 323 ? 12.531 -19.391 -6.641 1 98.44 323 LEU B CA 1
ATOM 7067 C C . LEU B 1 323 ? 12.852 -18.359 -7.711 1 98.44 323 LEU B C 1
ATOM 7069 O O . LEU B 1 323 ? 13.664 -17.453 -7.488 1 98.44 323 LEU B O 1
ATOM 7073 N N . TRP B 1 324 ? 12.242 -18.516 -8.898 1 97.62 324 TRP B N 1
ATOM 7074 C CA . TRP B 1 324 ? 12.391 -17.609 -10.031 1 97.62 324 TRP B CA 1
ATOM 7075 C C . TRP B 1 324 ? 11.07 -16.906 -10.336 1 97.62 324 TRP B C 1
ATOM 7077 O O . TRP B 1 324 ? 9.992 -17.484 -10.164 1 97.62 324 TRP B O 1
ATOM 7087 N N . ASN B 1 325 ? 11.117 -15.648 -10.727 1 95.81 325 ASN B N 1
ATOM 7088 C CA . ASN B 1 325 ? 9.922 -14.891 -11.07 1 95.81 325 ASN B CA 1
ATOM 7089 C C . ASN B 1 325 ? 10.258 -13.695 -11.961 1 95.81 325 ASN B C 1
ATOM 7091 O O . ASN B 1 325 ? 11.43 -13.359 -12.141 1 95.81 325 ASN B O 1
ATOM 7095 N N . PHE B 1 326 ? 9.273 -13.141 -12.547 1 91.25 326 PHE B N 1
ATOM 7096 C CA . PHE B 1 326 ? 9.5 -11.82 -13.133 1 91.25 326 PHE B CA 1
ATOM 7097 C C . PHE B 1 326 ? 8.984 -10.719 -12.219 1 91.25 326 PHE B C 1
ATOM 7099 O O . PHE B 1 326 ? 8.219 -10.984 -11.297 1 91.25 326 PHE B O 1
ATOM 7106 N N . TYR B 1 327 ? 9.508 -9.547 -12.359 1 90.56 327 TYR B N 1
ATOM 7107 C CA . TYR B 1 327 ? 9.094 -8.328 -11.664 1 90.56 327 TYR B CA 1
ATOM 7108 C C . TYR B 1 327 ? 8.547 -7.301 -12.648 1 90.56 327 TYR B C 1
ATOM 7110 O O . TYR B 1 327 ? 9.164 -7.031 -13.68 1 90.56 327 TYR B O 1
ATOM 7118 N N . SER B 1 328 ? 7.387 -6.742 -12.227 1 86.38 328 SER B N 1
ATOM 7119 C CA . SER B 1 328 ? 6.789 -5.707 -13.07 1 86.38 328 SER B CA 1
ATOM 7120 C C . SER B 1 328 ? 7.098 -4.312 -12.539 1 86.38 328 SER B C 1
ATOM 7122 O O . SER B 1 328 ? 6.824 -4.016 -11.375 1 86.38 328 SER B O 1
ATOM 7124 N N . LEU B 1 329 ? 7.555 -3.43 -13.398 1 78.06 329 LEU B N 1
ATOM 7125 C CA . LEU B 1 329 ? 7.871 -2.057 -13.016 1 78.06 329 LEU B CA 1
ATOM 7126 C C . LEU B 1 329 ? 6.598 -1.22 -12.898 1 78.06 329 LEU B C 1
ATOM 7128 O O . LEU B 1 329 ? 6.605 -0.156 -12.273 1 78.06 329 LEU B O 1
ATOM 7132 N N . ASP B 1 330 ? 5.641 -1.594 -13.562 1 71.44 330 ASP B N 1
ATOM 7133 C CA . ASP B 1 330 ? 4.355 -0.897 -13.539 1 71.44 330 ASP B CA 1
ATOM 7134 C C . ASP B 1 330 ? 3.285 -1.744 -12.859 1 71.44 330 ASP B C 1
ATOM 7136 O O . ASP B 1 330 ? 2.941 -2.826 -13.344 1 71.44 330 ASP B O 1
ATOM 7140 N N . ASP B 1 331 ? 2.775 -1.18 -11.859 1 64.44 331 ASP B N 1
ATOM 7141 C CA . ASP B 1 331 ? 1.785 -1.927 -11.086 1 64.44 331 ASP B CA 1
ATOM 7142 C C . ASP B 1 331 ? 0.497 -2.113 -11.883 1 64.44 331 ASP B C 1
ATOM 7144 O O . ASP B 1 331 ? -0.219 -3.098 -11.695 1 64.44 331 ASP B O 1
ATOM 7148 N N . SER B 1 332 ? 0.313 -1.198 -12.688 1 62.84 332 SER B N 1
ATOM 7149 C CA . SER B 1 332 ? -0.969 -1.216 -13.383 1 62.84 332 SER B CA 1
ATOM 7150 C C . SER B 1 332 ? -0.893 -2.037 -14.664 1 62.84 332 SER B C 1
ATOM 7152 O O . SER B 1 332 ? -1.919 -2.471 -15.195 1 62.84 332 SER B O 1
ATOM 7154 N N . ASN B 1 333 ? 0.33 -2.246 -15.125 1 62.78 333 ASN B N 1
ATOM 7155 C CA . ASN B 1 333 ? 0.512 -2.996 -16.359 1 62.78 333 ASN B CA 1
ATOM 7156 C C . ASN B 1 333 ? 1.646 -4.012 -16.25 1 62.78 333 ASN B C 1
ATOM 7158 O O . ASN B 1 333 ? 2.816 -3.662 -16.406 1 62.78 333 ASN B O 1
ATOM 7162 N N . ARG B 1 334 ? 1.298 -5.242 -16.188 1 64.88 334 ARG B N 1
ATOM 7163 C CA . ARG B 1 334 ? 2.289 -6.289 -15.961 1 64.88 334 ARG B CA 1
ATOM 7164 C C . ARG B 1 334 ? 2.766 -6.887 -17.281 1 64.88 334 ARG B C 1
ATOM 7166 O O . ARG B 1 334 ? 3.369 -7.961 -17.297 1 64.88 334 ARG B O 1
ATOM 7173 N N . THR B 1 335 ? 2.404 -6.312 -18.281 1 64.56 335 THR B N 1
ATOM 7174 C CA . THR B 1 335 ? 2.754 -6.902 -19.562 1 64.56 335 THR B CA 1
ATOM 7175 C C . THR B 1 335 ? 3.842 -6.086 -20.266 1 64.56 335 THR B C 1
ATOM 7177 O O . THR B 1 335 ? 4.305 -6.445 -21.344 1 64.56 335 THR B O 1
ATOM 7180 N N . SER B 1 336 ? 4.168 -5.008 -19.484 1 68.12 336 SER B N 1
ATOM 7181 C CA . SER B 1 336 ? 5.188 -4.156 -20.094 1 68.12 336 SER B CA 1
ATOM 7182 C C . SER B 1 336 ? 6.328 -3.883 -19.109 1 68.12 336 SER B C 1
ATOM 7184 O O . SER B 1 336 ? 6.121 -3.863 -17.891 1 68.12 336 SER B O 1
ATOM 7186 N N . ARG B 1 337 ? 7.477 -3.984 -19.516 1 73.62 337 ARG B N 1
ATOM 7187 C CA . ARG B 1 337 ? 8.695 -3.582 -18.828 1 73.62 337 ARG B CA 1
ATOM 7188 C C . ARG B 1 337 ? 9.008 -4.535 -17.672 1 73.62 337 ARG B C 1
ATOM 7190 O O . ARG B 1 337 ? 9.352 -4.102 -16.578 1 73.62 337 ARG B O 1
ATOM 7197 N N . ASN B 1 338 ? 8.68 -5.781 -17.875 1 82.19 338 ASN B N 1
ATOM 7198 C CA . ASN B 1 338 ? 9.016 -6.816 -16.906 1 82.19 338 ASN B CA 1
ATOM 7199 C C . ASN B 1 338 ? 10.5 -7.176 -16.969 1 82.19 338 ASN B C 1
ATOM 7201 O O . ASN B 1 338 ? 11.125 -7.059 -18.016 1 82.19 338 ASN B O 1
ATOM 7205 N N . LEU B 1 339 ? 10.984 -7.516 -15.836 1 85.81 339 LEU B N 1
ATOM 7206 C CA . LEU B 1 339 ? 12.344 -8.039 -15.766 1 85.81 339 LEU B CA 1
ATOM 7207 C C . LEU B 1 339 ? 12.414 -9.234 -14.828 1 85.81 339 LEU B C 1
ATOM 7209 O O . LEU B 1 339 ? 11.5 -9.461 -14.031 1 85.81 339 LEU B O 1
ATOM 7213 N N . MET B 1 340 ? 13.406 -10.039 -14.992 1 91.25 340 MET B N 1
ATOM 7214 C CA . MET B 1 340 ? 13.641 -11.148 -14.078 1 91.25 340 MET B CA 1
ATOM 7215 C C . MET B 1 340 ? 14.758 -10.82 -13.094 1 91.25 340 MET B C 1
ATOM 7217 O O . MET B 1 340 ? 15.922 -10.711 -13.484 1 91.25 340 MET B O 1
ATOM 7221 N N . PRO B 1 341 ? 14.438 -10.703 -11.844 1 92.81 341 PRO B N 1
ATOM 7222 C CA . PRO B 1 341 ? 15.477 -10.484 -10.828 1 92.81 341 PRO B CA 1
ATOM 7223 C C . PRO B 1 341 ? 16.281 -11.75 -10.523 1 92.81 341 PRO B C 1
ATOM 7225 O O . PRO B 1 341 ? 15.906 -12.836 -10.969 1 92.81 341 PRO B O 1
ATOM 7228 N N . PRO B 1 342 ? 17.438 -11.555 -9.781 1 94.94 342 PRO B N 1
ATOM 7229 C CA . PRO B 1 342 ? 18.094 -12.766 -9.297 1 94.94 342 PRO B CA 1
ATOM 7230 C C . PRO B 1 342 ? 17.156 -13.695 -8.539 1 94.94 342 PRO B C 1
ATOM 7232 O O . PRO B 1 342 ? 16.25 -13.234 -7.848 1 94.94 342 PRO B O 1
ATOM 7235 N N . PRO B 1 343 ? 17.359 -14.984 -8.742 1 97.56 343 PRO B N 1
ATOM 7236 C CA . PRO B 1 343 ? 16.5 -15.906 -7.992 1 97.56 343 PRO B CA 1
ATOM 7237 C C . PRO B 1 343 ? 16.703 -15.812 -6.484 1 97.56 343 PRO B C 1
ATOM 7239 O O . PRO B 1 343 ? 17.641 -15.141 -6.023 1 97.56 343 PRO B O 1
ATOM 7242 N N . LYS B 1 344 ? 15.844 -16.375 -5.734 1 98.56 344 LYS B N 1
ATOM 7243 C CA . LYS B 1 344 ? 15.953 -16.453 -4.281 1 98.56 344 LYS B CA 1
ATOM 7244 C C . LYS B 1 344 ? 16.109 -17.906 -3.82 1 98.56 344 LYS B C 1
ATOM 7246 O O . LYS B 1 344 ? 15.484 -18.812 -4.375 1 98.56 344 LYS B O 1
ATOM 7251 N N . ARG B 1 345 ? 16.953 -18.094 -2.822 1 98.5 345 ARG B N 1
ATOM 7252 C CA . ARG B 1 345 ? 17.062 -19.406 -2.188 1 98.5 345 ARG B CA 1
ATOM 7253 C C . ARG B 1 345 ? 15.93 -19.641 -1.207 1 98.5 345 ARG B C 1
ATOM 7255 O O . ARG B 1 345 ? 15.648 -18.797 -0.35 1 98.5 345 ARG B O 1
ATOM 7262 N N . LEU B 1 346 ? 15.203 -20.766 -1.382 1 97.94 346 LEU B N 1
ATOM 7263 C CA . LEU B 1 346 ? 14.125 -21.109 -0.461 1 97.94 346 LEU B CA 1
ATOM 7264 C C . LEU B 1 346 ? 14.656 -21.875 0.744 1 97.94 346 LEU B C 1
ATOM 7266 O O . LEU B 1 346 ? 15.523 -22.734 0.602 1 97.94 346 LEU B O 1
ATOM 7270 N N . TYR B 1 347 ? 14.125 -21.406 1.842 1 94.19 347 TYR B N 1
ATOM 7271 C CA . TYR B 1 347 ? 14.492 -22 3.119 1 94.19 347 TYR B CA 1
ATOM 7272 C C . TYR B 1 347 ? 13.258 -22.328 3.945 1 94.19 347 TYR B C 1
ATOM 7274 O O . TYR B 1 347 ? 12.297 -21.562 3.969 1 94.19 347 TYR B O 1
ATOM 7282 N N . ARG B 1 348 ? 13.203 -23.578 4.508 1 96.06 348 ARG B N 1
ATOM 7283 C CA . ARG B 1 348 ? 12.125 -23.953 5.422 1 96.06 348 ARG B CA 1
ATOM 7284 C C . ARG B 1 348 ? 12.516 -23.672 6.867 1 96.06 348 ARG B C 1
ATOM 7286 O O . ARG B 1 348 ? 13.531 -24.172 7.352 1 96.06 348 ARG B O 1
ATOM 7293 N N . THR B 1 349 ? 11.688 -22.922 7.559 1 93.88 349 THR B N 1
ATOM 7294 C CA . THR B 1 349 ? 11.945 -22.641 8.969 1 93.88 349 THR B CA 1
ATOM 7295 C C . THR B 1 349 ? 11.625 -23.844 9.836 1 93.88 349 THR B C 1
ATOM 7297 O O . THR B 1 349 ? 11.062 -24.828 9.359 1 93.88 349 THR B O 1
ATOM 7300 N N . GLU B 1 350 ? 11.961 -23.734 11.117 1 91.19 350 GLU B N 1
ATOM 7301 C CA . GLU B 1 350 ? 11.703 -24.812 12.055 1 91.19 350 GLU B CA 1
ATOM 7302 C C . GLU B 1 350 ? 10.203 -25.062 12.219 1 91.19 350 GLU B C 1
ATOM 7304 O O . GLU B 1 350 ? 9.773 -26.203 12.43 1 91.19 350 GLU B O 1
ATOM 7309 N N . GLU B 1 351 ? 9.422 -24.062 12.008 1 89.19 351 GLU B N 1
ATOM 7310 C CA . GLU B 1 351 ? 7.977 -24.172 12.156 1 89.19 351 GLU B CA 1
ATOM 7311 C C . GLU B 1 351 ? 7.32 -24.656 10.867 1 89.19 351 GLU B C 1
ATOM 7313 O O . GLU B 1 351 ? 6.113 -24.906 10.836 1 89.19 351 GLU B O 1
ATOM 7318 N N . GLY B 1 352 ? 8.094 -24.781 9.797 1 93.19 352 GLY B N 1
ATOM 7319 C CA . GLY B 1 352 ? 7.578 -25.312 8.547 1 93.19 352 GLY B CA 1
ATOM 7320 C C . GLY B 1 352 ? 7.316 -24.25 7.5 1 93.19 352 GLY B C 1
ATOM 7321 O O . GLY B 1 352 ? 7.035 -24.578 6.344 1 93.19 352 GLY B O 1
ATOM 7322 N N . MET B 1 353 ? 7.484 -23.016 7.855 1 94.62 353 MET B N 1
ATOM 7323 C CA . MET B 1 353 ? 7.215 -21.938 6.898 1 94.62 353 MET B CA 1
ATOM 7324 C C . MET B 1 353 ? 8.336 -21.844 5.863 1 94.62 353 MET B C 1
ATOM 7326 O O . MET B 1 353 ? 9.492 -22.125 6.168 1 94.62 353 MET B O 1
ATOM 7330 N N . LEU B 1 354 ? 7.945 -21.453 4.668 1 96.25 354 LEU B N 1
ATOM 7331 C CA . LEU B 1 354 ? 8.922 -21.203 3.613 1 96.25 354 LEU B CA 1
ATOM 7332 C C . LEU B 1 354 ? 9.352 -19.734 3.611 1 96.25 354 LEU B C 1
ATOM 7334 O O . LEU B 1 354 ? 8.516 -18.844 3.768 1 96.25 354 LEU B O 1
ATOM 7338 N N . ARG B 1 355 ? 10.656 -19.578 3.467 1 96.81 355 ARG B N 1
ATOM 7339 C CA . ARG B 1 355 ? 11.203 -18.234 3.35 1 96.81 355 ARG B CA 1
ATOM 7340 C C . ARG B 1 355 ? 12.117 -18.109 2.135 1 96.81 355 ARG B C 1
ATOM 7342 O O . ARG B 1 355 ? 12.852 -19.047 1.812 1 96.81 355 ARG B O 1
ATOM 7349 N N . ALA B 1 356 ? 12 -17 1.455 1 97.94 356 ALA B N 1
ATOM 7350 C CA . ALA B 1 356 ? 12.953 -16.656 0.402 1 97.94 356 ALA B CA 1
ATOM 7351 C C . ALA B 1 356 ? 14.156 -15.906 0.973 1 97.94 356 ALA B C 1
ATOM 7353 O O . ALA B 1 356 ? 14 -14.977 1.765 1 97.94 356 ALA B O 1
ATOM 7354 N N . THR B 1 357 ? 15.305 -16.312 0.617 1 98.19 357 THR B N 1
ATOM 7355 C CA . THR B 1 357 ? 16.531 -15.664 1.06 1 98.19 357 THR B CA 1
ATOM 7356 C C . THR B 1 357 ? 17.375 -15.227 -0.136 1 98.19 357 THR B C 1
ATOM 7358 O O . THR B 1 357 ? 17.125 -15.648 -1.268 1 98.19 357 THR B O 1
ATOM 7361 N N . THR B 1 358 ? 18.344 -14.406 0.143 1 98.25 358 THR B N 1
ATOM 7362 C CA . THR B 1 358 ? 19.203 -13.883 -0.907 1 98.25 358 THR B CA 1
ATOM 7363 C C . THR B 1 358 ? 19.922 -15.016 -1.632 1 98.25 358 THR B C 1
ATOM 7365 O O . THR B 1 358 ? 20.391 -15.969 -1 1 98.25 358 THR B O 1
ATOM 7368 N N . PHE B 1 359 ? 20.031 -14.922 -2.961 1 98 359 PHE B N 1
ATOM 7369 C CA . PHE B 1 359 ? 20.781 -15.883 -3.771 1 98 359 PHE B CA 1
ATOM 7370 C C . PHE B 1 359 ? 22.266 -15.789 -3.488 1 98 359 PHE B C 1
ATOM 7372 O O . PHE B 1 359 ? 22.891 -14.758 -3.75 1 98 359 PHE B O 1
ATOM 7379 N N . GLU B 1 360 ? 22.812 -16.781 -3.02 1 97.5 360 GLU B N 1
ATOM 7380 C CA . GLU B 1 360 ? 24.203 -16.797 -2.598 1 97.5 360 GLU B CA 1
ATOM 7381 C C . GLU B 1 360 ? 25.141 -16.562 -3.783 1 97.5 360 GLU B C 1
ATOM 7383 O O . GLU B 1 360 ? 26.297 -16.156 -3.604 1 97.5 360 GLU B O 1
ATOM 7388 N N . GLY B 1 361 ? 24.719 -16.844 -5.039 1 95.62 361 GLY B N 1
ATOM 7389 C CA . GLY B 1 361 ? 25.531 -16.625 -6.223 1 95.62 361 GLY B CA 1
ATOM 7390 C C . GLY B 1 361 ? 25.953 -15.18 -6.391 1 95.62 361 GLY B C 1
ATOM 7391 O O . GLY B 1 361 ? 26.953 -14.891 -7.055 1 95.62 361 GLY B O 1
ATOM 7392 N N . LEU B 1 362 ? 25.234 -14.258 -5.75 1 95.44 362 LEU B N 1
ATOM 7393 C CA . LEU B 1 362 ? 25.562 -12.836 -5.844 1 95.44 362 LEU B CA 1
ATOM 7394 C C . LEU B 1 362 ? 26.906 -12.539 -5.191 1 95.44 362 LEU B C 1
ATOM 7396 O O . LEU B 1 362 ? 27.531 -11.508 -5.473 1 95.44 362 LEU B O 1
ATOM 7400 N N . ASN B 1 363 ? 27.359 -13.375 -4.332 1 95.5 363 ASN B N 1
ATOM 7401 C CA . ASN B 1 363 ? 28.625 -13.164 -3.635 1 95.5 363 ASN B CA 1
ATOM 7402 C C . ASN B 1 363 ? 29.812 -13.172 -4.602 1 95.5 363 ASN B C 1
ATOM 7404 O O . ASN B 1 363 ? 30.891 -12.672 -4.273 1 95.5 363 ASN B O 1
ATOM 7408 N N . LYS B 1 364 ? 29.609 -13.758 -5.766 1 93.69 364 LYS B N 1
ATOM 7409 C CA . LYS B 1 364 ? 30.656 -13.781 -6.785 1 93.69 364 LYS B CA 1
ATOM 7410 C C . LYS B 1 364 ? 31.031 -12.367 -7.215 1 93.69 364 LYS B C 1
ATOM 7412 O O . LYS B 1 364 ? 32.125 -12.141 -7.723 1 93.69 364 LYS B O 1
ATOM 7417 N N . TRP B 1 365 ? 30.156 -11.445 -7.039 1 94.75 365 TRP B N 1
ATOM 7418 C CA . TRP B 1 365 ? 30.391 -10.094 -7.523 1 94.75 365 TRP B CA 1
ATOM 7419 C C . TRP B 1 365 ? 30.875 -9.18 -6.395 1 94.75 365 TRP B C 1
ATOM 7421 O O . TRP B 1 365 ? 31.125 -7.992 -6.613 1 94.75 365 TRP B O 1
ATOM 7431 N N . LEU B 1 366 ? 31.016 -9.742 -5.203 1 95.5 366 LEU B N 1
ATOM 7432 C CA . LEU B 1 366 ? 31.516 -8.93 -4.098 1 95.5 366 LEU B CA 1
ATOM 7433 C C . LEU B 1 366 ? 32.969 -8.539 -4.32 1 95.5 366 LEU B C 1
ATOM 7435 O O . LEU B 1 366 ? 33.781 -9.359 -4.773 1 95.5 366 LEU B O 1
ATOM 7439 N N . GLY B 1 367 ? 33.219 -7.23 -4.047 1 93.62 367 GLY B N 1
ATOM 7440 C CA . GLY B 1 367 ? 34.594 -6.715 -4.207 1 93.62 367 GLY B CA 1
ATOM 7441 C C . GLY B 1 367 ? 35.156 -6.102 -2.934 1 93.62 367 GLY B C 1
ATOM 7442 O O . GLY B 1 367 ? 35.094 -6.715 -1.867 1 93.62 367 GLY B O 1
ATOM 7443 N N . GLU B 1 368 ? 35.594 -4.934 -3.098 1 91.69 368 GLU B N 1
ATOM 7444 C CA . GLU B 1 368 ? 36.344 -4.254 -2.045 1 91.69 368 GLU B CA 1
ATOM 7445 C C . GLU B 1 368 ? 35.438 -3.854 -0.89 1 91.69 368 GLU B C 1
ATOM 7447 O O . GLU B 1 368 ? 34.281 -3.426 -1.109 1 91.69 368 GLU B O 1
ATOM 7452 N N . ARG B 1 369 ? 36.062 -4.043 0.282 1 93.06 369 ARG B N 1
ATOM 7453 C CA . ARG B 1 369 ? 35.375 -3.574 1.484 1 93.06 369 ARG B CA 1
ATOM 7454 C C . ARG B 1 369 ? 35.562 -2.074 1.675 1 93.06 369 ARG B C 1
ATOM 7456 O O . ARG B 1 369 ? 36.688 -1.561 1.505 1 93.06 369 ARG B O 1
ATOM 7463 N N . ILE B 1 370 ? 34.5 -1.427 1.926 1 91.5 370 ILE B N 1
ATOM 7464 C CA . ILE B 1 370 ? 34.562 -0.005 2.25 1 91.5 370 ILE B CA 1
ATOM 7465 C C . ILE B 1 370 ? 34.75 0.175 3.754 1 91.5 370 ILE B C 1
ATOM 7467 O O . ILE B 1 370 ? 34.125 -0.529 4.555 1 91.5 370 ILE B O 1
ATOM 7471 N N . ASP B 1 371 ? 35.594 1.107 4.109 1 89.31 371 ASP B N 1
ATOM 7472 C CA . ASP B 1 371 ? 35.844 1.372 5.527 1 89.31 371 ASP B CA 1
ATOM 7473 C C . ASP B 1 371 ? 34.625 2.064 6.168 1 89.31 371 ASP B C 1
ATOM 7475 O O . ASP B 1 371 ? 34.438 3.268 5.984 1 89.31 371 ASP B O 1
ATOM 7479 N N . THR B 1 372 ? 34 1.391 6.969 1 87.94 372 THR B N 1
ATOM 7480 C CA . THR B 1 372 ? 32.75 1.899 7.555 1 87.94 372 THR B CA 1
ATOM 7481 C C . THR B 1 372 ? 33.062 2.734 8.797 1 87.94 372 THR B C 1
ATOM 7483 O O . THR B 1 372 ? 32.156 3.336 9.383 1 87.94 372 THR B O 1
ATOM 7486 N N . ARG B 1 373 ? 34.344 2.77 9.164 1 84.81 373 ARG B N 1
ATOM 7487 C CA . ARG B 1 373 ? 34.75 3.646 10.25 1 84.81 373 ARG B CA 1
ATOM 7488 C C . ARG B 1 373 ? 34.719 5.109 9.812 1 84.81 373 ARG B C 1
ATOM 7490 O O . ARG B 1 373 ? 34.688 6.012 10.648 1 84.81 373 ARG B O 1
ATOM 7497 N N . CYS B 1 374 ? 34.656 5.195 8.508 1 85.38 374 CYS B N 1
ATOM 7498 C CA . CYS B 1 374 ? 34.562 6.543 7.961 1 85.38 374 CYS B CA 1
ATOM 7499 C C . CYS B 1 374 ? 33.094 6.961 7.758 1 85.38 374 CYS B C 1
ATOM 7501 O O . CYS B 1 374 ? 32.656 7.121 6.621 1 85.38 374 CYS B O 1
ATOM 7503 N N . VAL B 1 375 ? 32.469 7.172 8.828 1 90.5 375 VAL B N 1
ATOM 7504 C CA . VAL B 1 375 ? 31.062 7.582 8.836 1 90.5 375 VAL B CA 1
ATOM 7505 C C . VAL B 1 375 ? 30.953 9.031 9.297 1 90.5 375 VAL B C 1
ATOM 7507 O O . VAL B 1 375 ? 31.688 9.469 10.188 1 90.5 375 VAL B O 1
ATOM 7510 N N . HIS B 1 376 ? 30.125 9.797 8.633 1 90.44 376 HIS B N 1
ATOM 7511 C CA . HIS B 1 376 ? 29.906 11.195 8.992 1 90.44 376 HIS B CA 1
ATOM 7512 C C . HIS B 1 376 ? 28.469 11.625 8.75 1 90.44 376 HIS B C 1
ATOM 7514 O O . HIS B 1 376 ? 27.766 11.016 7.934 1 90.44 376 HIS B O 1
ATOM 7520 N N . PRO B 1 377 ? 28.016 12.578 9.445 1 91.69 377 PRO B N 1
ATOM 7521 C CA . PRO B 1 377 ? 26.656 13.086 9.195 1 91.69 377 PRO B CA 1
ATOM 7522 C C . PRO B 1 377 ? 26.516 13.719 7.812 1 91.69 377 PRO B C 1
ATOM 7524 O O . PRO B 1 377 ? 27.438 14.375 7.328 1 91.69 377 PRO B O 1
ATOM 7527 N N . LEU B 1 378 ? 25.438 13.367 7.223 1 91 378 LEU B N 1
ATOM 7528 C CA . LEU B 1 378 ? 25.109 14.016 5.961 1 91 378 LEU B CA 1
ATOM 7529 C C . LEU B 1 378 ? 24.484 15.391 6.203 1 91 378 LEU B C 1
ATOM 7531 O O . LEU B 1 378 ? 23.391 15.492 6.758 1 91 378 LEU B O 1
ATOM 7535 N N . GLY B 1 379 ? 25.141 16.391 5.77 1 80.69 379 GLY B N 1
ATOM 7536 C CA . GLY B 1 379 ? 24.656 17.75 5.988 1 80.69 379 GLY B CA 1
ATOM 7537 C C . GLY B 1 379 ? 24.703 18.188 7.441 1 80.69 379 GLY B C 1
ATOM 7538 O O . GLY B 1 379 ? 25.422 17.562 8.25 1 80.69 379 GLY B O 1
ATOM 7539 N N . ARG B 1 380 ? 24.094 19.297 7.711 1 68.38 380 ARG B N 1
ATOM 7540 C CA . ARG B 1 380 ? 24.078 19.844 9.062 1 68.38 380 ARG B CA 1
ATOM 7541 C C . ARG B 1 380 ? 22.781 19.469 9.789 1 68.38 380 ARG B C 1
ATOM 7543 O O . ARG B 1 380 ? 21.688 19.734 9.305 1 68.38 380 ARG B O 1
ATOM 7550 N N . GLY B 1 381 ? 22.938 18.453 10.586 1 63.16 381 GLY B N 1
ATOM 7551 C CA . GLY B 1 381 ? 21.766 18.047 11.352 1 63.16 381 GLY B CA 1
ATOM 7552 C C . GLY B 1 381 ? 21.406 19.031 12.453 1 63.16 381 GLY B C 1
ATOM 7553 O O . GLY B 1 381 ? 22.141 19.984 12.703 1 63.16 381 GLY B O 1
ATOM 7554 N N . HIS B 1 382 ? 20.188 18.938 12.891 1 66.38 382 HIS B N 1
ATOM 7555 C CA . HIS B 1 382 ? 19.719 19.75 14.016 1 66.38 382 HIS B CA 1
ATOM 7556 C C . HIS B 1 382 ? 19.953 19.031 15.336 1 66.38 382 HIS B C 1
ATOM 7558 O O . HIS B 1 382 ? 19.844 17.812 15.414 1 66.38 382 HIS B O 1
ATOM 7564 N N . GLY B 1 383 ? 20.359 19.719 16.328 1 66.19 383 GLY B N 1
ATOM 7565 C CA . GLY B 1 383 ? 20.547 19.156 17.656 1 66.19 383 GLY B CA 1
ATOM 7566 C C . GLY B 1 383 ? 21.859 18.406 17.797 1 66.19 383 GLY B C 1
ATOM 7567 O O . GLY B 1 383 ? 22.75 18.531 16.953 1 66.19 383 GLY B O 1
ATOM 7568 N N . ARG B 1 384 ? 22.047 17.766 19.047 1 68.69 384 ARG B N 1
ATOM 7569 C CA . ARG B 1 384 ? 23.266 17.016 19.328 1 68.69 384 ARG B CA 1
ATOM 7570 C C . ARG B 1 384 ? 23.297 15.719 18.516 1 68.69 384 ARG B C 1
ATOM 7572 O O . ARG B 1 384 ? 22.344 14.945 18.531 1 68.69 384 ARG B O 1
ATOM 7579 N N . GLN B 1 385 ? 24.188 15.547 17.641 1 75 385 GLN B N 1
ATOM 7580 C CA . GLN B 1 385 ? 24.484 14.32 16.906 1 75 385 GLN B CA 1
ATOM 7581 C C . GLN B 1 385 ? 25.75 13.648 17.453 1 75 385 GLN B C 1
ATOM 7583 O O . GLN B 1 385 ? 26.703 14.328 17.812 1 75 385 GLN B O 1
ATOM 7588 N N . THR B 1 386 ? 25.562 12.32 17.766 1 80.81 386 THR B N 1
ATOM 7589 C CA . THR B 1 386 ? 26.719 11.586 18.234 1 80.81 386 THR B CA 1
ATOM 7590 C C . THR B 1 386 ? 27.078 10.445 17.281 1 80.81 386 THR B C 1
ATOM 7592 O O . THR B 1 386 ? 26.172 9.781 16.75 1 80.81 386 THR B O 1
ATOM 7595 N N . CYS B 1 387 ? 28.219 10.398 16.938 1 80 387 CYS B N 1
ATOM 7596 C CA . CYS B 1 387 ? 28.766 9.297 16.156 1 80 387 CYS B CA 1
ATOM 7597 C C . CYS B 1 387 ? 30.047 8.758 16.797 1 80 387 CYS B C 1
ATOM 7599 O O . CYS B 1 387 ? 31.031 9.477 16.906 1 80 387 CYS B O 1
ATOM 7601 N N . SER B 1 388 ? 29.844 7.574 17.344 1 83.12 388 SER B N 1
ATOM 7602 C CA . SER B 1 388 ? 31.016 6.938 17.938 1 83.12 388 SER B CA 1
ATOM 7603 C C . SER B 1 388 ? 31.328 5.605 17.266 1 83.12 388 SER B C 1
ATOM 7605 O O 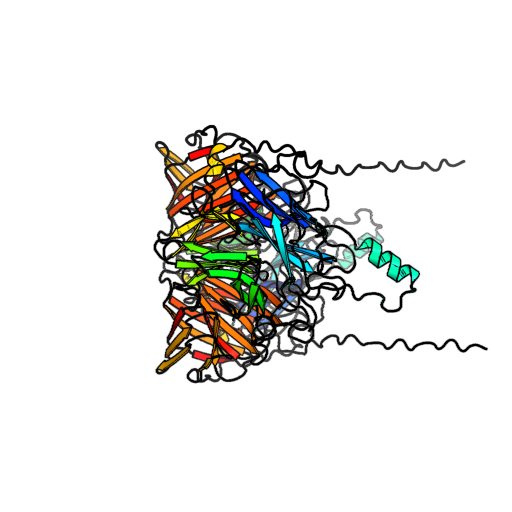. SER B 1 388 ? 30.422 4.875 16.875 1 83.12 388 SER B O 1
ATOM 7607 N N . ILE B 1 389 ? 32.625 5.398 17.109 1 83.56 389 ILE B N 1
ATOM 7608 C CA . ILE B 1 389 ? 33.062 4.215 16.375 1 83.56 389 ILE B CA 1
ATOM 7609 C C . ILE B 1 389 ? 33.938 3.355 17.297 1 83.56 389 ILE B C 1
ATOM 7611 O O . ILE B 1 389 ? 34.875 3.861 17.938 1 83.56 389 ILE B O 1
ATOM 7615 N N . ASP B 1 390 ? 33.594 2.158 17.453 1 81 390 ASP B N 1
ATOM 7616 C CA . ASP B 1 390 ? 34.375 1.148 18.141 1 81 390 ASP B CA 1
ATOM 7617 C C . ASP B 1 390 ? 34.531 -0.112 17.297 1 81 390 ASP B C 1
ATOM 7619 O O . ASP B 1 390 ? 33.688 -1.01 17.359 1 81 390 ASP B O 1
ATOM 7623 N N . GLY B 1 391 ? 35.625 -0.246 16.594 1 76.5 391 GLY B N 1
ATOM 7624 C CA . GLY B 1 391 ? 35.75 -1.34 15.641 1 76.5 391 GLY B CA 1
ATOM 7625 C C . GLY B 1 391 ? 34.75 -1.27 14.516 1 76.5 391 GLY B C 1
ATOM 7626 O O . GLY B 1 391 ? 34.688 -0.28 13.781 1 76.5 391 GLY B O 1
ATOM 7627 N N . ASN B 1 392 ? 34.031 -2.361 14.477 1 78.12 392 ASN B N 1
ATOM 7628 C CA . ASN B 1 392 ? 32.969 -2.404 13.453 1 78.12 392 ASN B CA 1
ATOM 7629 C C . ASN B 1 392 ? 31.609 -2.094 14.031 1 78.12 392 ASN B C 1
ATOM 7631 O O . ASN B 1 392 ? 30.578 -2.428 13.43 1 78.12 392 ASN B O 1
ATOM 7635 N N . ASN B 1 393 ? 31.688 -1.398 15.148 1 87.31 393 ASN B N 1
ATOM 7636 C CA . ASN B 1 393 ? 30.453 -0.979 15.805 1 87.31 393 ASN B CA 1
ATOM 7637 C C . ASN B 1 393 ? 30.297 0.54 15.805 1 87.31 393 ASN B C 1
ATOM 7639 O O . ASN B 1 393 ? 31.281 1.266 15.984 1 87.31 393 ASN B O 1
ATOM 7643 N N . LEU B 1 394 ? 29.109 0.914 15.438 1 92.44 394 LEU B N 1
ATOM 7644 C CA . LEU B 1 394 ? 28.797 2.338 15.406 1 92.44 394 LEU B CA 1
ATOM 7645 C C . LEU B 1 394 ? 27.688 2.668 16.391 1 92.44 394 LEU B C 1
ATOM 7647 O O . LEU B 1 394 ? 26.719 1.901 16.531 1 92.44 394 LEU B O 1
ATOM 7651 N N . GLU B 1 395 ? 27.891 3.699 17.109 1 92.69 395 GLU B N 1
ATOM 7652 C CA . GLU B 1 395 ? 26.812 4.27 17.938 1 92.69 395 GLU B CA 1
ATOM 7653 C C . GLU B 1 395 ? 26.406 5.648 17.406 1 92.69 395 GLU B C 1
ATOM 7655 O O . GLU B 1 395 ? 27.219 6.574 17.391 1 92.69 395 GLU B O 1
ATOM 7660 N N . LEU B 1 396 ? 25.188 5.684 17.031 1 92.5 396 LEU B N 1
ATOM 7661 C CA . LEU B 1 396 ? 24.656 6.898 16.422 1 92.5 396 LEU B CA 1
ATOM 7662 C C . LEU B 1 396 ? 23.453 7.422 17.188 1 92.5 396 LEU B C 1
ATOM 7664 O O . LEU B 1 396 ? 22.688 6.641 17.75 1 92.5 396 LEU B O 1
ATOM 7668 N N . ALA B 1 397 ? 23.344 8.695 17.203 1 91 397 ALA B N 1
ATOM 7669 C CA . ALA B 1 397 ? 22.203 9.289 17.891 1 91 397 ALA B CA 1
ATOM 7670 C C . ALA B 1 397 ? 21.719 10.547 17.188 1 91 397 ALA B C 1
ATOM 7672 O O . ALA B 1 397 ? 22.516 11.266 16.562 1 91 397 ALA B O 1
ATOM 7673 N N . CYS B 1 398 ? 20.5 10.773 17.234 1 89.31 398 CYS B N 1
ATOM 7674 C CA . CYS B 1 398 ? 19.812 11.969 16.766 1 89.31 398 CYS B CA 1
ATOM 7675 C C . CYS B 1 398 ? 18.75 12.406 17.766 1 89.31 398 CYS B C 1
ATOM 7677 O O . CYS B 1 398 ? 17.75 11.711 17.953 1 89.31 398 CYS B O 1
ATOM 7679 N N . GLU B 1 399 ? 18.938 13.5 18.312 1 86.56 399 GLU B N 1
ATOM 7680 C CA . GLU B 1 399 ? 18.047 13.961 19.375 1 86.56 399 GLU B CA 1
ATOM 7681 C C . GLU B 1 399 ? 16.703 14.406 18.812 1 86.56 399 GLU B C 1
ATOM 7683 O O . GLU B 1 399 ? 15.656 14.164 19.422 1 86.56 399 GLU B O 1
ATOM 7688 N N . THR B 1 400 ? 16.812 15.117 17.719 1 88.75 400 THR B N 1
ATOM 7689 C CA . THR B 1 400 ? 15.609 15.688 17.141 1 88.75 400 THR B CA 1
ATOM 7690 C C . THR B 1 400 ? 15.703 15.719 15.617 1 88.75 400 THR B C 1
ATOM 7692 O O . THR B 1 400 ? 16.797 15.836 15.062 1 88.75 400 THR B O 1
ATOM 7695 N N . GLY B 1 401 ? 14.523 15.555 15.078 1 87.69 401 GLY B N 1
ATOM 7696 C CA . GLY B 1 401 ? 14.508 15.641 13.625 1 87.69 401 GLY B CA 1
ATOM 7697 C C . GLY B 1 401 ? 15.102 14.414 12.953 1 87.69 401 GLY B C 1
ATOM 7698 O O . GLY B 1 401 ? 14.938 13.297 13.43 1 87.69 401 GLY B O 1
ATOM 7699 N N . PHE B 1 402 ? 15.727 14.672 11.828 1 92.12 402 PHE B N 1
ATOM 7700 C CA . PHE B 1 402 ? 16.25 13.641 10.945 1 92.12 402 PHE B CA 1
ATOM 7701 C C . PHE B 1 402 ? 17.75 13.82 10.727 1 92.12 402 PHE B C 1
ATOM 7703 O O . PHE B 1 402 ? 18.219 14.93 10.484 1 92.12 402 PHE B O 1
ATOM 7710 N N . GLN B 1 403 ? 18.469 12.688 10.852 1 93.06 403 GLN B N 1
ATOM 7711 C CA . GLN B 1 403 ? 19.891 12.742 10.547 1 93.06 403 GLN B CA 1
ATOM 7712 C C . GLN B 1 403 ? 20.344 11.461 9.844 1 93.06 403 GLN B C 1
ATOM 7714 O O . GLN B 1 403 ? 20.156 10.359 10.352 1 93.06 403 GLN B O 1
ATOM 7719 N N . ALA B 1 404 ? 20.906 11.664 8.672 1 94.62 404 ALA B N 1
ATOM 7720 C CA . ALA B 1 404 ? 21.547 10.555 7.98 1 94.62 404 ALA B CA 1
ATOM 7721 C C . ALA B 1 404 ? 23.047 10.523 8.273 1 94.62 404 ALA B C 1
ATOM 7723 O O . ALA B 1 404 ? 23.703 11.57 8.352 1 94.62 404 ALA B O 1
ATOM 7724 N N . TYR B 1 405 ? 23.562 9.391 8.508 1 95.44 405 TYR B N 1
ATOM 7725 C CA . TYR B 1 405 ? 24.984 9.102 8.602 1 95.44 405 TYR B CA 1
ATOM 7726 C C . TYR B 1 405 ? 25.453 8.242 7.434 1 95.44 405 TYR B C 1
ATOM 7728 O O . TYR B 1 405 ? 24.922 7.168 7.191 1 95.44 405 TYR B O 1
ATOM 7736 N N . VAL B 1 406 ? 26.453 8.781 6.711 1 95.88 406 VAL B N 1
ATOM 7737 C CA . VAL B 1 406 ? 26.812 8.117 5.465 1 95.88 406 VAL B CA 1
ATOM 7738 C C . VAL B 1 406 ? 28.297 7.766 5.477 1 95.88 406 VAL B C 1
ATOM 7740 O O . VAL B 1 406 ? 29.094 8.414 6.164 1 95.88 406 VAL B O 1
ATOM 7743 N N . PHE B 1 407 ? 28.625 6.773 4.754 1 94.44 407 PHE B N 1
ATOM 7744 C CA . PHE B 1 407 ? 30 6.355 4.562 1 94.44 407 PHE B CA 1
ATOM 7745 C C . PHE B 1 407 ? 30.641 7.105 3.398 1 94.44 407 PHE B C 1
ATOM 7747 O O . PHE B 1 407 ? 29.938 7.75 2.613 1 94.44 407 PHE B O 1
ATOM 7754 N N . ASP B 1 408 ? 31.953 6.957 3.354 1 90.81 408 ASP B N 1
ATOM 7755 C CA . ASP B 1 408 ? 32.688 7.707 2.336 1 90.81 408 ASP B CA 1
ATOM 7756 C C . ASP B 1 408 ? 32.531 7.059 0.962 1 90.81 408 ASP B C 1
ATOM 7758 O O . ASP B 1 408 ? 32.5 5.832 0.85 1 90.81 408 ASP B O 1
ATOM 7762 N N . GLY B 1 409 ? 32.438 7.98 -0.056 1 91 409 GLY B N 1
ATOM 7763 C CA . GLY B 1 409 ? 32.562 7.52 -1.43 1 91 409 GLY B CA 1
ATOM 7764 C C . GLY B 1 409 ? 31.219 7.281 -2.1 1 91 409 GLY B C 1
ATOM 7765 O O . GLY B 1 409 ? 30.266 6.824 -1.457 1 91 409 GLY B O 1
ATOM 7766 N N . SER B 1 410 ? 31.172 7.664 -3.314 1 94.38 410 SER B N 1
ATOM 7767 C CA . SER B 1 410 ? 30.016 7.359 -4.152 1 94.38 410 SER B CA 1
ATOM 7768 C C . SER B 1 410 ? 30.078 5.922 -4.668 1 94.38 410 SER B C 1
ATOM 7770 O O . SER B 1 410 ? 31.094 5.496 -5.219 1 94.38 410 SER B O 1
ATOM 7772 N N . ILE B 1 411 ? 29.047 5.191 -4.445 1 95.62 411 ILE B N 1
ATOM 7773 C CA . ILE B 1 411 ? 29 3.77 -4.766 1 95.62 411 ILE B CA 1
ATOM 7774 C C . ILE B 1 411 ? 27.859 3.492 -5.727 1 95.62 411 ILE B C 1
ATOM 7776 O O . ILE B 1 411 ? 26.734 3.994 -5.535 1 95.62 411 ILE B O 1
ATOM 7780 N N . GLU B 1 412 ? 28.078 2.699 -6.746 1 95 412 GLU B N 1
ATOM 7781 C CA . GLU B 1 412 ? 27.047 2.311 -7.707 1 95 412 GLU B CA 1
ATOM 7782 C C . GLU B 1 412 ? 26.312 1.055 -7.254 1 95 412 GLU B C 1
ATOM 7784 O O . GLU B 1 412 ? 25.094 1.08 -7.062 1 95 412 GLU B O 1
ATOM 7789 N N . SER B 1 413 ? 27.062 -0.05 -7.039 1 96.06 413 SER B N 1
ATOM 7790 C CA . SER B 1 413 ? 26.547 -1.334 -6.582 1 96.06 413 SER B CA 1
ATOM 7791 C C . SER B 1 413 ? 27.25 -1.803 -5.316 1 96.06 413 SER B C 1
ATOM 7793 O O . SER B 1 413 ? 28.469 -1.682 -5.199 1 96.06 413 SER B O 1
ATOM 7795 N N . ALA B 1 414 ? 26.438 -2.271 -4.387 1 97.25 414 ALA B N 1
ATOM 7796 C CA . ALA B 1 414 ? 27.047 -2.709 -3.133 1 97.25 414 ALA B CA 1
ATOM 7797 C C . ALA B 1 414 ? 26.109 -3.643 -2.369 1 97.25 414 ALA B C 1
ATOM 7799 O O . ALA B 1 414 ? 24.906 -3.691 -2.648 1 97.25 414 ALA B O 1
ATOM 7800 N N . LYS B 1 415 ? 26.672 -4.383 -1.571 1 98.06 415 LYS B N 1
ATOM 7801 C CA . LYS B 1 415 ? 25.969 -5.125 -0.527 1 98.06 415 LYS B CA 1
ATOM 7802 C C . LYS B 1 415 ? 26.328 -4.598 0.858 1 98.06 415 LYS B C 1
ATOM 7804 O O . LYS B 1 415 ? 27.516 -4.477 1.194 1 98.06 415 LYS B O 1
ATOM 7809 N N . MET B 1 416 ? 25.328 -4.227 1.625 1 97.69 416 MET B N 1
ATOM 7810 C CA . MET B 1 416 ? 25.531 -3.732 2.984 1 97.69 416 MET B CA 1
ATOM 7811 C C . MET B 1 416 ? 24.812 -4.613 3.996 1 97.69 416 MET B C 1
ATOM 7813 O O . MET B 1 416 ? 23.641 -4.945 3.809 1 97.69 416 MET B O 1
ATOM 7817 N N . SER B 1 417 ? 25.5 -5.051 5.012 1 97.19 417 SER B N 1
ATOM 7818 C CA . SER B 1 417 ? 24.891 -5.82 6.09 1 97.19 417 SER B CA 1
ATOM 7819 C C . SER B 1 417 ? 25.234 -5.238 7.457 1 97.19 417 SER B C 1
ATOM 7821 O O . SER B 1 417 ? 26.312 -4.648 7.629 1 97.19 417 SER B O 1
ATOM 7823 N N . ALA B 1 418 ? 24.344 -5.387 8.383 1 96.94 418 ALA B N 1
ATOM 7824 C CA . ALA B 1 418 ? 24.562 -4.914 9.75 1 96.94 418 ALA B CA 1
ATOM 7825 C C . ALA B 1 418 ? 23.5 -5.477 10.695 1 96.94 418 ALA B C 1
ATOM 7827 O O . ALA B 1 418 ? 22.438 -5.895 10.266 1 96.94 418 ALA B O 1
ATOM 7828 N N . LYS B 1 419 ? 23.875 -5.555 11.938 1 97.25 419 LYS B N 1
ATOM 7829 C CA . LYS B 1 419 ? 22.906 -5.777 13.008 1 97.25 419 LYS B CA 1
ATOM 7830 C C . LYS B 1 419 ? 22.5 -4.461 13.664 1 97.25 419 LYS B C 1
ATOM 7832 O O . LYS B 1 419 ? 23.359 -3.672 14.07 1 97.25 419 LYS B O 1
ATOM 7837 N N . ILE B 1 420 ? 21.234 -4.227 13.75 1 96.75 420 ILE B N 1
ATOM 7838 C CA . ILE B 1 420 ? 20.719 -2.965 14.281 1 96.75 420 ILE B CA 1
ATOM 7839 C C . ILE B 1 420 ? 20.109 -3.195 15.656 1 96.75 420 ILE B C 1
ATOM 7841 O O . ILE B 1 420 ? 19.359 -4.156 15.859 1 96.75 420 ILE B O 1
ATOM 7845 N N . ASP B 1 421 ? 20.438 -2.4 16.531 1 95.56 421 ASP B N 1
ATOM 7846 C CA . ASP B 1 421 ? 19.781 -2.266 17.828 1 95.56 421 ASP B CA 1
ATOM 7847 C C . ASP B 1 421 ? 19.297 -0.833 18.062 1 95.56 421 ASP B C 1
ATOM 7849 O O . ASP B 1 421 ? 20.109 0.065 18.312 1 95.56 421 ASP B O 1
ATOM 7853 N N . LEU B 1 422 ? 18.031 -0.654 17.922 1 93.31 422 LEU B N 1
ATOM 7854 C CA . LEU B 1 422 ? 17.453 0.676 18.062 1 93.31 422 LEU B CA 1
ATOM 7855 C C . LEU B 1 422 ? 17.016 0.937 19.5 1 93.31 422 LEU B C 1
ATOM 7857 O O . LEU B 1 422 ? 16.25 0.153 20.062 1 93.31 422 LEU B O 1
ATOM 7861 N N . CYS B 1 423 ? 17.547 1.972 20 1 86.19 423 CYS B N 1
ATOM 7862 C CA . CYS B 1 423 ? 17.172 2.402 21.344 1 86.19 423 CYS B CA 1
ATOM 7863 C C . CYS B 1 423 ? 16.391 3.709 21.297 1 86.19 423 CYS B C 1
ATOM 7865 O O . CYS B 1 423 ? 16.672 4.574 20.469 1 86.19 423 CYS B O 1
ATOM 7867 N N . GLY B 1 424 ? 15.43 3.768 22.078 1 76.81 424 GLY B N 1
ATOM 7868 C CA . GLY B 1 424 ? 14.594 4.961 22.094 1 76.81 424 GLY B CA 1
ATOM 7869 C C . GLY B 1 424 ? 13.227 4.734 21.484 1 76.81 424 GLY B C 1
ATOM 7870 O O . GLY B 1 424 ? 12.844 3.592 21.219 1 76.81 424 GLY B O 1
ATOM 7871 N N . LEU B 1 425 ? 12.531 5.844 21.297 1 80 425 LEU B N 1
ATOM 7872 C CA . LEU B 1 425 ? 11.141 5.738 20.875 1 80 425 LEU B CA 1
ATOM 7873 C C . LEU B 1 425 ? 10.961 6.285 19.469 1 80 425 LEU B C 1
ATOM 7875 O O . LEU B 1 425 ? 9.828 6.531 19.031 1 80 425 LEU B O 1
ATOM 7879 N N . GLY B 1 426 ? 12.148 6.457 18.766 1 90.94 426 GLY B N 1
ATOM 7880 C CA . GLY B 1 426 ? 12.07 7.086 17.453 1 90.94 426 GLY B CA 1
ATOM 7881 C C . GLY B 1 426 ? 12.086 6.094 16.312 1 90.94 426 GLY B C 1
ATOM 7882 O O . GLY B 1 426 ? 11.508 5.008 16.406 1 90.94 426 GLY B O 1
ATOM 7883 N N . LYS B 1 427 ? 12.609 6.602 15.094 1 93.44 427 LYS B N 1
ATOM 7884 C CA . LYS B 1 427 ? 12.586 5.836 13.852 1 93.44 427 LYS B CA 1
ATOM 7885 C C . LYS B 1 427 ? 13.992 5.691 13.273 1 93.44 427 LYS B C 1
ATOM 7887 O O . LYS B 1 427 ? 14.922 6.371 13.711 1 93.44 427 LYS B O 1
ATOM 7892 N N . CYS B 1 428 ? 14.117 4.746 12.367 1 96.25 428 CYS B N 1
ATOM 7893 C CA . CYS B 1 428 ? 15.398 4.555 11.695 1 96.25 428 CYS B CA 1
ATOM 7894 C C . CYS B 1 428 ? 15.203 4.016 10.281 1 96.25 428 CYS B C 1
ATOM 7896 O O . CYS B 1 428 ? 14.07 3.756 9.867 1 96.25 428 CYS B O 1
ATOM 7898 N N . GLY B 1 429 ? 16.25 3.924 9.562 1 97.12 429 GLY B N 1
ATOM 7899 C CA . GLY B 1 429 ? 16.234 3.361 8.227 1 97.12 429 GLY B CA 1
ATOM 7900 C C . GLY B 1 429 ? 17.609 3.383 7.555 1 97.12 429 GLY B C 1
ATOM 7901 O O . GLY B 1 429 ? 18.625 3.555 8.227 1 97.12 429 GLY B O 1
ATOM 7902 N N . LEU B 1 430 ? 17.625 3.082 6.277 1 98.38 430 LEU B N 1
ATOM 7903 C CA . LEU B 1 430 ? 18.828 3.102 5.445 1 98.38 430 LEU B CA 1
ATOM 7904 C C . LEU B 1 430 ? 18.703 4.168 4.355 1 98.38 430 LEU B C 1
ATOM 7906 O O . LEU B 1 430 ? 17.609 4.535 3.957 1 98.38 430 LEU B O 1
ATOM 7910 N N . VAL B 1 431 ? 19.844 4.664 3.984 1 98.12 431 VAL B N 1
ATOM 7911 C CA . VAL B 1 431 ? 19.938 5.512 2.801 1 98.12 431 VAL B CA 1
ATOM 7912 C C . VAL B 1 431 ? 21 4.953 1.852 1 98.12 431 VAL B C 1
ATOM 7914 O O . VAL B 1 431 ? 22.016 4.418 2.293 1 98.12 431 VAL B O 1
ATOM 7917 N N . PHE B 1 432 ? 20.688 5.074 0.621 1 98.56 432 PHE B N 1
ATOM 7918 C CA . PHE B 1 432 ? 21.719 4.648 -0.331 1 98.56 432 PHE B CA 1
ATOM 7919 C C . PHE B 1 432 ? 21.516 5.336 -1.677 1 98.56 432 PHE B C 1
ATOM 7921 O O . PHE B 1 432 ? 20.406 5.766 -2.006 1 98.56 432 PHE B O 1
ATOM 7928 N N . ARG B 1 433 ? 22.656 5.488 -2.377 1 98.44 433 ARG B N 1
ATOM 7929 C CA . ARG B 1 433 ? 22.75 6.215 -3.641 1 98.44 433 ARG B CA 1
ATOM 7930 C C . ARG B 1 433 ? 22.203 7.629 -3.506 1 98.44 433 ARG B C 1
ATOM 7932 O O . ARG B 1 433 ? 21.406 8.078 -4.336 1 98.44 433 ARG B O 1
ATOM 7939 N N . VAL B 1 434 ? 22.656 8.234 -2.436 1 97.5 434 VAL B N 1
ATOM 7940 C CA . VAL B 1 434 ? 22.203 9.586 -2.105 1 97.5 434 VAL B CA 1
ATOM 7941 C C . VAL B 1 434 ? 23.203 10.609 -2.641 1 97.5 434 VAL B C 1
ATOM 7943 O O . VAL B 1 434 ? 24.422 10.461 -2.439 1 97.5 434 VAL B O 1
ATOM 7946 N N . ASP B 1 435 ? 22.719 11.562 -3.34 1 95.88 435 ASP B N 1
ATOM 7947 C CA . ASP B 1 435 ? 23.547 12.695 -3.756 1 95.88 435 ASP B CA 1
ATOM 7948 C C . ASP B 1 435 ? 23.938 13.562 -2.561 1 95.88 435 ASP B C 1
ATOM 7950 O O . ASP B 1 435 ? 23.062 14 -1.796 1 95.88 435 ASP B O 1
ATOM 7954 N N . PRO B 1 436 ? 25.203 13.805 -2.404 1 92.69 436 PRO B N 1
ATOM 7955 C CA . PRO B 1 436 ? 25.641 14.523 -1.202 1 92.69 436 PRO B CA 1
ATOM 7956 C C . PRO B 1 436 ? 25.156 15.977 -1.181 1 92.69 436 PRO B C 1
ATOM 7958 O O . PRO B 1 436 ? 25.062 16.578 -0.111 1 92.69 436 PRO B O 1
ATOM 7961 N N . GLU B 1 437 ? 24.891 16.531 -2.314 1 88.69 437 GLU B N 1
ATOM 7962 C CA . GLU B 1 437 ? 24.5 17.938 -2.371 1 88.69 437 GLU B CA 1
ATOM 7963 C C . GLU B 1 437 ? 22.984 18.094 -2.232 1 88.69 437 GLU B C 1
ATOM 7965 O O . GLU B 1 437 ? 22.516 18.766 -1.31 1 88.69 437 GLU B O 1
ATOM 7970 N N . THR B 1 438 ? 22.266 17.359 -3.055 1 89.19 438 THR B N 1
ATOM 7971 C CA . THR B 1 438 ? 20.812 17.516 -3.062 1 89.19 438 THR B CA 1
ATOM 7972 C C . THR B 1 438 ? 20.172 16.609 -2.016 1 89.19 438 THR B C 1
ATOM 7974 O O . THR B 1 438 ? 19.016 16.828 -1.626 1 89.19 438 THR B O 1
ATOM 7977 N N . GLN B 1 439 ? 20.906 15.555 -1.687 1 93.56 439 GLN B N 1
ATOM 7978 C CA . GLN B 1 439 ? 20.438 14.508 -0.788 1 93.56 439 GLN B CA 1
ATOM 7979 C C . GLN B 1 439 ? 19.297 13.711 -1.409 1 93.56 439 GLN B C 1
ATOM 7981 O O . GLN B 1 439 ? 18.484 13.117 -0.694 1 93.56 439 GLN B O 1
ATOM 7986 N N . ASP B 1 440 ? 19.188 13.828 -2.775 1 95.38 440 ASP B N 1
ATOM 7987 C CA . ASP B 1 440 ? 18.297 12.945 -3.518 1 95.38 440 ASP B CA 1
ATOM 7988 C C . ASP B 1 440 ? 18.812 11.508 -3.506 1 95.38 440 ASP B C 1
ATOM 7990 O O . ASP B 1 440 ? 20.016 11.273 -3.58 1 95.38 440 ASP B O 1
ATOM 7994 N N . GLY B 1 441 ? 17.891 10.602 -3.355 1 97.56 441 GLY B N 1
ATOM 7995 C CA . GLY B 1 441 ? 18.312 9.211 -3.355 1 97.56 441 GLY B CA 1
ATOM 7996 C C . GLY B 1 441 ? 17.25 8.266 -2.834 1 97.56 441 GLY B C 1
ATOM 7997 O O . GLY B 1 441 ? 16.062 8.609 -2.826 1 97.56 441 GLY B O 1
ATOM 7998 N N . TYR B 1 442 ? 17.703 7.031 -2.498 1 98.31 442 TYR B N 1
ATOM 7999 C CA . TYR B 1 442 ? 16.797 6.039 -1.935 1 98.31 442 TYR B CA 1
ATOM 8000 C C . TYR B 1 442 ? 16.781 6.121 -0.413 1 98.31 442 TYR B C 1
ATOM 8002 O O . TYR B 1 442 ? 17.828 6.215 0.224 1 98.31 442 TYR B O 1
ATOM 8010 N N . TYR B 1 443 ? 15.617 6.164 0.141 1 97.62 443 TYR B N 1
ATOM 8011 C CA . TYR B 1 443 ? 15.375 6.121 1.578 1 97.62 443 TYR B CA 1
ATOM 8012 C C . TYR B 1 443 ? 14.523 4.914 1.95 1 97.62 443 TYR B C 1
ATOM 8014 O O . TYR B 1 443 ? 13.391 4.773 1.47 1 97.62 443 TYR B O 1
ATOM 8022 N N . LEU B 1 444 ? 15.047 4.059 2.727 1 98.44 444 LEU B N 1
ATOM 8023 C CA . LEU B 1 444 ? 14.375 2.848 3.182 1 98.44 444 LEU B CA 1
ATOM 8024 C C . LEU B 1 444 ? 14.008 2.953 4.66 1 98.44 444 LEU B C 1
ATOM 8026 O O . LEU B 1 444 ? 14.883 2.881 5.523 1 98.44 444 LEU B O 1
ATOM 8030 N N . SER B 1 445 ? 12.766 3.113 4.922 1 96.88 445 SER B N 1
ATOM 8031 C CA . SER B 1 445 ? 12.305 3.203 6.305 1 96.88 445 SER B CA 1
ATOM 8032 C C . SER B 1 445 ? 12.172 1.819 6.934 1 96.88 445 SER B C 1
ATOM 8034 O O . SER B 1 445 ? 11.648 0.895 6.305 1 96.88 445 SER B O 1
ATOM 8036 N N . LEU B 1 446 ? 12.648 1.687 8.156 1 96.88 446 LEU B N 1
ATOM 8037 C CA . LEU B 1 446 ? 12.547 0.46 8.938 1 96.88 446 LEU B CA 1
ATOM 8038 C C . LEU B 1 446 ? 11.805 0.71 10.25 1 96.88 446 LEU B C 1
ATOM 8040 O O . LEU B 1 446 ? 12.289 1.448 11.109 1 96.88 446 LEU B O 1
ATOM 8044 N N . ASP B 1 447 ? 10.664 0.198 10.375 1 95.5 447 ASP B N 1
ATOM 8045 C CA . ASP B 1 447 ? 9.984 0.141 11.672 1 95.5 447 ASP B CA 1
ATOM 8046 C C . ASP B 1 447 ? 10.234 -1.198 12.359 1 95.5 447 ASP B C 1
ATOM 8048 O O . ASP B 1 447 ? 9.547 -2.182 12.078 1 95.5 447 ASP B O 1
ATOM 8052 N N . LEU B 1 448 ? 11.133 -1.268 13.273 1 94.69 448 LEU B N 1
ATOM 8053 C CA . LEU B 1 448 ? 11.617 -2.51 13.859 1 94.69 448 LEU B CA 1
ATOM 8054 C C . LEU B 1 448 ? 10.672 -3.008 14.945 1 94.69 448 LEU B C 1
ATOM 8056 O O . LEU B 1 448 ? 10.82 -4.125 15.445 1 94.69 448 LEU B O 1
ATOM 8060 N N . LEU B 1 449 ? 9.711 -2.191 15.305 1 91.75 449 LEU B N 1
ATOM 8061 C CA . LEU B 1 449 ? 8.695 -2.629 16.266 1 91.75 449 LEU B CA 1
ATOM 8062 C C . LEU B 1 449 ? 7.508 -3.258 15.539 1 91.75 449 LEU B C 1
ATOM 8064 O O . LEU B 1 449 ? 7.109 -4.383 15.852 1 91.75 449 LEU B O 1
ATOM 8068 N N . LYS B 1 450 ? 7.012 -2.631 14.516 1 91.62 450 LYS B N 1
ATOM 8069 C CA . LYS B 1 450 ? 5.855 -3.123 13.773 1 91.62 450 LYS B CA 1
ATOM 8070 C C . LYS B 1 450 ? 6.273 -4.137 12.711 1 91.62 450 LYS B C 1
ATOM 8072 O O . LYS B 1 450 ? 5.43 -4.844 12.156 1 91.62 450 LYS B O 1
ATOM 8077 N N . GLY B 1 451 ? 7.527 -4.195 12.383 1 93.5 451 GLY B N 1
ATOM 8078 C CA . GLY B 1 451 ? 7.992 -5.09 11.328 1 93.5 451 GLY B CA 1
ATOM 8079 C C . GLY B 1 451 ? 7.574 -4.641 9.945 1 93.5 451 GLY B C 1
ATOM 8080 O O . GLY B 1 451 ? 6.914 -5.387 9.219 1 93.5 451 GLY B O 1
ATOM 8081 N N . MET B 1 452 ? 8.016 -3.443 9.633 1 95.38 452 MET B N 1
ATOM 8082 C CA . MET B 1 452 ? 7.656 -2.873 8.344 1 95.38 452 MET B CA 1
ATOM 8083 C C . MET B 1 452 ? 8.867 -2.227 7.672 1 95.38 452 MET B C 1
ATOM 8085 O O . MET B 1 452 ? 9.672 -1.567 8.336 1 95.38 452 MET B O 1
ATOM 8089 N N . ALA B 1 453 ? 9.016 -2.436 6.395 1 97.44 453 ALA B N 1
ATOM 8090 C CA . ALA B 1 453 ? 10.008 -1.763 5.559 1 97.44 453 ALA B CA 1
ATOM 8091 C C . ALA B 1 453 ? 9.352 -1.095 4.355 1 97.44 453 ALA B C 1
ATOM 8093 O O . ALA B 1 453 ? 8.438 -1.656 3.75 1 97.44 453 ALA B O 1
ATOM 8094 N N . GLN B 1 454 ? 9.727 0.099 4.082 1 96.75 454 GLN B N 1
ATOM 8095 C CA . GLN B 1 454 ? 9.242 0.817 2.908 1 96.75 454 GLN B CA 1
ATOM 8096 C C . GLN B 1 454 ? 10.383 1.506 2.172 1 96.75 454 GLN B C 1
ATOM 8098 O O . GLN B 1 454 ? 11.086 2.338 2.748 1 96.75 454 GLN B O 1
ATOM 8103 N N . LEU B 1 455 ? 10.562 1.158 0.907 1 97.94 455 LEU B N 1
ATOM 8104 C CA . LEU B 1 455 ? 11.578 1.806 0.081 1 97.94 455 LEU B CA 1
ATOM 8105 C C . LEU B 1 455 ? 10.969 2.945 -0.731 1 97.94 455 LEU B C 1
ATOM 8107 O O . LEU B 1 455 ? 9.938 2.77 -1.379 1 97.94 455 LEU B O 1
ATOM 8111 N N . ARG B 1 456 ? 11.672 4.086 -0.688 1 96.19 456 ARG B N 1
ATOM 8112 C CA . ARG B 1 456 ? 11.188 5.273 -1.386 1 96.19 456 ARG B CA 1
ATOM 8113 C C . ARG B 1 456 ? 12.297 5.906 -2.221 1 96.19 456 ARG B C 1
ATOM 8115 O O . ARG B 1 456 ? 13.477 5.824 -1.861 1 96.19 456 ARG B O 1
ATOM 8122 N N . ALA B 1 457 ? 11.883 6.461 -3.354 1 96.06 457 ALA B N 1
ATOM 8123 C CA . ALA B 1 457 ? 12.734 7.367 -4.117 1 96.06 457 ALA B CA 1
ATOM 8124 C C . ALA B 1 457 ? 12.367 8.82 -3.854 1 96.06 457 ALA B C 1
ATOM 8126 O O . ALA B 1 457 ? 11.227 9.234 -4.102 1 96.06 457 ALA B O 1
ATOM 8127 N N . TRP B 1 458 ? 13.273 9.492 -3.312 1 93 458 TRP B N 1
ATOM 8128 C CA . TRP B 1 458 ? 13.086 10.906 -2.975 1 93 458 TRP B CA 1
ATOM 8129 C C . TRP B 1 458 ? 13.906 11.797 -3.893 1 93 458 TRP B C 1
ATOM 8131 O O . TRP B 1 458 ? 15.141 11.789 -3.834 1 93 458 TRP B O 1
ATOM 8141 N N . HIS B 1 459 ? 13.172 12.547 -4.707 1 90.38 459 HIS B N 1
ATOM 8142 C CA . HIS B 1 459 ? 13.844 13.328 -5.746 1 90.38 459 HIS B CA 1
ATOM 8143 C C . HIS B 1 459 ? 13.383 14.781 -5.73 1 90.38 459 HIS B C 1
ATOM 8145 O O . HIS B 1 459 ? 12.25 15.07 -5.348 1 90.38 459 HIS B O 1
ATOM 8151 N N . THR B 1 460 ? 14.336 15.656 -6.043 1 90.44 460 THR B N 1
ATOM 8152 C CA . THR B 1 460 ? 14.023 17.062 -6.285 1 90.44 460 THR B CA 1
ATOM 8153 C C . THR B 1 460 ? 13.68 17.297 -7.754 1 90.44 460 THR B C 1
ATOM 8155 O O . THR B 1 460 ? 14.5 17.031 -8.633 1 90.44 460 THR B O 1
ATOM 8158 N N . GLY B 1 461 ? 12.508 17.703 -7.973 1 87.12 461 GLY B N 1
ATOM 8159 C CA . GLY B 1 461 ? 12.047 17.953 -9.328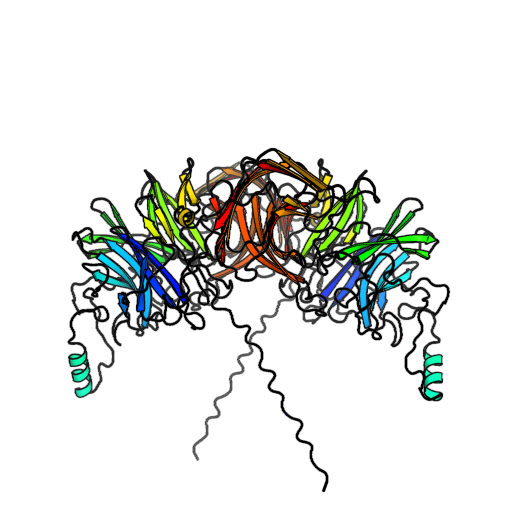 1 87.12 461 GLY B CA 1
ATOM 8160 C C . GLY B 1 461 ? 12.586 19.25 -9.906 1 87.12 461 GLY B C 1
ATOM 8161 O O . GLY B 1 461 ? 13.555 19.812 -9.391 1 87.12 461 GLY B O 1
ATOM 8162 N N . GLN B 1 462 ? 11.898 19.688 -10.969 1 84.81 462 GLN B N 1
ATOM 8163 C CA . GLN B 1 462 ? 12.328 20.891 -11.695 1 84.81 462 GLN B CA 1
ATOM 8164 C C . GLN B 1 462 ? 12.141 22.141 -10.844 1 84.81 462 GLN B C 1
ATOM 8166 O O . GLN B 1 462 ? 11.148 22.266 -10.125 1 84.81 462 GLN B O 1
ATOM 8171 N N . PRO B 1 463 ? 13.125 22.984 -11.016 1 80 463 PRO B N 1
ATOM 8172 C CA . PRO B 1 463 ? 12.969 24.25 -10.297 1 80 463 PRO B CA 1
ATOM 8173 C C . PRO B 1 463 ? 11.672 24.969 -10.656 1 80 463 PRO B C 1
ATOM 8175 O O . PRO B 1 463 ? 11.219 24.906 -11.805 1 80 463 PRO B O 1
ATOM 8178 N N . ALA B 1 464 ? 11.047 25.609 -9.773 1 74.12 464 ALA B N 1
ATOM 8179 C CA . ALA B 1 464 ? 9.875 26.469 -9.945 1 74.12 464 ALA B CA 1
ATOM 8180 C C . ALA B 1 464 ? 8.625 25.641 -10.227 1 74.12 464 ALA B C 1
ATOM 8182 O O . ALA B 1 464 ? 7.68 26.125 -10.859 1 74.12 464 ALA B O 1
ATOM 8183 N N . SER B 1 465 ? 8.758 24.391 -9.844 1 76.31 465 SER B N 1
ATOM 8184 C CA . SER B 1 465 ? 7.57 23.562 -10.047 1 76.31 465 SER B CA 1
ATOM 8185 C C . SER B 1 465 ? 6.66 23.594 -8.82 1 76.31 465 SER B C 1
ATOM 8187 O O . SER B 1 465 ? 5.691 22.844 -8.742 1 76.31 465 SER B O 1
ATOM 8189 N N . GLY B 1 466 ? 7.012 24.516 -8.039 1 72.75 466 GLY B N 1
ATOM 8190 C CA . GLY B 1 466 ? 6.145 24.703 -6.891 1 72.75 466 GLY B CA 1
ATOM 8191 C C . GLY B 1 466 ? 6 23.469 -6.031 1 72.75 466 GLY B C 1
ATOM 8192 O O . GLY B 1 466 ? 7 22.875 -5.621 1 72.75 466 GLY B O 1
ATOM 8193 N N . GLU B 1 467 ? 4.738 23.062 -5.875 1 72.06 467 GLU B N 1
ATOM 8194 C CA . GLU B 1 467 ? 4.41 21.953 -4.992 1 72.06 467 GLU B CA 1
ATOM 8195 C C . GLU B 1 467 ? 4.859 20.609 -5.586 1 72.06 467 GLU B C 1
ATOM 8197 O O . GLU B 1 467 ? 5.004 19.625 -4.863 1 72.06 467 GLU B O 1
ATOM 8202 N N . LYS B 1 468 ? 5.105 20.594 -6.785 1 76.19 468 LYS B N 1
ATOM 8203 C CA . LYS B 1 468 ? 5.461 19.359 -7.473 1 76.19 468 LYS B CA 1
ATOM 8204 C C . LYS B 1 468 ? 6.965 19.109 -7.422 1 76.19 468 LYS B C 1
ATOM 8206 O O . LYS B 1 468 ? 7.449 18.078 -7.875 1 76.19 468 LYS B O 1
ATOM 8211 N N . MET B 1 469 ? 7.699 20.062 -6.816 1 82.75 469 MET B N 1
ATOM 8212 C CA . MET B 1 469 ? 9.156 19.938 -6.801 1 82.75 469 MET B CA 1
ATOM 8213 C C . MET B 1 469 ? 9.586 18.719 -5.984 1 82.75 469 MET B C 1
ATOM 8215 O O . MET B 1 469 ? 10.531 18.016 -6.355 1 82.75 469 MET B O 1
ATOM 8219 N N . MET B 1 470 ? 8.906 18.5 -4.895 1 84.94 470 MET B N 1
ATOM 8220 C CA . MET B 1 470 ? 9.227 17.297 -4.137 1 84.94 470 MET B CA 1
ATOM 8221 C C . MET B 1 470 ? 8.625 16.062 -4.797 1 84.94 470 MET B C 1
ATOM 8223 O O . MET B 1 470 ? 7.41 15.992 -5 1 84.94 470 MET B O 1
ATOM 8227 N N . GLN B 1 471 ? 9.445 15.242 -5.184 1 85.88 471 GLN B N 1
ATOM 8228 C CA . GLN B 1 471 ? 9.016 13.961 -5.738 1 85.88 471 GLN B CA 1
ATOM 8229 C C . GLN B 1 471 ? 9.281 12.82 -4.762 1 85.88 471 GLN B C 1
ATOM 8231 O O . GLN B 1 471 ? 10.438 12.555 -4.41 1 85.88 471 GLN B O 1
ATOM 8236 N N . PHE B 1 472 ? 8.273 12.328 -4.328 1 88.38 472 PHE B N 1
ATOM 8237 C CA . PHE B 1 472 ? 8.289 11.266 -3.332 1 88.38 472 PHE B CA 1
ATOM 8238 C C . PHE B 1 472 ? 7.52 10.047 -3.83 1 88.38 472 PHE B C 1
ATOM 8240 O O . PHE B 1 472 ? 6.289 10.078 -3.906 1 88.38 472 PHE B O 1
ATOM 8247 N N . ARG B 1 473 ? 8.242 9 -4.125 1 90.69 473 ARG B N 1
ATOM 8248 C CA . ARG B 1 473 ? 7.59 7.812 -4.672 1 90.69 473 ARG B CA 1
ATOM 8249 C C . ARG B 1 473 ? 7.855 6.594 -3.795 1 90.69 473 ARG B C 1
ATOM 8251 O O . ARG B 1 473 ? 9.016 6.242 -3.549 1 90.69 473 ARG B O 1
ATOM 8258 N N . THR B 1 474 ? 6.793 6.031 -3.35 1 91.75 474 THR B N 1
ATOM 8259 C CA . THR B 1 474 ? 6.926 4.738 -2.686 1 91.75 474 THR B CA 1
ATOM 8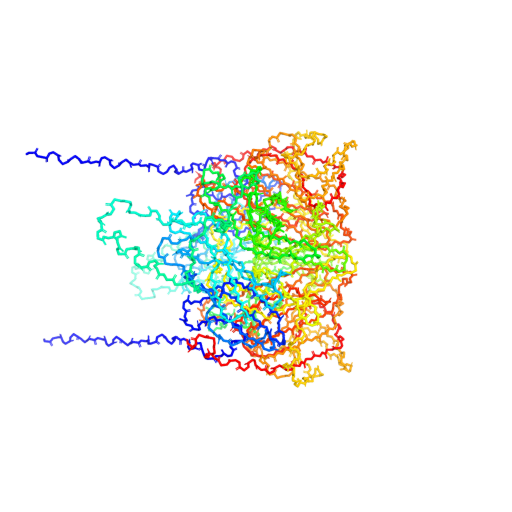260 C C . THR B 1 474 ? 7.117 3.623 -3.709 1 91.75 474 THR B C 1
ATOM 8262 O O . THR B 1 474 ? 6.277 3.432 -4.594 1 91.75 474 THR B O 1
ATOM 8265 N N . LEU B 1 475 ? 8.18 2.889 -3.582 1 94.5 475 LEU B N 1
ATOM 8266 C CA . LEU B 1 475 ? 8.523 1.886 -4.586 1 94.5 475 LEU B CA 1
ATOM 8267 C C . LEU B 1 475 ? 7.992 0.514 -4.184 1 94.5 475 LEU B C 1
ATOM 8269 O O . LEU B 1 475 ? 7.406 -0.196 -5.008 1 94.5 475 LEU B O 1
ATOM 8273 N N . GLN B 1 476 ? 8.188 0.118 -3.014 1 95.44 476 GLN B N 1
ATOM 8274 C CA . GLN B 1 476 ? 7.738 -1.179 -2.521 1 95.44 476 GLN B CA 1
ATOM 8275 C C . GLN B 1 476 ? 7.746 -1.22 -0.995 1 95.44 476 GLN B C 1
ATOM 8277 O O . GLN B 1 476 ? 8.57 -0.567 -0.355 1 95.44 476 GLN B O 1
ATOM 8282 N N . GLY B 1 477 ? 6.852 -1.922 -0.42 1 95.56 477 GLY B N 1
ATOM 8283 C CA . GLY B 1 477 ? 6.793 -2.168 1.012 1 95.56 477 GLY B CA 1
ATOM 8284 C C . GLY B 1 477 ? 6.703 -3.643 1.359 1 95.56 477 GLY B C 1
ATOM 8285 O O . GLY B 1 477 ? 6.344 -4.465 0.514 1 95.56 477 GLY B O 1
ATOM 8286 N N . GLY B 1 478 ? 7.102 -3.938 2.541 1 95.5 478 GLY B N 1
ATOM 8287 C CA . GLY B 1 478 ? 7.027 -5.289 3.068 1 95.5 478 GLY B CA 1
ATOM 8288 C C . GLY B 1 478 ? 6.898 -5.336 4.578 1 95.5 478 GLY B C 1
ATOM 8289 O O . GLY B 1 478 ? 7.129 -4.332 5.258 1 95.5 478 GLY B O 1
ATOM 8290 N N . ASN B 1 479 ? 6.465 -6.48 5.055 1 95.19 479 ASN B N 1
ATOM 8291 C CA . ASN B 1 479 ? 6.227 -6.676 6.48 1 95.19 479 ASN B CA 1
ATOM 8292 C C . ASN B 1 479 ? 6.816 -7.992 6.973 1 95.19 479 ASN B C 1
ATOM 8294 O O . ASN B 1 479 ? 6.977 -8.938 6.199 1 95.19 479 ASN B O 1
ATOM 8298 N N . TRP B 1 480 ? 7.145 -8.031 8.266 1 93.75 480 TRP B N 1
ATOM 8299 C CA . TRP B 1 480 ? 7.586 -9.273 8.898 1 93.75 480 TRP B CA 1
ATOM 8300 C C . TRP B 1 480 ? 7.191 -9.297 10.375 1 93.75 480 TRP B C 1
ATOM 8302 O O . TRP B 1 480 ? 6.895 -8.25 10.961 1 93.75 480 TRP B O 1
ATOM 8312 N N . TYR B 1 481 ? 7.07 -10.477 10.891 1 91.31 481 TYR B N 1
ATOM 8313 C CA . TYR B 1 481 ? 6.906 -10.656 12.328 1 91.31 481 TYR B CA 1
ATOM 8314 C C . TYR B 1 481 ? 8.258 -10.75 13.023 1 91.31 481 TYR B C 1
ATOM 8316 O O . TYR B 1 481 ? 9.125 -11.516 12.609 1 91.31 481 TYR B O 1
ATOM 8324 N N . SER B 1 482 ? 8.422 -9.898 14.023 1 88 482 SER B N 1
ATOM 8325 C CA . SER B 1 482 ? 9.68 -9.914 14.758 1 88 482 SER B CA 1
ATOM 8326 C C . SER B 1 482 ? 9.492 -10.453 16.172 1 88 482 SER B C 1
ATOM 8328 O O . SER B 1 482 ? 8.602 -10.008 16.891 1 88 482 SER B O 1
ATOM 8330 N N . ASP B 1 483 ? 10.43 -11.328 16.531 1 86.62 483 ASP B N 1
ATOM 8331 C CA . ASP B 1 483 ? 10.461 -11.82 17.906 1 86.62 483 ASP B CA 1
ATOM 8332 C C . ASP B 1 483 ? 11.391 -10.969 18.781 1 86.62 483 ASP B C 1
ATOM 8334 O O . ASP B 1 483 ? 11.469 -11.164 19.984 1 86.62 483 ASP B O 1
ATOM 8338 N N . THR B 1 484 ? 12.07 -10.055 18.188 1 89.31 484 THR B N 1
ATOM 8339 C CA . THR B 1 484 ? 12.984 -9.148 18.875 1 89.31 484 THR B CA 1
ATOM 8340 C C . THR B 1 484 ? 12.711 -7.699 18.484 1 89.31 484 THR B C 1
ATOM 8342 O O . THR B 1 484 ? 13.531 -7.066 17.828 1 89.31 484 THR B O 1
ATOM 8345 N N . PRO B 1 485 ? 11.617 -7.18 18.969 1 87.88 485 PRO B N 1
ATOM 8346 C CA . PRO B 1 485 ? 11.289 -5.809 18.578 1 87.88 485 PRO B CA 1
ATOM 8347 C C . PRO B 1 485 ? 12.422 -4.828 18.875 1 87.88 485 PRO B C 1
ATOM 8349 O O . PRO B 1 485 ? 13.016 -4.879 19.953 1 87.88 485 PRO B O 1
ATOM 8352 N N . GLY B 1 486 ? 12.773 -4.074 17.891 1 92.44 486 GLY B N 1
ATOM 8353 C CA . GLY B 1 486 ? 13.82 -3.072 18.016 1 92.44 486 GLY B CA 1
ATOM 8354 C C . GLY B 1 486 ? 15.172 -3.551 17.516 1 92.44 486 GLY B C 1
ATOM 8355 O O . GLY B 1 486 ? 16.109 -2.758 17.375 1 92.44 486 GLY B O 1
ATOM 8356 N N . GLN B 1 487 ? 15.25 -4.82 17.266 1 95.5 487 GLN B N 1
ATOM 8357 C CA . GLN B 1 487 ? 16.5 -5.383 16.75 1 95.5 487 GLN B CA 1
ATOM 8358 C C . GLN B 1 487 ? 16.281 -6.121 15.438 1 95.5 487 GLN B C 1
ATOM 8360 O O . GLN B 1 487 ? 15.203 -6.684 15.211 1 95.5 487 GLN B O 1
ATOM 8365 N N . ALA B 1 488 ? 17.297 -6.086 14.609 1 96.75 488 ALA B N 1
ATOM 8366 C CA . ALA B 1 488 ? 17.219 -6.828 13.352 1 96.75 488 ALA B CA 1
ATOM 8367 C C . ALA B 1 488 ? 18.594 -6.949 12.703 1 96.75 488 ALA B C 1
ATOM 8369 O O . ALA B 1 488 ? 19.453 -6.078 12.883 1 96.75 488 ALA B O 1
ATOM 8370 N N . GLU B 1 489 ? 18.797 -8.016 12.07 1 97.81 489 GLU B N 1
ATOM 8371 C CA . GLU B 1 489 ? 19.906 -8.125 11.125 1 97.81 489 GLU B CA 1
ATOM 8372 C C . GLU B 1 489 ? 19.469 -7.781 9.711 1 97.81 489 GLU B C 1
ATOM 8374 O O . GLU B 1 489 ? 18.531 -8.398 9.18 1 97.81 489 GLU B O 1
ATOM 8379 N N . ILE B 1 490 ? 20.125 -6.832 9.109 1 98 490 ILE B N 1
ATOM 8380 C CA . ILE B 1 490 ? 19.672 -6.387 7.793 1 98 490 ILE B CA 1
ATOM 8381 C C . ILE B 1 490 ? 20.766 -6.672 6.75 1 98 490 ILE B C 1
ATOM 8383 O O . ILE B 1 490 ? 21.938 -6.742 7.082 1 98 490 ILE B O 1
ATOM 8387 N N . SER B 1 491 ? 20.312 -6.859 5.551 1 98.56 491 SER B N 1
ATOM 8388 C CA . SER B 1 491 ? 21.172 -6.918 4.367 1 98.56 491 SER B CA 1
ATOM 8389 C C . SER B 1 491 ? 20.516 -6.195 3.186 1 98.56 491 SER B C 1
ATOM 8391 O O . SER B 1 491 ? 19.391 -6.504 2.807 1 98.56 491 SER B O 1
ATOM 8393 N N . LEU B 1 492 ? 21.219 -5.219 2.691 1 98.69 492 LEU B N 1
ATOM 8394 C CA . LEU B 1 492 ? 20.781 -4.465 1.519 1 98.69 492 LEU B CA 1
ATOM 8395 C C . LEU B 1 492 ? 21.656 -4.785 0.315 1 98.69 492 LEU B C 1
ATOM 8397 O O . LEU B 1 492 ? 22.891 -4.672 0.389 1 98.69 492 LEU B O 1
ATOM 8401 N N . VAL B 1 493 ? 21.031 -5.191 -0.763 1 98.19 493 VAL B N 1
ATOM 8402 C CA . VAL B 1 493 ? 21.75 -5.395 -2.023 1 98.19 493 VAL B CA 1
ATOM 8403 C C . VAL B 1 493 ? 21.266 -4.371 -3.053 1 98.19 493 VAL B C 1
ATOM 8405 O O . VAL B 1 493 ? 20.078 -4.297 -3.367 1 98.19 493 VAL B O 1
ATOM 8408 N N . ALA B 1 494 ? 22.125 -3.578 -3.424 1 97.12 494 ALA B N 1
ATOM 8409 C CA . ALA B 1 494 ? 21.938 -2.727 -4.598 1 97.12 494 ALA B CA 1
ATOM 8410 C C . ALA B 1 494 ? 22.875 -3.137 -5.723 1 97.12 494 ALA B C 1
ATOM 8412 O O . ALA B 1 494 ? 24.078 -2.818 -5.691 1 97.12 494 ALA B O 1
ATOM 8413 N N . PHE B 1 495 ? 22.375 -3.783 -6.648 1 95.25 495 PHE B N 1
ATOM 8414 C CA . PHE B 1 495 ? 23.141 -4.367 -7.742 1 95.25 495 PHE B CA 1
ATOM 8415 C C . PHE B 1 495 ? 22.562 -3.945 -9.094 1 95.25 495 PHE B C 1
ATOM 8417 O O . PHE B 1 495 ? 21.625 -4.57 -9.594 1 95.25 495 PHE B O 1
ATOM 8424 N N . GLY B 1 496 ? 23.188 -2.92 -9.711 1 91.12 496 GLY B N 1
ATOM 8425 C CA . GLY B 1 496 ? 22.531 -2.281 -10.844 1 91.12 496 GLY B CA 1
ATOM 8426 C C . GLY B 1 496 ? 21.188 -1.683 -10.484 1 91.12 496 GLY B C 1
ATOM 8427 O O . GLY B 1 496 ? 21.078 -0.915 -9.531 1 91.12 496 GLY B O 1
ATOM 8428 N N . HIS B 1 497 ? 20.203 -2.127 -11.219 1 91.06 497 HIS B N 1
ATOM 8429 C CA . HIS B 1 497 ? 18.859 -1.612 -10.938 1 91.06 497 HIS B CA 1
ATOM 8430 C C . HIS B 1 497 ? 18.125 -2.51 -9.953 1 91.06 497 HIS B C 1
ATOM 8432 O O . HIS B 1 497 ? 17.016 -2.18 -9.516 1 91.06 497 HIS B O 1
ATOM 8438 N N . TYR B 1 498 ? 18.734 -3.627 -9.664 1 93.62 498 TYR B N 1
ATOM 8439 C CA . TYR B 1 498 ? 18.125 -4.57 -8.734 1 93.62 498 TYR B CA 1
ATOM 8440 C C . TYR B 1 498 ? 18.328 -4.117 -7.289 1 93.62 498 TYR B C 1
ATOM 8442 O O . TYR B 1 498 ? 19.438 -3.783 -6.891 1 93.62 498 TYR B O 1
ATOM 8450 N N . LEU B 1 499 ? 17.312 -4.066 -6.492 1 97.38 499 LEU B N 1
ATOM 8451 C CA . LEU B 1 499 ? 17.328 -3.703 -5.082 1 97.38 499 LEU B CA 1
ATOM 8452 C C . LEU B 1 499 ? 16.672 -4.785 -4.23 1 97.38 499 LEU B C 1
ATOM 8454 O O . LEU B 1 499 ? 15.594 -5.273 -4.566 1 97.38 499 LEU B O 1
ATOM 8458 N N . GLU B 1 500 ? 17.344 -5.16 -3.133 1 98.5 500 GLU B N 1
ATOM 8459 C CA . GLU B 1 500 ? 16.844 -6.215 -2.26 1 98.5 500 GLU B CA 1
ATOM 8460 C C . GLU B 1 500 ? 17.125 -5.906 -0.794 1 98.5 500 GLU B C 1
ATOM 8462 O O . GLU B 1 500 ? 18.234 -5.48 -0.454 1 98.5 500 GLU B O 1
ATOM 8467 N N . LEU B 1 501 ? 16.156 -6.043 0.057 1 98.81 501 LEU B N 1
ATOM 8468 C CA . LEU B 1 501 ? 16.328 -5.949 1.502 1 98.81 501 LEU B CA 1
ATOM 8469 C C . LEU B 1 501 ? 15.984 -7.266 2.18 1 98.81 501 LEU B C 1
ATOM 8471 O O . LEU B 1 501 ? 14.891 -7.809 1.968 1 98.81 501 LEU B O 1
ATOM 8475 N N . SER B 1 502 ? 16.875 -7.742 2.943 1 98.38 502 SER B N 1
ATOM 8476 C CA . SER B 1 502 ? 16.594 -8.891 3.805 1 98.38 502 SER B CA 1
ATOM 8477 C C . SER B 1 502 ? 16.641 -8.492 5.277 1 98.38 502 SER B C 1
ATOM 8479 O O . SER B 1 502 ? 17.469 -7.68 5.688 1 98.38 502 SER B O 1
ATOM 8481 N N . VAL B 1 503 ? 15.773 -9.016 6.031 1 97.69 503 VAL B N 1
ATOM 8482 C CA . VAL B 1 503 ? 15.711 -8.852 7.48 1 97.69 503 VAL B CA 1
ATOM 8483 C C . VAL B 1 503 ? 15.773 -10.219 8.156 1 97.69 503 VAL B C 1
ATOM 8485 O O . VAL B 1 503 ? 14.922 -11.078 7.906 1 97.69 503 VAL B O 1
ATOM 8488 N N . ASP B 1 504 ? 16.766 -10.398 8.969 1 96.06 504 ASP B N 1
ATOM 8489 C CA . ASP B 1 504 ? 17 -11.656 9.68 1 96.06 504 ASP B CA 1
ATOM 8490 C C . ASP B 1 504 ? 17.016 -12.836 8.703 1 96.06 504 ASP B C 1
ATOM 8492 O O . ASP B 1 504 ? 16.375 -13.859 8.953 1 96.06 504 ASP B O 1
ATOM 8496 N N . GLY B 1 505 ? 17.594 -12.555 7.586 1 95.25 505 GLY B N 1
ATOM 8497 C CA . GLY B 1 505 ? 17.844 -13.602 6.613 1 95.25 505 GLY B CA 1
ATOM 8498 C C . GLY B 1 505 ? 16.734 -13.742 5.59 1 95.25 505 GLY B C 1
ATOM 8499 O O . GLY B 1 505 ? 16.906 -14.375 4.551 1 95.25 505 GLY B O 1
ATOM 8500 N N . ARG B 1 506 ? 15.609 -13.203 5.809 1 96.06 506 ARG B N 1
ATOM 8501 C CA . ARG B 1 506 ? 14.477 -13.305 4.902 1 96.06 506 ARG B CA 1
ATOM 8502 C C . ARG B 1 506 ? 14.383 -12.078 3.994 1 96.06 506 ARG B C 1
ATOM 8504 O O . ARG B 1 506 ? 14.453 -10.945 4.469 1 96.06 506 ARG B O 1
ATOM 8511 N N . VAL B 1 507 ? 14.188 -12.297 2.695 1 98.12 507 VAL B N 1
ATOM 8512 C CA . VAL B 1 507 ? 14 -11.203 1.753 1 98.12 507 VAL B CA 1
ATOM 8513 C C . VAL B 1 507 ? 12.625 -10.57 1.97 1 98.12 507 VAL B C 1
ATOM 8515 O O . VAL B 1 507 ? 11.594 -11.234 1.833 1 98.12 507 VAL B O 1
ATOM 8518 N N . VAL B 1 508 ? 12.633 -9.305 2.275 1 97.69 508 VAL B N 1
ATOM 8519 C CA . VAL B 1 508 ? 11.406 -8.586 2.568 1 97.69 508 VAL B CA 1
ATOM 8520 C C . VAL B 1 508 ? 11.016 -7.711 1.375 1 97.69 508 VAL B C 1
ATOM 8522 O O . VAL B 1 508 ? 9.836 -7.527 1.09 1 97.69 508 VAL B O 1
ATOM 8525 N N . LEU B 1 509 ? 12.039 -7.168 0.768 1 98.06 509 LEU B N 1
ATOM 8526 C CA . LEU B 1 509 ? 11.836 -6.387 -0.448 1 98.06 509 LEU B CA 1
ATOM 8527 C C . LEU B 1 509 ? 12.688 -6.93 -1.589 1 98.06 509 LEU B C 1
ATOM 8529 O O . LEU B 1 509 ? 13.82 -7.363 -1.371 1 98.06 509 LEU B O 1
ATOM 8533 N N . THR B 1 510 ? 12.188 -6.898 -2.762 1 97.25 510 THR B N 1
ATOM 8534 C CA . THR B 1 510 ? 12.875 -7.262 -3.994 1 97.25 510 THR B CA 1
ATOM 8535 C C . THR B 1 510 ? 12.25 -6.562 -5.195 1 97.25 510 THR B C 1
ATOM 8537 O O . THR B 1 510 ? 11.094 -6.82 -5.535 1 97.25 510 THR B O 1
ATOM 8540 N N . LEU B 1 511 ? 12.969 -5.672 -5.734 1 95.25 511 LEU B N 1
ATOM 8541 C CA . LEU B 1 511 ? 12.438 -4.824 -6.801 1 95.25 511 LEU B CA 1
ATOM 8542 C C . LEU B 1 511 ? 13.562 -4.309 -7.691 1 95.25 511 LEU B C 1
ATOM 8544 O O . LEU B 1 511 ? 14.734 -4.637 -7.477 1 95.25 511 LEU B O 1
ATOM 8548 N N . ALA B 1 512 ? 13.133 -3.625 -8.75 1 92.88 512 ALA B N 1
ATOM 8549 C CA . ALA B 1 512 ? 14.062 -2.936 -9.633 1 92.88 512 ALA B CA 1
ATOM 8550 C C . ALA B 1 512 ? 13.664 -1.478 -9.828 1 92.88 512 ALA B C 1
ATOM 8552 O O . ALA B 1 512 ? 12.477 -1.167 -9.969 1 92.88 512 ALA B O 1
ATOM 8553 N N . ASP B 1 513 ? 14.617 -0.618 -9.711 1 92.56 513 ASP B N 1
ATOM 8554 C CA . ASP B 1 513 ? 14.398 0.81 -9.93 1 92.56 513 ASP B CA 1
ATOM 8555 C C . ASP B 1 513 ? 15.672 1.487 -10.43 1 92.56 513 ASP B C 1
ATOM 8557 O O . ASP B 1 513 ? 16.766 1.194 -9.953 1 92.56 513 ASP B O 1
ATOM 8561 N N . SER B 1 514 ? 15.508 2.357 -11.445 1 90.31 514 SER B N 1
ATOM 8562 C CA . SER B 1 514 ? 16.688 2.965 -12.062 1 90.31 514 SER B CA 1
ATOM 8563 C C . SER B 1 514 ? 16.75 4.461 -11.781 1 90.31 514 SER B C 1
ATOM 8565 O O . SER B 1 514 ? 17.453 5.203 -12.469 1 90.31 514 SER B O 1
ATOM 8567 N N . THR B 1 515 ? 16.047 4.945 -10.812 1 92.5 515 THR B N 1
ATOM 8568 C CA . THR B 1 515 ? 15.984 6.379 -10.555 1 92.5 515 THR B CA 1
ATOM 8569 C C . THR B 1 515 ? 17.344 6.922 -10.141 1 92.5 515 THR B C 1
ATOM 8571 O O . THR B 1 515 ? 17.766 7.98 -10.617 1 92.5 515 THR B O 1
ATOM 8574 N N . PHE B 1 516 ? 18 6.238 -9.242 1 96.06 516 PHE B N 1
ATOM 8575 C CA . PHE B 1 516 ? 19.312 6.629 -8.789 1 96.06 516 PHE B CA 1
ATOM 8576 C C . PHE B 1 516 ? 20.328 5.508 -9.016 1 96.06 516 PHE B C 1
ATOM 8578 O O . PHE B 1 516 ? 20.094 4.367 -8.602 1 96.06 516 PHE B O 1
ATOM 8585 N N . THR B 1 517 ? 21.484 5.875 -9.57 1 93.94 517 THR B N 1
ATOM 8586 C CA . THR B 1 517 ? 22.391 4.824 -10 1 93.94 517 THR B CA 1
ATOM 8587 C C . THR B 1 517 ? 23.656 4.816 -9.148 1 93.94 517 THR B C 1
ATOM 8589 O O . THR B 1 517 ? 24.438 3.857 -9.188 1 93.94 517 THR B O 1
ATOM 8592 N N . GLU B 1 518 ? 23.906 5.914 -8.445 1 96.25 518 GLU B N 1
ATOM 8593 C CA . GLU B 1 518 ? 25.078 5.988 -7.59 1 96.25 518 GLU B CA 1
ATOM 8594 C C . GLU B 1 518 ? 24.906 7.023 -6.48 1 96.25 518 GLU B C 1
ATOM 8596 O O . GLU B 1 518 ? 24 7.863 -6.551 1 96.25 518 GLU B O 1
ATOM 8601 N N . GLY B 1 519 ? 25.719 6.961 -5.461 1 97.56 519 GLY B N 1
ATOM 8602 C CA . GLY B 1 519 ? 25.719 7.922 -4.371 1 97.56 519 GLY B CA 1
ATOM 8603 C C . GLY B 1 519 ? 26.203 7.332 -3.059 1 97.56 519 GLY B C 1
ATOM 8604 O O . GLY B 1 519 ? 26.922 6.324 -3.049 1 97.56 519 GLY B O 1
ATOM 8605 N N . LEU B 1 520 ? 25.891 7.996 -2.025 1 97.5 520 LEU B N 1
ATOM 8606 C CA . LEU B 1 520 ? 26.359 7.625 -0.692 1 97.5 520 LEU B CA 1
ATOM 8607 C C . LEU B 1 520 ? 25.453 6.57 -0.074 1 97.5 520 LEU B C 1
ATOM 8609 O O . LEU B 1 520 ? 24.25 6.531 -0.357 1 97.5 520 LEU B O 1
ATOM 8613 N N . PHE B 1 521 ? 26.062 5.695 0.718 1 98 521 PHE B N 1
ATOM 8614 C CA . PHE B 1 521 ? 25.359 4.691 1.496 1 98 521 PHE B CA 1
ATOM 8615 C C . PHE B 1 521 ? 25.438 4.996 2.986 1 98 521 PHE B C 1
ATOM 8617 O O . PHE B 1 521 ? 26.438 5.539 3.457 1 98 521 PHE B O 1
ATOM 8624 N N . GLY B 1 522 ? 24.391 4.648 3.717 1 97.38 522 GLY B N 1
ATOM 8625 C CA . GLY B 1 522 ? 24.422 4.855 5.156 1 97.38 522 GLY B CA 1
ATOM 8626 C C . GLY B 1 522 ? 23.109 4.52 5.836 1 97.38 522 GLY B C 1
ATOM 8627 O O . GLY B 1 522 ? 22.375 3.633 5.387 1 97.38 522 GLY B O 1
ATOM 8628 N N . VAL B 1 523 ? 22.938 5.094 7.039 1 97 523 VAL B N 1
ATOM 8629 C CA . VAL B 1 523 ? 21.75 4.898 7.855 1 97 523 VAL B CA 1
ATOM 8630 C C . VAL B 1 523 ? 21.188 6.25 8.297 1 97 523 VAL B C 1
ATOM 8632 O O . VAL B 1 523 ? 21.875 7.277 8.172 1 97 523 VAL B O 1
ATOM 8635 N N . TYR B 1 524 ? 19.953 6.238 8.719 1 95.56 524 TYR B N 1
ATOM 8636 C CA . TYR B 1 524 ? 19.422 7.477 9.281 1 95.56 524 TYR B CA 1
ATOM 8637 C C . TYR B 1 524 ? 18.625 7.199 10.555 1 95.56 524 TYR B C 1
ATOM 8639 O O . TYR B 1 524 ? 18.203 6.066 10.789 1 95.56 524 TYR B O 1
ATOM 8647 N N . LEU B 1 525 ? 18.453 8.234 11.312 1 93.69 525 LEU B N 1
ATOM 8648 C CA . LEU B 1 525 ? 17.703 8.211 12.562 1 93.69 525 LEU B CA 1
ATOM 8649 C C . LEU B 1 525 ? 16.766 9.414 12.648 1 93.69 525 LEU B C 1
ATOM 8651 O O . LEU B 1 525 ? 17.047 10.477 12.094 1 93.69 525 LEU B O 1
ATOM 8655 N N . GLU B 1 526 ? 15.711 9.156 13.312 1 92.94 526 GLU B N 1
ATOM 8656 C CA . GLU B 1 526 ? 14.773 10.188 13.75 1 92.94 526 GLU B CA 1
ATOM 8657 C C . GLU B 1 526 ? 14.492 10.086 15.242 1 92.94 526 GLU B C 1
ATOM 8659 O O . GLU B 1 526 ? 13.75 9.211 15.68 1 92.94 526 GLU B O 1
ATOM 8664 N N . SER B 1 527 ? 15.016 10.961 15.992 1 90.94 527 SER B N 1
ATOM 8665 C CA . SER B 1 527 ? 14.812 11.023 17.438 1 90.94 527 SER B CA 1
ATOM 8666 C C . SER B 1 527 ? 15.109 9.688 18.094 1 90.94 527 SER B C 1
ATOM 8668 O O . SER B 1 527 ? 14.297 9.172 18.875 1 90.94 527 SER B O 1
ATOM 8670 N N . ALA B 1 528 ? 16.25 9.125 17.781 1 92.62 528 ALA B N 1
ATOM 8671 C CA . ALA B 1 528 ? 16.594 7.797 18.297 1 92.62 528 ALA B CA 1
ATOM 8672 C C . ALA B 1 528 ? 18.094 7.648 18.453 1 92.62 528 ALA B C 1
ATOM 8674 O O . ALA B 1 528 ? 18.859 8.539 18.078 1 92.62 528 ALA B O 1
ATOM 8675 N N . ARG B 1 529 ? 18.391 6.594 19.203 1 92.62 529 ARG B N 1
ATOM 8676 C CA . ARG B 1 529 ? 19.766 6.086 19.266 1 92.62 529 ARG B CA 1
ATOM 8677 C C . ARG B 1 529 ? 19.859 4.684 18.672 1 92.62 529 ARG B C 1
ATOM 8679 O O . ARG B 1 529 ? 18.953 3.861 18.875 1 92.62 529 ARG B O 1
ATOM 8686 N N . MET B 1 530 ? 20.891 4.477 17.984 1 93.5 530 MET B N 1
ATOM 8687 C CA . MET B 1 530 ? 21.047 3.201 17.281 1 93.5 530 MET B CA 1
ATOM 8688 C C . MET B 1 530 ? 22.469 2.67 17.438 1 93.5 530 MET B C 1
ATOM 8690 O O . MET B 1 530 ? 23.438 3.434 17.375 1 93.5 530 MET B O 1
ATOM 8694 N N . ARG B 1 531 ? 22.547 1.414 17.719 1 94.31 531 ARG B N 1
ATOM 8695 C CA . ARG B 1 531 ? 23.828 0.705 17.641 1 94.31 531 ARG B CA 1
ATOM 8696 C C . ARG B 1 531 ? 23.875 -0.229 16.438 1 94.31 531 ARG B C 1
ATOM 8698 O O . ARG B 1 531 ? 22.938 -1.008 16.219 1 94.31 531 ARG B O 1
ATOM 8705 N N . LEU B 1 532 ? 24.891 -0.066 15.672 1 94.81 532 LEU B N 1
ATOM 8706 C CA . LEU B 1 532 ? 25.156 -0.964 14.547 1 94.81 532 LEU B CA 1
ATOM 8707 C C . LEU B 1 532 ? 26.328 -1.884 14.859 1 94.81 532 LEU B C 1
ATOM 8709 O O . LEU B 1 532 ? 27.406 -1.413 15.203 1 94.81 532 LEU B O 1
ATOM 8713 N N . TYR B 1 533 ? 26.016 -3.123 14.68 1 94.19 533 TYR B N 1
ATOM 8714 C CA . TYR B 1 533 ? 27.062 -4.121 14.906 1 94.19 533 TYR B CA 1
ATOM 8715 C C . TYR B 1 533 ? 27.438 -4.816 13.602 1 94.19 533 TYR B C 1
ATOM 8717 O O . TYR B 1 533 ? 26.594 -5.02 12.727 1 94.19 533 TYR B O 1
ATOM 8725 N N . ASP B 1 534 ? 28.719 -5.117 13.453 1 93.06 534 ASP B N 1
ATOM 8726 C CA . ASP B 1 534 ? 29.25 -5.93 12.359 1 93.06 534 ASP B CA 1
ATOM 8727 C C . ASP B 1 534 ? 28.891 -5.324 11 1 93.06 534 ASP B C 1
ATOM 8729 O O . ASP B 1 534 ? 28.375 -6.02 10.125 1 93.06 534 ASP B O 1
ATOM 8733 N N . VAL B 1 535 ? 29.094 -4.039 10.922 1 94.94 535 VAL B N 1
ATOM 8734 C CA . VAL B 1 535 ? 28.781 -3.365 9.664 1 94.94 535 VAL B CA 1
ATOM 8735 C C . VAL B 1 535 ? 29.75 -3.809 8.578 1 94.94 535 VAL B C 1
ATOM 8737 O O . VAL B 1 535 ? 30.969 -3.707 8.75 1 94.94 535 VAL B O 1
ATOM 8740 N N . ASP B 1 536 ? 29.234 -4.332 7.555 1 95.25 536 ASP B N 1
ATOM 8741 C CA . ASP B 1 536 ? 30.016 -4.746 6.395 1 95.25 536 ASP B CA 1
ATOM 8742 C C . ASP B 1 536 ? 29.453 -4.148 5.109 1 95.25 536 ASP B C 1
ATOM 8744 O O . ASP B 1 536 ? 28.297 -4.414 4.746 1 95.25 536 ASP B O 1
ATOM 8748 N N . LEU B 1 537 ? 30.156 -3.275 4.488 1 96.12 537 LEU B N 1
ATOM 8749 C CA . LEU B 1 537 ? 29.812 -2.67 3.207 1 96.12 537 LEU B CA 1
ATOM 8750 C C . LEU B 1 537 ? 30.844 -3.039 2.141 1 96.12 537 LEU B C 1
ATOM 8752 O O . LEU B 1 537 ? 32.031 -2.697 2.262 1 96.12 537 LEU B O 1
ATOM 8756 N N . ARG B 1 538 ? 30.344 -3.693 1.137 1 96.94 538 ARG B N 1
ATOM 8757 C CA . ARG B 1 538 ? 31.219 -4.16 0.073 1 96.94 538 ARG B CA 1
ATOM 8758 C C . ARG B 1 538 ? 30.734 -3.686 -1.292 1 96.94 538 ARG B C 1
ATOM 8760 O O . ARG B 1 538 ? 29.562 -3.836 -1.623 1 96.94 538 ARG B O 1
ATOM 8767 N N . LYS B 1 539 ? 31.641 -3.158 -2.023 1 96.12 539 LYS B N 1
ATOM 8768 C CA . LYS B 1 539 ? 31.328 -2.824 -3.408 1 96.12 539 LYS B CA 1
ATOM 8769 C C . LYS B 1 539 ? 31.125 -4.082 -4.242 1 96.12 539 LYS B C 1
ATOM 8771 O O . LYS B 1 539 ? 31.766 -5.105 -4.008 1 96.12 539 LYS B O 1
ATOM 8776 N N . MET B 1 540 ? 30.172 -3.98 -5.129 1 95.19 540 MET B N 1
ATOM 8777 C CA . MET B 1 540 ? 29.938 -5.074 -6.07 1 95.19 540 MET B CA 1
ATOM 8778 C C . MET B 1 540 ? 30.312 -4.664 -7.488 1 95.19 540 MET B C 1
ATOM 8780 O O . MET B 1 540 ? 30.047 -3.535 -7.902 1 95.19 540 MET B O 1
ATOM 8784 N N . ARG B 1 541 ? 30.969 -5.562 -8.164 1 88.5 541 ARG B N 1
ATOM 8785 C CA . ARG B 1 541 ? 31.328 -5.301 -9.555 1 88.5 541 ARG B CA 1
ATOM 8786 C C . ARG B 1 541 ? 30.109 -5.328 -10.461 1 88.5 541 ARG B C 1
ATOM 8788 O O . ARG B 1 541 ? 29.234 -6.176 -10.297 1 88.5 541 ARG B O 1
ATOM 8795 N N . GLY B 1 542 ? 29.859 -4.262 -11.125 1 72 542 GLY B N 1
ATOM 8796 C CA . GLY B 1 542 ? 28.672 -4.133 -11.969 1 72 542 GLY B CA 1
ATOM 8797 C C . GLY B 1 542 ? 28.438 -5.336 -12.859 1 72 542 GLY B C 1
ATOM 8798 O O . GLY B 1 542 ? 29.391 -6.066 -13.188 1 72 542 GLY B O 1
ATOM 8799 N N . PRO B 1 543 ? 27.188 -5.699 -13.008 1 61.06 543 PRO B N 1
ATOM 8800 C CA . PRO B 1 543 ? 26.922 -6.809 -13.93 1 61.06 543 PRO B CA 1
ATOM 8801 C C . PRO B 1 543 ? 27.453 -6.562 -15.328 1 61.06 543 PRO B C 1
ATOM 8803 O O . PRO B 1 543 ? 27.5 -5.418 -15.789 1 61.06 543 PRO B O 1
ATOM 8806 N N . GLU B 1 544 ? 28.469 -7.223 -15.875 1 54.59 544 GLU B N 1
ATOM 8807 C CA . GLU B 1 544 ? 29.031 -7.074 -17.219 1 54.59 544 GLU B CA 1
ATOM 8808 C C . GLU B 1 544 ? 28 -7.375 -18.281 1 54.59 544 GLU B C 1
ATOM 8810 O O . GLU B 1 544 ? 28.344 -7.535 -19.469 1 54.59 544 GLU B O 1
ATOM 8815 N N . GLN B 1 545 ? 26.828 -7.387 -18.125 1 49.22 545 GLN B N 1
ATOM 8816 C CA . GLN B 1 545 ? 26.062 -7.918 -19.25 1 49.22 545 GLN B CA 1
ATOM 8817 C C . GLN B 1 545 ? 25.953 -6.887 -20.375 1 49.22 545 GLN B C 1
ATOM 8819 O O . GLN B 1 545 ? 25.562 -5.738 -20.141 1 49.22 545 GLN B O 1
ATOM 8824 N N . SER B 1 546 ? 26.703 -7.121 -21.547 1 39.75 546 SER B N 1
ATOM 8825 C CA . SER B 1 546 ? 26.562 -6.387 -22.797 1 39.75 546 SER B CA 1
ATOM 8826 C C . SER B 1 546 ? 25.109 -6.25 -23.203 1 39.75 546 SER B C 1
ATOM 8828 O O . SER B 1 546 ? 24.328 -7.199 -23.078 1 39.75 546 SER B O 1
ATOM 8830 N N . ALA B 1 547 ? 24.594 -5.18 -23.484 1 36.16 547 ALA B N 1
ATOM 8831 C CA . ALA B 1 547 ? 23.312 -4.895 -24.109 1 36.16 547 ALA B CA 1
ATOM 8832 C C . ALA B 1 547 ? 22.953 -5.965 -25.125 1 36.16 547 ALA B C 1
ATOM 8834 O O . ALA B 1 547 ? 21.766 -6.176 -25.422 1 36.16 547 ALA B O 1
ATOM 8835 N N . HIS B 1 548 ? 23.875 -6.414 -25.859 1 34.06 548 HIS B N 1
ATOM 8836 C CA . HIS B 1 548 ? 23.656 -7.168 -27.078 1 34.06 548 HIS B CA 1
ATOM 8837 C C . HIS B 1 548 ? 23.141 -8.57 -26.781 1 34.06 548 HIS B C 1
ATOM 8839 O O . HIS B 1 548 ? 22.875 -9.344 -27.703 1 34.06 548 HIS B O 1
ATOM 8845 N N . HIS B 1 549 ? 23.328 -9.086 -25.734 1 34.84 549 HIS B N 1
ATOM 8846 C CA . HIS B 1 549 ? 23.172 -10.531 -25.703 1 34.84 549 HIS B CA 1
ATOM 8847 C C . HIS B 1 549 ? 21.688 -10.922 -25.734 1 34.84 549 HIS B C 1
ATOM 8849 O O . HIS B 1 549 ? 21.359 -12.086 -25.938 1 34.84 549 HIS B O 1
ATOM 8855 N N . LEU B 1 550 ? 20.875 -10.281 -25.156 1 37.34 550 LEU B N 1
ATOM 8856 C CA . LEU B 1 550 ? 19.562 -10.914 -25.297 1 37.34 550 LEU B CA 1
ATOM 8857 C C . LEU B 1 550 ? 19.047 -10.773 -26.734 1 37.34 550 LEU B C 1
ATOM 8859 O O . LEU B 1 550 ? 18.609 -11.758 -27.328 1 37.34 550 LEU B O 1
ATOM 8863 N N . VAL B 1 551 ? 18.344 -9.734 -27.172 1 31.58 551 VAL B N 1
ATOM 8864 C CA . VAL B 1 551 ? 17.562 -9.695 -28.391 1 31.58 551 VAL B CA 1
ATOM 8865 C C . VAL B 1 551 ? 18.469 -9.438 -29.594 1 31.58 551 VAL B C 1
ATOM 8867 O O . VAL B 1 551 ? 18.016 -9.383 -30.734 1 31.58 551 VAL B O 1
ATOM 8870 N N . THR B 1 552 ? 19.688 -8.805 -29.547 1 28.59 552 THR B N 1
ATOM 8871 C CA . THR B 1 552 ? 20.062 -8.469 -30.906 1 28.59 552 THR B CA 1
ATOM 8872 C C . THR B 1 552 ? 20.406 -9.727 -31.703 1 28.59 552 THR B C 1
ATOM 8874 O O . THR B 1 552 ? 20.953 -9.641 -32.812 1 28.59 552 THR B O 1
ATOM 8877 N N . GLY B 1 553 ? 20.094 -10.781 -31.266 1 24.75 553 GLY B N 1
ATOM 8878 C CA . GLY B 1 553 ? 20.188 -11.734 -32.344 1 24.75 553 GLY B CA 1
ATOM 8879 C C . GLY B 1 553 ? 19.047 -11.609 -33.344 1 24.75 553 GLY B C 1
ATOM 8880 O O . GLY B 1 553 ? 17.953 -11.172 -33 1 24.75 553 GLY B O 1
#

Sequence (1106 aa):
MSRVTTGLAGNASRSVSAFSETSFIVYTETEGSRKAIGDVDVLYHDGLYHLFHLVLPNHDFIAHAVSTDAINWRRVNNALFIGDPGSWDDLMLWTMAVSPNPHQPGQWRMFYTGLSRREQGNIQRIGLAVSEDLYHWHKAPVNWRDERGPNDPPAVLRAREIARQQPTSCRHAVFDAESDFPLEAPQEFYESSLNEGRHWISFRDPFYYHEGDRGWLLMAARTKEGPVVRRGCVGVMEETAPGKFAARPCLHHPGLYDDIEVPNLIRIENEYYLIGSLREDAKIRYWHTNQIRQPWRSYYDNVLLAQGNYAARVCRDDRGWLLWNFYSLDDSNRTSRNLMPPPKRLYRTEEGMLRATTFEGLNKWLGERIDTRCVHPLGRGHGRQTCSIDGNNLELACETGFQAYVFDGSIESAKMSAKIDLCGLGKCGLVFRVDPETQDGYYLSLDLLKGMAQLRAWHTGQPASGEKMMQFRTLQGGNWYSDTPGQAEISLVAFGHYLELSVDGRVVLTLADSTFTEGLFGVYLESARMRLYDVDLRKMRGPEQSAHHLVTGMSRVTTGLAGNASRSVSAFSETSFIVYTETEGSRKAIGDVDVLYHDGLYHLFHLVLPNHDFIAHAVSTDAINWRRVNNALFIGDPGSWDDLMLWTMAVSPNPHQPGQWRMFYTGLSRREQGNIQRIGLAVSEDLYHWHKAPVNWRDERGPNDPPAVLRAREIARQQPTSCRHAVFDAESDFPLEAPQEFYESSLNEGRHWISFRDPFYYHEGDRGWLLMAARTKEGPVVRRGCVGVMEETAPGKFAARPCLHHPGLYDDIEVPNLIRIENEYYLIGSLREDAKIRYWHTNQIRQPWRSYYDNVLLAQGNYAARVCRDDRGWLLWNFYSLDDSNRTSRNLMPPPKRLYRTEEGMLRATTFEGLNKWLGERIDTRCVHPLGRGHGRQTCSIDGNNLELACETGFQAYVFDGSIESAKMSAKIDLCGLGKCGLVFRVDPETQDGYYLSLDLLKGMAQLRAWHTGQPASGEKMMQFRTLQGGNWYSDTPGQAEISLVAFGHYLELSVDGRVVLTLADSTFTEGLFGVYLESARMRLYDVDLRKMRGPEQSAHHLVTG

Secondary structure (DSSP, 8-state):
-------------------------SB-S-TTSS-EEEEEEEEEETTEEEEEEEEETT--EEEEEEESSSSS-EE----EEPPPTTSTTSSEEEEEEEEE-TTSTT-EEEEEEEE-GGGTT-BEEEEEEEESSSSSEEEPPB-------TT--HHHHHHHHHHH-----SS---B-TT--PSB---TTTB--STTSTTS-B--EEEEEEEETTEEEEEEEEEBSSS-GGG-EEEEEEEEEETTEEEEEEEEE--SS-S--EEEEEEEETTEEEEEEEETTTTEEEEEEESSTTSPPB--S--EEE-TTEEEEEEEEETTEEEEEEEEES-SS-TTSSEEBPPPEEEEE-TTS-EEEEE-GGGGGGEEEEP-TT-EEESS--SS-EEEEEETTEEEEEEEEEEEEEEESS-BSSEEEEEEEEEESSSEEEEEEEE-TTT--EEEEEEETTTTEEEEEEEEE--TT-GGGSEEEEEEEEEE---SSTTEEEEEEEEETTEEEEEETTEEEEEEE--S--SBEEEEEEEEEEEEEEEEEEEEE------TTTTT--/-------------------------SB-S-TTSS-EEEEEEEEEETTEEEEEEEEETT--EEEEEEESSSSS-EE----EEPPPTTSTTSSEEEEEEEEE-TTSTT-EEEEEEEE-GGGTT-BEEEEEEEESSSSSEEEPPB-------TT--HHHHHHHHHHH-----SS---B-TT--PSB---TTTB--STTSTTS-B-EEEEEEEEETTEEEEEEEEEBSSS-GGG-EEEEEEEEEETTEEEEEEEEE--SS-S--EEEEEEEETTEEEEEEEETTTTEEEEEEESSTTSPPB--S--EEE-TTEEEEEEEEETTEEEEEEEEES-SS-TTSSEEBPPPEEEEE-TTS-EEEEE-GGGGGGEEEEP-TT-EEESS--SS-EEEEEETTEEEEEEEEEEEEEEESS-BSSEEEEEEEEEESSSEEEEEEEE-TTT--EEEEEEETTTTEEEEEEEEE--TT-GGGSEEEEEEEEEE---SSTTEEEEEEEEETTEEEEEETTEEEEEEE--S---BEEEEEEEEEEEEEEEEEEEEE------TTSSS--

pLDDT: mean 87.62, std 17.79, range [19.58, 98.81]

Foldseek 3Di:
DDDPPPPDPPPPPPPPVPPDLFQFLWDAQADVDFKGWDFWEWEDDPQKIWIWTAIPDQQFFIWIWIDNLLRFIFTDDTEAGAAPAQDQQNRHKDAWYKDADPVDPQKIKIKTWGHHVVLPRQFIWIFIWMDNHSHFIWTEAAQGGRPPCPPDDPVVVVVVVVVLPDDTGSHHHHHDNPACPRPGDDPVWFPGACVAQPSGWFWGQWDWDDDDPWIKIWGWTFGRDADSAQRTFTFIWIPPDRNDTHGDHTQARPSHHNIFHNWDWDDDDQKIKIWTAGDVQGFIFMWIDRDSNDYTHHDPDGTAAFHQWGNWYWYADPVGIKIWTKGAQDPVDRRGDITIDRIFDWDADPVGHIFTFDDPSQCVQWDDWADPQQKDKQPDAPDDWDWDDDPQKIKIFDQADKIWIWHDDKAQWKKKKWKKAWADDWWKWKWFLADSPVRFGWTWTAQQQFFKIWIWGWAQQDPPPPPPRTDIDTRTMFGDDDPDRRIWIWMWTDAAQWTWIDTNRGTGHTHGDHPGRMGIITMMIHNIMMMIDPIIMTHGDHDPHRSCRNHVD/DDDPPPPDPPPPPPPPVPPPLFQDLWDAFADVDQKGWDFWEWEDDPQKIWIWTAIPDQQFFIWIWIDNLLRFIFTDDTEAGAAPAQDQANRHKDAWYKDADPVDPQKIKIKTWGHHVVLPRQFIWIFIWMDNHSHFIWTEAAAGGRPPCPPDDPVVVVVVVVVLPDDTGSHHHHHDNPACPRPGDDPVWFPGACVAQPSGWFWGQWDWDDDDPWIKIWGWTFGRDDDSAQRTFTFIWIPPDRRDTHGDHTQARPSHHNIFHNWDWDDDDQKIKIWTAGDVQGFIFMWIDRDSNDYTHHDPDGTAAFHQWGNWYWYADPVGIKIWTKGAQDPVDRRGDITIDRIFDWDADPVGHIFTFDDPSQCVQWDDWADQQQKDKQPDAPDDWDWDDDPQKIKIFDQADKIWIWHDDKAQWKKKKWKKAWADDWWKWKWFLAASPVRFGWTWTAQQQFFKIWIWGWAQQDPPPPPPRTDIDTRTMFGDDDPDRRIWIWMWTDAAQWTWIDTNRGTGHTHGDHPGRMGIITMMIHNIMMMIDPIIMTHGDHDPHRSCRNPPD

InterPro domains:
  IPR001362 Glycoside hydrolase, family 32 [SM00640] (42-478)
  IPR013148 Glycosyl hydrolase family 32, N-terminal [PF00251] (42-142)
  IPR023296 Glycosyl hydrolase, five-bladed beta-propeller domain superfamily [G3DSA:2.115.10.20] (40-353)
  IPR023296 Glycosyl hydrolase, five-bladed beta-propeller domain superfamily [SSF75005] (37-337)

Solvent-accessible surface area (backbone atoms only — not comparable to full-atom values): 55926 Å² total; per-residue (Å²): 139,83,80,78,79,78,79,80,79,77,75,74,72,72,76,66,73,68,76,63,90,64,50,55,51,44,58,49,43,36,88,92,45,87,40,8,46,43,47,48,29,52,40,57,57,96,76,30,36,40,37,37,30,35,41,26,79,70,18,52,39,32,38,28,30,37,20,78,66,68,62,59,61,41,56,58,66,59,41,38,43,40,24,56,88,60,37,72,25,34,54,27,45,54,42,45,28,72,43,76,32,90,88,42,85,72,30,34,35,35,34,29,18,26,14,17,57,89,59,72,51,36,48,32,21,34,40,48,28,38,21,70,74,85,60,59,38,29,34,43,52,20,50,69,73,62,73,73,65,84,82,50,54,66,70,56,51,51,50,53,54,57,68,61,71,56,73,64,24,38,42,34,55,39,79,31,86,85,37,60,26,60,39,64,46,49,66,90,54,25,39,55,46,64,90,37,84,41,43,46,33,48,25,34,21,34,27,78,42,75,56,94,90,43,35,36,40,33,22,16,20,26,43,73,62,74,44,68,54,22,17,9,14,36,27,34,28,36,42,82,44,97,81,34,71,42,84,48,68,56,59,42,62,44,56,73,32,61,45,30,34,35,36,44,74,51,70,60,89,76,34,38,37,39,35,28,15,33,76,81,70,29,28,29,35,44,33,35,26,76,42,82,92,41,73,40,26,38,46,63,71,32,64,47,49,28,63,44,31,33,42,46,33,67,31,58,52,100,87,41,48,31,42,35,40,30,33,35,71,35,89,89,40,71,65,44,64,16,25,37,59,72,42,24,32,56,41,72,46,97,89,65,48,70,39,32,19,73,40,70,68,60,59,77,36,57,56,56,74,53,66,68,76,47,56,43,67,56,70,86,57,58,71,68,70,46,81,43,76,58,81,52,26,38,39,39,39,21,60,20,29,45,40,39,38,27,35,73,63,74,41,56,24,32,42,37,34,32,33,42,41,53,41,75,51,20,39,39,35,38,34,34,24,23,34,89,79,69,60,31,20,38,41,32,41,40,40,46,66,42,22,39,38,39,35,27,45,37,39,74,48,59,85,67,45,44,85,61,18,53,36,64,42,81,73,49,54,31,69,44,72,67,95,44,64,31,44,47,37,39,36,40,38,31,49,52,32,39,38,35,35,24,52,71,65,32,40,36,39,63,51,68,54,74,88,55,65,43,16,26,40,39,38,33,28,24,17,18,35,38,36,36,37,66,55,44,41,26,36,31,60,68,57,78,52,62,85,54,46,54,44,68,110,137,82,78,76,78,77,77,79,79,77,76,75,73,72,73,66,74,68,75,65,91,64,50,56,49,43,58,46,42,36,88,91,44,88,41,9,47,43,47,47,30,51,42,56,56,95,75,31,37,39,37,36,29,36,42,24,81,68,18,52,39,33,39,28,30,37,18,77,66,68,62,61,63,41,57,58,66,58,41,38,43,40,25,56,88,62,37,73,24,35,56,27,45,54,41,45,28,70,44,76,31,91,88,41,85,72,28,34,34,33,35,28,16,23,16,17,60,89,58,71,52,37,50,32,22,34,40,49,28,37,20,72,76,86,60,58,36,29,34,44,52,20,50,71,76,64,72,74,65,85,81,48,54,67,69,55,50,50,50,53,55,57,68,61,71,58,71,64,24,37,41,34,57,40,78,30,87,84,36,61,26,60,38,63,47,48,66,89,54,24,39,57,46,64,88,37,83,42,42,47,31,49,25,33,22,34,27,79,42,76,55,94,90,43,35,37,40,32,22,16,19,27,43,74,61,74,43,71,54,22,17,9,14,36,26,34,27,37,42,82,42,97,82,33,71,41,84,48,67,58,59,42,62,45,57,72,32,60,45,30,35,33,35,42,75,50,71,61,91,76,34,36,36,40,36,28,14,33,75,80,69,29,28,29,35,42,34,34,28,74,41,82,92,40,73,40,27,38,47,62,70,32,62,47,47,28,63,44,30,36,41,45,32,66,32,56,53,99,88,42,48,31,42,36,39,30,34,36,72,34,89,88,40,73,65,43,64,16,26,37,60,74,43,26,33,56,43,72,47,97,89,65,48,69,37,31,20,76,40,72,67,60,60,75,35,57,57,55,74,53,66,68,75,47,56,44,67,56,72,84,57,57,72,69,69,46,80,44,76,59,79,54,27,37,39,38,37,20,59,21,29,44,38,40,37,28,35,73,62,76,41,56,21,31,41,38,34,32,34,42,40,55,42,75,53,21,38,36,34,38,34,35,23,22,34,88,80,69,61,30,22,38,42,32,42,39,40,46,67,41,22,37,39,38,36,29,45,38,40,74,49,59,85,68,44,46,84,59,17,53,36,64,41,80,72,50,54,31,70,44,72,66,95,45,64,32,44,47,38,38,36,38,37,34,48,52,31,38,38,36,35,24,52,70,66,31,41,36,39,63,48,68,55,74,87,54,64,43,17,26,40,40,35,32,27,24,17,19,34,38,38,35,38,66,56,44,39,26,36,32,59,68,56,78,52,64,83,58,46,54,46,72,109

Organism: NCBI:txid2527985

Radius of gyration: 32.99 Å; Cα contacts (8 Å, |Δi|>4): 3094; chains: 2; bounding box: 74×105×88 Å

Nearest PDB structures (foldseek):
  8aa2-assembly1_M  TM=8.067E-01  e=4.330E-23  Bacteroides thetaiotaomicron VPI-5482
  6r3u-assembly1_A  TM=7.939E-01  e=6.907E-23  Bacteroides thetaiotaomicron
  6r3r-assembly1_A  TM=7.932E-01  e=1.328E-22  Bacteroides thetaiotaomicron
  1w2t-assembly2_B  TM=7.639E-01  e=5.167E-19  Thermotoga maritima MSB8
  4b1m-assembly3_C  TM=8.188E-01  e=2.644E-08  Bacillus subtilis